Protein AF-A0A7C8IY70-F1 (afdb_monomer)

Mean predicted aligned error: 21.5 Å

Secondary structure (DSSP, 8-state):
---------------PPP-S-SS-EEEE-PEETT--GGGGGS--SSB-TTSSS-TT--GGGSEEE-TT---TT-SSEE-EEEEEETT----SSSS---TTEEEEEEEBTT--BSSGGGSSEEEEEEEEEE-TTS---TTSEEEEEEEE-TTSS-EEEEEEEES-TTS--S-SSEEEEE--TTSSSPPEEEEEE--TTS-EEEEEEEETTTTEEEEEEEETTPPPEE-S--EE---TT-BEEEEEEEEEPBS-TT-HHHH-B--SS-EEEEEEEEEEEEEGGGS----S--S--SSTTB--------PPP--S----S-SSSSS----------PPPPPPP---------------------------------------------------------TTTHHHHHHHHHTT---TTS--HHHHHHHHHHHT--------------------------------------------------------------------------------------------------PPP------HHHHHHHHHHHHHHHHHHHHHTT------S----TT----EEE-SS--HHHHHHTT--SPPPPPS----GGGSHHHHHHHHHHHHHHHHHHHHHHHHHHHTTSSSBP-S-SSSHHHIIIIIHHHHHHHHHHHHHHHHHHHHHHHHHHHHHT-S-HHHHTTGGGSBSS-S-SSS----SSHHHHHHHHHHHHHTTHHHHHHTSEEEEEETTEEEEEE-HHHHHHHHHHHHHHHHHHHHHHHHHHH---SS-TT----SHHHHHHHHSS-SSGGGGTTGGG-SSHHHHHHHSTT--PEEEEEE-TTSSS---EEEEE---SHHHHHHHHHHHHHHHTTTTTSPPPPHHHHHT---HHHHHT-B--GGGSHHHHHHHHHHHHHHHHHHHHHHHSTTT-GGG-B--SS----BTTTB-HHHHHHHHHHHHHHHHHHHHHHHHHHHHHHHHHHHHHTSTT-EETTTTTT--GGGS-HHHHHHHHHHTT-HHHHHHHHHHHHTTHHHHHHHTSEEEEB-TTS--EEEE-HHHHHHHHHHHHHHHHHHHHTSTTGGGG-BSS--SBHHHHHHHH--HHHHT-GGG-GGG-SSHHHHHHHTTTTS-GGGSPEEEEE--SSTTS-SEEEETHHHHS-HHHHHHHHHHTTTSPPSSSPSS----TT--

pLDDT: mean 72.93, std 26.15, range [22.16, 98.5]

Sequence (1196 aa):
MAGYRSLVSFLAIPCALVASQQCDLQFDGRVPSSFSAATFNTNNGVFNPNNVFGKGLDLGSIVQLQESLSSLFDVDTIPVGVTISDDSIFAPSADNVQTGFRRAELLIASNDGTDASTTGVKTLHFSVMKDANRPLNLSHEYQLVFLESNDFSTNQFVLKTGTILGENTADPDTLQLFGNVNANPVQTLFSTPFTEDVFHNFAVTLDFDALATQVFYSQGTDALVAQTEALANDVSGQGQFHFGVLKKGLNGGDDIVKNGEQEDGIDEGIIFGGIFEEDSSGGCISLSNTSTNEPPFTASQTTIVYQPHPDTDFLEWQHLALAEQMNSIPYAPSPPEAPTFPSVASEDEIDGVERYGGYHPDYPEYAVSISTPRPLPSVHFNPVPFMMGGGMQTDSLVQRDFKDELTRAAGVVTPGVSDTPYIRYAIEALTRQQHDDDSGIPSRSNMPSRNDVRVLPRAQIIPQFNAEASQPPPSRQTPTVTDGGDESVLGGWRPAPGGWHVPFPIPVSPSVGRQTPIEEPQPEPQPEVQPARQPVRHPEQRRNDEIADQFYRIKTLVEQGIPAPAKNHSPPRTVDVWRAQPDSFPKHDLEAIGYKSPAPPPLTHKPWILQPLSLLLFTTLCILVITALIFSAVYSISRDGFTPYAGTIYGGQYFLFRVLPQLIGAVLLVYAQCVIAAVFRVFPLSAMASDDRRERRNAVFLPLYPKSFLWPQLFGPWQVWVPTLVVWLTNFTIPLLSSLYTVVLVDGVWRWATVQGVAWTLVAVYVALLLSTVVLFVYWRRRRTGMIETWDVRSIADLIFLLSPSNSLPQYRGLEAAATRGNMKKVLDGTAERLGYWTTPEVPENSVFWGIGVPTTKEDIELEKLDRKNWAAQRDSSRPVTLSDLEDQKQPWTVRSRYLPWCFRDSPIILFVVAEALLLIALIVVAFLPSTALRKGFLPLLSAAPLAGAFSPADFLYSFLPSLIGLALFLGFQSLELTLRILAPWGELAREEGSRAETSLLLDYAACLPWQSTFKAIKLKHWRVAFVTFLSPLFVLIPVLGGGLFLALTPPSGAVHIYPNVPIFALILALLILHLAAMASFIPYRKHFRLPHAVTCLAEIMSFCCNEQLRTDEAFDQGKISRRTELKRALDCTKDQHRQGRWTFGAGRNSEERLGIKRYSRFTVNPTKLRQYDKHVRGKPISGPLPNGSGPLFGH

Organism: NCBI:txid323545

InterPro domains:
  IPR021840 Protein of unknown function DUF3433 [PF11915] (956-1046)
  IPR041524 Glycoside hydrolase 131, catalytic N-terminal [PF18271] (25-283)

Radius of gyration: 46.36 Å; Cα contacts (8 Å, |Δi|>4): 1814; chains: 1; bounding box: 112×124×131 Å

Solvent-accessible surface area (backbone atoms only — not comparable to full-atom values): 70431 Å² total; per-residue (Å²): 131,89,90,86,79,91,91,88,85,86,82,86,73,79,82,78,79,88,70,71,69,85,48,59,67,69,46,66,52,55,42,52,69,84,66,52,44,75,47,38,59,35,91,63,76,34,43,48,41,85,60,58,35,19,73,87,63,53,51,24,79,37,41,43,80,34,83,92,50,62,30,55,55,33,65,80,27,31,20,38,30,30,40,35,35,78,68,13,32,32,48,95,42,98,91,45,58,31,64,5,33,34,26,27,40,47,34,48,49,80,59,79,27,80,47,72,83,54,47,52,28,28,30,42,31,36,21,43,27,70,31,90,92,14,67,72,70,42,84,30,29,34,42,40,40,34,35,36,22,52,81,74,80,44,37,34,26,36,32,30,34,21,33,44,87,96,55,88,59,90,60,32,66,27,41,36,33,30,33,20,63,83,42,86,76,58,46,74,73,49,73,47,73,60,60,75,97,38,33,42,37,40,35,42,34,40,28,44,78,78,30,25,37,27,42,26,39,31,51,45,79,52,57,46,40,76,77,47,67,77,39,85,28,62,47,78,58,36,24,38,58,41,42,37,44,38,37,46,31,45,92,20,73,98,46,40,51,53,52,11,48,73,80,88,83,50,63,28,34,42,30,39,19,32,32,32,28,29,50,20,69,82,76,43,78,71,44,58,63,62,71,54,72,57,58,50,44,33,63,46,28,62,74,73,74,80,69,73,83,76,72,96,72,82,95,70,88,91,83,84,87,90,83,83,81,81,88,86,86,89,82,88,82,84,82,83,91,78,87,88,76,85,92,77,84,92,80,83,90,78,98,72,93,81,88,77,90,86,85,87,83,85,87,82,89,86,81,88,87,91,83,90,81,85,89,85,84,82,92,82,87,82,82,87,87,90,82,86,81,87,83,81,85,88,89,90,61,86,88,51,55,72,59,53,51,55,56,58,59,71,69,70,77,72,91,90,70,81,67,67,67,59,56,51,53,54,51,58,68,74,64,67,81,86,79,90,88,88,88,80,89,82,91,81,90,90,87,83,89,83,90,89,82,91,90,86,91,90,84,90,90,88,84,90,86,87,88,88,91,87,85,88,90,86,86,88,88,82,90,82,88,88,87,83,86,89,80,91,88,88,87,90,86,87,88,87,86,90,86,91,89,87,83,88,81,92,85,90,88,89,90,83,89,86,89,86,87,85,91,90,88,89,84,89,86,85,93,85,82,87,78,82,85,71,83,84,72,51,72,67,58,51,52,50,52,51,51,50,51,48,52,53,50,53,49,52,35,56,78,67,69,54,83,77,89,85,74,84,91,60,75,65,72,82,60,77,58,32,42,75,48,72,64,68,72,56,70,68,58,36,54,73,56,63,40,88,65,83,77,76,70,47,31,56,38,63,61,66,64,70,28,71,71,42,47,49,54,51,44,52,54,40,49,53,52,41,51,51,42,51,47,44,42,53,44,21,67,76,63,71,19,73,52,72,58,84,56,51,79,83,43,73,65,38,46,58,49,26,33,48,5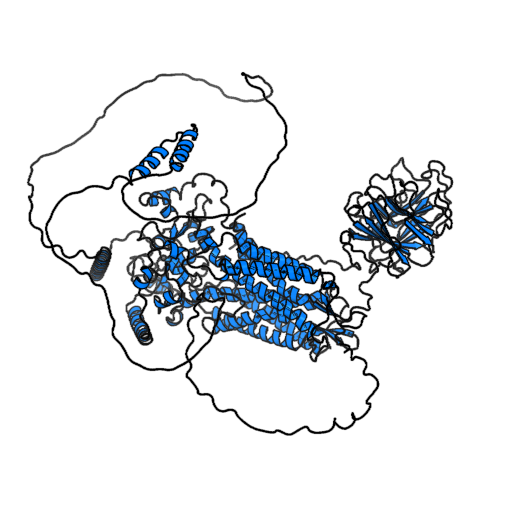2,12,53,55,39,49,55,51,41,55,50,46,51,52,38,50,47,48,45,26,51,44,45,34,42,23,25,14,31,39,90,48,60,76,55,6,38,50,20,44,68,37,54,40,52,75,82,42,67,81,54,71,82,70,53,85,57,66,73,47,24,51,38,44,45,41,50,41,57,45,63,55,44,34,22,44,29,14,33,27,45,42,68,44,80,46,98,89,40,49,18,32,31,38,11,38,72,45,34,54,50,50,40,52,54,47,49,51,42,40,52,32,49,50,45,40,49,63,53,54,71,76,53,51,26,42,24,41,62,90,44,85,81,55,24,58,49,50,51,46,42,27,48,20,58,32,73,50,44,78,79,36,70,64,49,50,59,38,75,44,69,68,59,46,49,62,64,53,61,80,44,46,47,34,30,40,36,34,37,43,86,90,46,102,62,50,59,75,45,69,32,39,28,56,62,52,45,74,66,53,46,52,53,45,52,54,50,51,50,60,54,47,75,74,43,83,88,59,85,81,71,49,71,70,79,55,64,74,63,91,46,67,72,62,40,50,58,59,27,60,61,69,75,69,33,74,65,53,43,51,49,49,44,51,52,49,50,52,51,52,50,50,49,50,48,45,44,65,37,90,92,56,25,40,90,76,33,45,75,60,97,44,63,40,43,66,39,92,56,51,43,26,58,27,47,36,48,50,4,25,50,44,4,44,52,22,42,52,51,32,35,52,48,47,33,53,48,48,49,49,36,61,36,46,35,54,26,34,18,46,39,93,80,29,26,39,36,72,69,12,38,61,40,34,48,68,68,44,58,65,60,59,29,14,61,54,20,55,77,66,48,32,48,54,57,18,54,42,34,53,46,53,69,57,36,57,49,37,16,29,39,28,7,43,22,44,45,62,27,14,48,74,87,57,58,48,26,35,36,60,34,62,71,47,47,53,53,45,51,53,51,50,54,52,47,52,53,48,51,50,63,63,62,67,76,52,76,42,51,34,25,32,43,72,75,50,23,52,50,49,49,45,25,36,54,52,39,66,75,48,36,69,32,80,49,39,40,66,73,80,38,92,46,71,70,43,41,42,49,51,45,28,67,82,47,59,86,57,36,41,56,36,26,25,51,46,67,48,98,49,95,87,38,67,55,24,50,44,60,32,59,72,80,77,42,58,77,90,49,34,73,56,45,66,53,47,45,68,74,39,72,55,84,72,83,74,80,88,77,86,62,42,96,62,53,133

Structure (mmCIF, N/CA/C/O backbone):
data_AF-A0A7C8IY70-F1
#
_entry.id   AF-A0A7C8IY70-F1
#
loop_
_atom_site.group_PDB
_atom_site.id
_atom_site.type_symbol
_atom_site.label_atom_id
_atom_site.label_alt_id
_atom_site.label_comp_id
_atom_site.label_asym_id
_atom_site.label_entity_id
_atom_site.label_seq_id
_atom_site.pdbx_PDB_ins_code
_atom_site.Cartn_x
_atom_site.Cartn_y
_atom_site.Cartn_z
_atom_site.occupancy
_atom_site.B_iso_or_equiv
_atom_site.auth_seq_id
_atom_site.auth_comp_id
_atom_site.auth_asym_id
_atom_site.auth_atom_id
_atom_site.pdbx_PDB_model_num
ATOM 1 N N . MET A 1 1 ? 24.765 20.092 -8.368 1.00 36.53 1 MET A N 1
ATOM 2 C CA . MET A 1 1 ? 24.370 20.611 -7.037 1.00 36.53 1 MET A CA 1
ATOM 3 C C . MET A 1 1 ? 23.206 21.577 -7.226 1.00 36.53 1 MET A C 1
ATOM 5 O O . MET A 1 1 ? 22.960 21.939 -8.370 1.00 36.53 1 MET A O 1
ATOM 9 N N . ALA A 1 2 ? 22.512 21.949 -6.141 1.00 25.58 2 ALA A N 1
ATOM 10 C CA . ALA A 1 2 ? 21.156 22.525 -6.136 1.00 25.58 2 ALA A CA 1
ATOM 11 C C . ALA A 1 2 ? 20.071 21.576 -6.706 1.00 25.58 2 ALA A C 1
ATOM 13 O O . ALA A 1 2 ? 20.363 20.717 -7.537 1.00 25.58 2 ALA A O 1
ATOM 14 N N . GLY A 1 3 ? 18.828 21.700 -6.217 1.00 27.45 3 GLY A N 1
ATOM 15 C CA . GLY A 1 3 ? 17.658 20.985 -6.758 1.00 27.45 3 GLY A CA 1
ATOM 16 C C . GLY A 1 3 ? 16.986 19.905 -5.891 1.00 27.45 3 GLY A C 1
ATOM 17 O O . GLY A 1 3 ? 16.032 19.307 -6.371 1.00 27.45 3 GLY A O 1
ATOM 18 N N . TYR A 1 4 ? 17.420 19.657 -4.646 1.00 28.62 4 TYR A N 1
ATOM 19 C CA . TYR A 1 4 ? 16.684 18.807 -3.686 1.00 28.62 4 TYR A CA 1
ATOM 20 C C . TYR A 1 4 ? 16.811 19.328 -2.243 1.00 28.62 4 TYR A C 1
ATOM 22 O O . TYR A 1 4 ? 17.833 19.126 -1.589 1.00 28.62 4 TYR A O 1
ATOM 30 N N . ARG A 1 5 ? 15.752 19.981 -1.750 1.00 32.47 5 ARG A N 1
ATOM 31 C CA . ARG A 1 5 ? 15.431 20.235 -0.332 1.00 32.47 5 ARG A CA 1
ATOM 32 C C . ARG A 1 5 ? 13.901 20.252 -0.183 1.00 32.47 5 ARG A C 1
ATOM 34 O O . ARG A 1 5 ? 13.212 20.443 -1.178 1.00 32.47 5 ARG A O 1
ATOM 41 N N . SER A 1 6 ? 13.420 20.065 1.048 1.00 32.19 6 SER A N 1
ATOM 42 C CA . SER A 1 6 ? 12.004 20.109 1.458 1.00 32.19 6 SER A CA 1
ATOM 43 C C . SER A 1 6 ? 11.087 19.050 0.829 1.00 32.19 6 SER A C 1
ATOM 45 O O . SER A 1 6 ? 10.458 19.281 -0.197 1.00 32.19 6 SER A O 1
ATOM 47 N N . LEU A 1 7 ? 10.966 17.900 1.506 1.00 28.58 7 LEU A N 1
ATOM 48 C CA . LEU A 1 7 ? 9.800 17.005 1.405 1.00 28.58 7 LEU A CA 1
ATOM 49 C C . LEU A 1 7 ? 9.695 16.089 2.650 1.00 28.58 7 LEU A C 1
ATOM 51 O O . LEU A 1 7 ? 9.659 14.868 2.548 1.00 28.58 7 LEU A O 1
ATOM 55 N N . VAL A 1 8 ? 9.711 16.698 3.845 1.00 29.58 8 VAL A N 1
ATOM 56 C CA . VAL A 1 8 ? 9.509 16.027 5.150 1.00 29.58 8 VAL A CA 1
ATOM 57 C C . VAL A 1 8 ? 8.617 16.909 6.038 1.00 29.58 8 VAL A C 1
ATOM 59 O O . VAL A 1 8 ? 9.064 17.496 7.018 1.00 29.58 8 VAL A O 1
ATOM 62 N N . SER A 1 9 ? 7.359 17.084 5.629 1.00 32.03 9 SER A N 1
ATOM 63 C CA . SER A 1 9 ? 6.301 17.784 6.381 1.00 32.03 9 SER A CA 1
ATOM 64 C C . SER A 1 9 ? 4.931 17.405 5.812 1.00 32.03 9 SER A C 1
ATOM 66 O O . SER A 1 9 ? 4.356 18.177 5.061 1.00 32.03 9 SER A O 1
ATOM 68 N N . PHE A 1 10 ? 4.446 16.197 6.113 1.00 26.92 10 PHE A N 1
ATOM 69 C CA . PHE A 1 10 ? 3.025 15.824 6.028 1.00 26.92 10 PHE A CA 1
ATOM 70 C C . PHE A 1 10 ? 2.809 14.544 6.841 1.00 26.92 10 PHE A C 1
ATOM 72 O O . PHE A 1 10 ? 2.939 13.433 6.335 1.00 26.92 10 PHE A O 1
ATOM 79 N N . LEU A 1 11 ? 2.546 14.722 8.135 1.00 28.03 11 LEU A N 1
ATOM 80 C CA . LEU A 1 11 ? 2.087 13.663 9.037 1.00 28.03 11 LEU A CA 1
ATOM 81 C C . LEU A 1 11 ? 1.211 14.277 10.144 1.00 28.03 11 LEU A C 1
ATOM 83 O O . LEU A 1 11 ? 1.375 14.012 11.329 1.00 28.03 11 LEU A O 1
ATOM 87 N N . ALA A 1 12 ? 0.301 15.159 9.723 1.00 25.59 12 ALA A N 1
ATOM 88 C CA . ALA A 1 12 ? -0.794 15.645 10.548 1.00 25.59 12 ALA A CA 1
ATOM 89 C C . ALA A 1 12 ? -1.958 14.658 10.400 1.00 25.59 12 ALA A C 1
ATOM 91 O O . ALA A 1 12 ? -2.742 14.749 9.458 1.00 25.59 12 ALA A O 1
ATOM 92 N N . ILE A 1 13 ? -2.016 13.679 11.300 1.00 28.88 13 ILE A N 1
ATOM 93 C CA . ILE A 1 13 ? -3.241 12.919 11.554 1.00 28.88 13 ILE A CA 1
ATOM 94 C C . ILE A 1 13 ? -4.006 13.746 12.595 1.00 28.88 13 ILE A C 1
ATOM 96 O O . ILE A 1 13 ? -3.430 14.005 13.655 1.00 28.88 13 ILE A O 1
ATOM 100 N N . PRO A 1 14 ? -5.239 14.210 12.326 1.00 31.86 14 PRO A N 1
ATOM 101 C CA . PRO A 1 14 ? -6.040 14.840 13.365 1.00 31.86 14 PRO A CA 1
ATOM 102 C C . PRO A 1 14 ? -6.354 13.796 14.440 1.00 31.86 14 PRO A C 1
ATOM 104 O O . PRO A 1 14 ? -6.768 12.680 14.123 1.00 31.86 14 PRO A O 1
ATOM 107 N N . CYS A 1 15 ? -6.162 14.146 15.712 1.00 26.12 15 CYS A N 1
ATOM 108 C CA . CYS A 1 15 ? -6.717 13.345 16.795 1.00 26.12 15 CYS A CA 1
ATOM 109 C C . CYS A 1 15 ? -8.241 13.450 16.717 1.00 26.12 15 CYS A C 1
ATOM 111 O O . CYS A 1 15 ? -8.793 14.505 17.019 1.00 26.12 15 CYS A O 1
ATOM 113 N N . ALA A 1 16 ? -8.911 12.363 16.337 1.00 29.31 16 ALA A N 1
ATOM 114 C CA . ALA A 1 16 ? -10.310 12.198 16.694 1.00 29.31 16 ALA A CA 1
ATOM 115 C C . ALA A 1 16 ? -10.383 12.131 18.226 1.00 29.31 16 ALA A C 1
ATOM 117 O O . ALA A 1 16 ? -9.718 11.293 18.843 1.00 29.31 16 ALA A O 1
ATOM 118 N N . LEU A 1 17 ? -11.134 13.050 18.830 1.00 31.38 17 LEU A N 1
ATOM 119 C CA . LEU A 1 17 ? -11.518 12.938 20.232 1.00 31.38 17 LEU A CA 1
ATOM 120 C C . LEU A 1 17 ? -12.452 11.732 20.378 1.00 31.38 17 LEU A C 1
ATOM 122 O O . LEU A 1 17 ? -13.241 11.437 19.482 1.00 31.38 17 LEU A O 1
ATOM 126 N N . VAL A 1 18 ? -12.334 11.021 21.496 1.00 30.48 18 VAL A N 1
ATOM 127 C CA . VAL A 1 18 ? -13.290 9.975 21.867 1.00 30.48 18 VAL A CA 1
ATOM 128 C C . VAL A 1 18 ? -14.406 10.656 22.649 1.00 30.48 18 VAL A C 1
ATOM 130 O O . VAL A 1 18 ? -14.113 11.368 23.604 1.00 30.48 18 VAL A O 1
ATOM 133 N N . ALA A 1 19 ? -15.654 10.425 22.255 1.00 31.89 19 ALA A N 1
ATOM 134 C CA . ALA A 1 19 ? -16.844 10.846 22.985 1.00 31.89 19 ALA A CA 1
ATOM 135 C C . ALA A 1 19 ? -17.746 9.628 23.228 1.00 31.89 19 ALA A C 1
ATOM 137 O O . ALA A 1 19 ? -17.712 8.665 22.456 1.00 31.89 19 ALA A O 1
ATOM 138 N N . SER A 1 20 ? -18.549 9.661 24.294 1.00 45.53 20 SER A N 1
ATOM 139 C CA . SER A 1 20 ? -19.554 8.626 24.554 1.00 45.53 20 SER A CA 1
ATOM 140 C C . SER A 1 20 ? -20.721 8.797 23.582 1.00 45.53 20 SER A C 1
ATOM 142 O O . SER A 1 20 ? -21.539 9.704 23.746 1.00 45.53 20 SER A O 1
ATOM 144 N N . GLN A 1 21 ? -20.730 7.979 22.527 1.00 49.41 21 GLN A N 1
ATOM 145 C CA . GLN A 1 21 ? -21.778 7.904 21.509 1.00 49.41 21 GLN A CA 1
ATOM 146 C C . GLN A 1 21 ? -21.618 6.627 20.665 1.00 49.41 21 GLN A C 1
ATOM 148 O O . GLN A 1 21 ? -20.485 6.201 20.430 1.00 49.41 21 GLN A O 1
ATOM 153 N N . GLN A 1 22 ? -22.715 6.021 20.186 1.00 59.81 22 GLN A N 1
ATOM 154 C CA . GLN A 1 22 ? -22.642 4.849 19.291 1.00 59.81 22 GLN A CA 1
ATOM 155 C C . GLN A 1 22 ? -22.828 5.195 17.803 1.00 59.81 22 GLN A C 1
ATOM 157 O O . GLN A 1 22 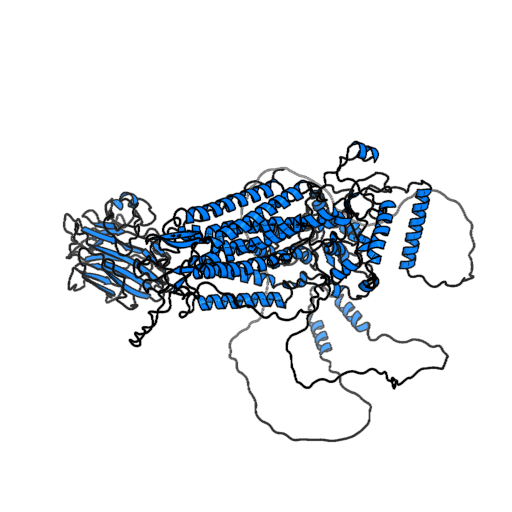? -22.321 4.465 16.944 1.00 59.81 22 GLN A O 1
ATOM 162 N N . CYS A 1 23 ? -23.540 6.278 17.494 1.00 78.94 23 CYS A N 1
ATOM 163 C CA . CYS A 1 23 ? -23.885 6.684 16.131 1.00 78.94 23 CYS A CA 1
ATOM 164 C C . CYS A 1 23 ? -23.159 7.972 15.725 1.00 78.94 23 CYS A C 1
ATOM 166 O O . CYS A 1 23 ? -22.772 8.771 16.584 1.00 78.94 23 CYS A O 1
ATOM 168 N N . ASP A 1 24 ? -22.974 8.162 14.415 1.00 86.56 24 ASP A N 1
ATOM 169 C CA . ASP A 1 24 ? -22.362 9.370 13.857 1.00 86.56 24 ASP A CA 1
ATOM 170 C C . ASP A 1 24 ? -23.217 10.604 14.198 1.00 86.56 24 ASP A C 1
ATOM 172 O O . ASP A 1 24 ? -24.445 10.568 14.098 1.00 86.56 24 ASP A O 1
ATOM 176 N N . LEU A 1 25 ? -22.567 11.689 14.629 1.00 90.25 25 LEU A N 1
ATOM 177 C CA . LEU A 1 25 ? -23.243 12.911 15.066 1.00 90.25 25 LEU A CA 1
ATOM 178 C C . LEU A 1 25 ? -23.450 13.895 13.915 1.00 90.25 25 LEU A C 1
ATOM 180 O O . LEU A 1 25 ? -22.522 14.207 13.167 1.00 90.25 25 LEU A O 1
ATOM 184 N N . GLN A 1 26 ? -24.664 14.430 13.846 1.00 93.44 26 GLN A N 1
ATOM 185 C CA . GLN A 1 26 ? -25.057 15.550 13.003 1.00 93.44 26 GLN A CA 1
ATOM 186 C C . GLN A 1 26 ? -24.717 16.892 13.678 1.00 93.44 26 GLN A C 1
ATOM 188 O O . GLN A 1 26 ? -24.207 17.798 13.017 1.00 93.44 26 GLN A O 1
ATOM 193 N N . PHE A 1 27 ? -24.900 16.989 14.999 1.00 94.38 27 PHE A N 1
ATOM 194 C CA . PHE A 1 27 ? -24.293 18.021 15.846 1.00 94.38 27 PHE A CA 1
ATOM 195 C C . PHE A 1 27 ? -24.079 17.514 17.282 1.00 94.38 27 PHE A C 1
ATOM 197 O O . PHE A 1 27 ? -24.700 16.540 17.704 1.00 94.38 27 PHE A O 1
ATOM 204 N N . ASP A 1 28 ? -23.216 18.191 18.046 1.00 93.88 28 ASP A N 1
ATOM 205 C CA . ASP A 1 28 ? -23.015 17.948 19.481 1.00 93.88 28 ASP A CA 1
ATOM 206 C C . ASP A 1 28 ? -23.209 19.266 20.244 1.00 93.88 28 ASP A C 1
ATOM 208 O O . ASP A 1 28 ? -22.487 20.236 20.011 1.00 93.88 28 ASP A O 1
ATOM 212 N N . GLY A 1 29 ? -24.224 19.313 21.107 1.00 93.62 29 GLY A N 1
ATOM 213 C CA . GLY A 1 29 ? -24.579 20.459 21.946 1.00 93.62 29 GLY A CA 1
ATOM 214 C C . GLY A 1 29 ? -24.123 20.310 23.402 1.00 93.62 29 GLY A C 1
ATOM 215 O O . GLY A 1 29 ? -24.410 21.179 24.226 1.00 93.62 29 GLY A O 1
ATOM 216 N N . ARG A 1 30 ? -23.440 19.214 23.760 1.00 94.38 30 ARG A N 1
ATOM 217 C CA . ARG A 1 30 ? -23.029 18.947 25.145 1.00 94.38 30 ARG A CA 1
ATOM 218 C C . ARG A 1 30 ? -21.914 19.901 25.567 1.00 94.38 30 ARG A C 1
ATOM 220 O O . ARG A 1 30 ? -20.884 20.012 24.903 1.00 94.38 30 ARG A O 1
ATOM 227 N N . VAL A 1 31 ? -22.102 20.584 26.696 1.00 93.50 31 VAL A N 1
ATOM 228 C CA . VAL A 1 31 ? -21.179 21.626 27.168 1.00 93.50 31 VAL A CA 1
ATOM 229 C C . VAL A 1 31 ? -19.913 20.988 27.756 1.00 93.50 31 VAL A C 1
ATOM 231 O O . VAL A 1 31 ? -20.008 20.252 28.739 1.00 93.50 31 VAL A O 1
ATOM 234 N N . PRO A 1 32 ? -18.708 21.259 27.218 1.00 91.06 32 PRO A N 1
ATOM 235 C CA . PRO A 1 32 ? -17.473 20.716 27.776 1.00 91.06 32 PRO A CA 1
ATOM 236 C C . PRO A 1 32 ? -17.223 21.200 29.208 1.00 91.06 32 PRO A C 1
ATOM 238 O O . PRO A 1 32 ? -17.382 22.383 29.504 1.00 91.06 32 PRO A O 1
ATOM 241 N N . SER A 1 33 ? -16.699 20.320 30.064 1.00 86.88 33 SER A N 1
ATOM 242 C CA . SER A 1 33 ? -16.299 20.621 31.454 1.00 86.88 33 SER A CA 1
ATOM 243 C C . SER A 1 33 ? -15.228 21.721 31.614 1.00 86.88 33 SER A C 1
ATOM 245 O O . SER A 1 33 ? -14.897 22.113 32.729 1.00 86.88 33 SER A O 1
ATOM 247 N N . SER A 1 34 ? -14.684 22.247 30.511 1.00 87.75 34 SER A N 1
ATOM 248 C CA . SER A 1 34 ? -13.760 23.387 30.473 1.00 87.75 34 SER A CA 1
ATOM 249 C C . SER A 1 34 ? -14.415 24.730 30.111 1.00 87.75 34 SER A C 1
ATOM 251 O O . SER A 1 34 ? -13.699 25.715 29.917 1.00 87.75 34 SER A O 1
ATOM 253 N N . PHE A 1 35 ? -15.736 24.779 29.910 1.00 90.69 35 PHE A N 1
ATOM 254 C CA . PHE A 1 35 ? -16.452 26.022 29.611 1.00 90.69 35 PHE A CA 1
ATOM 255 C C . PHE A 1 35 ? -16.621 26.891 30.865 1.00 90.69 35 PHE A C 1
ATOM 257 O O . PHE A 1 35 ? -16.470 26.452 31.999 1.00 90.69 35 PHE A O 1
ATOM 264 N N . SER A 1 36 ? -16.936 28.163 30.640 1.00 92.25 36 SER A N 1
ATOM 265 C CA . SER A 1 36 ? -17.314 29.129 31.670 1.00 92.25 36 SER A CA 1
ATOM 266 C C . SER A 1 36 ? -18.514 29.930 31.174 1.00 92.25 36 SER A C 1
ATOM 268 O O . SER A 1 36 ? -18.729 29.997 29.965 1.00 92.25 36 SER A O 1
ATOM 270 N N . ALA A 1 37 ? -19.250 30.603 32.059 1.00 90.88 37 ALA A N 1
ATOM 271 C CA . ALA A 1 37 ? -20.330 31.512 31.659 1.00 90.88 37 ALA A CA 1
ATOM 272 C C . ALA A 1 37 ? -19.884 32.501 30.555 1.00 90.88 37 ALA A C 1
ATOM 274 O O . ALA A 1 37 ? -20.519 32.606 29.510 1.00 90.88 37 ALA A O 1
ATOM 275 N N . ALA A 1 38 ? -18.709 33.123 30.711 1.00 91.69 38 ALA A N 1
ATOM 276 C CA . ALA A 1 38 ? -18.145 34.055 29.729 1.00 91.69 38 ALA A CA 1
ATOM 277 C C . ALA A 1 38 ? -17.809 33.423 28.359 1.00 91.69 38 ALA A C 1
ATOM 279 O O . ALA A 1 38 ? -17.684 34.143 27.370 1.00 91.69 38 ALA A O 1
ATOM 280 N N . THR A 1 39 ? -17.677 32.094 28.270 1.00 92.56 39 THR A N 1
ATOM 281 C CA . THR A 1 39 ? -17.468 31.379 26.999 1.00 92.56 39 THR A CA 1
ATOM 282 C C . THR A 1 39 ? -18.686 31.524 26.079 1.00 92.56 39 THR A C 1
ATOM 284 O O . THR A 1 39 ? -18.519 31.693 24.869 1.00 92.56 39 THR A O 1
ATOM 287 N N . PHE A 1 40 ? -19.897 31.547 26.647 1.00 93.12 40 PHE A N 1
ATOM 288 C CA . PHE A 1 40 ? -21.158 31.680 25.910 1.00 93.12 40 PHE A CA 1
ATOM 289 C C . PHE A 1 40 ? -21.356 33.073 25.289 1.00 93.12 40 PHE A C 1
ATOM 291 O O . PHE A 1 40 ? -22.107 33.196 24.331 1.00 93.12 40 PHE A O 1
ATOM 298 N N . ASN A 1 41 ? -20.635 34.106 25.743 1.00 93.50 41 ASN A N 1
ATOM 299 C CA . ASN A 1 41 ? -20.674 35.459 25.159 1.00 93.50 41 ASN A CA 1
ATOM 300 C C . ASN A 1 41 ? -19.870 35.562 23.843 1.00 93.50 41 ASN A C 1
ATOM 302 O O . ASN A 1 41 ? -19.720 36.641 23.271 1.00 93.50 41 ASN A O 1
ATOM 306 N N . THR A 1 42 ? -19.274 34.460 23.381 1.00 91.44 42 THR A N 1
ATOM 307 C CA . THR A 1 42 ? -18.379 34.416 22.217 1.00 91.44 42 THR A CA 1
ATOM 308 C C . THR A 1 42 ? -18.698 33.210 21.339 1.00 91.44 42 THR A C 1
ATOM 310 O O . THR A 1 42 ? -19.343 32.264 21.789 1.00 91.44 42 THR A O 1
ATOM 313 N N . ASN A 1 43 ? -18.251 33.221 20.077 1.00 90.12 43 ASN A N 1
ATOM 314 C CA . ASN A 1 43 ? -18.421 32.059 19.202 1.00 90.12 43 ASN A CA 1
ATOM 315 C C . ASN A 1 43 ? -17.562 30.891 19.716 1.00 90.12 43 ASN A C 1
ATOM 317 O O . ASN A 1 43 ? -16.348 30.856 19.519 1.00 90.12 43 ASN A O 1
ATOM 321 N N . ASN A 1 44 ? -18.233 29.965 20.393 1.00 88.62 44 ASN A N 1
ATOM 322 C CA . ASN A 1 44 ? -17.667 28.831 21.116 1.00 88.62 44 ASN A CA 1
ATOM 323 C C . ASN A 1 44 ? -17.782 27.502 20.340 1.00 88.62 44 ASN A C 1
ATOM 325 O O . ASN A 1 44 ? -17.231 26.496 20.778 1.00 88.62 44 ASN A O 1
ATOM 329 N N . GLY A 1 45 ? -18.471 27.498 19.192 1.00 89.19 45 GLY A N 1
ATOM 330 C CA . GLY A 1 45 ? -18.666 26.319 18.341 1.00 89.19 45 GLY A CA 1
ATOM 331 C C . GLY A 1 45 ? -19.759 25.338 18.785 1.00 89.19 45 GLY A C 1
ATOM 332 O O . GLY A 1 45 ? -20.036 24.416 18.026 1.00 89.19 45 GLY A O 1
ATOM 333 N N . VAL A 1 46 ? -20.389 25.539 19.949 1.00 92.44 46 VAL A N 1
ATOM 334 C CA . VAL A 1 46 ? -21.483 24.695 20.473 1.00 92.44 46 VAL A CA 1
ATOM 335 C C . VAL A 1 46 ? -22.823 25.430 20.359 1.00 92.44 46 VAL A C 1
ATOM 337 O O . VAL A 1 46 ? -23.736 24.948 19.693 1.00 92.44 46 VAL A O 1
ATOM 340 N N . PHE A 1 47 ? -22.913 26.646 20.910 1.00 94.69 47 PHE A N 1
ATOM 341 C CA . PHE A 1 47 ? -24.120 27.484 20.877 1.00 94.69 47 PHE A CA 1
ATOM 342 C C . PHE A 1 47 ? -23.868 28.884 20.297 1.00 94.69 47 PHE A C 1
ATOM 344 O O . PHE A 1 47 ? -22.800 29.473 20.490 1.00 94.69 47 PHE A O 1
ATOM 351 N N . ASN A 1 48 ? -24.859 29.427 19.585 1.00 91.81 48 ASN A N 1
ATOM 352 C CA . ASN A 1 48 ? -24.812 30.749 18.961 1.00 91.81 48 ASN A CA 1
ATOM 353 C C . ASN A 1 48 ? -24.928 31.867 20.023 1.00 91.81 48 ASN A C 1
ATOM 355 O O . ASN A 1 48 ? -25.960 31.962 20.683 1.00 91.81 48 ASN A O 1
ATOM 359 N N . PRO A 1 49 ? -23.927 32.756 20.171 1.00 91.25 49 PRO A N 1
ATOM 360 C CA . PRO A 1 49 ? -23.880 33.731 21.263 1.00 91.25 49 PRO A CA 1
ATOM 361 C C . PRO A 1 49 ? -24.777 34.968 21.066 1.00 91.25 49 PRO A C 1
ATOM 363 O O . PRO A 1 49 ? -24.730 35.867 21.898 1.00 91.25 49 PRO A O 1
ATOM 366 N N . ASN A 1 50 ? -25.528 35.082 19.959 1.00 83.56 50 ASN A N 1
ATOM 367 C CA . ASN A 1 50 ? -26.105 36.365 19.518 1.00 83.56 50 ASN A CA 1
ATOM 368 C C . ASN A 1 50 ? -27.639 36.492 19.593 1.00 83.56 50 ASN A C 1
ATOM 370 O O . ASN A 1 50 ? -28.136 37.594 19.376 1.00 83.56 50 ASN A O 1
ATOM 374 N N . ASN A 1 51 ? -28.396 35.408 19.807 1.00 77.25 51 ASN A N 1
ATOM 375 C CA . ASN A 1 51 ? -29.846 35.384 19.556 1.00 77.25 51 ASN A CA 1
ATOM 376 C C . ASN A 1 51 ? -30.664 34.688 20.659 1.00 77.25 51 ASN A C 1
ATOM 378 O O . ASN A 1 51 ? -30.178 33.790 21.332 1.00 77.25 51 ASN A O 1
ATOM 382 N N . VAL A 1 52 ? -31.945 35.074 20.733 1.00 80.31 52 VAL A N 1
ATOM 383 C CA . VAL A 1 52 ? -33.035 34.485 21.544 1.00 80.31 52 VAL A CA 1
ATOM 384 C C . VAL A 1 52 ? -32.863 34.554 23.070 1.00 80.31 52 VAL A C 1
ATOM 386 O O . VAL A 1 52 ? -33.158 33.622 23.815 1.00 80.31 52 VAL A O 1
ATOM 389 N N . PHE A 1 53 ? -32.456 35.728 23.549 1.00 87.69 53 PHE A N 1
ATOM 390 C CA . PHE A 1 53 ? 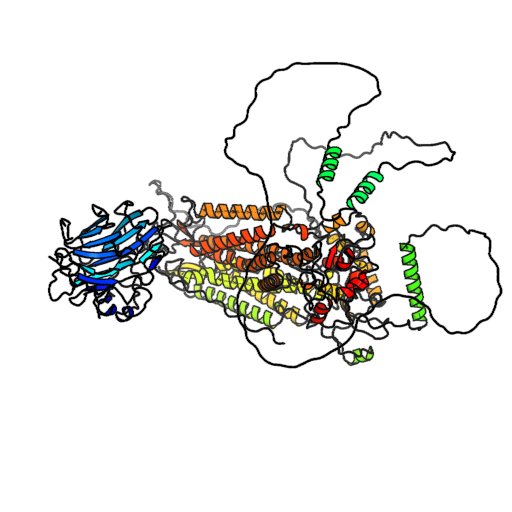-32.464 36.093 24.968 1.00 87.69 53 PHE A CA 1
ATOM 391 C C . PHE A 1 53 ? -32.821 37.575 25.174 1.00 87.69 53 PHE A C 1
ATOM 393 O O . PHE A 1 53 ? -33.075 38.310 24.213 1.00 87.69 53 PHE A O 1
ATOM 400 N N . GLY A 1 54 ? -32.883 38.010 26.437 1.00 86.62 54 GLY A N 1
ATOM 401 C CA . GLY A 1 54 ? -33.264 39.371 26.827 1.00 86.62 54 GLY A CA 1
ATOM 402 C C . GLY A 1 54 ? -32.426 40.468 26.164 1.00 86.62 54 GLY A C 1
ATOM 403 O O . GLY A 1 54 ? -31.199 40.381 26.079 1.00 86.62 54 GLY A O 1
ATOM 404 N N . LYS A 1 55 ? -33.089 41.524 25.684 1.00 84.12 55 LYS A N 1
ATOM 405 C CA . LYS A 1 55 ? -32.458 42.615 24.928 1.00 84.12 55 LYS A CA 1
ATOM 406 C C . LYS A 1 55 ? -31.426 43.386 25.766 1.00 84.12 55 LYS A C 1
ATOM 408 O O . LYS A 1 55 ? -31.779 44.298 26.508 1.00 84.12 55 LYS A O 1
ATOM 413 N N . GLY A 1 56 ? -30.144 43.104 25.538 1.00 82.69 56 GLY A N 1
ATOM 414 C CA . GLY A 1 56 ? -29.025 43.747 26.241 1.00 82.69 56 GLY A CA 1
ATOM 415 C C . GLY A 1 56 ? -28.446 42.920 27.391 1.00 82.69 56 GLY A C 1
ATOM 416 O O . GLY A 1 56 ? -27.545 43.405 28.071 1.00 82.69 56 GLY A O 1
ATOM 417 N N . LEU A 1 57 ? -28.928 41.689 27.580 1.00 89.62 57 LEU A N 1
ATOM 418 C CA . LEU A 1 57 ? -28.225 40.652 28.331 1.00 89.62 57 LEU A CA 1
ATOM 419 C C . LEU A 1 57 ? -27.122 40.025 27.462 1.00 89.62 57 LEU A C 1
ATOM 421 O O . LEU A 1 57 ? -27.154 40.129 26.236 1.00 89.62 57 LEU A O 1
ATOM 425 N N . ASP A 1 58 ? -26.183 39.331 28.102 1.00 90.75 58 ASP A N 1
ATOM 426 C CA . ASP A 1 58 ? -25.249 38.407 27.446 1.00 90.75 58 ASP A CA 1
ATOM 427 C C . ASP A 1 58 ? -25.717 36.959 27.666 1.00 90.75 58 ASP A C 1
ATOM 429 O O . ASP A 1 58 ? -26.186 36.641 28.762 1.00 90.75 58 ASP A O 1
ATOM 433 N N . LEU A 1 59 ? -25.500 36.041 26.716 1.00 91.12 59 LEU A N 1
ATOM 434 C CA . LEU A 1 59 ? -25.879 34.625 26.883 1.00 91.12 59 LEU A CA 1
ATOM 435 C C . LEU A 1 59 ? -25.267 33.981 28.147 1.00 91.12 59 LEU A C 1
ATOM 437 O O . LEU A 1 59 ? -25.924 33.204 28.828 1.00 91.12 59 LEU A O 1
ATOM 441 N N . GLY A 1 60 ? -24.046 34.356 28.536 1.00 91.06 60 GLY A N 1
ATOM 442 C CA . GLY A 1 60 ? -23.418 33.898 29.780 1.00 91.06 60 GLY A CA 1
ATOM 443 C C . GLY A 1 60 ? -24.041 34.437 31.073 1.00 91.06 60 GLY A C 1
ATOM 444 O O . GLY A 1 60 ? -23.743 33.910 32.138 1.00 91.06 60 GLY A O 1
ATOM 445 N N . SER A 1 61 ? -24.892 35.468 31.022 1.00 91.62 61 SER A N 1
ATOM 446 C CA . SER A 1 61 ? -25.606 35.981 32.209 1.00 91.62 61 SER A CA 1
ATOM 447 C C . SER A 1 61 ? -26.898 35.220 32.531 1.00 91.62 61 SER A C 1
ATOM 449 O O . SER A 1 61 ? -27.392 35.324 33.648 1.00 91.62 61 SER A O 1
ATOM 451 N N . ILE A 1 62 ? -27.398 34.414 31.588 1.00 91.75 62 ILE A N 1
ATOM 452 C CA . ILE A 1 62 ? -28.606 33.572 31.712 1.00 91.75 62 ILE A CA 1
ATOM 453 C C . ILE A 1 62 ? -28.286 32.064 31.720 1.00 91.75 62 ILE A C 1
ATOM 455 O O . ILE A 1 62 ? -29.182 31.229 31.600 1.00 91.75 62 ILE A O 1
ATOM 459 N N . VAL A 1 63 ? -26.999 31.716 31.827 1.00 93.88 63 VAL A N 1
ATOM 460 C CA . VAL A 1 63 ? -26.458 30.355 31.725 1.00 93.88 63 VAL A CA 1
ATOM 461 C C . VAL A 1 63 ? -25.701 29.993 33.003 1.00 93.88 63 VAL A C 1
ATOM 463 O O . VAL A 1 63 ? -24.806 30.720 33.433 1.00 93.88 63 VAL A O 1
ATOM 466 N N . GLN A 1 64 ? -26.032 28.846 33.600 1.00 93.50 64 GLN A N 1
ATOM 467 C CA . GLN A 1 64 ? -25.438 28.362 34.852 1.00 93.50 64 GLN A CA 1
ATOM 468 C C . GLN A 1 64 ? -24.878 26.949 34.671 1.00 93.50 64 GLN A C 1
ATOM 470 O O . GLN A 1 64 ? -25.598 26.030 34.294 1.00 93.50 64 GLN A O 1
ATOM 475 N N . LEU A 1 65 ? -23.582 26.762 34.922 1.00 91.94 65 LEU A N 1
ATOM 476 C CA . LEU A 1 65 ? -22.908 25.474 34.739 1.00 91.94 65 LEU A CA 1
ATOM 477 C C . LEU A 1 65 ? -23.110 24.575 35.961 1.00 91.94 65 LEU A C 1
ATOM 479 O O . LEU A 1 65 ? -22.790 24.967 37.082 1.00 91.94 65 LEU A O 1
ATOM 483 N N . GLN A 1 66 ? -23.627 23.367 35.742 1.00 91.62 66 GLN A N 1
ATOM 484 C CA . GLN A 1 66 ? -24.027 22.443 36.803 1.00 91.62 66 GLN A CA 1
ATOM 485 C C . GLN A 1 66 ? -22.964 21.355 37.014 1.00 91.62 66 GLN A C 1
ATOM 487 O O . GLN A 1 66 ? -23.213 20.174 36.792 1.00 91.62 66 GLN A O 1
ATOM 492 N N . GLU A 1 67 ? -21.762 21.753 37.449 1.00 84.88 67 GLU A N 1
ATOM 493 C CA . GLU A 1 67 ? -20.583 20.871 37.601 1.00 84.88 67 GLU A CA 1
ATOM 494 C C . GLU A 1 67 ? -20.807 19.636 38.503 1.00 84.88 67 GLU A C 1
ATOM 496 O O . GLU A 1 67 ? -20.060 18.663 38.420 1.00 84.88 67 GLU A O 1
ATOM 501 N N . SER A 1 68 ? -21.818 19.666 39.378 1.00 83.88 68 SER A N 1
ATOM 502 C CA . SER A 1 68 ? -22.185 18.566 40.281 1.00 83.88 68 SER A CA 1
ATOM 503 C C . SER A 1 68 ? -23.259 17.618 39.733 1.00 83.88 68 SER A C 1
ATOM 505 O O . SER A 1 68 ? -23.626 16.669 40.426 1.00 83.88 68 SER A O 1
ATOM 507 N N . LEU A 1 69 ? -23.794 17.880 38.538 1.00 89.56 69 LEU A N 1
ATOM 508 C CA . LEU A 1 69 ? -24.834 17.084 37.887 1.00 89.56 69 LEU A CA 1
ATOM 509 C C . LEU A 1 69 ? -24.297 16.408 36.617 1.00 89.56 69 LEU A C 1
ATOM 511 O O . LEU A 1 69 ? -23.293 16.816 36.042 1.00 89.56 69 LEU A O 1
ATOM 515 N N . SER A 1 70 ? -24.994 15.369 36.166 1.00 90.00 70 SER A N 1
ATOM 516 C CA . SER A 1 70 ? -24.754 14.670 34.900 1.00 90.00 70 SER A CA 1
ATOM 517 C C . SER A 1 70 ? -26.083 14.037 34.483 1.00 90.00 70 SER A C 1
ATOM 519 O O . SER A 1 70 ? -26.703 13.340 35.290 1.00 90.00 70 SER A O 1
ATOM 521 N N . SER A 1 71 ? -26.563 14.334 33.272 1.00 91.19 71 SER A N 1
ATOM 522 C CA . SER A 1 71 ? -27.675 13.584 32.676 1.00 91.19 71 SER A CA 1
ATOM 523 C C . SER A 1 71 ? -27.156 12.304 32.024 1.00 91.19 71 SER A C 1
ATOM 525 O O . SER A 1 71 ? -25.943 12.095 31.973 1.00 91.19 71 SER A O 1
ATOM 527 N N . LEU A 1 72 ? -28.049 11.458 31.494 1.00 89.00 72 LEU A N 1
ATOM 528 C CA . LEU A 1 72 ? -27.683 10.176 30.887 1.00 89.00 72 LEU A CA 1
ATOM 529 C C . LEU A 1 72 ? -26.423 10.289 30.010 1.00 89.00 72 LEU A C 1
ATOM 531 O O . LEU A 1 72 ? -25.425 9.642 30.307 1.00 89.00 72 LEU A O 1
ATOM 535 N N . PHE A 1 73 ? -26.415 11.151 28.992 1.00 90.12 73 PHE A N 1
ATOM 536 C CA . PHE A 1 73 ? -25.326 11.228 28.007 1.00 90.12 73 PHE A CA 1
ATOM 537 C C . PHE A 1 73 ? -24.191 12.224 28.319 1.00 90.12 73 PHE A C 1
ATOM 539 O O . PHE A 1 73 ? -23.352 12.467 27.442 1.00 90.12 73 PHE A O 1
ATOM 546 N N . ASP A 1 74 ? -24.124 12.779 29.535 1.00 87.19 74 ASP A N 1
ATOM 547 C CA . ASP A 1 74 ? -23.064 13.719 29.922 1.00 87.19 74 ASP A CA 1
ATOM 548 C C . ASP A 1 74 ? -21.809 12.997 30.432 1.00 87.19 74 ASP A C 1
ATOM 550 O O . ASP A 1 74 ? -21.672 12.694 31.619 1.00 87.19 74 ASP A O 1
ATOM 554 N N . VAL A 1 75 ? -20.883 12.720 29.508 1.00 77.94 75 VAL A N 1
ATOM 555 C CA . VAL A 1 75 ? -19.591 12.063 29.762 1.00 77.94 75 VAL A CA 1
ATOM 556 C C . VAL A 1 75 ? -18.465 13.022 29.385 1.00 77.94 75 VAL A C 1
ATOM 558 O O . VAL A 1 75 ? -18.353 13.414 28.227 1.00 77.94 75 VAL A O 1
ATOM 561 N N . ASP A 1 76 ? -17.657 13.419 30.374 1.00 78.75 76 ASP A N 1
ATOM 562 C CA . ASP A 1 76 ? -16.670 14.520 30.321 1.00 78.75 76 ASP A CA 1
ATOM 563 C C . ASP A 1 76 ? -17.261 15.920 29.988 1.00 78.75 76 ASP A C 1
ATOM 565 O O . ASP A 1 76 ? -16.541 16.928 29.954 1.00 78.75 76 ASP A O 1
ATOM 569 N N . THR A 1 77 ? -18.585 16.000 29.822 1.00 90.25 77 THR A N 1
ATOM 570 C CA . THR A 1 77 ? -19.408 17.208 29.654 1.00 90.25 77 THR A CA 1
ATOM 571 C C . THR A 1 77 ? -20.235 17.481 30.913 1.00 90.25 77 THR A C 1
ATOM 573 O O . THR A 1 77 ? -20.336 16.627 31.793 1.00 90.25 77 THR A O 1
ATOM 576 N N . ILE A 1 78 ? -20.799 18.685 31.024 1.00 93.06 78 ILE A N 1
ATOM 577 C CA . ILE A 1 78 ? -21.572 19.142 32.189 1.00 93.06 78 ILE A CA 1
ATOM 578 C C . ILE A 1 78 ? -22.949 19.681 31.765 1.00 93.06 78 ILE A C 1
ATOM 580 O O . ILE A 1 78 ? -23.036 20.350 30.733 1.00 93.06 78 ILE A O 1
ATOM 584 N N . PRO A 1 79 ? -24.024 19.447 32.544 1.00 95.56 79 PRO A N 1
ATOM 585 C CA . PRO A 1 79 ? -25.321 20.066 32.297 1.00 95.56 79 PRO A CA 1
ATOM 586 C C . PRO A 1 79 ? -25.290 21.591 32.473 1.00 95.56 79 PRO A C 1
ATOM 588 O O . PRO A 1 79 ? -24.441 22.158 33.170 1.00 95.56 79 PRO A O 1
ATOM 591 N N . VAL A 1 80 ? -26.263 22.258 31.859 1.00 95.56 80 VAL A N 1
ATOM 592 C CA . VAL A 1 80 ? -26.389 23.712 31.800 1.00 95.56 80 VAL A CA 1
ATOM 593 C C . VAL A 1 80 ? -27.805 24.157 32.174 1.00 95.56 80 VAL A C 1
ATOM 595 O O . VAL A 1 80 ? -28.789 23.784 31.542 1.00 95.56 80 VAL A O 1
ATOM 598 N N . GLY A 1 81 ? -27.917 24.958 33.230 1.00 96.06 81 GLY A N 1
ATOM 599 C CA . GLY A 1 81 ? -29.134 25.683 33.582 1.00 96.06 81 GLY A CA 1
ATOM 600 C C . GLY A 1 81 ? -29.331 26.885 32.666 1.00 96.06 81 GLY A C 1
ATOM 601 O O . GLY A 1 81 ? -28.400 27.670 32.490 1.00 96.06 81 GLY A O 1
ATOM 602 N N . VAL A 1 82 ? -30.536 27.038 32.121 1.00 96.69 82 VAL A N 1
ATOM 603 C CA . VAL A 1 82 ? -30.976 28.230 31.386 1.00 96.69 82 VAL A CA 1
ATOM 604 C C . VAL A 1 82 ? -32.037 28.935 32.226 1.00 96.69 82 VAL A C 1
ATOM 606 O O . VAL A 1 82 ? -33.017 28.308 32.632 1.00 96.69 82 VAL A O 1
ATOM 609 N N . THR A 1 83 ? -31.824 30.220 32.513 1.00 96.25 83 THR A N 1
ATOM 610 C CA . THR A 1 83 ? -32.647 30.997 33.455 1.00 96.25 83 THR A CA 1
ATOM 611 C C . THR A 1 83 ? -33.299 32.208 32.799 1.00 96.25 83 THR A C 1
ATOM 613 O O . THR A 1 83 ? -32.641 32.931 32.049 1.00 96.25 83 THR A O 1
ATOM 616 N N . ILE A 1 84 ? -34.561 32.471 33.139 1.00 96.50 84 ILE A N 1
ATOM 617 C CA . ILE A 1 84 ? -35.296 33.685 32.770 1.00 96.50 84 ILE A CA 1
ATOM 618 C C . ILE A 1 84 ? -35.540 34.579 33.990 1.00 96.50 84 ILE A C 1
ATOM 620 O O . ILE A 1 84 ? -35.721 34.102 35.109 1.00 96.50 84 ILE A O 1
ATOM 624 N N . SER A 1 85 ? -35.587 35.884 33.739 1.00 95.00 85 SER A N 1
ATOM 625 C CA . SER A 1 85 ? -35.938 36.929 34.700 1.00 95.00 85 SER A CA 1
ATOM 626 C C . SER A 1 85 ? -36.777 38.024 34.037 1.00 95.00 85 SER A C 1
ATOM 628 O O . SER A 1 85 ? -37.071 37.948 32.841 1.00 95.00 85 SER A O 1
ATOM 630 N N . ASP A 1 86 ? -37.138 39.072 34.781 1.00 94.00 86 ASP A N 1
ATOM 631 C CA . ASP A 1 86 ? -37.871 40.239 34.263 1.00 94.00 86 ASP A CA 1
ATOM 632 C C . ASP A 1 86 ? -37.217 40.865 33.010 1.00 94.00 86 ASP A C 1
ATOM 634 O O . ASP A 1 86 ? -37.924 41.311 32.103 1.00 94.00 86 ASP A O 1
ATOM 638 N N . ASP A 1 87 ? -35.881 40.828 32.915 1.00 92.81 87 ASP A N 1
ATOM 639 C CA . ASP A 1 87 ? -35.096 41.354 31.787 1.00 92.81 87 ASP A CA 1
ATOM 640 C C . ASP A 1 87 ? -35.096 40.439 30.542 1.00 92.81 87 ASP A C 1
ATOM 642 O O . ASP A 1 87 ? -34.629 40.841 29.471 1.00 92.81 87 ASP A O 1
ATOM 646 N N . SER A 1 88 ? -35.621 39.208 30.624 1.00 94.75 88 SER A N 1
ATOM 647 C CA . SER A 1 88 ? -35.626 38.213 29.531 1.00 94.75 88 SER A CA 1
ATOM 648 C C . SER A 1 88 ? -36.652 38.502 28.419 1.00 94.75 88 SER A C 1
ATOM 650 O O . SER A 1 88 ? -37.321 37.603 27.908 1.00 94.75 88 SER A O 1
ATOM 652 N N . ILE A 1 89 ? -36.789 39.768 28.023 1.00 93.44 89 ILE A N 1
ATOM 653 C CA . ILE A 1 89 ? -37.678 40.228 26.951 1.00 93.44 89 ILE A CA 1
ATOM 654 C C . ILE A 1 89 ? -36.915 40.214 25.620 1.00 93.44 89 ILE A C 1
ATOM 656 O O . ILE A 1 89 ? -36.037 41.049 25.375 1.00 93.44 89 ILE A O 1
ATOM 660 N N . PHE A 1 90 ? -37.259 39.271 24.741 1.00 90.88 90 PHE A N 1
ATOM 661 C CA . PHE A 1 90 ? -36.652 39.158 23.414 1.00 90.88 90 PHE A CA 1
ATOM 662 C C . PHE A 1 90 ? -37.182 40.234 22.452 1.00 90.88 90 PHE A C 1
ATOM 664 O O . PHE A 1 90 ? -38.369 40.573 22.442 1.00 90.88 90 PHE A O 1
ATOM 671 N N . ALA A 1 91 ? -36.288 40.774 21.624 1.00 90.06 91 ALA A N 1
ATOM 672 C CA . ALA A 1 91 ? -36.579 41.842 20.671 1.00 90.06 91 ALA A CA 1
ATOM 673 C C . ALA A 1 91 ? -35.886 41.577 19.319 1.00 90.06 91 ALA A C 1
ATOM 675 O O . ALA A 1 91 ? -34.848 42.186 19.043 1.00 90.06 91 ALA A O 1
ATOM 676 N N . PRO A 1 92 ? -36.423 40.671 18.474 1.00 83.00 92 PRO A N 1
ATOM 677 C CA . PRO A 1 92 ? -35.832 40.326 17.175 1.00 83.00 92 PRO A CA 1
ATOM 678 C C . PRO A 1 92 ? -35.737 41.510 16.197 1.00 83.00 92 PRO A C 1
ATOM 680 O O . PRO A 1 92 ? -34.976 41.453 15.233 1.00 83.00 92 PRO A O 1
ATOM 683 N N . SER A 1 93 ? -36.471 42.603 16.428 1.00 85.50 93 SER A N 1
ATOM 684 C CA . SER A 1 93 ? -36.219 43.887 15.767 1.00 85.50 93 SER A CA 1
ATOM 685 C C . SER A 1 93 ? -36.551 45.064 16.692 1.00 85.50 93 SER A C 1
ATOM 687 O O . SER A 1 93 ? -37.068 44.885 17.794 1.00 85.50 93 SER A O 1
ATOM 689 N N . ALA A 1 94 ? -36.256 46.293 16.255 1.00 84.19 94 ALA A N 1
ATOM 690 C CA . ALA A 1 94 ? -36.612 47.496 17.011 1.00 84.19 94 ALA A CA 1
ATOM 691 C C . ALA A 1 94 ? -38.135 47.664 17.188 1.00 84.19 94 ALA A C 1
ATOM 693 O O . ALA A 1 94 ? -38.569 48.160 18.227 1.00 84.19 94 ALA A O 1
ATOM 694 N N . ASP A 1 95 ? -38.916 47.213 16.202 1.00 86.00 95 ASP A N 1
ATOM 695 C CA . ASP A 1 95 ? -40.377 47.349 16.139 1.00 86.00 95 ASP A CA 1
ATOM 696 C C . ASP A 1 95 ? -41.125 46.068 16.572 1.00 86.00 95 ASP A C 1
ATOM 698 O O . ASP A 1 95 ? -42.351 46.065 16.677 1.00 86.00 95 ASP A O 1
ATOM 702 N N . ASN A 1 96 ? -40.399 44.974 16.836 1.00 86.12 96 ASN A N 1
ATOM 703 C CA . ASN A 1 96 ? -40.939 43.704 17.320 1.00 86.12 96 ASN A CA 1
ATOM 704 C C . ASN A 1 96 ? -40.274 43.324 18.652 1.00 86.12 96 ASN A C 1
ATOM 706 O O . ASN A 1 96 ? -39.209 42.708 18.674 1.00 86.12 96 ASN A O 1
ATOM 710 N N . VAL A 1 97 ? -40.913 43.713 19.758 1.00 91.12 97 VAL A N 1
ATOM 711 C CA . VAL A 1 97 ? -40.502 43.408 21.137 1.00 91.12 97 VAL A CA 1
ATOM 712 C C . VAL A 1 97 ? -41.566 42.511 21.772 1.00 91.12 97 VAL A C 1
ATOM 714 O O . VAL A 1 97 ? -42.744 42.865 21.772 1.00 91.12 97 VAL A O 1
ATOM 717 N N . GLN A 1 98 ? -41.163 41.356 22.303 1.00 91.56 98 GLN A N 1
ATOM 718 C CA . GLN A 1 98 ? -42.065 40.312 22.808 1.00 91.56 98 GLN A CA 1
ATOM 719 C C . GLN A 1 98 ? -42.352 40.499 24.309 1.00 91.56 98 GLN A C 1
ATOM 721 O O . GLN A 1 98 ? -41.985 39.667 25.134 1.00 91.56 98 GLN A O 1
ATOM 726 N N . THR A 1 99 ? -42.966 41.629 24.682 1.00 91.75 99 THR A N 1
ATOM 727 C CA . THR A 1 99 ? -43.174 42.040 26.089 1.00 91.75 99 THR A CA 1
ATOM 728 C C . THR A 1 99 ? -44.028 41.083 26.922 1.00 91.75 99 THR A C 1
ATOM 730 O O . THR A 1 99 ? -43.858 41.035 28.142 1.00 91.75 99 THR A O 1
ATOM 733 N N . GLY A 1 100 ? -44.917 40.318 26.282 1.00 91.44 100 GLY A N 1
ATOM 734 C CA . GLY A 1 100 ? -45.784 39.340 26.938 1.00 91.44 100 GLY A CA 1
ATOM 735 C C . GLY A 1 100 ? -45.107 38.001 27.238 1.00 91.44 100 GLY A C 1
ATOM 736 O O . GLY A 1 100 ? -45.672 37.176 27.954 1.00 91.44 100 GLY A O 1
ATOM 737 N N . PHE A 1 101 ? -43.899 37.772 26.717 1.00 94.75 101 PHE A N 1
ATOM 738 C CA . PHE A 1 101 ? -43.102 36.573 26.974 1.00 94.75 101 PHE A CA 1
ATOM 739 C C . PHE A 1 101 ? -41.912 36.883 27.892 1.00 94.75 101 PHE A C 1
ATOM 741 O O . PHE A 1 101 ? -41.445 38.023 27.988 1.00 94.75 101 PHE A O 1
ATOM 748 N N . ARG A 1 102 ? -41.380 35.841 28.531 1.00 95.00 102 ARG A N 1
ATOM 749 C CA . ARG A 1 102 ? -39.991 35.800 29.009 1.00 95.00 102 ARG A CA 1
ATOM 750 C C . ARG A 1 102 ? -39.309 34.639 28.312 1.00 95.00 102 ARG A C 1
ATOM 752 O O . ARG A 1 102 ? -39.844 33.531 28.348 1.00 95.00 102 ARG A O 1
ATOM 759 N N . ARG A 1 103 ? -38.190 34.890 27.628 1.00 93.81 103 ARG A N 1
ATOM 760 C CA . ARG A 1 103 ? -37.482 33.835 26.901 1.00 93.81 103 ARG A CA 1
ATOM 761 C C . ARG A 1 103 ? -35.963 33.949 26.905 1.00 93.81 103 ARG A C 1
ATOM 763 O O . ARG A 1 103 ? -35.403 35.034 26.736 1.00 93.81 103 ARG A O 1
ATOM 770 N N . ALA A 1 104 ? -35.338 32.795 27.095 1.00 95.69 104 ALA A N 1
ATOM 771 C CA . ALA A 1 104 ? -33.903 32.560 27.093 1.00 95.69 104 ALA A CA 1
ATOM 772 C C . ALA A 1 104 ? -33.667 31.170 26.490 1.00 95.69 104 ALA A C 1
ATOM 774 O O . ALA A 1 104 ? -34.098 30.171 27.066 1.00 95.69 104 ALA A O 1
ATOM 775 N N . GLU A 1 105 ? -33.044 31.104 25.314 1.00 95.31 105 GLU A N 1
ATOM 776 C CA . GLU A 1 105 ? -32.902 29.873 24.530 1.00 95.31 105 GLU A CA 1
ATOM 777 C C . GLU A 1 105 ? -31.493 29.731 23.939 1.00 95.31 105 GLU A C 1
ATOM 779 O O . GLU A 1 105 ? -30.879 30.686 23.467 1.00 95.31 105 GLU A O 1
ATOM 784 N N . LEU A 1 106 ? -30.995 28.498 23.953 1.00 95.44 106 LEU A N 1
ATOM 785 C CA . LEU A 1 106 ? -29.765 28.058 23.318 1.00 95.44 106 LEU A CA 1
ATOM 786 C C . LEU A 1 106 ? -30.078 27.575 21.894 1.00 95.44 106 LEU A C 1
ATOM 788 O O . LEU A 1 106 ? -30.908 26.684 21.706 1.00 95.44 106 LEU A O 1
ATOM 792 N N . LEU A 1 107 ? -29.379 28.139 20.905 1.00 94.69 107 LEU A N 1
ATOM 793 C CA . LEU A 1 107 ? -29.407 27.706 19.502 1.00 94.69 107 LEU A CA 1
ATOM 794 C C . LEU A 1 107 ? -28.088 27.030 19.128 1.00 94.69 107 LEU A C 1
ATOM 796 O O . LEU A 1 107 ? -27.018 27.590 19.381 1.00 94.69 107 LEU A O 1
ATOM 800 N N . ILE A 1 108 ? -28.154 25.864 18.488 1.00 95.50 108 ILE A N 1
ATOM 801 C CA . ILE A 1 108 ? -26.980 25.087 18.063 1.00 95.50 108 ILE A CA 1
ATOM 802 C C . ILE A 1 108 ? -26.156 25.869 17.029 1.00 95.50 108 ILE A C 1
ATOM 804 O O . ILE A 1 108 ? -26.668 26.313 16.005 1.00 95.50 108 ILE A O 1
ATOM 808 N N . ALA A 1 109 ? -24.853 26.034 17.276 1.00 92.88 109 ALA A N 1
ATOM 809 C CA . ALA A 1 109 ? -23.987 26.914 16.482 1.00 92.88 109 ALA A CA 1
ATOM 810 C C . ALA A 1 109 ? -23.765 26.457 15.026 1.00 92.88 109 ALA A C 1
ATOM 812 O O . ALA A 1 109 ? -23.363 27.269 14.192 1.00 92.88 109 ALA A O 1
ATOM 813 N N . SER A 1 110 ? -23.994 25.176 14.727 1.00 92.75 110 SER A N 1
ATOM 814 C CA . SER A 1 110 ? -23.879 24.590 13.385 1.00 92.75 110 SER A CA 1
ATOM 815 C C . SER A 1 110 ? -25.198 24.517 12.612 1.00 92.75 110 SER A C 1
ATOM 817 O O . SER A 1 110 ? -25.163 24.133 11.446 1.00 92.75 110 SER A O 1
ATOM 819 N N . ASN A 1 111 ? -26.334 24.847 13.237 1.00 94.06 111 ASN A N 1
ATOM 820 C CA . ASN A 1 111 ? -27.661 24.704 12.642 1.00 94.06 111 ASN A CA 1
ATOM 821 C C . ASN A 1 111 ? -28.163 26.054 12.099 1.00 94.06 111 ASN A C 1
ATOM 823 O O . ASN A 1 111 ? -28.440 26.982 12.862 1.00 94.06 111 ASN A O 1
ATOM 827 N N . ASP A 1 112 ? -28.243 26.179 10.771 1.00 89.50 112 ASP A N 1
ATOM 828 C CA . ASP A 1 112 ? -28.501 27.454 10.078 1.00 89.50 112 ASP A CA 1
ATOM 829 C C . ASP A 1 112 ? -29.947 27.646 9.597 1.00 89.50 112 ASP A C 1
ATOM 831 O O . ASP A 1 112 ? -30.282 28.716 9.089 1.00 89.50 112 ASP A O 1
ATOM 835 N N . GLY A 1 113 ? -30.802 26.639 9.797 1.00 88.81 113 GLY A N 1
ATOM 836 C CA . GLY A 1 113 ? -32.184 26.612 9.312 1.00 88.81 113 GLY A CA 1
ATOM 837 C C . GLY A 1 113 ? -32.383 25.804 8.026 1.00 88.81 113 GLY A C 1
ATOM 838 O O . GLY A 1 113 ? -33.513 25.448 7.701 1.00 88.81 113 GLY A O 1
ATOM 839 N N . THR A 1 114 ? -31.304 25.481 7.308 1.00 91.38 114 THR A N 1
ATOM 840 C CA . THR A 1 114 ? -31.320 24.770 6.012 1.00 91.38 114 THR A CA 1
ATOM 841 C C . THR A 1 114 ? -30.252 23.678 5.885 1.00 91.38 114 THR A C 1
ATOM 843 O O . THR A 1 114 ? -30.062 23.094 4.815 1.00 91.38 114 THR A O 1
ATOM 846 N N . ASP A 1 115 ? -29.520 23.412 6.965 1.00 92.81 115 ASP A N 1
ATOM 847 C CA . ASP A 1 115 ? -28.445 22.433 7.007 1.00 92.81 115 ASP A CA 1
ATOM 848 C C . ASP A 1 115 ? -28.957 20.986 7.162 1.00 92.81 115 ASP A C 1
ATOM 850 O O . ASP A 1 115 ? -30.147 20.708 7.332 1.00 92.81 115 ASP A O 1
ATOM 854 N N . ALA A 1 116 ? -28.021 20.036 7.112 1.00 93.81 116 ALA A N 1
ATOM 855 C CA . ALA A 1 116 ? -28.326 18.610 7.085 1.00 93.81 116 ALA A CA 1
ATOM 856 C C . ALA A 1 116 ? -29.045 18.074 8.342 1.00 93.81 116 ALA A C 1
ATOM 858 O O . ALA A 1 116 ? -29.602 16.980 8.255 1.00 93.81 116 ALA A O 1
ATOM 859 N N . SER A 1 117 ? -29.083 18.815 9.459 1.00 94.75 117 SER A N 1
ATOM 860 C CA . SER A 1 117 ? -29.880 18.475 10.655 1.00 94.75 117 SER A CA 1
ATOM 861 C C . SER A 1 117 ? -31.385 18.382 10.404 1.00 94.75 117 SER A C 1
ATOM 863 O O . SER A 1 117 ? -32.089 17.695 11.132 1.00 94.75 117 SER A O 1
ATOM 865 N N . THR A 1 118 ? -31.888 18.972 9.317 1.00 94.56 118 THR A N 1
ATOM 866 C CA . THR A 1 118 ? -33.318 18.912 8.972 1.00 94.56 118 THR A CA 1
ATOM 867 C C . THR A 1 118 ? -33.608 18.115 7.694 1.00 94.56 118 THR A C 1
ATOM 869 O O . THR A 1 118 ? -34.475 18.464 6.893 1.00 94.56 118 THR A O 1
ATOM 872 N N . THR A 1 119 ? -32.847 17.032 7.473 1.00 94.19 119 THR A N 1
ATOM 873 C CA . THR A 1 119 ? -32.949 16.177 6.273 1.00 94.19 119 THR A CA 1
ATOM 874 C C . THR A 1 119 ? -32.738 14.688 6.579 1.00 94.19 119 THR A C 1
ATOM 876 O O . THR A 1 119 ? -31.963 14.339 7.469 1.00 94.19 119 THR A O 1
ATOM 879 N N . GLY A 1 120 ? -33.369 13.795 5.805 1.00 94.75 120 GLY A N 1
ATOM 880 C CA . GLY A 1 120 ? -33.239 12.342 5.971 1.00 94.75 120 GLY A CA 1
ATOM 881 C C . GLY A 1 120 ? -33.913 11.831 7.247 1.00 94.75 120 GLY A C 1
ATOM 882 O O . GLY A 1 120 ? -35.042 12.205 7.544 1.00 94.75 120 GLY A O 1
ATOM 883 N N . VAL A 1 121 ? -33.214 11.000 8.027 1.00 96.00 121 VAL A N 1
ATOM 884 C CA . VAL A 1 121 ? -33.677 10.559 9.355 1.00 96.00 121 VAL A CA 1
ATOM 885 C C . VAL A 1 121 ? -32.631 10.929 10.397 1.00 96.00 121 VAL A C 1
ATOM 887 O O . VAL A 1 121 ? -31.477 10.507 10.288 1.00 96.00 121 VAL A O 1
ATOM 890 N N . LYS A 1 122 ? -33.028 11.687 11.417 1.00 96.56 122 LYS A N 1
ATOM 891 C CA . LYS A 1 122 ? -32.174 12.098 12.541 1.00 96.56 122 LYS A CA 1
ATOM 892 C C . LYS A 1 122 ? -32.777 11.651 13.860 1.00 96.56 122 LYS A C 1
ATOM 894 O O . LYS A 1 122 ? -33.978 11.408 13.927 1.00 96.56 122 LYS A O 1
ATOM 899 N N . THR A 1 123 ? -31.971 11.566 14.913 1.00 97.44 123 THR A N 1
ATOM 900 C CA . THR A 1 123 ? -32.497 11.439 16.279 1.00 97.44 123 THR A CA 1
ATOM 901 C C . THR A 1 123 ? -31.885 12.492 17.179 1.00 97.44 123 THR A C 1
ATOM 903 O O . THR A 1 123 ? -30.685 12.463 17.449 1.00 97.44 123 THR A O 1
ATOM 906 N N . LEU A 1 124 ? -32.729 13.406 17.650 1.00 97.94 124 LEU A N 1
ATOM 907 C CA . LEU A 1 124 ? -32.355 14.435 18.605 1.00 97.94 124 LEU A CA 1
ATOM 908 C C . LEU A 1 124 ? -32.403 13.870 20.026 1.00 97.94 124 LEU A C 1
ATOM 910 O O . LEU A 1 124 ? -33.451 13.400 20.465 1.00 97.94 124 LEU A O 1
ATOM 914 N N . HIS A 1 125 ? -31.303 13.993 20.760 1.00 97.62 125 HIS A N 1
ATOM 915 C CA . HIS A 1 125 ? -31.184 13.660 22.177 1.00 97.62 125 HIS A CA 1
ATOM 916 C C . HIS A 1 125 ? -31.128 14.925 23.019 1.00 97.62 125 HIS A C 1
ATOM 918 O O . HIS A 1 125 ? -30.465 15.897 22.652 1.00 97.62 125 HIS A O 1
ATOM 924 N N . PHE A 1 126 ? -31.807 14.903 24.162 1.00 97.94 126 PHE A N 1
ATOM 925 C CA . PHE A 1 126 ? -31.691 15.922 25.202 1.00 97.94 126 PHE A CA 1
ATOM 926 C C . PHE A 1 126 ? -32.224 15.385 26.534 1.00 97.94 126 PHE A C 1
ATOM 928 O O . PHE A 1 126 ? -33.064 14.486 26.575 1.00 97.94 126 PHE A O 1
ATOM 935 N N . SER A 1 127 ? -31.781 15.982 27.635 1.00 97.88 127 SER A N 1
ATOM 936 C CA . SER A 1 127 ? -32.258 15.671 28.983 1.00 97.88 127 SER A CA 1
ATOM 937 C C . SER A 1 127 ? -32.682 16.951 29.693 1.00 97.88 127 SER A C 1
ATOM 939 O O . SER A 1 127 ? -31.959 17.943 29.612 1.00 97.88 127 SER A O 1
ATOM 941 N N . VAL A 1 128 ? -33.816 16.942 30.401 1.00 97.94 128 VAL A N 1
ATOM 942 C CA . VAL A 1 128 ? -34.334 18.108 31.148 1.00 97.94 128 VAL A CA 1
ATOM 943 C C . VAL A 1 128 ? -34.573 17.797 32.624 1.00 97.94 128 VAL A C 1
ATOM 945 O O . VAL A 1 128 ? -35.005 16.701 32.971 1.00 97.94 128 VAL A O 1
ATOM 948 N N . MET A 1 129 ? -34.313 18.765 33.499 1.00 97.31 129 MET A N 1
ATOM 949 C CA . MET A 1 129 ? -34.499 18.675 34.950 1.00 97.31 129 MET A CA 1
ATOM 950 C C . MET A 1 129 ? -34.936 20.039 35.512 1.00 97.31 129 MET A C 1
ATOM 952 O O . MET A 1 129 ? -34.492 21.082 35.030 1.00 97.31 129 MET A O 1
ATOM 956 N N . LYS A 1 130 ? -35.805 20.050 36.530 1.00 96.38 130 LYS A N 1
ATOM 957 C CA . LYS A 1 130 ? -36.203 21.273 37.256 1.00 96.38 130 LYS A CA 1
ATOM 958 C C . LYS A 1 130 ? -34.996 21.881 37.995 1.00 96.38 130 LYS A C 1
ATOM 960 O O . LYS A 1 130 ? -34.279 21.148 38.672 1.00 96.38 130 LYS A O 1
ATOM 965 N N . ASP A 1 131 ? -34.790 23.203 37.934 1.00 95.19 131 ASP A N 1
ATOM 966 C CA . ASP A 1 131 ? -33.885 23.880 38.881 1.00 95.19 131 ASP A CA 1
ATOM 967 C C . ASP A 1 131 ? -34.624 24.084 40.213 1.00 95.19 131 ASP A C 1
ATOM 969 O O . ASP A 1 131 ? -35.506 24.934 40.327 1.00 95.19 131 ASP A O 1
ATOM 973 N N . ALA A 1 132 ? -34.257 23.313 41.240 1.00 91.12 132 ALA A N 1
ATOM 974 C CA . ALA A 1 132 ? -34.851 23.406 42.577 1.00 91.12 132 ALA A CA 1
ATOM 975 C C . ALA A 1 132 ? -34.641 24.778 43.257 1.00 91.12 132 ALA A C 1
ATOM 977 O O . ALA A 1 132 ? -35.329 25.098 44.226 1.00 91.12 132 ALA A O 1
ATOM 978 N N . ASN A 1 133 ? -33.716 25.605 42.756 1.00 92.75 133 ASN A N 1
ATOM 979 C CA . ASN A 1 133 ? -33.508 26.978 43.222 1.00 92.75 133 ASN A CA 1
ATOM 980 C C . ASN A 1 133 ? -34.420 27.990 42.501 1.00 92.75 133 ASN A C 1
ATOM 982 O O . ASN A 1 133 ? -34.517 29.128 42.955 1.00 92.75 133 ASN A O 1
ATOM 986 N N . ARG A 1 134 ? -35.052 27.592 41.385 1.00 95.31 134 ARG A N 1
ATOM 987 C CA . ARG A 1 134 ? -35.802 28.447 40.445 1.00 95.31 134 ARG A CA 1
ATOM 988 C C . ARG A 1 134 ? -37.058 27.756 39.889 1.00 95.31 134 ARG A C 1
ATOM 990 O O . ARG A 1 134 ? -37.166 27.539 38.676 1.00 95.31 134 ARG A O 1
ATOM 997 N N . PRO A 1 135 ? -38.001 27.364 40.763 1.00 95.44 135 PRO A N 1
ATOM 998 C CA . PRO A 1 135 ? -39.183 26.605 40.369 1.00 95.44 135 PRO A CA 1
ATOM 999 C C . PRO A 1 135 ? -40.084 27.397 39.412 1.00 95.44 135 PRO A C 1
ATOM 1001 O O . PRO A 1 135 ? -40.385 28.563 39.655 1.00 95.44 135 PRO A O 1
ATOM 1004 N N . LEU A 1 136 ? -40.562 26.739 38.352 1.00 95.81 136 LEU A N 1
ATOM 1005 C CA . LEU A 1 136 ? -41.470 27.343 37.371 1.00 95.81 136 LEU A CA 1
ATOM 1006 C C . LEU A 1 136 ? -42.858 27.636 37.969 1.00 95.81 136 LEU A C 1
ATOM 1008 O O . LEU A 1 136 ? -43.433 26.807 38.680 1.00 95.81 136 LEU A O 1
ATOM 1012 N N . ASN A 1 137 ? -43.460 28.765 37.593 1.00 95.12 137 ASN A N 1
ATOM 1013 C CA . ASN A 1 137 ? -44.860 29.066 37.895 1.00 95.12 137 ASN A CA 1
ATOM 1014 C C . ASN A 1 137 ? -45.812 28.340 36.920 1.00 95.12 137 ASN A C 1
ATOM 1016 O O . ASN A 1 137 ? -46.274 28.903 35.926 1.00 95.12 137 ASN A O 1
ATOM 1020 N N . LEU A 1 138 ? -46.175 27.095 37.250 1.00 93.81 138 LEU A N 1
ATOM 1021 C CA . LEU A 1 138 ? -47.016 26.196 36.435 1.00 93.81 138 LEU A CA 1
ATOM 1022 C C . LEU A 1 138 ? -48.421 26.725 36.049 1.00 93.81 138 LEU A C 1
ATOM 1024 O O . LEU A 1 138 ? -49.135 26.061 35.294 1.00 93.81 138 LEU A O 1
ATOM 1028 N N . SER A 1 139 ? -48.841 27.907 36.517 1.00 92.56 139 SER A N 1
ATOM 1029 C CA . SER A 1 139 ? -50.033 28.592 35.986 1.00 92.56 139 SER A CA 1
ATOM 1030 C C . SER A 1 139 ? -49.841 29.160 34.567 1.00 92.56 139 SER A C 1
ATOM 1032 O O . SER A 1 139 ? -50.828 29.455 33.896 1.00 92.56 139 SER A O 1
ATOM 1034 N N . HIS A 1 140 ? -48.596 29.259 34.088 1.00 94.81 140 HIS A N 1
ATOM 1035 C CA . HIS A 1 140 ? -48.231 29.672 32.729 1.00 94.81 140 HIS A CA 1
ATOM 1036 C C . HIS A 1 140 ? -47.958 28.464 31.811 1.00 94.81 140 HIS A C 1
ATOM 1038 O O . HIS A 1 140 ? -47.670 27.367 32.289 1.00 94.81 140 HIS A O 1
ATOM 1044 N N . GLU A 1 141 ? -47.996 28.666 30.487 1.00 95.19 141 GLU A N 1
ATOM 1045 C CA . GLU A 1 141 ? -47.468 27.699 29.507 1.00 95.19 141 GLU A CA 1
ATOM 1046 C C . GLU A 1 141 ? -45.973 27.953 29.280 1.00 95.19 141 GLU A C 1
ATOM 1048 O O . GLU A 1 141 ? -45.576 29.067 28.919 1.00 95.19 141 GLU A O 1
ATOM 1053 N N . TYR A 1 142 ? -45.172 26.895 29.398 1.00 97.50 142 TYR A N 1
ATOM 1054 C CA . TYR A 1 142 ? -43.751 26.890 29.060 1.00 97.50 142 TYR A CA 1
ATOM 1055 C C . TYR A 1 142 ? -43.497 26.056 27.810 1.00 97.50 142 TYR A C 1
ATOM 1057 O O . TYR A 1 142 ? -44.109 25.003 27.626 1.00 97.50 142 TYR A O 1
ATOM 1065 N N . GLN A 1 143 ? -42.555 26.496 26.980 1.00 97.19 143 GLN A N 1
ATOM 1066 C CA . GLN A 1 143 ? -42.008 25.724 25.864 1.00 97.19 143 GLN A CA 1
ATOM 1067 C C . GLN A 1 143 ? -40.498 25.578 26.082 1.00 97.19 143 GLN A C 1
ATOM 1069 O O . GLN A 1 143 ? -39.821 26.574 26.344 1.00 97.19 143 GLN A O 1
ATOM 1074 N N . LEU A 1 144 ? -40.003 24.334 26.063 1.00 97.75 144 LEU A N 1
ATOM 1075 C CA . LEU A 1 144 ? -38.670 23.980 26.576 1.00 97.75 144 LEU A CA 1
ATOM 1076 C C . LEU A 1 144 ? -37.695 23.494 25.497 1.00 97.75 144 LEU A C 1
ATOM 1078 O O . LEU A 1 144 ? -36.523 23.864 25.507 1.00 97.75 144 LEU A O 1
ATOM 1082 N N . VAL A 1 145 ? -38.178 22.658 24.574 1.00 98.31 145 VAL A N 1
ATOM 1083 C CA . VAL A 1 145 ? -37.410 22.166 23.420 1.00 98.31 145 VAL A CA 1
ATOM 1084 C C . VAL A 1 145 ? -38.327 22.128 22.207 1.00 98.31 145 VAL A C 1
ATOM 1086 O O . VAL A 1 145 ? -39.413 21.552 22.295 1.00 98.31 145 VAL A O 1
ATOM 1089 N N . PHE A 1 146 ? -37.928 22.736 21.092 1.00 97.44 146 PHE A N 1
ATOM 1090 C CA . PHE A 1 146 ? -38.729 22.753 19.863 1.00 97.44 146 PHE A CA 1
ATOM 1091 C C . PHE A 1 146 ? -37.885 22.914 18.596 1.00 97.44 146 PHE A C 1
ATOM 1093 O O . PHE A 1 146 ? -36.768 23.431 18.638 1.00 97.44 146 PHE A O 1
ATOM 1100 N N . LEU A 1 147 ? -38.455 22.471 17.472 1.00 97.56 147 LEU A N 1
ATOM 1101 C CA . LEU A 1 147 ? -37.947 22.713 16.121 1.00 97.56 147 LEU A CA 1
ATOM 1102 C C . LEU A 1 147 ? -38.841 23.752 15.431 1.00 97.56 147 LEU A C 1
ATOM 1104 O O . LEU A 1 147 ? -39.920 23.424 14.927 1.00 97.56 147 LEU A O 1
ATOM 1108 N N . GLU A 1 148 ? -38.387 25.001 15.445 1.00 95.00 148 GLU A N 1
ATOM 1109 C CA . GLU A 1 148 ? -39.002 26.140 14.757 1.00 95.00 148 GLU A CA 1
ATOM 1110 C C . GLU A 1 148 ? -38.731 26.014 13.252 1.00 95.00 148 GLU A C 1
ATOM 1112 O O . GLU A 1 148 ? -37.594 25.801 12.837 1.00 95.00 148 GLU A O 1
ATOM 1117 N N . SER A 1 149 ? -39.772 26.126 12.430 1.00 94.69 149 SER A N 1
ATOM 1118 C CA . SER A 1 149 ? -39.701 26.118 10.958 1.00 94.69 149 SER A CA 1
ATOM 1119 C C . SER A 1 149 ? -38.753 27.178 10.374 1.00 94.69 149 SER A C 1
ATOM 1121 O O . SER A 1 149 ? -38.609 28.266 10.926 1.00 94.69 149 SER A O 1
ATOM 1123 N N . ASN A 1 150 ? -38.159 26.918 9.203 1.00 92.88 150 ASN A N 1
ATOM 1124 C CA . ASN A 1 150 ? -37.223 27.853 8.555 1.00 92.88 150 ASN A CA 1
ATOM 1125 C C . ASN A 1 150 ? -37.871 29.173 8.070 1.00 92.88 150 ASN A C 1
ATOM 1127 O O . ASN A 1 150 ? -37.169 30.134 7.758 1.00 92.88 150 ASN A O 1
ATOM 1131 N N . ASP A 1 151 ? -39.204 29.244 7.989 1.00 88.62 151 ASP A N 1
ATOM 1132 C CA . ASP A 1 151 ? -39.943 30.488 7.736 1.00 88.62 151 ASP A CA 1
ATOM 1133 C C . ASP A 1 151 ? -40.496 31.149 9.016 1.00 88.62 151 ASP A C 1
ATOM 1135 O O . ASP A 1 151 ? -41.167 32.180 8.928 1.00 88.62 151 ASP A O 1
ATOM 1139 N N . PHE A 1 152 ? -40.155 30.605 10.193 1.00 85.31 152 PHE A N 1
ATOM 1140 C CA . PHE A 1 152 ? -40.560 31.068 11.527 1.00 85.31 152 PHE A CA 1
ATOM 1141 C C . PHE A 1 152 ? -42.089 31.160 11.696 1.00 85.31 152 PHE A C 1
ATOM 1143 O O . PHE A 1 152 ? -42.615 32.109 12.287 1.00 85.31 152 PHE A O 1
ATOM 1150 N N . SER A 1 153 ? -42.813 30.199 11.108 1.00 84.00 153 SER A N 1
ATOM 1151 C CA . SER A 1 153 ? -44.276 30.124 11.116 1.00 84.00 153 SER A CA 1
ATOM 1152 C C . SER A 1 153 ? -44.858 29.088 12.085 1.00 84.00 153 SER A C 1
ATOM 1154 O O . SER A 1 153 ? -46.031 29.211 12.449 1.00 84.00 153 SER A O 1
ATOM 1156 N N . THR A 1 154 ? -44.098 28.060 12.483 1.00 89.00 154 THR A N 1
ATOM 1157 C CA . THR A 1 154 ? -44.597 26.955 13.315 1.00 89.00 154 THR A CA 1
ATOM 1158 C C . THR A 1 154 ? -43.514 26.110 13.995 1.00 89.00 154 THR A C 1
ATOM 1160 O O . THR A 1 154 ? -42.426 25.895 13.460 1.00 89.00 154 THR A O 1
ATOM 1163 N N . ASN A 1 155 ? -43.877 25.513 15.134 1.00 92.69 155 ASN A N 1
ATOM 1164 C CA . ASN A 1 155 ? -43.093 24.479 15.809 1.00 92.69 155 ASN A CA 1
ATOM 1165 C C . ASN A 1 155 ? -43.510 23.088 15.312 1.00 92.69 155 ASN A C 1
ATOM 1167 O O . ASN A 1 155 ? -44.652 22.672 15.506 1.00 92.69 155 ASN A O 1
ATOM 1171 N N . GLN A 1 156 ? -42.577 22.357 14.703 1.00 95.88 156 GLN A N 1
ATOM 1172 C CA . GLN A 1 156 ? -42.802 21.039 14.081 1.00 95.88 156 GLN A CA 1
ATOM 1173 C C . GLN A 1 156 ? -42.773 19.880 15.092 1.00 95.88 156 GLN A C 1
ATOM 1175 O O . GLN A 1 156 ? -43.354 18.817 14.871 1.00 95.88 156 GLN A O 1
ATOM 1180 N N . PHE A 1 157 ? -42.146 20.122 16.240 1.00 97.44 157 PHE A N 1
ATOM 1181 C CA . PHE A 1 157 ? -42.480 19.501 17.516 1.00 97.44 157 PHE A CA 1
ATOM 1182 C C . PHE A 1 157 ? -42.234 20.531 18.627 1.00 97.44 157 PHE A C 1
ATOM 1184 O O . PHE A 1 157 ? -41.454 21.469 18.439 1.00 97.44 157 PHE A O 1
ATOM 1191 N N . VAL A 1 158 ? -42.868 20.363 19.789 1.00 97.44 158 VAL A N 1
ATOM 1192 C CA . VAL A 1 158 ? -42.599 21.186 20.980 1.00 97.44 158 VAL A CA 1
ATOM 1193 C C . VAL A 1 158 ? -42.837 20.417 22.279 1.00 97.44 158 VAL A C 1
ATOM 1195 O O . VAL A 1 158 ? -43.912 19.865 22.504 1.00 97.44 158 VAL A O 1
ATOM 1198 N N . LEU A 1 159 ? -41.838 20.420 23.161 1.00 98.19 159 LEU A N 1
ATOM 1199 C CA . LEU A 1 159 ? -41.951 19.981 24.548 1.00 98.19 159 LEU A CA 1
ATOM 1200 C C . LEU A 1 159 ? -42.455 21.135 25.421 1.00 98.19 159 LEU A C 1
ATOM 1202 O O . LEU A 1 159 ? -41.846 22.209 25.449 1.00 98.19 159 LEU A O 1
ATOM 1206 N N . LYS A 1 160 ? -43.547 20.899 26.150 1.00 96.88 160 LYS A N 1
ATOM 1207 C CA . LYS A 1 160 ? -44.213 21.867 27.027 1.00 96.88 160 LYS A CA 1
ATOM 1208 C C . LYS A 1 160 ? -44.314 21.383 28.471 1.00 96.88 160 LYS A C 1
ATOM 1210 O O . LYS A 1 160 ? -44.225 20.185 28.731 1.00 96.88 160 LYS A O 1
ATOM 1215 N N . THR A 1 161 ? -44.561 22.322 29.382 1.00 96.69 161 THR A N 1
ATOM 1216 C CA . THR A 1 161 ? -45.039 22.074 30.754 1.00 96.69 161 THR A CA 1
ATOM 1217 C C . THR A 1 161 ? -45.873 23.265 31.251 1.00 96.69 161 THR A C 1
ATOM 1219 O O . THR A 1 161 ? -45.916 24.311 30.591 1.00 96.69 161 THR A O 1
ATOM 1222 N N . GLY A 1 162 ? -46.546 23.118 32.393 1.00 94.62 162 GLY A N 1
ATOM 1223 C CA . GLY A 1 162 ? -47.463 24.108 32.949 1.00 94.62 162 GLY A CA 1
ATOM 1224 C C . GLY A 1 162 ? -48.844 24.095 32.288 1.00 94.62 162 GLY A C 1
ATOM 1225 O O . GLY A 1 162 ? -49.249 23.129 31.641 1.00 94.62 162 GLY A O 1
ATOM 1226 N N . THR A 1 163 ? -49.604 25.172 32.469 1.00 92.38 163 THR A N 1
ATOM 1227 C CA . THR A 1 163 ? -50.999 25.272 32.014 1.00 92.38 163 THR A CA 1
ATOM 1228 C C . THR A 1 163 ? -51.054 25.693 30.542 1.00 92.38 163 THR A C 1
ATOM 1230 O O . THR A 1 163 ? -50.925 26.871 30.215 1.00 92.38 163 THR A O 1
ATOM 1233 N N . ILE A 1 164 ? -51.242 24.728 29.635 1.00 90.44 164 ILE A N 1
ATOM 1234 C CA . ILE A 1 164 ? -51.171 24.950 28.180 1.00 90.44 164 ILE A CA 1
ATOM 1235 C C . ILE A 1 164 ? -52.375 25.765 27.684 1.00 90.44 164 ILE A C 1
ATOM 1237 O O . ILE A 1 164 ? -53.530 25.392 27.899 1.00 90.44 164 ILE A O 1
ATOM 1241 N N . LEU A 1 165 ? -52.120 26.870 26.974 1.00 82.81 165 LEU A N 1
ATOM 1242 C CA . LEU A 1 165 ? -53.180 27.761 26.503 1.00 82.81 165 LEU A CA 1
ATOM 1243 C C . LEU A 1 165 ? -53.970 27.125 25.349 1.00 82.81 165 LEU A C 1
ATOM 1245 O O . LEU A 1 165 ? -53.415 26.810 24.299 1.00 82.81 165 LEU A O 1
ATOM 1249 N N . GLY A 1 166 ? -55.286 26.995 25.539 1.00 76.19 166 GLY A N 1
ATOM 1250 C CA . GLY A 1 166 ? -56.216 26.414 24.562 1.00 76.19 166 GLY A CA 1
ATOM 1251 C C . GLY A 1 166 ? -56.533 24.930 24.779 1.00 76.19 166 GLY A C 1
ATOM 1252 O O . GLY A 1 166 ? -57.466 24.424 24.159 1.00 76.19 166 GLY A O 1
ATOM 1253 N N . GLU A 1 167 ? -55.832 24.252 25.692 1.00 76.00 167 GLU A N 1
ATOM 1254 C CA . GLU A 1 167 ? -56.022 22.829 25.990 1.00 76.00 167 GLU A CA 1
ATOM 1255 C C . GLU A 1 167 ? -56.389 22.592 27.463 1.00 76.00 167 GLU A C 1
ATOM 1257 O O . GLU A 1 167 ? -56.006 23.342 28.359 1.00 76.00 167 GLU A O 1
ATOM 1262 N N . ASN A 1 168 ? -57.144 21.525 27.738 1.00 71.94 168 ASN A N 1
ATOM 1263 C CA . ASN A 1 168 ? -57.553 21.180 29.100 1.00 71.94 168 ASN A CA 1
ATOM 1264 C C . ASN A 1 168 ? -56.467 20.346 29.799 1.00 71.94 168 ASN A C 1
ATOM 1266 O O . ASN A 1 168 ? -56.595 19.127 29.925 1.00 71.94 168 ASN A O 1
ATOM 1270 N N . THR A 1 169 ? -55.393 21.013 30.224 1.00 73.44 169 THR A N 1
ATOM 1271 C CA . THR A 1 169 ? -54.273 20.383 30.939 1.00 73.44 169 THR A CA 1
ATOM 1272 C C . THR A 1 169 ? -54.751 19.830 32.286 1.00 73.44 169 THR A C 1
ATOM 1274 O O . THR A 1 169 ? -55.039 20.589 33.207 1.00 73.44 169 THR A O 1
ATOM 1277 N N . ALA A 1 170 ? -54.865 18.502 32.397 1.00 73.31 170 ALA A N 1
ATOM 1278 C CA . ALA A 1 170 ? -55.426 17.842 33.581 1.00 73.31 170 ALA A CA 1
ATOM 1279 C C . ALA A 1 170 ? -54.509 17.902 34.819 1.00 73.31 170 ALA A C 1
ATOM 1281 O O . ALA A 1 170 ? -55.006 17.876 35.943 1.00 73.31 170 ALA A O 1
ATOM 1282 N N . ASP A 1 171 ? -53.196 17.989 34.600 1.00 88.75 171 ASP A N 1
ATOM 1283 C CA . ASP A 1 171 ? -52.172 18.216 35.620 1.00 88.75 171 ASP A CA 1
ATOM 1284 C C . ASP A 1 171 ? -51.065 19.106 35.016 1.00 88.75 171 ASP A C 1
ATOM 1286 O O . ASP A 1 171 ? -50.387 18.665 34.081 1.00 88.75 171 ASP A O 1
ATOM 1290 N N . PRO A 1 172 ? -50.903 20.365 35.471 1.00 91.12 172 PRO A N 1
ATOM 1291 C CA . PRO A 1 172 ? -49.868 21.267 34.968 1.00 91.12 172 PRO A CA 1
ATOM 1292 C C . PRO A 1 172 ? -48.426 20.806 35.215 1.00 91.12 172 PRO A C 1
ATOM 1294 O O . PRO A 1 172 ? -47.537 21.280 34.512 1.00 91.12 172 PRO A O 1
ATOM 1297 N N . ASP A 1 173 ? -48.160 19.894 36.159 1.00 94.69 173 ASP A N 1
ATOM 1298 C CA . ASP A 1 173 ? -46.796 19.413 36.437 1.00 94.69 173 ASP A CA 1
ATOM 1299 C C . ASP A 1 173 ? -46.401 18.229 35.534 1.00 94.69 173 ASP A C 1
ATOM 1301 O O . ASP A 1 173 ? -45.942 17.173 35.978 1.00 94.69 173 ASP A O 1
ATOM 1305 N N . THR A 1 174 ? -46.629 18.383 34.226 1.00 95.00 174 THR A N 1
ATOM 1306 C CA . THR A 1 174 ? -46.413 17.337 33.219 1.00 95.00 174 THR A CA 1
ATOM 1307 C C . THR A 1 174 ? -45.597 17.841 32.032 1.00 95.00 174 THR A C 1
ATOM 1309 O O . THR A 1 174 ? -45.923 18.843 31.399 1.00 95.00 174 THR A O 1
ATOM 1312 N N . LEU A 1 175 ? -44.554 17.089 31.681 1.00 97.19 175 LEU A N 1
ATOM 1313 C CA . LEU A 1 175 ? -43.853 17.225 30.410 1.00 97.19 175 LEU A CA 1
ATOM 1314 C C . LEU A 1 175 ? -44.721 16.624 29.300 1.00 97.19 175 LEU A C 1
ATOM 1316 O O . LEU A 1 175 ? -45.054 15.438 29.334 1.00 97.19 175 LEU A O 1
ATOM 1320 N N . GLN A 1 176 ? -45.077 17.436 28.310 1.00 95.38 176 GLN A N 1
ATOM 1321 C CA . GLN A 1 176 ? -45.944 17.053 27.195 1.00 95.38 176 GLN A CA 1
ATOM 1322 C C . GLN A 1 176 ? -45.271 17.408 25.868 1.00 95.38 176 GLN A C 1
ATOM 1324 O O . GLN A 1 176 ? -45.032 18.579 25.576 1.00 95.38 176 GLN A O 1
ATOM 1329 N N . LEU A 1 177 ? -44.939 16.394 25.071 1.00 97.19 177 LEU A N 1
ATOM 1330 C CA . LEU A 1 177 ? -44.319 16.536 23.758 1.00 97.19 177 LEU A CA 1
ATOM 1331 C C . LEU A 1 177 ? -45.402 16.497 22.679 1.00 97.19 177 LEU A C 1
ATOM 1333 O O . LEU A 1 177 ? -46.078 15.481 22.510 1.00 97.19 177 LEU A O 1
ATOM 1337 N N . PHE A 1 178 ? -45.547 17.590 21.940 1.00 95.75 178 PHE A N 1
ATOM 1338 C CA . PHE A 1 178 ? -46.461 17.729 20.809 1.00 95.75 178 PHE A CA 1
ATOM 1339 C C . PHE A 1 178 ? -45.701 17.644 19.485 1.00 95.75 178 PHE A C 1
ATOM 1341 O O . PHE A 1 178 ? -44.525 18.003 19.423 1.00 95.75 178 PHE A O 1
ATOM 1348 N N . GLY A 1 179 ? -46.384 17.191 18.436 1.00 94.88 179 GLY A N 1
ATOM 1349 C CA . GLY A 1 179 ? -45.936 17.311 17.050 1.00 94.88 179 GLY A CA 1
ATOM 1350 C C . GLY A 1 179 ? -46.184 18.714 16.493 1.00 94.88 179 GLY A C 1
ATOM 1351 O O . GLY A 1 179 ? -46.227 19.695 17.238 1.00 94.88 179 GLY A O 1
ATOM 1352 N N . ASN A 1 180 ? -46.367 18.804 15.178 1.00 95.31 180 ASN A N 1
ATOM 1353 C CA . ASN A 1 180 ? -46.492 20.066 14.465 1.00 95.31 180 ASN A CA 1
ATOM 1354 C C . ASN A 1 180 ? -47.736 20.852 14.912 1.00 95.31 180 ASN A C 1
ATOM 1356 O O . ASN A 1 180 ? -48.867 20.375 14.789 1.00 95.31 180 ASN A O 1
ATOM 1360 N N . VAL A 1 181 ? -47.537 22.074 15.413 1.00 91.25 181 VAL A N 1
ATOM 1361 C CA . VAL A 1 181 ? -48.618 22.895 15.990 1.00 91.25 181 VAL A CA 1
ATOM 1362 C C . VAL A 1 181 ? -49.551 23.525 14.947 1.00 91.25 181 VAL A C 1
ATOM 1364 O O . VAL A 1 181 ? -50.592 24.059 15.324 1.00 91.25 181 VAL A O 1
ATOM 1367 N N . ASN A 1 182 ? -49.241 23.418 13.648 1.00 90.62 182 ASN A N 1
ATOM 1368 C CA . ASN A 1 182 ? -50.183 23.726 12.564 1.00 90.62 182 ASN A CA 1
ATOM 1369 C C . ASN A 1 182 ? -51.152 22.564 12.259 1.00 90.62 182 ASN A C 1
ATOM 1371 O O . ASN A 1 182 ? -52.101 22.753 11.491 1.00 90.62 182 ASN A O 1
ATOM 1375 N N . ALA A 1 183 ? -50.953 21.372 12.836 1.00 88.38 183 ALA A N 1
ATOM 1376 C CA . ALA A 1 183 ? -51.925 20.286 12.742 1.00 88.38 183 ALA A CA 1
ATOM 1377 C C . ALA A 1 183 ? -53.222 20.642 13.493 1.00 88.38 183 ALA A C 1
ATOM 1379 O O . ALA A 1 183 ? -53.203 21.306 14.529 1.00 88.38 183 ALA A O 1
ATOM 1380 N N . ASN A 1 184 ? -54.372 20.196 12.979 1.00 86.69 184 ASN A N 1
ATOM 1381 C CA . ASN A 1 184 ? -55.675 20.463 13.587 1.00 86.69 184 ASN A CA 1
ATOM 1382 C C . ASN A 1 184 ? -56.521 19.173 13.665 1.00 86.69 184 ASN A C 1
ATOM 1384 O O . ASN A 1 184 ? -57.014 18.720 12.627 1.00 86.69 184 ASN A O 1
ATOM 1388 N N . PRO A 1 185 ? -56.711 18.582 14.864 1.00 86.94 185 PRO A N 1
ATOM 1389 C CA . PRO A 1 185 ? -56.127 18.991 16.149 1.00 86.94 185 PRO A CA 1
ATOM 1390 C C . PRO A 1 185 ? -54.599 18.809 16.187 1.00 86.94 185 PRO A C 1
ATOM 1392 O O . PRO A 1 185 ? -54.051 18.008 15.430 1.00 86.94 185 PRO A O 1
ATOM 1395 N N . VAL A 1 186 ? -53.924 19.521 17.095 1.00 89.19 186 VAL A N 1
ATOM 1396 C CA . VAL A 1 186 ? -52.501 19.288 17.386 1.00 89.19 186 VAL A CA 1
ATOM 1397 C C . VAL A 1 186 ? -52.353 17.910 18.034 1.00 89.19 186 VAL A C 1
ATOM 1399 O O . VAL A 1 186 ? -53.163 17.519 18.876 1.00 89.19 186 VAL A O 1
ATOM 1402 N N . GLN A 1 187 ? -51.330 17.154 17.638 1.00 92.12 187 GLN A N 1
ATOM 1403 C CA . GLN A 1 187 ? -51.087 15.813 18.162 1.00 92.12 187 GLN A CA 1
ATOM 1404 C C . GLN A 1 187 ? -50.110 15.842 19.341 1.00 92.12 187 GLN A C 1
ATOM 1406 O O . GLN A 1 187 ? -48.946 16.200 19.176 1.00 92.12 187 GLN A O 1
ATOM 1411 N N . THR A 1 188 ? -50.542 15.373 20.512 1.00 93.50 188 THR A N 1
ATOM 1412 C CA . THR A 1 188 ? -49.622 14.953 21.579 1.00 93.50 188 THR A CA 1
ATOM 1413 C C . THR A 1 188 ? -48.930 13.654 21.151 1.00 93.50 188 THR A C 1
ATOM 1415 O O . THR A 1 188 ? -49.596 12.663 20.850 1.00 93.50 188 THR A O 1
ATOM 1418 N N . LEU A 1 189 ? -47.599 13.657 21.101 1.00 95.81 189 LEU A N 1
ATOM 1419 C CA . LEU A 1 189 ? -46.771 12.493 20.772 1.00 95.81 189 LEU A CA 1
ATOM 1420 C C . LEU A 1 189 ? -46.449 11.666 22.025 1.00 95.81 189 LEU A C 1
ATOM 1422 O O . LEU A 1 189 ? -46.477 10.440 21.974 1.00 95.81 189 LEU A O 1
ATOM 1426 N N . PHE A 1 190 ? -46.163 12.326 23.153 1.00 96.88 190 PHE A N 1
ATOM 1427 C CA . PHE A 1 190 ? -45.848 11.676 24.431 1.00 96.88 190 PHE A CA 1
ATOM 1428 C C . PHE A 1 190 ? -46.125 12.606 25.625 1.00 96.88 190 PHE A C 1
ATOM 1430 O O . PHE A 1 190 ? -46.062 13.827 25.486 1.00 96.88 190 PHE A O 1
ATOM 1437 N N . SER A 1 191 ? -46.409 12.049 26.806 1.00 95.06 191 SER A N 1
ATOM 1438 C CA . SER A 1 191 ? -46.595 12.818 28.044 1.00 95.06 191 SER A CA 1
ATOM 1439 C C . SER A 1 191 ? -46.171 12.044 29.297 1.00 95.06 191 SER A C 1
ATOM 1441 O O . SER A 1 191 ? -46.321 10.825 29.379 1.00 95.06 191 SER A O 1
ATOM 1443 N N . THR A 1 192 ? -45.627 12.753 30.290 1.00 95.44 192 THR A N 1
ATOM 1444 C CA . THR A 1 192 ? -45.122 12.174 31.547 1.00 95.44 192 THR A CA 1
ATOM 1445 C C . THR A 1 192 ? -45.126 13.221 32.679 1.00 95.44 192 THR A C 1
ATOM 1447 O O . THR A 1 192 ? -44.955 14.406 32.389 1.00 95.44 192 THR A O 1
ATOM 1450 N N . PRO A 1 193 ? -45.326 12.856 33.962 1.00 96.06 193 PRO A N 1
ATOM 1451 C CA . PRO A 1 193 ? -45.167 13.791 35.085 1.00 96.06 193 PRO A CA 1
ATOM 1452 C C . PRO A 1 193 ? -43.749 14.372 35.147 1.00 96.06 193 PRO A C 1
ATOM 1454 O O . PRO A 1 193 ? -42.790 13.644 34.898 1.00 96.06 193 PRO A O 1
ATOM 1457 N N . PHE A 1 194 ? -43.593 15.650 35.503 1.00 96.62 194 PHE A N 1
ATOM 1458 C CA . PHE A 1 194 ? -42.283 16.299 35.626 1.00 96.62 194 PHE A CA 1
ATOM 1459 C C . PHE A 1 194 ? -41.724 16.130 37.049 1.00 96.62 194 PHE A C 1
ATOM 1461 O O . PHE A 1 194 ? -41.766 17.034 37.882 1.00 96.62 194 PHE A O 1
ATOM 1468 N N . THR A 1 195 ? -41.225 14.936 37.352 1.00 94.56 195 THR A N 1
ATOM 1469 C CA . THR A 1 195 ? -40.659 14.602 38.667 1.00 94.56 195 THR A CA 1
ATOM 1470 C C . THR A 1 195 ? -39.461 15.482 39.047 1.00 94.56 195 THR A C 1
ATOM 1472 O O . THR A 1 195 ? -38.624 15.828 38.218 1.00 94.56 195 THR A O 1
ATOM 1475 N N . GLU A 1 196 ? -39.391 15.853 40.325 1.00 92.19 196 GLU A N 1
ATOM 1476 C CA . GLU A 1 196 ? -38.293 16.638 40.905 1.00 92.19 196 GLU A CA 1
ATOM 1477 C C . GLU A 1 196 ? -37.025 15.792 41.114 1.00 92.19 196 GLU A C 1
ATOM 1479 O O . GLU A 1 196 ? -37.077 14.562 41.112 1.00 92.19 196 GLU A O 1
ATOM 1484 N N . ASP A 1 197 ? -35.880 16.465 41.277 1.00 89.50 197 ASP A N 1
ATOM 1485 C CA . ASP A 1 197 ? -34.557 15.879 41.557 1.00 89.50 197 ASP A CA 1
ATOM 1486 C C . ASP A 1 197 ? -34.044 14.808 40.561 1.00 89.50 197 ASP A C 1
ATOM 1488 O O . ASP A 1 197 ? -33.097 14.076 40.861 1.00 89.50 197 ASP A O 1
ATOM 1492 N N . VAL A 1 198 ? -34.613 14.730 39.350 1.00 94.69 198 VAL A N 1
ATOM 1493 C CA . VAL A 1 198 ? -34.234 13.739 38.328 1.00 94.69 198 VAL A CA 1
ATOM 1494 C C . VAL A 1 198 ? -34.193 14.325 36.910 1.00 94.69 198 VAL A C 1
ATOM 1496 O O . VAL A 1 198 ? -35.003 15.174 36.540 1.00 94.69 198 VAL A O 1
ATOM 1499 N N . PHE A 1 199 ? -33.256 13.840 36.088 1.00 97.25 199 PHE A N 1
ATOM 1500 C CA . PHE A 1 199 ? -33.258 14.098 34.645 1.00 97.25 199 PHE A CA 1
ATOM 1501 C C . PHE A 1 199 ? -34.318 13.258 33.933 1.00 97.25 199 PHE A C 1
ATOM 1503 O O . PHE A 1 199 ? -34.392 12.045 34.112 1.00 97.25 199 PHE A O 1
ATOM 1510 N N . HIS A 1 200 ? -35.089 13.902 33.069 1.00 98.12 200 HIS A N 1
ATOM 1511 C CA . HIS A 1 200 ? -35.965 13.284 32.087 1.00 98.12 200 HIS A CA 1
ATOM 1512 C C . HIS A 1 200 ? -35.214 13.228 30.759 1.00 98.12 200 HIS A C 1
ATOM 1514 O O . HIS A 1 200 ? -35.005 14.267 30.131 1.00 98.12 200 HIS A O 1
ATOM 1520 N N . ASN A 1 201 ? -34.776 12.037 30.356 1.00 97.69 201 ASN A N 1
ATOM 1521 C CA . ASN A 1 201 ? -33.991 11.838 29.141 1.00 97.69 201 ASN A CA 1
ATOM 1522 C C . ASN A 1 201 ? -34.938 11.541 27.973 1.00 97.69 201 ASN A C 1
ATOM 1524 O O . ASN A 1 201 ? -35.815 10.683 28.093 1.00 97.69 201 ASN A O 1
ATOM 1528 N N . PHE A 1 202 ? -34.735 12.203 26.839 1.00 98.38 202 PHE A N 1
ATOM 1529 C CA . PHE A 1 202 ? -35.506 12.016 25.615 1.00 98.38 202 PHE A CA 1
ATOM 1530 C C . PHE A 1 202 ? -34.583 11.687 24.446 1.00 98.38 202 PHE A C 1
ATOM 1532 O O . PHE A 1 202 ? -33.499 12.257 24.320 1.00 98.38 202 PHE A O 1
ATOM 1539 N N . ALA A 1 203 ? -35.080 10.847 23.540 1.00 97.38 203 ALA A N 1
ATOM 1540 C CA . ALA A 1 203 ? -34.629 10.846 22.158 1.00 97.38 203 ALA A CA 1
ATOM 1541 C C . ALA A 1 203 ? -35.835 10.910 21.219 1.00 97.38 203 ALA A C 1
ATOM 1543 O O . ALA A 1 203 ? -36.801 10.157 21.374 1.00 97.38 203 ALA A O 1
ATOM 1544 N N . VAL A 1 204 ? -35.792 11.833 20.265 1.00 97.94 204 VAL A N 1
ATOM 1545 C CA . VAL A 1 204 ? -36.872 12.114 19.319 1.00 97.94 204 VAL A CA 1
ATOM 1546 C C . VAL A 1 204 ? -36.339 11.854 17.917 1.00 97.94 204 VAL A C 1
ATOM 1548 O O . VAL A 1 204 ? -35.555 12.640 17.386 1.00 97.94 204 VAL A O 1
ATOM 1551 N N . THR A 1 205 ? -36.728 10.724 17.327 1.00 97.62 205 THR A N 1
ATOM 1552 C CA . THR A 1 205 ? -36.367 10.387 15.946 1.00 97.62 205 THR A CA 1
ATOM 1553 C C . THR A 1 205 ? -37.289 11.139 15.002 1.00 97.62 205 THR A C 1
ATOM 1555 O O . THR A 1 205 ? -38.505 10.964 15.069 1.00 97.62 205 THR A O 1
ATOM 1558 N N . LEU A 1 206 ? -36.709 11.967 14.140 1.00 97.50 206 LEU A N 1
ATOM 1559 C CA . LEU A 1 206 ? -37.371 12.807 13.150 1.00 97.50 206 LEU A CA 1
ATOM 1560 C C . LEU A 1 206 ? -37.081 12.223 11.764 1.00 97.50 206 LEU A C 1
ATOM 1562 O O . LEU A 1 206 ? -35.927 12.173 11.335 1.00 97.50 206 LEU A O 1
ATOM 1566 N N . ASP A 1 207 ? -38.122 11.758 11.078 1.00 96.62 207 ASP A N 1
ATOM 1567 C CA . ASP A 1 207 ? -38.034 11.247 9.711 1.00 96.62 207 ASP A CA 1
ATOM 1568 C C . ASP A 1 207 ? -38.578 12.310 8.748 1.00 96.62 207 ASP A C 1
ATOM 1570 O O . ASP A 1 207 ? -39.791 12.473 8.585 1.00 96.62 207 ASP A O 1
ATOM 1574 N N . PHE A 1 208 ? -37.657 13.060 8.143 1.00 95.44 208 PHE A N 1
ATOM 1575 C CA . PHE A 1 208 ? -37.929 14.131 7.186 1.00 95.44 208 PHE A CA 1
ATOM 1576 C C . PHE A 1 208 ? -38.300 13.597 5.792 1.00 95.44 208 PHE A C 1
ATOM 1578 O O . PHE A 1 208 ? -38.900 14.329 5.006 1.00 95.44 208 PHE A O 1
ATOM 1585 N N . ASP A 1 209 ? -37.990 12.330 5.488 1.00 94.44 209 ASP A N 1
ATOM 1586 C CA . ASP A 1 209 ? -38.332 11.684 4.215 1.00 94.44 209 ASP A CA 1
ATOM 1587 C C . ASP A 1 209 ? -39.744 11.060 4.253 1.00 94.44 209 ASP A C 1
ATOM 1589 O O . ASP A 1 209 ? -40.471 11.097 3.256 1.00 94.44 209 ASP A O 1
ATOM 1593 N N . ALA A 1 210 ? -40.150 10.493 5.396 1.00 95.06 210 ALA A N 1
ATOM 1594 C CA . ALA A 1 210 ? -41.458 9.862 5.607 1.00 95.06 210 ALA A CA 1
ATOM 1595 C C . ALA A 1 210 ? -42.492 10.755 6.320 1.00 95.06 210 ALA A C 1
ATOM 1597 O O . ALA A 1 210 ? -43.669 10.388 6.362 1.00 95.06 210 ALA A O 1
ATOM 1598 N N . LEU A 1 211 ? -42.071 11.905 6.861 1.00 96.81 211 LEU A N 1
ATOM 1599 C CA . LEU A 1 211 ? -42.870 12.817 7.694 1.00 96.81 211 LEU A CA 1
ATOM 1600 C C . LEU A 1 211 ? -43.451 12.106 8.923 1.00 96.81 211 LEU A C 1
ATOM 1602 O O . LEU A 1 211 ? -44.668 11.971 9.103 1.00 96.81 211 LEU A O 1
ATOM 1606 N N . ALA A 1 212 ? -42.542 11.614 9.766 1.00 96.56 212 ALA A N 1
ATOM 1607 C CA . ALA A 1 212 ? -42.869 10.898 10.990 1.00 96.56 212 ALA A CA 1
ATOM 1608 C C . ALA A 1 212 ? -41.978 11.301 12.176 1.00 96.56 212 ALA A C 1
ATOM 1610 O O . ALA A 1 212 ? -40.892 11.864 12.029 1.00 96.56 212 ALA A O 1
ATOM 1611 N N . THR A 1 213 ? -42.444 10.998 13.386 1.00 97.75 213 THR A N 1
ATOM 1612 C CA . THR A 1 213 ? -41.705 11.198 14.633 1.00 97.75 213 THR A CA 1
ATOM 1613 C C . THR A 1 213 ? -41.905 10.013 15.579 1.00 97.75 213 THR A C 1
ATOM 1615 O O . THR A 1 213 ? -43.032 9.562 15.786 1.00 97.75 213 THR A O 1
ATOM 1618 N N . GLN A 1 214 ? -40.820 9.507 16.170 1.00 97.69 214 GLN A N 1
ATOM 1619 C CA . GLN A 1 214 ? -40.844 8.458 17.197 1.00 97.69 214 GLN A CA 1
ATOM 1620 C C . GLN A 1 214 ? -40.204 8.966 18.494 1.00 97.69 214 GLN A C 1
ATOM 1622 O O . GLN A 1 214 ? -39.176 9.638 18.454 1.00 97.69 214 GLN A O 1
ATOM 1627 N N . VAL A 1 215 ? -40.798 8.629 19.644 1.00 97.75 215 VAL A N 1
ATOM 1628 C CA . VAL A 1 215 ? -40.336 9.087 20.963 1.00 97.75 215 VAL A CA 1
ATOM 1629 C C . VAL A 1 215 ? -39.766 7.930 21.781 1.00 97.75 215 VAL A C 1
ATOM 1631 O O . VAL A 1 215 ? -40.428 6.911 22.005 1.00 97.75 215 VAL A O 1
ATOM 1634 N N . PHE A 1 216 ? -38.554 8.128 22.291 1.00 97.69 216 PHE A N 1
ATOM 1635 C CA . PHE A 1 216 ? -37.894 7.301 23.295 1.00 97.69 216 PHE A CA 1
ATOM 1636 C C . PHE A 1 216 ? -37.682 8.132 24.566 1.00 97.69 216 PHE A C 1
ATOM 1638 O O . PHE A 1 216 ? -37.442 9.338 24.493 1.00 97.69 216 PHE A O 1
ATOM 1645 N N . TYR A 1 217 ? -37.767 7.495 25.733 1.00 97.94 217 TYR A N 1
ATOM 1646 C CA . TYR A 1 217 ? -37.744 8.186 27.026 1.00 97.94 217 TYR A CA 1
ATOM 1647 C C . TYR A 1 217 ? -37.188 7.305 28.151 1.00 97.94 217 TYR A C 1
ATOM 1649 O O . TYR A 1 217 ? -37.359 6.081 28.122 1.00 97.94 217 TYR A O 1
ATOM 1657 N N . SER A 1 218 ? -36.554 7.931 29.146 1.00 96.25 218 SER A N 1
ATOM 1658 C CA . SER A 1 218 ? -36.191 7.340 30.443 1.00 96.25 218 SER A CA 1
ATOM 1659 C C . SER A 1 218 ? -36.027 8.416 31.528 1.00 96.25 218 SER A C 1
ATOM 1661 O O . SER A 1 218 ? -36.138 9.613 31.257 1.00 96.25 218 SER A O 1
ATOM 1663 N N . GLN A 1 219 ? -35.744 7.997 32.766 1.00 95.19 219 GLN A N 1
ATOM 1664 C CA . GLN A 1 219 ? -35.399 8.896 33.871 1.00 95.19 219 GLN A CA 1
ATOM 1665 C C . GLN A 1 219 ? -34.017 8.582 34.455 1.00 95.19 219 GLN A C 1
ATOM 1667 O O . GLN A 1 219 ? -33.559 7.439 34.439 1.00 95.19 219 GLN A O 1
ATOM 1672 N N . GLY A 1 220 ? -33.352 9.603 34.994 1.00 91.25 220 GLY A N 1
ATOM 1673 C CA . GLY A 1 220 ? -32.064 9.492 35.671 1.00 91.25 220 GLY A CA 1
ATOM 1674 C C . GLY A 1 220 ? -30.998 8.884 34.763 1.00 91.25 220 GLY A C 1
ATOM 1675 O O . GLY A 1 220 ? -30.671 9.442 33.719 1.00 91.25 220 GLY A O 1
ATOM 1676 N N . THR A 1 221 ? -30.465 7.730 35.160 1.00 85.62 221 THR A N 1
ATOM 1677 C CA . THR A 1 221 ? -29.447 6.980 34.405 1.00 85.62 221 THR A CA 1
ATOM 1678 C C . THR A 1 221 ? -30.001 5.757 33.664 1.00 85.62 221 THR A C 1
ATOM 1680 O O . THR A 1 221 ? -29.214 4.962 33.152 1.00 85.62 221 THR A O 1
ATOM 1683 N N . ASP A 1 222 ? -31.323 5.561 33.624 1.00 87.25 222 ASP A N 1
ATOM 1684 C CA . ASP A 1 222 ? -31.921 4.416 32.932 1.00 87.25 222 ASP A CA 1
ATOM 1685 C C . ASP A 1 222 ? -31.806 4.557 31.408 1.00 87.25 222 ASP A C 1
ATOM 1687 O O . ASP A 1 222 ? -31.815 5.658 30.851 1.00 87.25 222 ASP A O 1
ATOM 1691 N N . ALA A 1 223 ? -31.729 3.424 30.709 1.00 87.94 223 ALA A N 1
ATOM 1692 C CA . ALA A 1 223 ? -31.716 3.400 29.251 1.00 87.94 223 ALA A CA 1
ATOM 1693 C C . ALA A 1 223 ? -33.053 3.887 28.665 1.00 87.94 223 ALA A C 1
ATOM 1695 O O . ALA A 1 223 ? -34.124 3.512 29.142 1.00 87.94 223 ALA A O 1
ATOM 1696 N N . LEU A 1 224 ? -32.976 4.684 27.600 1.00 91.12 224 LEU A N 1
ATOM 1697 C CA . LEU A 1 224 ? -34.102 5.117 26.782 1.00 91.12 224 LEU A CA 1
ATOM 1698 C C . LEU A 1 224 ? -34.872 3.910 26.234 1.00 91.12 224 LEU A C 1
ATOM 1700 O O . LEU A 1 224 ? -34.304 3.023 25.591 1.00 91.12 224 LEU A O 1
ATOM 1704 N N . VAL A 1 225 ? -36.189 3.915 26.427 1.00 91.31 225 VAL A N 1
ATOM 1705 C CA . VAL A 1 225 ? -37.109 2.920 25.865 1.00 91.31 225 VAL A CA 1
ATOM 1706 C C . VAL A 1 225 ? -38.075 3.616 24.912 1.00 91.31 225 VAL A C 1
ATOM 1708 O O . VAL A 1 225 ? -38.586 4.691 25.233 1.00 91.31 225 VAL A O 1
ATOM 1711 N N . ALA A 1 226 ? -38.337 3.004 23.754 1.00 93.69 226 ALA A N 1
ATOM 1712 C CA . ALA A 1 226 ? -39.342 3.473 22.802 1.00 93.69 226 ALA A CA 1
ATOM 1713 C C . ALA A 1 226 ? -40.729 3.502 23.464 1.00 93.69 226 ALA A C 1
ATOM 1715 O O . ALA A 1 226 ? -41.227 2.467 23.908 1.00 93.69 226 ALA A O 1
ATOM 1716 N N . GLN A 1 227 ? -41.341 4.683 23.527 1.00 96.62 227 GLN A N 1
ATOM 1717 C CA . GLN A 1 227 ? -42.684 4.888 24.081 1.00 96.62 227 GLN A CA 1
ATOM 1718 C C . GLN A 1 227 ? -43.758 4.849 22.990 1.00 96.62 227 GLN A C 1
ATOM 1720 O O . GLN A 1 227 ? -44.913 4.527 23.263 1.00 96.62 227 GLN A O 1
ATOM 1725 N N . THR A 1 228 ? -43.374 5.162 21.750 1.00 92.56 228 THR A N 1
ATOM 1726 C CA . THR A 1 228 ? -44.253 5.161 20.578 1.00 92.56 228 THR A CA 1
ATOM 1727 C C . THR A 1 228 ? -43.674 4.286 19.465 1.00 92.56 228 THR A C 1
ATOM 1729 O O . THR A 1 228 ? -42.474 4.006 19.424 1.00 92.56 228 THR A O 1
ATOM 1732 N N . GLU A 1 229 ? -44.520 3.899 18.511 1.00 92.12 229 GLU A N 1
ATOM 1733 C CA . GLU A 1 229 ? -44.069 3.608 17.143 1.00 92.12 229 GLU A CA 1
ATOM 1734 C C . GLU A 1 229 ? -43.766 4.936 16.410 1.00 92.12 229 GLU A C 1
ATOM 1736 O O . GLU A 1 229 ? -43.892 6.016 16.995 1.00 92.12 229 GLU A O 1
ATOM 1741 N N . ALA A 1 230 ? -43.362 4.892 15.139 1.00 93.25 230 ALA A N 1
ATOM 1742 C CA . ALA A 1 230 ? -43.256 6.104 14.326 1.00 93.25 230 ALA A CA 1
ATOM 1743 C C . ALA A 1 230 ? -44.662 6.658 14.022 1.00 93.25 230 ALA A C 1
ATOM 1745 O O . ALA A 1 230 ? -45.449 6.035 13.308 1.00 93.25 230 ALA A O 1
ATOM 1746 N N . LEU A 1 231 ? -44.986 7.819 14.590 1.00 95.44 231 LEU A N 1
ATOM 1747 C CA . LEU A 1 231 ? -46.257 8.518 14.407 1.00 95.44 231 LEU A CA 1
ATOM 1748 C C . LEU A 1 231 ? -46.123 9.518 13.254 1.00 95.44 231 LEU A C 1
ATOM 1750 O O . LEU A 1 231 ? -45.107 10.198 13.160 1.00 95.44 231 LEU A O 1
ATOM 1754 N N . ALA A 1 232 ? -47.132 9.637 12.388 1.00 96.06 232 ALA A N 1
ATOM 1755 C CA . ALA A 1 232 ? -47.108 10.626 11.307 1.00 96.06 232 ALA A CA 1
ATOM 1756 C C . ALA A 1 232 ? -47.080 12.054 11.885 1.00 96.06 232 ALA A C 1
ATOM 1758 O O . ALA A 1 232 ? -47.946 12.408 12.682 1.00 96.06 232 ALA A O 1
ATOM 1759 N N . ASN A 1 233 ? -46.093 12.858 11.488 1.00 96.69 233 ASN A N 1
ATOM 1760 C CA . ASN A 1 233 ? -45.888 14.223 11.966 1.00 96.69 233 ASN A CA 1
ATOM 1761 C C . ASN A 1 233 ? -45.156 15.038 10.889 1.00 96.69 233 ASN A C 1
ATOM 1763 O O . ASN A 1 233 ? -44.081 14.641 10.443 1.00 96.69 233 ASN A O 1
ATOM 1767 N N . ASP A 1 234 ? -45.721 16.169 10.466 1.00 95.50 234 ASP A N 1
ATOM 1768 C CA . ASP A 1 234 ? -45.117 16.980 9.404 1.00 95.50 234 ASP A CA 1
ATOM 1769 C C . ASP A 1 234 ? -43.916 17.775 9.934 1.00 95.50 234 ASP A C 1
ATOM 1771 O O . ASP A 1 234 ? -44.069 18.746 10.676 1.00 95.50 234 ASP A O 1
ATOM 1775 N N . VAL A 1 235 ? -42.719 17.349 9.536 1.00 95.06 235 VAL A N 1
ATOM 1776 C CA . VAL A 1 235 ? -41.433 17.984 9.863 1.00 95.06 235 VAL A CA 1
ATOM 1777 C C . VAL A 1 235 ? -40.744 18.561 8.613 1.00 95.06 235 VAL A C 1
ATOM 1779 O O . VAL A 1 235 ? -39.536 18.773 8.600 1.00 95.06 235 VAL A O 1
ATOM 1782 N N . SER A 1 236 ? -41.492 18.802 7.528 1.00 93.75 236 SER A N 1
ATOM 1783 C CA . SER A 1 236 ? -40.940 19.184 6.214 1.00 93.75 236 SER A CA 1
ATOM 1784 C C . SER A 1 236 ? -40.412 20.626 6.094 1.00 93.75 236 SER A C 1
ATOM 1786 O O . SER A 1 236 ? -39.791 20.972 5.086 1.00 93.75 236 SER A O 1
ATOM 1788 N N . GLY A 1 237 ? -40.647 21.479 7.094 1.00 92.31 237 GLY A N 1
ATOM 1789 C CA . GLY A 1 237 ? -40.376 22.921 7.076 1.00 92.31 237 GLY A CA 1
ATOM 1790 C C . GLY A 1 237 ? -38.926 23.337 7.344 1.00 92.31 237 GLY A C 1
ATOM 1791 O O . GLY A 1 237 ? -38.649 24.539 7.369 1.00 92.31 237 GLY A O 1
ATOM 1792 N N . GLN A 1 238 ? -38.011 22.380 7.541 1.00 94.25 238 GLN A N 1
ATOM 1793 C CA . GLN A 1 238 ? -36.614 22.613 7.951 1.00 94.25 238 GLN A CA 1
ATOM 1794 C C . GLN A 1 238 ? -36.536 23.479 9.227 1.00 94.25 238 GLN A C 1
ATOM 1796 O O . GLN A 1 238 ? -37.475 23.462 10.020 1.00 94.25 238 GLN A O 1
ATOM 1801 N N . GLY A 1 239 ? -35.458 24.231 9.451 1.00 94.44 239 GLY A N 1
ATOM 1802 C CA . GLY A 1 239 ? -35.397 25.246 10.506 1.00 94.44 239 GLY A CA 1
ATOM 1803 C C . GLY A 1 239 ? -34.457 24.926 11.668 1.00 94.44 239 GLY A C 1
ATOM 1804 O O . GLY A 1 239 ? -33.427 24.271 11.486 1.00 94.44 239 GLY A O 1
ATOM 1805 N N . GLN A 1 240 ? -34.747 25.496 12.840 1.00 95.50 240 GLN A N 1
ATOM 1806 C CA . GLN A 1 240 ? -33.790 25.601 13.943 1.00 95.50 240 GLN A CA 1
ATOM 1807 C C . GLN A 1 240 ? -34.243 24.910 15.232 1.00 95.50 240 GLN A C 1
ATOM 1809 O O . GLN A 1 240 ? -35.417 24.945 15.598 1.00 95.50 240 GLN A O 1
ATOM 1814 N N . PHE A 1 241 ? -33.286 24.309 15.943 1.00 97.12 241 PHE A N 1
ATOM 1815 C CA . PHE A 1 241 ? -33.507 23.663 17.238 1.00 97.12 241 PHE A CA 1
ATOM 1816 C C . PHE A 1 241 ? -33.253 24.629 18.401 1.00 97.12 241 PHE A C 1
ATOM 1818 O O . PHE A 1 241 ? -32.145 25.146 18.566 1.00 97.12 241 PHE A O 1
ATOM 1825 N N . HIS A 1 242 ? -34.277 24.823 19.232 1.00 97.06 242 HIS A N 1
ATOM 1826 C CA . HIS A 1 242 ? -34.269 25.693 20.406 1.00 97.06 242 HIS A CA 1
ATOM 1827 C C . HIS A 1 242 ? -34.288 24.859 21.695 1.00 97.06 242 HIS A C 1
ATOM 1829 O O . HIS A 1 242 ? -35.133 23.974 21.835 1.00 97.06 242 HIS A O 1
ATOM 1835 N N . PHE A 1 243 ? -33.406 25.172 22.654 1.00 97.75 243 PHE A N 1
ATOM 1836 C CA . PHE A 1 243 ? -33.356 24.544 23.986 1.00 97.75 243 PHE A CA 1
ATOM 1837 C C . PHE A 1 243 ? -33.311 25.628 25.068 1.00 97.75 243 PHE A C 1
ATOM 1839 O O . PHE A 1 243 ? -32.349 26.390 25.132 1.00 97.75 243 PHE A O 1
ATOM 1846 N N . GLY A 1 244 ? -34.323 25.740 25.924 1.00 95.62 244 GLY A N 1
ATOM 1847 C CA . GLY A 1 244 ? -34.341 26.791 26.942 1.00 95.62 244 GLY A CA 1
ATOM 1848 C C . GLY A 1 244 ? -35.682 26.951 27.636 1.00 95.62 244 GLY A C 1
ATOM 1849 O O . GLY A 1 244 ? -36.374 25.977 27.905 1.00 95.62 244 GLY A O 1
ATOM 1850 N N . VAL A 1 245 ? -36.053 28.187 27.954 1.00 96.94 245 VAL A N 1
ATOM 1851 C CA . VAL A 1 245 ? -37.323 28.484 28.623 1.00 96.94 245 VAL A CA 1
ATOM 1852 C C . VAL A 1 245 ? -38.012 29.631 27.897 1.00 96.94 245 VAL A C 1
ATOM 1854 O O . VAL A 1 245 ? -37.531 30.759 27.948 1.00 96.94 245 VAL A O 1
ATOM 1857 N N . LEU A 1 246 ? -39.152 29.352 27.258 1.00 95.94 246 LEU A N 1
ATOM 1858 C CA . LEU A 1 246 ? -40.097 30.352 26.752 1.00 95.94 246 LEU A CA 1
ATOM 1859 C C . LEU A 1 246 ? -41.372 30.284 27.602 1.00 95.94 246 LEU A C 1
ATOM 1861 O O . LEU A 1 246 ? -42.180 29.369 27.442 1.00 95.94 246 LEU A O 1
ATOM 1865 N N . LYS A 1 247 ? -41.556 31.260 28.498 1.00 96.50 247 LYS A N 1
ATOM 1866 C CA . LYS A 1 247 ? -42.746 31.432 29.346 1.00 96.50 247 LYS A CA 1
ATOM 1867 C C . LYS A 1 247 ? -43.745 32.372 28.669 1.00 96.50 247 LYS A C 1
ATOM 1869 O O . LYS A 1 247 ? -43.438 33.549 28.448 1.00 96.50 247 LYS A O 1
ATOM 1874 N N . LYS A 1 248 ? -44.955 31.888 28.372 1.00 94.56 248 LYS A N 1
ATOM 1875 C CA . LYS A 1 248 ? -46.066 32.738 27.904 1.00 94.56 248 LYS A CA 1
ATOM 1876 C C . LYS A 1 248 ? -46.700 33.495 29.071 1.00 94.56 248 LYS A C 1
ATOM 1878 O O . LYS A 1 248 ? -46.846 32.934 30.151 1.00 94.56 248 LYS A O 1
ATOM 1883 N N . GLY A 1 249 ? -47.113 34.741 28.858 1.00 91.94 249 GLY A N 1
ATOM 1884 C CA . GLY A 1 249 ? -47.917 35.482 29.835 1.00 91.94 249 GLY A CA 1
ATOM 1885 C C . GLY A 1 249 ? -49.370 34.999 29.898 1.00 91.94 249 GLY A C 1
ATOM 1886 O O . GLY A 1 249 ? -49.820 34.228 29.048 1.00 91.94 249 GLY A O 1
ATOM 1887 N N . LEU A 1 250 ? -50.114 35.477 30.892 1.00 91.38 250 LEU A N 1
ATOM 1888 C CA . LEU A 1 250 ? -51.550 35.230 31.061 1.00 91.38 250 LEU A CA 1
ATOM 1889 C C . LEU A 1 250 ? -52.385 36.296 30.328 1.00 91.38 250 LEU A C 1
ATOM 1891 O O . LEU A 1 250 ? -51.865 37.327 29.916 1.00 91.38 250 LEU A O 1
ATOM 1895 N N . ASN A 1 251 ? -53.692 36.066 30.167 1.00 87.38 251 ASN A N 1
ATOM 1896 C CA . ASN A 1 251 ? -54.720 37.069 29.813 1.00 87.38 251 ASN A CA 1
ATOM 1897 C C . ASN A 1 251 ? -54.560 37.914 28.518 1.00 87.38 251 ASN A C 1
ATOM 1899 O O . ASN A 1 251 ? -55.468 38.678 28.197 1.00 87.38 251 ASN A O 1
ATOM 1903 N N . GLY A 1 252 ? -53.491 37.764 27.727 1.00 80.88 252 GLY A N 1
ATOM 1904 C CA . GLY A 1 252 ? -53.110 38.683 26.633 1.00 80.88 252 GLY A CA 1
ATOM 1905 C C . GLY A 1 252 ? -54.000 38.749 25.376 1.00 80.88 252 GLY A C 1
ATOM 1906 O O . GLY A 1 252 ? -53.604 39.362 24.382 1.00 80.88 252 GLY A O 1
ATOM 1907 N N . GLY A 1 253 ? -55.193 38.147 25.394 1.00 84.50 253 GLY A N 1
ATOM 1908 C CA . GLY A 1 253 ? -56.172 38.224 24.303 1.00 84.50 253 GLY A CA 1
ATOM 1909 C C . GLY A 1 253 ? -55.615 37.778 22.945 1.00 84.50 253 GLY A C 1
ATOM 1910 O O . GLY A 1 253 ? -54.981 36.730 22.844 1.00 84.50 253 GLY A O 1
ATOM 1911 N N . ASP A 1 254 ? -55.848 38.590 21.910 1.00 82.19 254 ASP A N 1
ATOM 1912 C CA . ASP A 1 254 ? -55.484 38.279 20.518 1.00 82.19 254 ASP A CA 1
ATOM 1913 C C . ASP A 1 254 ? -53.971 38.416 20.204 1.00 82.19 254 ASP A C 1
ATOM 1915 O O . ASP A 1 254 ? -53.522 37.941 19.163 1.00 82.19 254 ASP A O 1
ATOM 1919 N N . ASP A 1 255 ? -53.168 39.052 21.072 1.00 85.94 255 ASP A N 1
ATOM 1920 C CA . ASP A 1 255 ? -51.700 39.174 20.927 1.00 85.94 255 ASP A CA 1
ATOM 1921 C C . ASP A 1 255 ? -51.011 38.879 22.272 1.00 85.94 255 ASP A C 1
ATOM 1923 O O . ASP A 1 255 ? -50.533 39.765 22.988 1.00 85.94 255 ASP A O 1
ATOM 1927 N N . ILE A 1 256 ? -50.962 37.587 22.607 1.00 89.19 256 ILE A N 1
ATOM 1928 C CA . ILE A 1 256 ? -50.292 37.046 23.801 1.00 89.19 256 ILE A CA 1
ATOM 1929 C C . ILE A 1 256 ? -48.779 37.340 23.830 1.00 89.19 256 ILE A C 1
ATOM 1931 O O . ILE A 1 256 ? -48.174 37.364 24.900 1.00 89.19 256 ILE A O 1
ATOM 1935 N N . VAL A 1 257 ? -48.169 37.609 22.667 1.00 88.69 257 VAL A N 1
ATOM 1936 C CA . VAL A 1 257 ? -46.732 37.894 22.509 1.00 88.69 257 VAL A CA 1
ATOM 1937 C C . VAL A 1 257 ? -46.372 39.264 23.093 1.00 88.69 257 VAL A C 1
ATOM 1939 O O . VAL A 1 257 ? -45.243 39.470 23.542 1.00 88.69 257 VAL A O 1
ATOM 1942 N N . LYS A 1 258 ? -47.324 40.206 23.118 1.00 90.00 258 LYS A N 1
ATOM 1943 C CA . LYS A 1 258 ? -47.114 41.575 23.625 1.00 90.00 258 LYS A CA 1
ATOM 1944 C C . LYS A 1 258 ? -47.935 41.914 24.860 1.00 90.00 258 LYS A C 1
ATOM 1946 O O . LYS A 1 258 ? -47.416 42.594 25.743 1.00 90.00 258 LYS A O 1
ATOM 1951 N N . ASN A 1 259 ? -49.177 41.440 24.925 1.00 91.69 259 ASN A N 1
ATOM 1952 C CA . ASN A 1 259 ? -50.132 41.783 25.983 1.00 91.69 259 ASN A CA 1
ATOM 1953 C C . ASN A 1 259 ? -50.191 40.742 27.113 1.00 91.69 259 ASN A C 1
ATOM 1955 O O . ASN A 1 259 ? -51.008 40.888 28.016 1.00 91.69 259 ASN A O 1
ATOM 1959 N N . GLY A 1 260 ? -49.387 39.674 27.046 1.00 90.81 260 GLY A N 1
ATOM 1960 C CA . GLY A 1 260 ? -49.328 38.654 28.091 1.00 90.81 260 GLY A CA 1
ATOM 1961 C C . GLY A 1 260 ? -48.905 39.238 29.442 1.00 90.81 260 GLY A C 1
ATOM 1962 O O . GLY A 1 260 ? -47.822 39.806 29.567 1.00 90.81 260 GLY A O 1
ATOM 1963 N N . GLU A 1 261 ? -49.748 39.081 30.456 1.00 91.88 261 GLU A N 1
ATOM 1964 C CA . GLU A 1 261 ? -49.459 39.483 31.831 1.00 91.88 261 GLU A CA 1
ATOM 1965 C C . GLU A 1 261 ? -48.420 38.536 32.451 1.00 91.88 261 GLU A C 1
ATOM 1967 O O . GLU A 1 261 ? -48.469 37.319 32.261 1.00 91.88 261 GLU A O 1
ATOM 1972 N N . GLN A 1 262 ? -47.468 39.103 33.183 1.00 92.69 262 GLN A N 1
ATOM 1973 C CA . GLN A 1 262 ? -46.395 38.407 33.896 1.00 92.69 262 GLN A CA 1
ATOM 1974 C C . GLN A 1 262 ? -46.330 39.001 35.310 1.00 92.69 262 GLN A C 1
ATOM 1976 O O . GLN A 1 262 ? -46.728 40.150 35.518 1.00 92.69 262 GLN A O 1
ATOM 1981 N N . GLU A 1 263 ? -45.851 38.227 36.273 1.00 92.19 263 GLU A N 1
ATOM 1982 C CA . GLU A 1 263 ? -45.533 38.693 37.619 1.00 92.19 263 GLU A CA 1
ATOM 1983 C C . GLU A 1 263 ? -44.219 39.500 37.656 1.00 92.19 263 GLU A C 1
ATOM 1985 O O . GLU A 1 263 ? -43.395 39.411 36.746 1.00 92.19 263 GLU A O 1
ATOM 1990 N N . ASP A 1 264 ? -44.038 40.298 38.712 1.00 90.50 264 ASP A N 1
ATOM 1991 C CA . ASP A 1 264 ? -42.789 41.021 38.985 1.00 90.50 264 ASP A CA 1
ATOM 1992 C C . ASP A 1 264 ? -41.805 40.122 39.761 1.00 90.50 264 ASP A C 1
ATOM 1994 O O . ASP A 1 264 ? -42.205 39.450 40.717 1.00 90.50 264 ASP A O 1
ATOM 1998 N N . GLY A 1 265 ? -40.508 40.191 39.446 1.00 91.75 265 GLY A N 1
ATOM 1999 C CA . GLY A 1 265 ? -39.444 39.541 40.217 1.00 91.75 265 GLY A CA 1
ATOM 2000 C C . GLY A 1 265 ? -39.175 38.082 39.843 1.00 91.75 265 GLY A C 1
ATOM 2001 O O . GLY A 1 265 ? -38.893 37.273 40.728 1.00 91.75 265 GLY A O 1
ATOM 2002 N N . ILE A 1 266 ? -39.266 37.742 38.556 1.00 93.94 266 ILE A N 1
ATOM 2003 C CA . ILE A 1 266 ? -39.038 36.386 38.035 1.00 93.94 266 ILE A CA 1
ATOM 2004 C C . ILE A 1 266 ? -37.559 35.968 38.211 1.00 93.94 266 ILE A C 1
ATOM 2006 O O . ILE A 1 266 ? -36.650 36.707 37.830 1.00 93.94 266 ILE A O 1
ATOM 2010 N N . ASP A 1 267 ? -37.329 34.759 38.738 1.00 95.31 267 ASP A N 1
ATOM 2011 C CA . ASP A 1 267 ? -36.055 34.012 38.701 1.00 95.31 267 ASP A CA 1
ATOM 2012 C C . ASP A 1 267 ? -36.389 32.516 38.531 1.00 95.31 267 ASP A C 1
ATOM 2014 O O . ASP A 1 267 ? -36.572 31.778 39.498 1.00 95.31 267 ASP A O 1
ATOM 2018 N N . GLU A 1 268 ? -36.568 32.088 37.280 1.00 97.62 268 GLU A N 1
ATOM 2019 C CA . GLU A 1 268 ? -37.070 30.757 36.898 1.00 97.62 268 GLU A CA 1
ATOM 2020 C C . GLU A 1 268 ? -36.074 30.043 35.972 1.00 97.62 268 GLU A C 1
ATOM 2022 O O . GLU A 1 268 ? -35.396 30.698 35.178 1.00 97.62 268 GLU A O 1
ATOM 2027 N N . GLY A 1 269 ? -35.972 28.708 36.021 1.00 96.38 269 GLY A N 1
ATOM 2028 C CA . GLY A 1 269 ? -35.005 27.999 35.177 1.00 96.38 269 GLY A CA 1
ATOM 2029 C C . GLY A 1 269 ? -35.203 26.492 35.025 1.00 96.38 269 GLY A C 1
ATOM 2030 O O . GLY A 1 269 ? -35.831 25.827 35.847 1.00 96.38 269 GLY A O 1
ATOM 2031 N N . ILE A 1 270 ? -34.618 25.952 33.952 1.00 97.81 270 ILE A N 1
ATOM 2032 C CA . ILE A 1 270 ? -34.551 24.515 33.648 1.00 97.81 270 ILE A CA 1
ATOM 2033 C C . ILE A 1 270 ? -33.102 24.126 33.353 1.00 97.81 270 ILE A C 1
ATOM 2035 O O . ILE A 1 270 ? -32.357 24.874 32.718 1.00 97.81 270 ILE A O 1
ATOM 2039 N N . ILE A 1 271 ? -32.707 22.945 33.823 1.00 97.88 271 ILE A N 1
ATOM 2040 C CA . ILE A 1 271 ? -31.387 22.355 33.614 1.00 97.88 271 ILE A CA 1
ATOM 2041 C C . ILE A 1 271 ? -31.454 21.390 32.432 1.00 97.88 271 ILE A C 1
ATOM 2043 O O . ILE A 1 271 ? -32.239 20.442 32.437 1.00 97.88 271 ILE A O 1
ATOM 2047 N N . PHE A 1 272 ? -30.597 21.622 31.443 1.00 97.81 272 PHE A N 1
ATOM 2048 C CA . PHE A 1 272 ? -30.443 20.807 30.245 1.00 97.81 272 PHE A CA 1
ATOM 2049 C C . PHE A 1 272 ? -29.140 20.007 30.296 1.00 97.81 272 PHE A C 1
ATOM 2051 O O . PHE A 1 272 ? -28.104 20.532 30.693 1.00 97.81 272 PHE A O 1
ATOM 2058 N N . GLY A 1 273 ? -29.164 18.756 29.851 1.00 95.19 273 GLY A N 1
ATOM 2059 C CA . GLY A 1 273 ? -27.976 17.911 29.698 1.00 95.19 273 GLY A CA 1
ATOM 2060 C C . GLY A 1 273 ? -28.060 17.052 28.439 1.00 95.19 273 GLY A C 1
ATOM 2061 O O . GLY A 1 273 ? -29.135 16.921 27.852 1.00 95.19 273 GLY A O 1
ATOM 2062 N N . GLY A 1 274 ? -26.940 16.474 27.998 1.00 93.75 274 GLY A N 1
ATOM 2063 C CA . GLY A 1 274 ? -26.951 15.460 26.938 1.00 93.75 274 GLY A CA 1
ATOM 2064 C C . GLY A 1 274 ? -27.519 15.908 25.580 1.00 93.75 274 GLY A C 1
ATOM 2065 O O . GLY A 1 274 ? -28.048 15.063 24.868 1.00 93.75 274 GLY A O 1
ATOM 2066 N N . ILE A 1 275 ? -27.450 17.200 25.225 1.00 96.50 275 ILE A N 1
ATOM 2067 C CA . ILE A 1 275 ? -27.975 17.723 23.947 1.00 96.50 275 ILE A CA 1
ATOM 2068 C C . ILE A 1 275 ? -27.069 17.300 22.781 1.00 96.50 275 ILE A C 1
ATOM 2070 O O . ILE A 1 275 ? -25.933 17.759 22.705 1.00 96.50 275 ILE A O 1
ATOM 2074 N N . PHE A 1 276 ? -27.555 16.495 21.838 1.00 95.75 276 PHE A N 1
ATOM 2075 C CA . PHE A 1 276 ? -26.871 16.195 20.565 1.00 95.75 276 PHE A CA 1
ATOM 2076 C C . PHE A 1 276 ? -27.853 15.624 19.535 1.00 95.75 276 PHE A C 1
ATOM 2078 O O . PHE A 1 276 ? -28.972 15.260 19.882 1.00 95.75 276 PHE A O 1
ATOM 2085 N N . GLU A 1 277 ? -27.439 15.499 18.275 1.00 96.19 277 GLU A N 1
ATOM 2086 C CA . GLU A 1 277 ? -28.245 14.851 17.234 1.00 96.19 277 GLU A CA 1
ATOM 2087 C C . GLU A 1 277 ? -27.445 13.784 16.481 1.00 96.19 277 GLU A C 1
ATOM 2089 O O . GLU A 1 277 ? -26.309 14.013 16.065 1.00 96.19 277 GLU A O 1
ATOM 2094 N N . GLU A 1 278 ? -28.052 12.613 16.290 1.00 94.06 278 GLU A N 1
ATOM 2095 C CA . GLU A 1 278 ? -27.503 11.480 15.540 1.00 94.06 278 GLU A CA 1
ATOM 2096 C C . GLU A 1 278 ? -27.978 11.475 14.082 1.00 94.06 278 GLU A C 1
ATOM 2098 O O . GLU A 1 278 ? -29.143 11.758 13.795 1.00 94.06 278 GLU A O 1
ATOM 2103 N N . ASP A 1 279 ? -27.115 11.036 13.160 1.00 92.38 279 ASP A N 1
ATOM 2104 C CA . ASP A 1 279 ? -27.560 10.596 11.838 1.00 92.38 279 ASP A CA 1
ATOM 2105 C C . ASP A 1 279 ? -28.147 9.176 11.917 1.00 92.38 279 ASP A C 1
ATOM 2107 O O . ASP A 1 279 ? -27.445 8.158 11.892 1.00 92.38 279 ASP A O 1
ATOM 2111 N N . SER A 1 280 ? -29.472 9.117 12.031 1.00 90.25 280 SER A N 1
ATOM 2112 C CA . SER A 1 280 ? -30.235 7.876 12.153 1.00 90.25 280 SER A CA 1
ATOM 2113 C C . SER A 1 280 ? -30.665 7.282 10.808 1.00 90.25 280 SER A C 1
ATOM 2115 O O . SER A 1 280 ? -31.345 6.256 10.804 1.00 90.25 280 SER A O 1
ATOM 2117 N N . SER A 1 281 ? -30.221 7.825 9.665 1.00 83.94 281 SER A N 1
ATOM 2118 C CA . SER A 1 281 ? -30.537 7.290 8.324 1.00 83.94 281 SER A CA 1
ATOM 2119 C C . SER A 1 281 ? -30.077 5.838 8.122 1.00 83.94 281 SER A C 1
ATOM 2121 O O . SER A 1 281 ? -30.663 5.085 7.345 1.00 83.94 281 SER A O 1
ATOM 2123 N N . GLY A 1 282 ? -29.058 5.404 8.874 1.00 77.06 282 GLY A N 1
ATOM 2124 C CA . GLY A 1 282 ? -28.604 4.013 8.945 1.00 77.06 282 GLY A CA 1
ATOM 2125 C C . GLY A 1 282 ? -29.382 3.110 9.917 1.00 77.06 282 GLY A C 1
ATOM 2126 O O . GLY A 1 282 ? -28.949 1.981 10.150 1.00 77.06 282 GLY A O 1
ATOM 2127 N N . GLY A 1 283 ? -30.471 3.590 10.529 1.00 77.25 283 GLY A N 1
ATOM 2128 C CA . GLY A 1 283 ? -31.193 2.900 11.606 1.00 77.25 283 GLY A CA 1
ATOM 2129 C C . GLY A 1 283 ? -30.414 2.842 12.926 1.00 77.25 283 GLY A C 1
ATOM 2130 O O . GLY A 1 283 ? -30.565 1.890 13.691 1.00 77.25 283 GLY A O 1
ATOM 2131 N N . CYS A 1 284 ? -29.529 3.815 13.165 1.00 80.06 284 CYS A N 1
ATOM 2132 C CA . CYS A 1 284 ? -28.704 3.901 14.368 1.00 80.06 284 CYS A CA 1
ATOM 2133 C C . CYS A 1 284 ? -29.326 4.886 15.366 1.00 80.06 284 CYS A C 1
ATOM 2135 O O . CYS A 1 284 ? -29.582 6.034 15.004 1.00 80.06 284 CYS A O 1
ATOM 2137 N N . ILE A 1 285 ? -29.562 4.424 16.599 1.00 85.75 285 ILE A N 1
ATOM 2138 C CA . ILE A 1 285 ? -30.008 5.241 17.735 1.00 85.75 285 ILE A CA 1
ATOM 2139 C C . ILE A 1 285 ? -29.250 4.783 18.988 1.00 85.75 285 ILE A C 1
ATOM 2141 O O . ILE A 1 285 ? -29.208 3.580 19.271 1.00 85.75 285 ILE A O 1
ATOM 2145 N N . SER A 1 286 ? -28.671 5.707 19.755 1.00 88.75 286 SER A N 1
ATOM 2146 C CA . SER A 1 286 ? -28.081 5.399 21.066 1.00 88.75 286 SER A CA 1
ATOM 2147 C C . SER A 1 286 ? -29.153 5.365 22.153 1.00 88.75 286 SER A C 1
ATOM 2149 O O . SER A 1 286 ? -29.870 6.333 22.356 1.00 88.75 286 SER A O 1
ATOM 2151 N N . LEU A 1 287 ? -29.266 4.259 22.893 1.00 87.69 287 LEU A N 1
ATOM 2152 C CA . LEU A 1 287 ? -30.298 4.113 23.934 1.00 87.69 287 LEU A CA 1
ATOM 2153 C C . LEU A 1 287 ? -29.782 4.326 25.363 1.00 87.69 287 LEU A C 1
ATOM 2155 O O . LEU A 1 287 ? -30.569 4.413 26.295 1.00 87.69 287 LEU A O 1
ATOM 2159 N N . SER A 1 288 ? -28.470 4.397 25.577 1.00 81.25 288 SER A N 1
ATOM 2160 C CA . SER A 1 288 ? -27.895 4.727 26.886 1.00 81.25 288 SER A CA 1
ATOM 2161 C C . SER A 1 288 ? -26.441 5.153 26.744 1.00 81.25 288 SER A C 1
ATOM 2163 O O . SER A 1 288 ? -25.818 4.934 25.703 1.00 81.25 288 SER A O 1
ATOM 2165 N N . ASN A 1 289 ? -25.874 5.697 27.815 1.00 63.75 289 ASN A N 1
ATOM 2166 C CA . ASN A 1 289 ? -24.492 6.166 27.888 1.00 63.75 289 ASN A CA 1
ATOM 2167 C C . ASN A 1 289 ? -23.427 5.057 27.922 1.00 63.75 289 ASN A C 1
ATOM 2169 O O . ASN A 1 289 ? -22.322 5.267 28.426 1.00 63.75 289 ASN A O 1
ATOM 2173 N N . THR A 1 290 ? -23.732 3.881 27.367 1.00 46.25 290 THR A N 1
ATOM 2174 C CA . THR A 1 290 ? -22.825 2.740 27.277 1.00 46.25 290 THR A CA 1
ATOM 2175 C C . THR A 1 290 ? -21.682 2.972 26.285 1.00 46.25 290 THR A C 1
ATOM 2177 O O . THR A 1 290 ? -21.524 2.256 25.297 1.00 46.25 290 THR A O 1
ATOM 2180 N N . SER A 1 291 ? -20.732 3.807 26.704 1.00 42.50 291 SER A N 1
ATOM 2181 C CA . SER A 1 291 ? -19.375 3.308 26.932 1.00 42.50 291 SER A CA 1
ATOM 2182 C C . SER A 1 291 ? -19.455 2.031 27.790 1.00 42.50 291 SER A C 1
ATOM 2184 O O . SER A 1 291 ? -19.338 2.094 29.009 1.00 42.50 291 SER A O 1
ATOM 2186 N N . THR A 1 292 ? -19.765 0.905 27.134 1.00 29.22 292 THR A N 1
ATOM 2187 C CA . THR A 1 292 ? -19.986 -0.458 27.662 1.00 29.22 292 THR A CA 1
ATOM 2188 C C . THR A 1 292 ? -19.941 -0.588 29.190 1.00 29.22 292 THR A C 1
ATOM 2190 O O . THR A 1 292 ? -18.890 -0.886 29.756 1.00 29.22 292 THR A O 1
ATOM 2193 N N . ASN A 1 293 ? -21.109 -0.399 29.816 1.00 27.62 293 ASN A N 1
ATOM 2194 C CA . ASN A 1 293 ? -21.419 -0.839 31.183 1.00 27.62 293 ASN A CA 1
ATOM 2195 C C . ASN A 1 293 ? -22.298 -2.110 31.203 1.00 27.62 293 ASN A C 1
ATOM 2197 O O . ASN A 1 293 ? -22.818 -2.513 32.239 1.00 27.62 293 ASN A O 1
ATOM 2201 N N . GLU A 1 294 ? -22.309 -2.854 30.089 1.00 27.59 294 GLU A N 1
ATOM 2202 C CA . GLU A 1 294 ? -21.844 -4.239 30.213 1.00 27.59 294 GLU A CA 1
ATOM 2203 C C . GLU A 1 294 ? -20.522 -4.203 31.015 1.00 27.59 294 GLU A C 1
ATOM 2205 O O . GLU A 1 294 ? -19.578 -3.619 30.482 1.00 27.59 294 GLU A O 1
ATOM 2210 N N . PRO A 1 295 ? -20.423 -4.719 32.265 1.00 26.56 295 PRO A N 1
ATOM 2211 C CA . PRO A 1 295 ? -19.223 -4.578 33.095 1.00 26.56 295 PRO A CA 1
ATOM 2212 C C . PRO A 1 295 ? -17.946 -4.847 32.291 1.00 26.56 295 PRO A C 1
ATOM 2214 O O . PRO A 1 295 ? -17.840 -5.887 31.631 1.00 26.56 295 PRO A O 1
ATOM 2217 N N . PRO A 1 296 ? -17.016 -3.876 32.291 1.00 30.97 296 PRO A N 1
ATOM 2218 C CA . PRO A 1 296 ? -16.286 -3.460 31.100 1.00 30.97 296 PRO A CA 1
ATOM 2219 C C . PRO A 1 296 ? -15.522 -4.624 30.504 1.00 30.97 296 PRO A C 1
ATOM 2221 O O . PRO A 1 296 ? -14.651 -5.154 31.198 1.00 30.97 296 PRO A O 1
ATOM 2224 N N . PHE A 1 297 ? -15.858 -4.975 29.249 1.00 36.47 297 PHE A N 1
ATOM 2225 C CA . PHE A 1 297 ? -15.328 -6.091 28.449 1.00 36.47 297 PHE A CA 1
ATOM 2226 C C . PHE A 1 297 ? -14.002 -6.604 28.996 1.00 36.47 297 PHE A C 1
ATOM 2228 O O . PHE A 1 297 ? -12.915 -6.140 28.623 1.00 36.47 297 PHE A O 1
ATOM 2235 N N . THR A 1 298 ? -14.091 -7.523 29.957 1.00 38.59 298 THR A N 1
ATOM 2236 C CA . THR A 1 298 ? -12.895 -7.858 30.718 1.00 38.59 298 THR A CA 1
ATOM 2237 C C . THR A 1 298 ? -11.980 -8.602 29.774 1.00 38.59 298 THR A C 1
ATOM 2239 O O . THR A 1 298 ? -12.427 -9.462 29.013 1.00 38.59 298 THR A O 1
ATOM 2242 N N . ALA A 1 299 ? -10.676 -8.360 29.861 1.00 37.12 299 ALA A N 1
ATOM 2243 C CA . ALA A 1 299 ? -9.703 -9.193 29.163 1.00 37.12 299 ALA A CA 1
ATOM 2244 C C . ALA A 1 299 ? -9.606 -10.605 29.787 1.00 37.12 299 ALA A C 1
ATOM 2246 O O . ALA A 1 299 ? -8.573 -11.259 29.681 1.00 37.12 299 ALA A O 1
ATOM 2247 N N . SER A 1 300 ? -10.691 -11.075 30.428 1.00 40.75 300 SER A N 1
ATOM 2248 C CA . SER A 1 300 ? -10.907 -12.441 30.874 1.00 40.75 300 SER A CA 1
ATOM 2249 C C . SER A 1 300 ? -10.702 -13.369 29.690 1.00 40.75 300 SER A C 1
ATOM 2251 O O . SER A 1 300 ? -11.550 -13.620 28.841 1.00 40.75 300 SER A O 1
ATOM 2253 N N . GLN A 1 301 ? -9.489 -13.877 29.687 1.00 42.34 301 GLN A N 1
ATOM 2254 C CA . GLN A 1 301 ? -9.027 -15.037 28.970 1.00 42.34 301 GLN A CA 1
ATOM 2255 C C . GLN A 1 301 ? -9.422 -16.331 29.726 1.00 42.34 301 GLN A C 1
ATOM 2257 O O . GLN A 1 301 ? -9.132 -17.444 29.284 1.00 42.34 301 GLN A O 1
ATOM 2262 N N . THR A 1 302 ? -10.111 -16.190 30.866 1.00 32.12 302 THR A N 1
ATOM 2263 C CA . THR A 1 302 ? -10.681 -17.258 31.690 1.00 32.12 302 THR A CA 1
ATOM 2264 C C . THR A 1 302 ? -11.746 -18.017 30.908 1.00 32.12 302 THR A C 1
ATOM 2266 O O . THR A 1 302 ? -12.910 -17.634 30.837 1.00 32.12 302 THR A O 1
ATOM 2269 N N . THR A 1 303 ? -11.341 -19.141 30.324 1.00 31.52 303 THR A N 1
ATOM 2270 C CA . THR A 1 303 ? -12.286 -20.126 29.803 1.00 31.52 303 THR A CA 1
ATOM 2271 C C . THR A 1 303 ? -12.996 -20.768 30.996 1.00 31.52 303 THR A C 1
ATOM 2273 O O . THR A 1 303 ? -12.446 -21.685 31.607 1.00 31.52 303 THR A O 1
ATOM 2276 N N . ILE A 1 304 ? -14.209 -20.315 31.332 1.00 27.44 304 ILE A N 1
ATOM 2277 C CA . ILE A 1 304 ? -15.126 -21.153 32.113 1.00 27.44 304 ILE A CA 1
ATOM 2278 C C . ILE A 1 304 ? -15.450 -22.345 31.218 1.00 27.44 304 ILE A C 1
ATOM 2280 O O . ILE A 1 304 ? -16.258 -22.257 30.294 1.00 27.44 304 ILE A O 1
ATOM 2284 N N . VAL A 1 305 ? -14.758 -23.459 31.461 1.00 25.17 305 VAL A N 1
ATOM 2285 C CA . VAL A 1 305 ? -15.115 -24.741 30.866 1.00 25.17 305 VAL A CA 1
ATOM 2286 C C . VAL A 1 305 ? -16.489 -25.083 31.414 1.00 25.17 305 VAL A C 1
ATOM 2288 O O . VAL A 1 305 ? -16.624 -25.440 32.583 1.00 25.17 305 VAL A O 1
ATOM 2291 N N . TYR A 1 306 ? -17.506 -24.951 30.566 1.00 23.81 306 TYR A N 1
ATOM 2292 C CA . TYR A 1 306 ? -18.852 -25.411 30.864 1.00 23.81 306 TYR A CA 1
ATOM 2293 C C . TYR A 1 306 ? -18.822 -26.944 30.876 1.00 23.81 306 TYR A C 1
ATOM 2295 O O . TYR A 1 306 ? -19.147 -27.605 29.890 1.00 23.81 306 TYR A O 1
ATOM 2303 N N . GLN A 1 307 ? -18.367 -27.524 31.991 1.00 22.88 307 GLN A N 1
ATOM 2304 C CA . GLN A 1 307 ? -18.690 -28.908 32.294 1.00 22.88 307 GLN A CA 1
ATOM 2305 C C . GLN A 1 307 ? -20.223 -28.976 32.327 1.00 22.88 307 GLN A C 1
ATOM 2307 O O . GLN A 1 307 ? -20.826 -28.240 33.116 1.00 22.88 307 GLN A O 1
ATOM 2312 N N . PRO A 1 308 ? -20.878 -29.806 31.493 1.00 26.02 308 PRO A N 1
ATOM 2313 C CA . PRO A 1 308 ? -22.269 -30.134 31.757 1.00 26.02 308 PRO A CA 1
ATOM 2314 C C . PRO A 1 308 ? -22.338 -30.706 33.176 1.00 26.02 308 PRO A C 1
ATOM 2316 O O . PRO A 1 308 ? -21.400 -31.387 33.603 1.00 26.02 308 PRO A O 1
ATOM 2319 N N . HIS A 1 309 ? -23.409 -30.398 33.911 1.00 23.98 309 HIS A N 1
ATOM 2320 C CA . HIS A 1 309 ? -23.621 -30.961 35.243 1.00 23.98 309 HIS A CA 1
ATOM 2321 C C . HIS A 1 309 ? -23.417 -32.484 35.181 1.00 23.98 309 HIS A C 1
ATOM 2323 O O . HIS A 1 309 ? -24.115 -33.139 34.404 1.00 23.98 309 HIS A O 1
ATOM 2329 N N . PRO A 1 310 ? -22.477 -33.061 35.952 1.00 29.72 310 PRO A N 1
ATOM 2330 C CA . PRO A 1 310 ? -22.513 -34.487 36.192 1.00 29.72 310 PRO A CA 1
ATOM 2331 C C . PRO A 1 310 ? -23.751 -34.748 37.050 1.00 29.72 310 PRO A C 1
ATOM 2333 O O . PRO A 1 310 ? -23.833 -34.265 38.182 1.00 29.72 310 PRO A O 1
ATOM 2336 N N . ASP A 1 311 ? -24.722 -35.476 36.499 1.00 27.98 311 ASP A N 1
ATOM 2337 C CA . ASP A 1 311 ? -25.823 -36.017 37.292 1.00 27.98 311 ASP A CA 1
ATOM 2338 C C . ASP A 1 311 ? -25.249 -36.796 38.485 1.00 27.98 311 ASP A C 1
ATOM 2340 O O . ASP A 1 311 ? -24.218 -37.466 38.379 1.00 27.98 311 ASP A O 1
ATOM 2344 N N . THR A 1 312 ? -25.887 -36.662 39.646 1.00 32.16 312 THR A N 1
ATOM 2345 C CA . THR A 1 312 ? -25.350 -37.161 40.915 1.00 32.16 312 THR A CA 1
ATOM 2346 C C . THR A 1 312 ? -25.443 -38.681 41.023 1.00 32.16 312 THR A C 1
ATOM 2348 O O . THR A 1 312 ? -26.384 -39.195 41.621 1.00 32.16 312 THR A O 1
ATOM 2351 N N . ASP A 1 313 ? -24.437 -39.382 40.505 1.00 34.62 313 ASP A N 1
ATOM 2352 C CA . ASP A 1 313 ? -24.150 -40.786 40.805 1.00 34.62 313 ASP A CA 1
ATOM 2353 C C . ASP A 1 313 ? -22.642 -41.097 40.657 1.00 34.62 313 ASP A C 1
ATOM 2355 O O . ASP A 1 313 ? -21.891 -40.347 40.037 1.00 34.62 313 ASP A O 1
ATOM 2359 N N . PHE A 1 314 ? -22.196 -42.216 41.244 1.00 27.05 314 PHE A N 1
ATOM 2360 C CA . PHE A 1 314 ? -20.800 -42.710 41.254 1.00 27.05 314 PHE A CA 1
ATOM 2361 C C . PHE A 1 314 ? -19.756 -41.866 42.014 1.00 27.05 314 PHE A C 1
ATOM 2363 O O . PHE A 1 314 ? -18.676 -41.549 41.514 1.00 27.05 314 PHE A O 1
ATOM 2370 N N . LEU A 1 315 ? -20.023 -41.622 43.300 1.00 29.86 315 LEU A N 1
ATOM 2371 C CA . LEU A 1 315 ? -19.014 -41.187 44.274 1.00 29.86 315 LEU A CA 1
ATOM 2372 C C . LEU A 1 315 ? -18.244 -42.400 44.843 1.00 29.86 315 LEU A C 1
ATOM 2374 O O . LEU A 1 315 ? -18.460 -42.799 45.984 1.00 29.86 315 LEU A O 1
ATOM 2378 N N . GLU A 1 316 ? -17.339 -42.997 44.060 1.00 32.22 316 GLU A N 1
ATOM 2379 C CA . GLU A 1 316 ? -16.352 -43.964 44.575 1.00 32.22 316 GLU A CA 1
ATOM 2380 C C . GLU A 1 316 ? -15.088 -44.052 43.680 1.00 32.22 316 GLU A C 1
ATOM 2382 O O . GLU A 1 316 ? -15.122 -43.716 42.500 1.00 32.22 316 GLU A O 1
ATOM 2387 N N . TRP A 1 317 ? -13.959 -44.504 44.246 1.00 30.25 317 TRP A N 1
ATOM 2388 C CA . TRP A 1 317 ? -12.679 -44.811 43.562 1.00 30.25 317 TRP A CA 1
ATOM 2389 C C . TRP A 1 317 ? -11.742 -43.685 43.063 1.00 30.25 317 TRP A C 1
ATOM 2391 O O . TRP A 1 317 ? -10.772 -43.992 42.370 1.00 30.25 317 TRP A O 1
ATOM 2401 N N . GLN A 1 318 ? -11.868 -42.425 43.512 1.00 27.73 318 GLN A N 1
ATOM 2402 C CA . GLN A 1 318 ? -10.843 -41.380 43.248 1.00 27.73 318 GLN A CA 1
ATOM 2403 C C . GLN A 1 318 ? -9.868 -41.079 44.415 1.00 27.73 318 GLN A C 1
ATOM 2405 O O . GLN A 1 318 ? -9.372 -39.965 44.557 1.00 27.73 318 GLN A O 1
ATOM 2410 N N . HIS A 1 319 ? -9.518 -42.086 45.225 1.00 29.19 319 HIS A N 1
ATOM 2411 C CA . HIS A 1 319 ? -8.483 -41.975 46.271 1.00 29.19 319 HIS A CA 1
ATOM 2412 C C . HIS A 1 319 ? -7.546 -43.200 46.317 1.00 29.19 319 HIS A C 1
ATOM 2414 O O . HIS A 1 319 ? -7.562 -43.939 47.295 1.00 29.19 319 HIS A O 1
ATOM 2420 N N . LEU A 1 320 ? -6.716 -43.425 45.280 1.00 28.67 320 LEU A N 1
ATOM 2421 C CA . LEU A 1 320 ? -5.564 -44.360 45.375 1.00 28.67 320 LEU A CA 1
ATOM 2422 C C . LEU A 1 320 ? -4.469 -44.259 44.278 1.00 28.67 320 LEU A C 1
ATOM 2424 O O . LEU A 1 320 ? -3.536 -45.053 44.299 1.00 28.67 320 LEU A O 1
ATOM 2428 N N . ALA A 1 321 ? -4.534 -43.312 43.328 1.00 29.25 321 ALA A N 1
ATOM 2429 C CA . ALA A 1 321 ? -3.710 -43.350 42.101 1.00 29.25 321 ALA A CA 1
ATOM 2430 C C . ALA A 1 321 ? -2.866 -42.084 41.811 1.00 29.25 321 ALA A C 1
ATOM 2432 O O . ALA A 1 321 ? -2.597 -41.773 40.654 1.00 29.25 321 ALA A O 1
ATOM 2433 N N . LEU A 1 322 ? -2.442 -41.340 42.841 1.00 29.61 322 LEU A N 1
ATOM 2434 C CA . LEU A 1 322 ? -1.613 -40.126 42.690 1.00 29.61 322 LEU A CA 1
ATOM 2435 C C . LEU A 1 322 ? -0.305 -40.181 43.507 1.00 29.61 322 LEU A C 1
ATOM 2437 O O . LEU A 1 322 ? 0.146 -39.176 44.052 1.00 29.61 322 LEU A O 1
ATOM 2441 N N . ALA A 1 323 ? 0.289 -41.376 43.626 1.00 31.19 323 ALA A N 1
ATOM 2442 C CA . ALA A 1 323 ? 1.475 -41.599 44.457 1.00 31.19 323 ALA A CA 1
ATOM 2443 C C . ALA A 1 323 ? 2.382 -42.775 44.020 1.00 31.19 323 ALA A C 1
ATOM 2445 O O . ALA A 1 323 ? 2.932 -43.448 44.887 1.00 31.19 323 ALA A O 1
ATOM 2446 N N . GLU A 1 324 ? 2.593 -43.035 42.719 1.00 27.53 324 GLU A N 1
ATOM 2447 C CA . GLU A 1 324 ? 3.682 -43.948 42.317 1.00 27.53 324 GLU A CA 1
ATOM 2448 C C . GLU A 1 324 ? 4.287 -43.694 40.918 1.00 27.53 324 GLU A C 1
ATOM 2450 O O . GLU A 1 324 ? 3.640 -43.165 40.020 1.00 27.53 324 GLU A O 1
ATOM 2455 N N . GLN A 1 325 ? 5.553 -44.107 40.776 1.00 27.14 325 GLN A N 1
ATOM 2456 C CA . GLN A 1 325 ? 6.344 -44.291 39.544 1.00 27.14 325 GLN A CA 1
ATOM 2457 C C . GLN A 1 325 ? 6.639 -43.073 38.640 1.00 27.14 325 GLN A C 1
ATOM 2459 O O . GLN A 1 325 ? 6.145 -42.936 37.523 1.00 27.14 325 GLN A O 1
ATOM 2464 N N . MET A 1 326 ? 7.675 -42.320 39.030 1.00 27.05 326 MET A N 1
ATOM 2465 C CA . MET A 1 326 ? 8.762 -42.049 38.073 1.00 27.05 326 MET A CA 1
ATOM 2466 C C . MET A 1 326 ? 9.629 -43.317 37.899 1.00 27.05 326 MET A C 1
ATOM 2468 O O . MET A 1 326 ? 9.668 -44.161 38.790 1.00 27.05 326 MET A O 1
ATOM 2472 N N . ASN A 1 327 ? 10.398 -43.384 36.804 1.00 29.88 327 ASN A N 1
ATOM 2473 C CA . ASN A 1 327 ? 11.418 -44.400 36.471 1.00 29.88 327 ASN A CA 1
ATOM 2474 C C . ASN A 1 327 ? 10.932 -45.808 36.055 1.00 29.88 327 ASN A C 1
ATOM 2476 O O . ASN A 1 327 ? 10.907 -46.732 36.861 1.00 29.88 327 ASN A O 1
ATOM 2480 N N . SER A 1 328 ? 10.791 -46.036 34.744 1.00 25.23 328 SER A N 1
ATOM 2481 C CA . SER A 1 328 ? 11.527 -47.116 34.049 1.00 25.23 328 SER A CA 1
ATOM 2482 C C . SER A 1 328 ? 11.463 -46.961 32.519 1.00 25.23 328 SER A C 1
ATOM 2484 O O . SER A 1 328 ? 10.574 -46.299 31.989 1.00 25.23 328 SER A O 1
ATOM 2486 N N . ILE A 1 329 ? 12.440 -47.537 31.807 1.00 37.75 329 ILE A N 1
ATOM 2487 C CA . ILE A 1 329 ? 12.525 -47.557 30.335 1.00 37.75 329 ILE A CA 1
ATOM 2488 C C . ILE A 1 329 ? 12.366 -49.008 29.852 1.00 37.75 329 ILE A C 1
ATOM 2490 O O . ILE A 1 329 ? 13.175 -49.849 30.249 1.00 37.75 329 ILE A O 1
ATOM 2494 N N . PRO A 1 330 ? 11.417 -49.305 28.948 1.00 31.77 330 PRO A N 1
ATOM 2495 C CA . PRO A 1 330 ? 11.445 -50.489 28.090 1.00 31.77 330 PRO A CA 1
ATOM 2496 C C . PRO A 1 330 ? 12.087 -50.177 26.723 1.00 31.77 330 PRO A C 1
ATOM 2498 O O . PRO A 1 330 ? 12.039 -49.045 26.243 1.00 31.77 330 PRO A O 1
ATOM 2501 N N . TYR A 1 331 ? 12.677 -51.185 26.078 1.00 31.38 331 TYR A N 1
ATOM 2502 C CA . TYR A 1 331 ? 13.418 -51.070 24.810 1.00 31.38 331 TYR A CA 1
ATOM 2503 C C . TYR A 1 331 ? 12.889 -52.062 23.753 1.00 31.38 331 TYR A C 1
ATOM 2505 O O . TYR A 1 331 ? 12.274 -53.064 24.114 1.00 31.38 331 TYR A O 1
ATOM 2513 N N . ALA A 1 332 ? 13.251 -51.815 22.483 1.00 27.23 332 ALA A N 1
ATOM 2514 C CA . ALA A 1 332 ? 13.065 -52.637 21.270 1.00 27.23 332 ALA A CA 1
ATOM 2515 C C . ALA A 1 332 ? 11.729 -52.492 20.496 1.00 27.23 332 ALA A C 1
ATOM 2517 O O . ALA A 1 332 ? 10.716 -52.126 21.091 1.00 27.23 332 ALA A O 1
ATOM 2518 N N . PRO A 1 333 ? 11.694 -52.840 19.184 1.00 33.62 333 PRO A N 1
ATOM 2519 C CA . PRO A 1 333 ? 12.807 -53.188 18.281 1.00 33.62 333 PRO A CA 1
ATOM 2520 C C . PRO A 1 333 ? 12.990 -52.212 17.092 1.00 33.62 333 PRO A C 1
ATOM 2522 O O . PRO A 1 333 ? 12.088 -51.463 16.724 1.00 33.62 333 PRO A O 1
ATOM 2525 N N . SER A 1 334 ? 14.160 -52.256 16.447 1.00 34.41 334 SER A N 1
ATOM 2526 C CA . SER A 1 334 ? 14.487 -51.436 15.266 1.00 34.41 334 SER A CA 1
ATOM 2527 C C . SER A 1 334 ? 13.897 -51.994 13.955 1.00 34.41 334 SER A C 1
ATOM 2529 O O . SER A 1 334 ? 13.996 -53.202 13.726 1.00 34.41 334 SER A O 1
ATOM 2531 N N . PRO A 1 335 ? 13.383 -51.147 13.040 1.00 35.16 335 PRO A N 1
ATOM 2532 C CA . PRO A 1 335 ? 13.171 -51.505 11.632 1.00 35.16 335 PRO A CA 1
ATOM 2533 C C . PRO A 1 335 ? 14.505 -51.697 10.870 1.00 35.16 335 PRO A C 1
ATOM 2535 O O . PRO A 1 335 ? 15.535 -51.192 11.324 1.00 35.16 335 PRO A O 1
ATOM 2538 N N . PRO A 1 336 ? 14.514 -52.400 9.719 1.00 31.95 336 PRO A N 1
ATOM 2539 C CA . PRO A 1 336 ? 15.730 -52.675 8.943 1.00 31.95 336 PRO A CA 1
ATOM 2540 C C . PRO A 1 336 ? 16.243 -51.468 8.132 1.00 31.95 336 PRO A C 1
ATOM 2542 O O . PRO A 1 336 ? 15.490 -50.547 7.815 1.00 31.95 336 PRO A O 1
ATOM 2545 N N . GLU A 1 337 ? 17.526 -51.504 7.753 1.00 34.19 337 GLU A N 1
ATOM 2546 C CA . GLU A 1 337 ? 18.168 -50.484 6.909 1.00 34.19 337 GLU A CA 1
ATOM 2547 C C . GLU A 1 337 ? 17.568 -50.406 5.494 1.00 34.19 337 GLU A C 1
ATOM 2549 O O . GLU A 1 337 ? 17.337 -51.420 4.832 1.00 34.19 337 GLU A O 1
ATOM 2554 N N . ALA A 1 338 ? 17.383 -49.177 5.003 1.00 32.25 338 ALA A N 1
ATOM 2555 C CA . ALA A 1 338 ? 17.026 -48.891 3.615 1.00 32.25 338 ALA A CA 1
ATOM 2556 C C . ALA A 1 338 ? 18.295 -48.621 2.773 1.00 32.25 338 ALA A C 1
ATOM 2558 O O . ALA A 1 338 ? 19.219 -47.971 3.265 1.00 32.25 338 ALA A O 1
ATOM 2559 N N . PRO A 1 339 ? 18.365 -49.084 1.509 1.00 32.44 339 PRO A N 1
ATOM 2560 C CA . PRO A 1 339 ? 19.593 -49.041 0.718 1.00 32.44 339 PRO A CA 1
ATOM 2561 C C . PRO A 1 339 ? 19.978 -47.625 0.267 1.00 32.44 339 PRO A C 1
ATOM 2563 O O . PRO A 1 339 ? 19.185 -46.895 -0.330 1.00 32.44 339 PRO A O 1
ATOM 2566 N N . THR A 1 340 ? 21.242 -47.266 0.492 1.00 34.22 340 THR A N 1
ATOM 2567 C CA . THR A 1 340 ? 21.828 -45.981 0.098 1.00 34.22 340 THR A CA 1
ATOM 2568 C C . THR A 1 340 ? 22.036 -45.893 -1.416 1.00 34.22 340 THR A C 1
ATOM 2570 O O . THR A 1 340 ? 22.761 -46.703 -1.993 1.00 34.22 340 THR A O 1
ATOM 2573 N N . PHE A 1 341 ? 21.491 -44.854 -2.053 1.00 28.38 341 PHE A N 1
ATOM 2574 C CA . PHE A 1 341 ? 21.818 -44.471 -3.433 1.00 28.38 341 PHE A CA 1
ATOM 2575 C C . PHE A 1 341 ? 22.499 -43.089 -3.466 1.00 28.38 341 PHE A C 1
ATOM 2577 O O . PHE A 1 341 ? 22.238 -42.260 -2.590 1.00 28.38 341 PHE A O 1
ATOM 2584 N N . PRO A 1 342 ? 23.416 -42.835 -4.423 1.00 28.91 342 PRO A N 1
ATOM 2585 C CA . PRO A 1 342 ? 24.259 -41.642 -4.419 1.00 28.91 342 PRO A CA 1
ATOM 2586 C C . PRO A 1 342 ? 23.488 -40.362 -4.764 1.00 28.91 342 PRO A C 1
ATOM 2588 O O . PRO A 1 342 ? 22.504 -40.377 -5.502 1.00 28.91 342 PRO A O 1
ATOM 2591 N N . SER A 1 343 ? 23.978 -39.231 -4.255 1.00 29.50 343 SER A N 1
ATOM 2592 C CA . SER A 1 343 ? 23.397 -37.910 -4.489 1.00 29.50 343 SER A CA 1
ATOM 2593 C C . SER A 1 343 ? 23.559 -37.444 -5.941 1.00 29.50 343 SER A C 1
ATOM 2595 O O . SER A 1 343 ? 24.647 -37.477 -6.514 1.00 29.50 343 SER A O 1
ATOM 2597 N N . VAL A 1 344 ? 22.464 -36.944 -6.519 1.00 26.19 344 VAL A N 1
ATOM 2598 C CA . VAL A 1 344 ? 22.423 -36.301 -7.841 1.00 26.19 344 VAL A CA 1
ATOM 2599 C C . VAL A 1 344 ? 22.173 -34.801 -7.653 1.00 26.19 344 VAL A C 1
ATOM 2601 O O . VAL A 1 344 ? 21.400 -34.400 -6.784 1.00 26.19 344 VAL A O 1
ATOM 2604 N N . ALA A 1 345 ? 22.854 -33.964 -8.438 1.00 26.39 345 ALA A N 1
ATOM 2605 C CA . ALA A 1 345 ? 22.740 -32.508 -8.355 1.00 26.39 345 ALA A CA 1
ATOM 2606 C C . ALA A 1 345 ? 21.458 -31.977 -9.025 1.00 26.39 345 ALA A C 1
ATOM 2608 O O . ALA A 1 345 ? 20.979 -32.538 -10.008 1.00 26.39 345 ALA A O 1
ATOM 2609 N N . SER A 1 346 ? 20.930 -30.863 -8.516 1.00 28.17 346 SER A N 1
ATOM 2610 C CA . SER A 1 346 ? 19.711 -30.215 -9.013 1.00 28.17 346 SER A CA 1
ATOM 2611 C C . SER A 1 346 ? 19.981 -29.209 -10.146 1.00 28.17 346 SER A C 1
ATOM 2613 O O . SER A 1 346 ? 20.642 -28.197 -9.906 1.00 28.17 346 SER A O 1
ATOM 2615 N N . GLU A 1 347 ? 19.384 -29.408 -11.324 1.00 26.03 347 GLU A N 1
ATOM 2616 C CA . GLU A 1 347 ? 19.141 -28.357 -12.333 1.00 26.03 347 GLU A CA 1
ATOM 2617 C C . GLU A 1 347 ? 17.741 -28.513 -12.979 1.00 26.03 347 GLU A C 1
ATOM 2619 O O . GLU A 1 347 ? 17.132 -29.577 -12.910 1.00 26.03 347 GLU A O 1
ATOM 2624 N N . ASP A 1 348 ? 17.279 -27.421 -13.604 1.00 29.06 348 ASP A N 1
ATOM 2625 C CA . ASP A 1 348 ? 16.136 -27.256 -14.525 1.00 29.06 348 ASP A CA 1
ATOM 2626 C C . ASP A 1 348 ? 14.688 -27.560 -14.043 1.00 29.06 348 ASP A C 1
ATOM 2628 O O . ASP A 1 348 ? 14.149 -28.653 -14.203 1.00 29.06 348 ASP A O 1
ATOM 2632 N N . GLU A 1 349 ? 13.981 -26.499 -13.615 1.00 28.33 349 GLU A N 1
ATOM 2633 C CA . GLU A 1 349 ? 12.508 -26.414 -13.692 1.00 28.33 349 GLU A CA 1
ATOM 2634 C C . GLU A 1 349 ? 12.051 -26.263 -15.160 1.00 28.33 349 GLU A C 1
ATOM 2636 O O . GLU A 1 349 ? 12.536 -25.382 -15.880 1.00 28.33 349 GLU A O 1
ATOM 2641 N N . ILE A 1 350 ? 11.060 -27.054 -15.592 1.00 27.78 350 ILE A N 1
ATOM 2642 C CA . ILE A 1 350 ? 10.423 -26.944 -16.916 1.00 27.78 350 ILE A CA 1
ATOM 2643 C C . ILE A 1 350 ? 8.906 -26.764 -16.751 1.00 27.78 350 ILE A C 1
ATOM 2645 O O . ILE A 1 350 ? 8.183 -27.717 -16.471 1.00 27.78 350 ILE A O 1
ATOM 2649 N N . ASP A 1 351 ? 8.419 -25.542 -16.990 1.00 28.50 351 ASP A N 1
ATOM 2650 C CA . ASP A 1 351 ? 6.986 -25.204 -17.057 1.00 28.50 351 ASP A CA 1
ATOM 2651 C C . ASP A 1 351 ? 6.343 -25.787 -18.338 1.00 28.50 351 ASP A C 1
ATOM 2653 O O . ASP A 1 351 ? 6.244 -25.121 -19.374 1.00 28.50 351 ASP A O 1
ATOM 2657 N N . GLY A 1 352 ? 5.915 -27.051 -18.279 1.00 26.77 352 GLY A N 1
ATOM 2658 C CA . GLY A 1 352 ? 5.123 -27.718 -19.319 1.00 26.77 352 GLY A CA 1
ATOM 2659 C C . GLY A 1 352 ? 3.637 -27.777 -18.953 1.00 26.77 352 GLY A C 1
ATOM 2660 O O . GLY A 1 352 ? 3.275 -28.352 -17.932 1.00 26.77 352 GLY A O 1
ATOM 2661 N N . VAL A 1 353 ? 2.760 -27.205 -19.785 1.00 28.72 353 VAL A N 1
ATOM 2662 C CA . VAL A 1 353 ? 1.305 -27.211 -19.545 1.00 28.72 353 VAL A CA 1
ATOM 2663 C C . VAL A 1 353 ? 0.644 -28.395 -20.249 1.00 28.72 353 VAL A C 1
ATOM 2665 O O . VAL A 1 353 ? 0.281 -28.261 -21.409 1.00 28.72 353 VAL A O 1
ATOM 2668 N N . GLU A 1 354 ? 0.417 -29.496 -19.525 1.00 29.05 354 GLU A N 1
ATOM 2669 C CA . GLU A 1 354 ? -0.723 -30.410 -19.731 1.00 29.05 354 GLU A CA 1
ATOM 2670 C C . GLU A 1 354 ? -1.054 -31.181 -18.439 1.00 29.05 354 GLU A C 1
ATOM 2672 O O . GLU A 1 354 ? -0.209 -31.924 -17.940 1.00 29.05 354 GLU A O 1
ATOM 2677 N N . ARG A 1 355 ? -2.291 -31.023 -17.931 1.00 28.59 355 ARG A N 1
ATOM 2678 C CA . ARG A 1 355 ? -3.150 -32.046 -17.277 1.00 28.59 355 ARG A CA 1
ATOM 2679 C C . ARG A 1 355 ? -4.340 -31.394 -16.564 1.00 28.59 355 ARG A C 1
ATOM 2681 O O . ARG A 1 355 ? -4.156 -30.577 -15.668 1.00 28.59 355 ARG A O 1
ATOM 2688 N N . TYR A 1 356 ? -5.552 -31.813 -16.923 1.00 27.95 356 TYR A N 1
ATOM 2689 C CA . TYR A 1 356 ? -6.779 -31.626 -16.141 1.00 27.95 356 TYR A CA 1
ATOM 2690 C C . TYR A 1 356 ? -7.812 -32.663 -16.600 1.00 27.95 356 TYR A C 1
ATOM 2692 O O . TYR A 1 356 ? -7.960 -32.855 -17.802 1.00 27.95 356 TYR A O 1
ATOM 2700 N N . GLY A 1 357 ? -8.533 -33.289 -15.662 1.00 26.66 357 GLY A N 1
ATOM 2701 C CA . GLY A 1 357 ? -9.583 -34.277 -15.955 1.00 26.66 357 GLY A CA 1
ATOM 2702 C C . GLY A 1 357 ? -9.048 -35.640 -16.420 1.00 26.66 357 GLY A C 1
ATOM 2703 O O . GLY A 1 357 ? -8.347 -35.740 -17.420 1.00 26.66 357 GLY A O 1
ATOM 2704 N N . GLY A 1 358 ? -9.383 -36.704 -15.691 1.00 23.27 358 GLY A N 1
ATOM 2705 C CA . GLY A 1 358 ? -9.026 -38.079 -16.052 1.00 23.27 358 GLY A CA 1
ATOM 2706 C C . GLY A 1 358 ? -10.253 -38.956 -16.291 1.00 23.27 358 GLY A C 1
ATOM 2707 O O . GLY A 1 358 ? -11.366 -38.586 -15.927 1.00 23.27 358 GLY A O 1
ATOM 2708 N N . TYR A 1 359 ? -10.017 -40.140 -16.849 1.00 24.02 359 TYR A N 1
ATOM 2709 C CA . TYR A 1 359 ? -10.921 -41.290 -16.800 1.00 24.02 359 TYR A CA 1
ATOM 2710 C C . TYR A 1 359 ? -10.072 -42.561 -16.664 1.00 24.02 359 TYR A C 1
ATOM 2712 O O . TYR A 1 359 ? -9.028 -42.674 -17.304 1.00 24.02 359 TYR A O 1
ATOM 2720 N N . HIS A 1 360 ? -10.520 -43.499 -15.830 1.00 25.67 360 HIS A N 1
ATOM 2721 C CA . HIS A 1 360 ? -9.990 -44.864 -15.720 1.00 25.67 360 HIS A CA 1
ATOM 2722 C C . HIS A 1 360 ? -11.054 -45.813 -16.295 1.00 25.67 360 HIS A C 1
ATOM 2724 O O . HIS A 1 360 ? -12.246 -45.519 -16.145 1.00 25.67 360 HIS A O 1
ATOM 2730 N N . PRO A 1 361 ? -10.663 -46.889 -17.000 1.00 30.30 361 PRO A N 1
ATOM 2731 C CA . PRO A 1 361 ? -10.870 -48.210 -16.397 1.00 30.30 361 PRO A CA 1
ATOM 2732 C C . PRO A 1 361 ? -9.804 -49.273 -16.759 1.00 30.30 361 PRO A C 1
ATOM 2734 O O . PRO A 1 361 ? -9.582 -49.578 -17.924 1.00 30.30 361 PRO A O 1
ATOM 2737 N N . ASP A 1 362 ? -9.224 -49.844 -15.703 1.00 25.36 362 ASP A N 1
ATOM 2738 C CA . ASP A 1 362 ? -9.077 -51.268 -15.348 1.00 25.36 362 ASP A CA 1
ATOM 2739 C C . ASP A 1 362 ? -8.453 -52.328 -16.293 1.00 25.36 362 ASP A C 1
ATOM 2741 O O . ASP A 1 362 ? -8.512 -52.275 -17.516 1.00 25.36 362 ASP A O 1
ATOM 2745 N N . TYR A 1 363 ? -7.958 -53.388 -15.629 1.00 24.62 363 TYR A N 1
ATOM 2746 C CA . TYR A 1 363 ? -7.323 -54.628 -16.123 1.00 24.62 363 TYR A CA 1
ATOM 2747 C C . TYR A 1 363 ? -5.830 -54.536 -16.547 1.00 24.62 363 TYR A C 1
ATOM 2749 O O . TYR A 1 363 ? -5.354 -53.462 -16.911 1.00 24.62 363 TYR A O 1
ATOM 2757 N N . PRO A 1 364 ? -5.029 -55.615 -16.339 1.00 29.98 364 PRO A N 1
ATOM 2758 C CA . PRO A 1 364 ? -3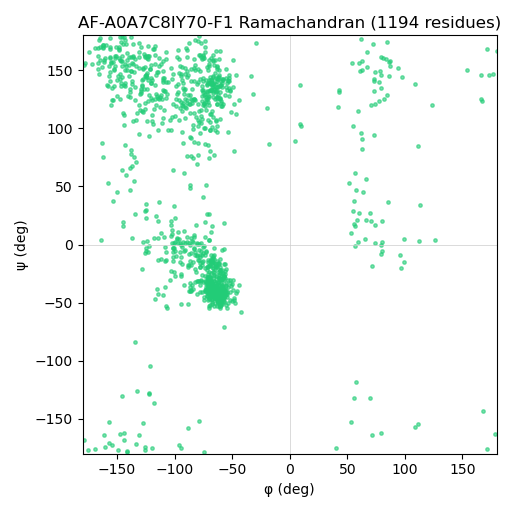.711 -55.456 -15.715 1.00 29.98 364 PRO A CA 1
ATOM 2759 C C . PRO A 1 364 ? -2.541 -56.152 -16.456 1.00 29.98 364 PRO A C 1
ATOM 2761 O O . PRO A 1 364 ? -2.629 -56.513 -17.626 1.00 29.98 364 PRO A O 1
ATOM 2764 N N . GLU A 1 365 ? -1.428 -56.293 -15.732 1.00 25.00 365 GLU A N 1
ATOM 2765 C CA . GLU A 1 365 ? -0.147 -56.936 -16.064 1.00 25.00 365 GLU A CA 1
ATOM 2766 C C . GLU A 1 365 ? -0.199 -58.177 -16.985 1.00 25.00 365 GLU A C 1
ATOM 2768 O O . GLU A 1 365 ? -1.032 -59.061 -16.808 1.00 25.00 365 GLU A O 1
ATOM 2773 N N . TYR A 1 366 ? 0.815 -58.337 -17.852 1.00 25.89 366 TYR A N 1
ATOM 2774 C CA . TYR A 1 366 ? 1.916 -59.276 -17.556 1.00 25.89 366 TYR A CA 1
ATOM 2775 C C . TYR A 1 366 ? 3.182 -59.040 -18.409 1.00 25.89 366 TYR A C 1
ATOM 2777 O O . TYR A 1 366 ? 3.237 -58.176 -19.282 1.00 25.89 366 TYR A O 1
ATOM 2785 N N . ALA A 1 367 ? 4.245 -59.760 -18.051 1.00 25.33 367 ALA A N 1
ATOM 2786 C CA . ALA A 1 367 ? 5.647 -59.422 -18.270 1.00 25.33 367 ALA A CA 1
ATOM 2787 C C . ALA A 1 367 ? 6.250 -59.756 -19.656 1.00 25.33 367 ALA A C 1
ATOM 2789 O O . ALA A 1 367 ? 5.909 -60.750 -20.285 1.00 25.33 367 ALA A O 1
ATOM 2790 N N . VAL A 1 368 ? 7.265 -58.958 -20.026 1.00 25.30 368 VAL A N 1
ATOM 2791 C CA . VAL A 1 368 ? 8.580 -59.356 -20.589 1.00 25.30 368 VAL A CA 1
ATOM 2792 C C . VAL A 1 368 ? 8.633 -60.474 -21.649 1.00 25.30 368 VAL A C 1
ATOM 2794 O O . VAL A 1 368 ? 8.505 -61.653 -21.337 1.00 25.30 368 VAL A O 1
ATOM 2797 N N . SER A 1 369 ? 9.112 -60.138 -22.856 1.00 22.44 369 SER A N 1
ATOM 2798 C CA . SER A 1 369 ? 10.325 -60.765 -23.439 1.00 22.44 369 SER A CA 1
ATOM 2799 C C . SER A 1 369 ? 10.767 -60.124 -24.768 1.00 22.44 369 SER A C 1
ATOM 2801 O O . SER A 1 369 ? 10.061 -59.316 -25.366 1.00 22.44 369 SER A O 1
ATOM 2803 N N . ILE A 1 370 ? 11.996 -60.441 -25.191 1.00 26.72 370 ILE A N 1
ATOM 2804 C CA . ILE A 1 370 ? 12.689 -59.872 -26.357 1.00 26.72 370 ILE A CA 1
ATOM 2805 C C . ILE A 1 370 ? 12.434 -60.722 -27.609 1.00 26.72 370 ILE A C 1
ATOM 2807 O O . ILE A 1 370 ? 12.739 -61.912 -27.600 1.00 26.72 370 ILE A O 1
ATOM 2811 N N . SER A 1 371 ? 12.012 -60.112 -28.722 1.00 22.44 371 SER A N 1
ATOM 2812 C CA . SER A 1 371 ? 12.463 -60.486 -30.082 1.00 22.44 371 SER A CA 1
ATOM 2813 C C . SER A 1 371 ? 11.972 -59.499 -31.152 1.00 22.44 371 SER A C 1
ATOM 2815 O O . SER A 1 371 ? 10.983 -58.792 -30.972 1.00 22.44 371 SER A O 1
ATOM 2817 N N . THR A 1 372 ? 12.690 -59.429 -32.275 1.00 35.06 372 THR A N 1
ATOM 2818 C CA . THR A 1 372 ? 12.318 -58.645 -33.463 1.00 35.06 372 THR A CA 1
ATOM 2819 C C . THR A 1 372 ? 11.452 -59.457 -34.428 1.00 35.06 372 THR A C 1
ATOM 2821 O O . THR A 1 372 ? 11.717 -60.640 -34.650 1.00 35.06 372 THR A O 1
ATOM 2824 N N . PRO A 1 373 ? 10.480 -58.811 -35.100 1.00 27.30 373 PRO A N 1
ATOM 2825 C CA . PRO A 1 373 ? 10.143 -59.242 -36.457 1.00 27.30 373 PRO A CA 1
ATOM 2826 C C . PRO A 1 373 ? 9.914 -58.110 -37.484 1.00 27.30 373 PRO A C 1
ATOM 2828 O O . PRO A 1 373 ? 9.258 -57.108 -37.233 1.00 27.30 373 PRO A O 1
ATOM 2831 N N . ARG A 1 374 ? 10.470 -58.370 -38.674 1.00 22.34 374 ARG A N 1
ATOM 2832 C CA . ARG A 1 374 ? 10.131 -57.960 -40.059 1.00 22.34 374 ARG A CA 1
ATOM 2833 C C . ARG A 1 374 ? 9.041 -56.887 -40.336 1.00 22.34 374 ARG A C 1
ATOM 2835 O O . ARG A 1 374 ? 7.913 -57.039 -39.879 1.00 22.34 374 ARG A O 1
ATOM 2842 N N . PRO A 1 375 ? 9.296 -55.947 -41.276 1.00 28.27 375 PRO A N 1
ATOM 2843 C CA . PRO A 1 375 ? 8.266 -55.123 -41.919 1.00 28.27 375 PRO A CA 1
ATOM 2844 C C . PRO A 1 375 ? 7.623 -55.811 -43.144 1.00 28.27 375 PRO A C 1
ATOM 2846 O O . PRO A 1 375 ? 8.295 -56.561 -43.850 1.00 28.27 375 PRO A O 1
ATOM 2849 N N . LEU A 1 376 ? 6.356 -55.492 -43.436 1.00 22.62 376 LEU A N 1
ATOM 2850 C CA . LEU A 1 376 ? 5.615 -55.776 -44.684 1.00 22.62 376 LEU A CA 1
ATOM 2851 C C . LEU A 1 376 ? 4.309 -54.941 -44.698 1.00 22.62 376 LEU A C 1
ATOM 2853 O O . LEU A 1 376 ? 3.737 -54.763 -43.624 1.00 22.62 376 LEU A O 1
ATOM 2857 N N . PRO A 1 377 ? 3.745 -54.539 -45.857 1.00 27.39 377 PRO A N 1
ATOM 2858 C CA . PRO A 1 377 ? 4.358 -54.255 -47.156 1.00 27.39 377 PRO A CA 1
ATOM 2859 C C . PRO A 1 377 ? 4.248 -52.760 -47.538 1.00 27.39 377 PRO A C 1
ATOM 2861 O O . PRO A 1 377 ? 3.303 -52.070 -47.163 1.00 27.39 377 PRO A O 1
ATOM 2864 N N . SER A 1 378 ? 5.168 -52.262 -48.364 1.00 25.17 378 SER A N 1
ATOM 2865 C CA . SER A 1 378 ? 5.034 -50.959 -49.031 1.00 25.17 378 SER A CA 1
ATOM 2866 C C . SER A 1 378 ? 4.530 -51.132 -50.467 1.00 25.17 378 SER A C 1
ATOM 2868 O O . SER A 1 378 ? 5.024 -51.982 -51.206 1.00 25.17 378 SER A O 1
ATOM 2870 N N . VAL A 1 379 ? 3.574 -50.299 -50.892 1.00 24.09 379 VAL A N 1
ATOM 2871 C CA . VAL A 1 379 ? 3.227 -50.168 -52.316 1.00 24.09 379 VAL A CA 1
ATOM 2872 C C . VAL A 1 379 ? 4.158 -49.129 -52.933 1.00 24.09 379 VAL A C 1
ATOM 2874 O O . VAL A 1 379 ? 4.128 -47.952 -52.579 1.00 24.09 379 VAL A O 1
ATOM 2877 N N . HIS A 1 380 ? 5.019 -49.584 -53.835 1.00 23.98 380 HIS A N 1
ATOM 2878 C CA . HIS A 1 380 ? 5.892 -48.744 -54.647 1.00 23.98 380 HIS A CA 1
ATOM 2879 C C . HIS A 1 380 ? 5.197 -48.376 -55.960 1.00 23.98 380 HIS A C 1
ATOM 2881 O O . HIS A 1 380 ? 4.561 -49.230 -56.567 1.00 23.98 380 HIS A O 1
ATOM 2887 N N . PHE A 1 381 ? 5.467 -47.174 -56.469 1.00 22.16 381 PHE A N 1
ATOM 2888 C CA . PHE A 1 381 ? 5.728 -47.002 -57.898 1.00 22.16 381 PHE A CA 1
ATOM 2889 C C . PHE A 1 381 ? 6.954 -46.103 -58.089 1.00 22.16 381 PHE A C 1
ATOM 2891 O O . PHE A 1 381 ? 7.136 -45.111 -57.388 1.00 22.16 381 PHE A O 1
ATOM 2898 N N . ASN A 1 382 ? 7.826 -46.527 -58.999 1.00 24.45 382 ASN A N 1
ATOM 2899 C CA . ASN A 1 382 ? 9.118 -45.935 -59.354 1.00 24.45 382 ASN A CA 1
ATOM 2900 C C . ASN A 1 382 ? 9.336 -46.220 -60.873 1.00 24.45 382 ASN A C 1
ATOM 2902 O O . ASN A 1 382 ? 8.491 -46.901 -61.461 1.00 24.45 382 ASN A O 1
ATOM 2906 N N . PRO A 1 383 ? 10.330 -45.648 -61.580 1.00 40.91 383 PRO A N 1
ATOM 2907 C CA . PRO A 1 383 ? 9.975 -44.734 -62.669 1.00 40.91 383 PRO A CA 1
ATOM 2908 C C . PRO A 1 383 ? 10.597 -45.077 -64.041 1.00 40.91 383 PRO A C 1
ATOM 2910 O O . PRO A 1 383 ? 11.327 -46.055 -64.171 1.00 40.91 383 PRO A O 1
ATOM 2913 N N . VAL A 1 384 ? 10.370 -44.169 -65.010 1.00 25.70 384 VAL A N 1
ATOM 2914 C CA . VAL A 1 384 ? 10.988 -44.036 -66.358 1.00 25.70 384 VAL A CA 1
ATOM 2915 C C . VAL A 1 384 ? 10.762 -45.193 -67.362 1.00 25.70 384 VAL A C 1
ATOM 2917 O O . VAL A 1 384 ? 10.457 -46.307 -66.948 1.00 25.70 384 VAL A O 1
ATOM 2920 N N . PRO A 1 385 ? 10.887 -44.961 -68.696 1.00 38.69 385 PRO A N 1
ATOM 2921 C CA . PRO A 1 385 ? 11.330 -43.738 -69.390 1.00 38.69 385 PRO A CA 1
ATOM 2922 C C . PRO A 1 385 ? 10.346 -43.150 -70.426 1.00 38.69 385 PRO A C 1
ATOM 2924 O O . PRO A 1 385 ? 9.517 -43.861 -70.978 1.00 38.69 385 PRO A O 1
ATOM 2927 N N . PHE A 1 386 ? 10.545 -41.876 -70.789 1.00 22.27 386 PHE A N 1
ATOM 2928 C CA . PHE A 1 386 ? 10.833 -41.474 -72.180 1.00 22.27 386 PHE A CA 1
ATOM 2929 C C . PHE A 1 386 ? 11.470 -40.067 -72.227 1.00 22.27 386 PHE A C 1
ATOM 2931 O O . PHE A 1 386 ? 11.379 -39.306 -71.265 1.00 22.27 386 PHE A O 1
ATOM 2938 N N . MET A 1 387 ? 12.164 -39.745 -73.324 1.00 26.67 387 MET A N 1
ATOM 2939 C CA . MET A 1 387 ? 12.790 -38.439 -73.598 1.00 26.67 387 MET A CA 1
ATOM 2940 C C . MET A 1 387 ? 12.204 -37.790 -74.865 1.00 26.67 387 MET A C 1
ATOM 2942 O O . MET A 1 387 ? 11.569 -38.469 -75.666 1.00 26.67 387 MET A O 1
ATOM 2946 N N . MET A 1 388 ? 12.535 -36.504 -75.063 1.00 24.67 388 MET A N 1
ATOM 2947 C CA . MET A 1 388 ? 12.034 -35.566 -76.088 1.00 24.67 388 MET A CA 1
ATOM 2948 C C . MET A 1 388 ? 10.585 -35.074 -75.859 1.00 24.67 388 MET A C 1
ATOM 2950 O O . MET A 1 388 ? 9.729 -35.837 -75.436 1.00 24.67 388 MET A O 1
ATOM 2954 N N . GLY A 1 389 ? 10.254 -33.802 -76.119 1.00 24.67 389 GLY A N 1
ATOM 2955 C CA . GLY A 1 389 ? 11.158 -32.677 -76.407 1.00 24.67 389 GLY A CA 1
ATOM 2956 C C . GLY A 1 389 ? 10.470 -31.427 -76.978 1.00 24.67 389 GLY A C 1
ATOM 2957 O O . GLY A 1 389 ? 9.865 -31.498 -78.040 1.00 24.67 389 GLY A O 1
ATOM 2958 N N . GLY A 1 390 ? 10.672 -30.271 -76.330 1.00 24.95 390 GLY A N 1
ATOM 2959 C CA . GLY A 1 390 ? 10.319 -28.934 -76.845 1.00 24.95 390 GLY A CA 1
ATOM 2960 C C . GLY A 1 390 ? 8.860 -28.486 -76.645 1.00 24.95 390 GLY A C 1
ATOM 2961 O O . GLY A 1 390 ? 7.972 -29.309 -76.470 1.00 24.95 390 GLY A O 1
ATOM 2962 N N . GLY A 1 391 ? 8.622 -27.165 -76.708 1.00 25.55 391 GLY A N 1
ATOM 2963 C CA . GLY A 1 391 ? 7.281 -26.596 -76.949 1.00 25.55 391 GLY A CA 1
ATOM 2964 C C . GLY A 1 391 ? 6.588 -25.829 -75.806 1.00 25.55 391 GLY A C 1
ATOM 2965 O O . GLY A 1 391 ? 5.724 -26.364 -75.134 1.00 25.55 391 GLY A O 1
ATOM 2966 N N . MET A 1 392 ? 6.909 -24.535 -75.681 1.00 25.94 392 MET A N 1
ATOM 2967 C CA . MET A 1 392 ? 5.935 -23.420 -75.683 1.00 25.94 392 MET A CA 1
ATOM 2968 C C . MET A 1 392 ? 4.729 -23.391 -74.694 1.00 25.94 392 MET A C 1
ATOM 2970 O O . MET A 1 392 ? 3.679 -23.940 -74.979 1.00 25.94 392 MET A O 1
ATOM 2974 N N . GLN A 1 393 ? 4.875 -22.577 -73.632 1.00 35.69 393 GLN A N 1
ATOM 2975 C CA . GLN A 1 393 ? 4.076 -21.357 -73.323 1.00 35.69 393 GLN A CA 1
ATOM 2976 C C . GLN A 1 393 ? 2.531 -21.415 -73.105 1.00 35.69 393 GLN A C 1
ATOM 2978 O O . GLN A 1 393 ? 1.825 -22.233 -73.672 1.00 35.69 393 GLN A O 1
ATOM 2983 N N . THR A 1 394 ? 2.011 -20.412 -72.369 1.00 29.09 394 THR A N 1
ATOM 2984 C CA . THR A 1 394 ? 0.584 -20.098 -72.049 1.00 29.09 394 THR A CA 1
ATOM 2985 C C . THR A 1 394 ? -0.081 -20.960 -70.944 1.00 29.09 394 THR A C 1
ATOM 2987 O O . THR A 1 394 ? 0.175 -22.153 -70.853 1.00 29.09 394 THR A O 1
ATOM 2990 N N . ASP A 1 395 ? -0.903 -20.419 -70.026 1.00 33.06 395 ASP A N 1
ATOM 2991 C CA . ASP A 1 395 ? -1.072 -18.995 -69.667 1.00 33.06 395 ASP A CA 1
ATOM 2992 C C . ASP A 1 395 ? -1.436 -18.735 -68.187 1.00 33.06 395 ASP A C 1
ATOM 2994 O O . ASP A 1 395 ? -1.789 -19.644 -67.439 1.00 33.06 395 ASP A O 1
ATOM 2998 N N . SER A 1 396 ? -1.340 -17.467 -67.760 1.00 40.22 396 SER A N 1
ATOM 2999 C CA . SER A 1 396 ? -1.509 -17.019 -66.366 1.00 40.22 396 SER A CA 1
ATOM 3000 C C . SER A 1 396 ? -2.167 -15.629 -66.247 1.00 40.22 396 SER A C 1
ATOM 3002 O O . SER A 1 396 ? -1.551 -14.675 -65.770 1.00 40.22 396 SER A O 1
ATOM 3004 N N . LEU A 1 397 ? -3.428 -15.506 -66.685 1.00 34.47 397 LEU A N 1
ATOM 3005 C CA . LEU A 1 397 ? -4.109 -14.202 -66.828 1.00 34.47 397 LEU A CA 1
ATOM 3006 C C . LEU A 1 397 ? -5.243 -13.927 -65.818 1.00 34.47 397 LEU A C 1
ATOM 3008 O O . LEU A 1 397 ? -5.284 -12.850 -65.231 1.00 34.47 397 LEU A O 1
ATOM 3012 N N . VAL A 1 398 ? -6.122 -14.895 -65.528 1.00 39.53 398 VAL A N 1
ATOM 3013 C CA . VAL A 1 398 ? -7.413 -14.636 -64.837 1.00 39.53 398 VAL A CA 1
ATOM 3014 C C . VAL A 1 398 ? -7.286 -14.039 -63.420 1.00 39.53 398 VAL A C 1
ATOM 3016 O O . VAL A 1 398 ? -8.176 -13.323 -62.971 1.00 39.53 398 VAL A O 1
ATOM 3019 N N . GLN A 1 399 ? -6.193 -14.302 -62.693 1.00 38.81 399 GLN A N 1
ATOM 3020 C CA . GLN A 1 399 ? -6.071 -13.937 -61.269 1.00 38.81 399 GLN A CA 1
ATOM 3021 C C . GLN A 1 399 ? -5.297 -12.630 -60.990 1.00 38.81 399 GLN A C 1
ATOM 3023 O O . GLN A 1 399 ? -5.074 -12.295 -59.825 1.00 38.81 399 GLN A O 1
ATOM 3028 N N . ARG A 1 400 ? -4.880 -11.882 -62.024 1.00 39.25 400 ARG A N 1
ATOM 3029 C CA . ARG A 1 400 ? -4.252 -10.552 -61.863 1.00 39.25 400 ARG A CA 1
ATOM 3030 C C . ARG A 1 400 ? -5.261 -9.410 -61.981 1.00 39.25 400 ARG A C 1
ATOM 3032 O O . ARG A 1 400 ? -5.339 -8.581 -61.074 1.00 39.25 400 ARG A O 1
ATOM 3039 N N . ASP A 1 401 ? -6.061 -9.410 -63.042 1.00 45.78 401 ASP A N 1
ATOM 3040 C CA . ASP A 1 401 ? -6.836 -8.238 -63.471 1.00 45.78 401 ASP A CA 1
ATOM 3041 C C . ASP A 1 401 ? -7.817 -7.719 -62.406 1.00 45.78 401 ASP A C 1
ATOM 3043 O O . ASP A 1 401 ? -7.892 -6.514 -62.174 1.00 45.78 401 ASP A O 1
ATOM 3047 N N . PHE A 1 402 ? -8.482 -8.612 -61.660 1.00 38.19 402 PHE A N 1
ATOM 3048 C CA . PHE A 1 402 ? -9.423 -8.233 -60.592 1.00 38.19 402 PHE A CA 1
ATOM 3049 C C . PHE A 1 402 ? -8.794 -7.343 -59.502 1.00 38.19 402 PHE A C 1
ATOM 3051 O O . PHE A 1 402 ? -9.474 -6.515 -58.895 1.00 38.19 402 PHE A O 1
ATOM 3058 N N . LYS A 1 403 ? -7.489 -7.494 -59.240 1.00 43.09 403 LYS A N 1
ATOM 3059 C CA . LYS A 1 403 ? -6.787 -6.717 -58.211 1.00 43.09 403 LYS A CA 1
ATOM 3060 C C . LYS A 1 403 ? -6.308 -5.362 -58.732 1.00 43.09 403 LYS A C 1
ATOM 3062 O O . LYS A 1 403 ? -6.349 -4.376 -57.990 1.00 43.09 403 LYS A O 1
ATOM 3067 N N . ASP A 1 404 ? -5.901 -5.302 -59.994 1.00 47.78 404 ASP A N 1
ATOM 3068 C CA . ASP A 1 404 ? -5.426 -4.066 -60.615 1.00 47.78 404 ASP A CA 1
ATOM 3069 C C . ASP A 1 404 ? -6.596 -3.160 -61.040 1.00 47.78 404 ASP A C 1
ATOM 3071 O O . ASP A 1 404 ? -6.490 -1.944 -60.898 1.00 47.78 404 ASP A O 1
ATOM 3075 N N . GLU A 1 405 ? -7.758 -3.707 -61.422 1.00 46.84 405 GLU A N 1
ATOM 3076 C CA . GLU A 1 405 ? -8.987 -2.923 -61.646 1.00 46.84 405 GLU A CA 1
ATOM 3077 C C . GLU A 1 405 ? -9.473 -2.216 -60.372 1.00 46.84 405 GLU A C 1
ATOM 3079 O O . GLU A 1 405 ? -9.705 -1.007 -60.394 1.00 46.84 405 GLU A O 1
ATOM 3084 N N . LEU A 1 406 ? -9.554 -2.930 -59.242 1.00 44.84 406 LEU A N 1
ATOM 3085 C CA . LEU A 1 406 ? -9.911 -2.347 -57.940 1.00 44.84 406 LEU A CA 1
ATOM 3086 C C . LEU A 1 406 ? -8.926 -1.247 -57.513 1.00 44.84 406 LEU A C 1
ATOM 3088 O O . LEU A 1 406 ? -9.333 -0.195 -57.018 1.00 44.84 406 LEU A O 1
ATOM 3092 N N . THR A 1 407 ? -7.631 -1.461 -57.760 1.00 48.38 407 THR A N 1
ATOM 3093 C CA . THR A 1 407 ? -6.576 -0.481 -57.459 1.00 48.38 407 THR A CA 1
ATOM 3094 C C . THR A 1 407 ? -6.645 0.736 -58.397 1.00 48.38 407 THR A C 1
ATOM 3096 O O . THR A 1 407 ? -6.399 1.861 -57.964 1.00 48.38 407 THR A O 1
ATOM 3099 N N . ARG A 1 408 ? -7.037 0.544 -59.665 1.00 46.00 408 ARG A N 1
ATOM 3100 C CA . ARG A 1 408 ? -7.230 1.615 -60.656 1.00 46.00 408 ARG A CA 1
ATOM 3101 C C . ARG A 1 408 ? -8.485 2.447 -60.377 1.00 46.00 408 ARG A C 1
ATOM 3103 O O . ARG A 1 408 ? -8.438 3.664 -60.530 1.00 46.00 408 ARG A O 1
ATOM 3110 N N . ALA A 1 409 ? -9.573 1.819 -59.928 1.00 42.59 409 ALA A N 1
ATOM 3111 C CA . ALA A 1 409 ? -10.817 2.499 -59.561 1.00 42.59 409 ALA A CA 1
ATOM 3112 C C . ALA A 1 409 ? -10.660 3.365 -58.296 1.00 42.59 409 ALA A C 1
ATOM 3114 O O . ALA A 1 409 ? -11.074 4.522 -58.283 1.00 42.59 409 ALA A O 1
ATOM 3115 N N . ALA A 1 410 ? -9.982 2.852 -57.263 1.00 43.88 410 ALA A N 1
ATOM 3116 C CA . ALA A 1 410 ? -9.721 3.594 -56.024 1.00 43.88 410 ALA A CA 1
ATOM 3117 C C . ALA A 1 410 ? -8.790 4.818 -56.202 1.00 43.88 410 ALA A C 1
ATOM 3119 O O . ALA A 1 410 ? -8.672 5.640 -55.295 1.00 43.88 410 ALA A O 1
ATOM 3120 N N . GLY A 1 411 ? -8.123 4.953 -57.355 1.00 42.25 411 GLY A N 1
ATOM 3121 C CA . GLY A 1 411 ? -7.173 6.032 -57.636 1.00 42.25 411 GLY A CA 1
ATOM 3122 C C . GLY A 1 411 ? -7.785 7.376 -58.054 1.00 42.25 411 GLY A C 1
ATOM 3123 O O . GLY A 1 411 ? -7.042 8.351 -58.153 1.00 42.25 411 GLY A O 1
ATOM 3124 N N . VAL A 1 412 ? -9.099 7.455 -58.317 1.00 50.78 412 VAL A N 1
ATOM 3125 C CA . VAL A 1 412 ? -9.754 8.672 -58.846 1.00 50.78 412 VAL A CA 1
ATOM 3126 C C . VAL A 1 412 ? -11.048 8.995 -58.088 1.00 50.78 412 VAL A C 1
ATOM 3128 O O . VAL A 1 412 ? -12.150 8.891 -58.620 1.00 50.78 412 VAL A O 1
ATOM 3131 N N . VAL A 1 413 ? -10.908 9.438 -56.834 1.00 39.78 413 VAL A N 1
ATOM 3132 C CA . VAL A 1 413 ? -12.005 10.042 -56.058 1.00 39.78 413 VAL A CA 1
ATOM 3133 C C . VAL A 1 413 ? -11.678 11.509 -55.782 1.00 39.78 413 VAL A C 1
ATOM 3135 O O . VAL A 1 413 ? -10.920 11.844 -54.871 1.00 39.78 413 VAL A O 1
ATOM 3138 N N . THR A 1 414 ? -12.242 12.402 -56.593 1.00 42.97 414 THR A N 1
ATOM 3139 C CA . THR A 1 414 ? -12.177 13.852 -56.366 1.00 42.97 414 THR A CA 1
ATOM 3140 C C . THR A 1 414 ? -13.133 14.222 -55.221 1.00 42.97 414 THR A C 1
ATOM 3142 O O . THR A 1 414 ? -14.302 13.837 -55.291 1.00 42.97 414 THR A O 1
ATOM 3145 N N . PRO A 1 415 ? -12.710 14.966 -54.180 1.00 35.25 415 PRO A N 1
ATOM 3146 C CA . PRO A 1 415 ? -13.594 15.294 -53.060 1.00 35.25 415 PRO A CA 1
ATOM 3147 C C . PRO A 1 415 ? -14.834 16.086 -53.507 1.00 35.25 415 PRO A C 1
ATOM 3149 O O . PRO A 1 415 ? -14.694 17.160 -54.091 1.00 35.25 415 PRO A O 1
ATOM 3152 N N . GLY A 1 416 ? -16.036 15.576 -53.206 1.00 45.56 416 GLY A N 1
ATOM 3153 C CA . GLY A 1 416 ? -17.308 16.281 -53.441 1.00 45.56 416 GLY A CA 1
ATOM 3154 C C . GLY A 1 416 ? -18.382 15.542 -54.254 1.00 45.56 416 GLY A C 1
ATOM 3155 O O . GLY A 1 416 ? -19.426 16.133 -54.518 1.00 45.56 416 GLY A O 1
ATOM 3156 N N . VAL A 1 417 ? -18.172 14.279 -54.644 1.00 47.47 417 VAL A N 1
ATOM 3157 C CA . VAL A 1 417 ? -19.179 13.439 -55.333 1.00 47.47 417 VAL A CA 1
ATOM 3158 C C . VAL A 1 417 ? -19.584 12.261 -54.433 1.00 47.47 417 VAL A C 1
ATOM 3160 O O . VAL A 1 417 ? -18.788 11.816 -53.616 1.00 47.47 417 VAL A O 1
ATOM 3163 N N . SER A 1 418 ? -20.832 11.788 -54.533 1.00 45.09 418 SER A N 1
ATOM 3164 C CA . SER A 1 418 ? -21.397 10.767 -53.633 1.00 45.09 418 SER A CA 1
ATOM 3165 C C . SER A 1 418 ? -21.071 9.327 -54.056 1.00 45.09 418 SER A C 1
ATOM 3167 O O . SER A 1 418 ? -21.303 8.946 -55.203 1.00 45.09 418 SER A O 1
ATOM 3169 N N . ASP A 1 419 ? -20.644 8.498 -53.098 1.00 48.03 419 ASP A N 1
ATOM 3170 C CA . ASP A 1 419 ? -20.176 7.115 -53.312 1.00 48.03 419 ASP A CA 1
ATOM 3171 C C . ASP A 1 419 ? -21.277 6.075 -53.613 1.00 48.03 419 ASP A C 1
ATOM 3173 O O . ASP A 1 419 ? -20.990 4.899 -53.855 1.00 48.03 419 ASP A O 1
ATOM 3177 N N . THR A 1 420 ? -22.546 6.496 -53.629 1.00 54.47 420 THR A N 1
ATOM 3178 C CA . THR A 1 420 ? -23.728 5.635 -53.842 1.00 54.47 420 THR A CA 1
ATOM 3179 C C . THR A 1 420 ? -23.609 4.634 -55.015 1.00 54.47 420 THR A C 1
ATOM 3181 O O . THR A 1 420 ? -24.032 3.486 -54.840 1.00 54.47 420 THR A O 1
ATOM 3184 N N . PRO A 1 421 ? -23.030 4.976 -56.191 1.00 48.31 421 PRO A N 1
ATOM 3185 C CA . PRO A 1 421 ? -22.886 4.026 -57.301 1.00 48.31 421 PRO A CA 1
ATOM 3186 C C . PRO A 1 421 ? -21.977 2.831 -56.977 1.00 48.31 421 PRO A C 1
ATOM 3188 O O . PRO A 1 421 ? -22.300 1.697 -57.329 1.00 48.31 421 PRO A O 1
ATOM 3191 N N . TYR A 1 422 ? -20.863 3.066 -56.275 1.00 51.59 422 TYR A N 1
ATOM 3192 C CA . TYR A 1 422 ? -19.859 2.038 -55.983 1.00 51.59 422 TYR A CA 1
ATOM 3193 C C . TYR A 1 422 ? -20.366 1.020 -54.959 1.00 51.59 422 TYR A C 1
ATOM 3195 O O . TYR A 1 422 ? -20.140 -0.180 -55.110 1.00 51.59 422 TYR A O 1
ATOM 3203 N N . ILE A 1 423 ? -21.125 1.488 -53.964 1.00 59.44 423 ILE A N 1
ATOM 3204 C CA . ILE A 1 423 ? -21.793 0.630 -52.976 1.00 59.44 423 ILE A CA 1
ATOM 3205 C C . ILE A 1 423 ? -22.787 -0.310 -53.676 1.00 59.44 423 ILE A C 1
ATOM 3207 O O . ILE A 1 423 ? -22.838 -1.500 -53.366 1.00 59.44 423 ILE A O 1
ATOM 3211 N N . ARG A 1 424 ? -23.534 0.192 -54.670 1.00 44.88 424 ARG A N 1
ATOM 3212 C CA . ARG A 1 424 ? -24.497 -0.614 -55.435 1.00 44.88 424 ARG A CA 1
ATOM 3213 C C . ARG A 1 424 ? -23.809 -1.705 -56.262 1.00 44.88 424 ARG A C 1
ATOM 3215 O O . ARG A 1 424 ? -24.235 -2.854 -56.197 1.00 44.88 424 ARG A O 1
ATOM 3222 N N . TYR A 1 425 ? -22.716 -1.368 -56.951 1.00 58.12 425 TYR A N 1
ATOM 3223 C CA . TYR A 1 425 ? -21.903 -2.325 -57.713 1.00 58.12 425 TYR A CA 1
ATOM 3224 C C . TYR A 1 425 ? -21.287 -3.418 -56.820 1.00 58.12 425 TYR A C 1
ATOM 3226 O O . TYR A 1 425 ? -21.306 -4.596 -57.173 1.00 58.12 425 TYR A O 1
ATOM 3234 N N . ALA A 1 426 ? -20.795 -3.055 -55.630 1.00 54.62 426 ALA A N 1
ATOM 3235 C CA . ALA A 1 426 ? -20.239 -4.013 -54.674 1.00 54.62 426 ALA A CA 1
ATOM 3236 C C . ALA A 1 426 ? -21.293 -5.001 -54.136 1.00 54.62 426 ALA A C 1
ATOM 3238 O O . ALA A 1 426 ? -21.006 -6.190 -54.004 1.00 54.62 426 ALA A O 1
ATOM 3239 N N . ILE A 1 427 ? -22.516 -4.532 -53.864 1.00 52.25 427 ILE A N 1
ATOM 3240 C CA . ILE A 1 427 ? -23.634 -5.392 -53.443 1.00 52.25 427 ILE A CA 1
ATOM 3241 C C . ILE A 1 427 ? -24.032 -6.347 -54.578 1.00 52.25 427 ILE A C 1
ATOM 3243 O O . ILE A 1 427 ? -24.169 -7.542 -54.342 1.00 52.25 427 ILE A O 1
ATOM 3247 N N . GLU A 1 428 ? -24.141 -5.848 -55.811 1.00 50.06 428 GLU A N 1
ATOM 3248 C CA . GLU A 1 428 ? -24.507 -6.647 -56.988 1.00 50.06 428 GLU A CA 1
ATOM 3249 C C . GLU A 1 428 ? -23.467 -7.743 -57.302 1.00 50.06 428 GLU A C 1
ATOM 3251 O O . GLU A 1 428 ? -23.834 -8.880 -57.614 1.00 50.06 428 GLU A O 1
ATOM 3256 N N . ALA A 1 429 ? -22.175 -7.446 -57.114 1.00 54.75 429 ALA A N 1
ATOM 3257 C CA . ALA A 1 429 ? -21.087 -8.420 -57.219 1.00 54.75 429 ALA A CA 1
ATOM 3258 C C . ALA A 1 429 ? -21.128 -9.506 -56.123 1.00 54.75 429 ALA A C 1
ATOM 3260 O O . ALA A 1 429 ? -20.807 -10.661 -56.400 1.00 54.75 429 ALA A O 1
ATOM 3261 N N . LEU A 1 430 ? -21.546 -9.163 -54.898 1.00 40.19 430 LEU A N 1
ATOM 3262 C CA . LEU A 1 430 ? -21.655 -10.099 -53.768 1.00 40.19 430 LEU A CA 1
ATOM 3263 C C . LEU A 1 430 ? -22.899 -11.005 -53.822 1.00 40.19 430 LEU A C 1
ATOM 3265 O O . LEU A 1 430 ? -22.948 -12.003 -53.107 1.00 40.19 430 LEU A O 1
ATOM 3269 N N . THR A 1 431 ? -23.899 -10.681 -54.649 1.00 44.34 431 THR A N 1
ATOM 3270 C CA . THR A 1 431 ? -25.184 -11.409 -54.706 1.00 44.34 431 THR A CA 1
ATOM 3271 C C . THR A 1 431 ? -25.331 -12.410 -55.858 1.00 44.34 431 THR A C 1
ATOM 3273 O O . THR A 1 431 ? -26.375 -13.051 -55.975 1.00 44.34 431 THR A O 1
ATOM 3276 N N . ARG A 1 432 ? -24.314 -12.594 -56.712 1.00 43.00 432 ARG A N 1
ATOM 3277 C CA . ARG A 1 432 ? -24.361 -13.606 -57.784 1.00 43.00 432 ARG A CA 1
ATOM 3278 C C . ARG A 1 432 ? -24.174 -15.025 -57.236 1.00 43.00 432 ARG A C 1
ATOM 3280 O O . ARG A 1 432 ? -23.051 -15.469 -57.019 1.00 43.00 432 ARG A O 1
ATOM 3287 N N . GLN A 1 433 ? -25.281 -15.753 -57.071 1.00 32.09 433 GLN A N 1
ATOM 3288 C CA . GLN A 1 433 ? -25.255 -17.214 -56.946 1.00 32.09 433 GLN A CA 1
ATOM 3289 C C . GLN A 1 433 ? -24.720 -17.867 -58.231 1.00 32.09 433 GLN A C 1
ATOM 3291 O O . GLN A 1 433 ? -24.873 -17.327 -59.328 1.00 32.09 433 GLN A O 1
ATOM 3296 N N . GLN A 1 434 ? -24.123 -19.049 -58.083 1.00 32.75 434 GLN A N 1
ATOM 3297 C CA . GLN A 1 434 ? -23.566 -19.859 -59.165 1.00 32.75 434 GLN A CA 1
ATOM 3298 C C . GLN A 1 434 ? -24.353 -21.176 -59.264 1.00 32.75 434 GLN A C 1
ATOM 3300 O O . GLN A 1 434 ? -24.518 -21.857 -58.254 1.00 32.75 434 GLN A O 1
ATOM 3305 N N . HIS A 1 435 ? -24.836 -21.511 -60.462 1.00 27.25 435 HIS A N 1
ATOM 3306 C CA . HIS A 1 435 ? -25.625 -22.711 -60.773 1.00 27.25 435 HIS A CA 1
ATOM 3307 C C . HIS A 1 435 ? -25.220 -23.239 -62.165 1.00 27.25 435 HIS A C 1
ATOM 3309 O O . HIS A 1 435 ? -25.107 -22.421 -63.076 1.00 27.25 435 HIS A O 1
ATOM 3315 N N . ASP A 1 436 ? -25.061 -24.567 -62.271 1.00 32.16 436 ASP A N 1
ATOM 3316 C CA . ASP A 1 436 ? -25.312 -25.462 -63.429 1.00 32.16 436 ASP A CA 1
ATOM 3317 C C . ASP A 1 436 ? -24.533 -25.249 -64.757 1.00 32.16 436 ASP A C 1
ATOM 3319 O O . ASP A 1 436 ? -24.225 -24.124 -65.140 1.00 32.16 436 ASP A O 1
ATOM 3323 N N . ASP A 1 437 ? -24.220 -26.257 -65.591 1.00 29.22 437 ASP A N 1
ATOM 3324 C CA . ASP A 1 437 ? -23.924 -27.715 -65.442 1.00 29.22 437 ASP A CA 1
ATOM 3325 C C . ASP A 1 437 ? -23.080 -28.101 -66.711 1.00 29.22 437 ASP A C 1
ATOM 3327 O O . ASP A 1 437 ? -22.426 -27.200 -67.241 1.00 29.22 437 ASP A O 1
ATOM 3331 N N . ASP A 1 438 ? -22.945 -29.272 -67.360 1.00 30.12 438 ASP A N 1
ATOM 3332 C CA . ASP A 1 438 ? -23.349 -30.702 -67.301 1.00 30.12 438 ASP A CA 1
ATOM 3333 C C . ASP A 1 438 ? -22.200 -31.452 -68.041 1.00 30.12 438 ASP A C 1
ATOM 3335 O O . ASP A 1 438 ? -21.666 -30.943 -69.032 1.00 30.12 438 ASP A O 1
ATOM 3339 N N . SER A 1 439 ? -21.652 -32.591 -67.596 1.00 30.89 439 SER A N 1
ATOM 3340 C CA . SER A 1 439 ? -22.073 -33.931 -68.063 1.00 30.89 439 SER A CA 1
ATOM 3341 C C . SER A 1 439 ? -21.057 -35.018 -67.648 1.00 30.89 439 SER A C 1
ATOM 3343 O O . SER A 1 439 ? -19.854 -34.764 -67.631 1.00 30.89 439 SER A O 1
ATOM 3345 N N . GLY A 1 440 ? -21.437 -36.267 -67.332 1.00 25.95 440 GLY A N 1
ATOM 3346 C CA . GLY A 1 440 ? -22.782 -36.800 -67.058 1.00 25.95 440 GLY A CA 1
ATOM 3347 C C . GLY A 1 440 ? -22.829 -38.344 -66.927 1.00 25.95 440 GLY A C 1
ATOM 3348 O O . GLY A 1 440 ? -21.898 -39.022 -67.350 1.00 25.95 440 GLY A O 1
ATOM 3349 N N . ILE A 1 441 ? -23.969 -38.877 -66.434 1.00 29.41 441 ILE A N 1
ATOM 3350 C CA . ILE A 1 441 ? -24.551 -40.224 -66.735 1.00 29.41 441 ILE A CA 1
ATOM 3351 C C . ILE A 1 441 ? -23.858 -41.493 -66.120 1.00 29.41 441 ILE A C 1
ATOM 3353 O O . ILE A 1 441 ? -22.676 -41.708 -66.369 1.00 29.41 441 ILE A O 1
ATOM 3357 N N . PRO A 1 442 ? -24.576 -42.476 -65.489 1.00 38.59 442 PRO A N 1
ATOM 3358 C CA . PRO A 1 442 ? -25.871 -42.429 -64.763 1.00 38.59 442 PRO A CA 1
ATOM 3359 C C . PRO A 1 442 ? -26.043 -43.423 -63.549 1.00 38.59 442 PRO A C 1
ATOM 3361 O O . PRO A 1 442 ? -25.271 -44.358 -63.371 1.00 38.59 442 PRO A O 1
ATOM 3364 N N . SER A 1 443 ? -27.208 -43.365 -62.864 1.00 26.69 443 SER A N 1
ATOM 3365 C CA . SER A 1 443 ? -27.872 -44.469 -62.091 1.00 26.69 443 SER A CA 1
ATOM 3366 C C . SER A 1 443 ? -27.284 -44.914 -60.718 1.00 26.69 443 SER A C 1
ATOM 3368 O O . SER A 1 443 ? -26.080 -44.902 -60.524 1.00 26.69 443 SER A O 1
ATOM 3370 N N . ARG A 1 444 ? -28.068 -45.377 -59.714 1.00 25.38 444 ARG A N 1
ATOM 3371 C CA . ARG A 1 444 ? -29.535 -45.622 -59.615 1.00 25.38 444 ARG A CA 1
ATOM 3372 C C . ARG A 1 444 ? -30.069 -45.597 -58.154 1.00 25.38 444 ARG A C 1
ATOM 3374 O O . ARG A 1 444 ? -29.454 -46.217 -57.301 1.00 25.38 444 ARG A O 1
ATOM 3381 N N . SER A 1 445 ? -31.264 -45.010 -57.941 1.00 27.67 445 SER A N 1
ATOM 3382 C CA . SER A 1 445 ? -32.362 -45.391 -56.990 1.00 27.67 445 SER A CA 1
ATOM 3383 C C . SER A 1 445 ? -32.043 -45.821 -55.530 1.00 27.67 445 SER A C 1
ATOM 3385 O O . SER A 1 445 ? -31.328 -46.791 -55.323 1.00 27.67 445 SER A O 1
ATOM 3387 N N . ASN A 1 446 ? -32.693 -45.289 -54.478 1.00 26.72 446 ASN A N 1
ATOM 3388 C CA . ASN A 1 446 ? -34.162 -45.298 -54.278 1.00 26.72 446 ASN A CA 1
ATOM 3389 C C . ASN A 1 446 ? -34.698 -44.261 -53.243 1.00 26.72 446 ASN A C 1
ATOM 3391 O O . ASN A 1 446 ? -33.935 -43.630 -52.520 1.00 26.72 446 ASN A O 1
ATOM 3395 N N . MET A 1 447 ? -36.031 -44.130 -53.161 1.00 24.62 447 MET A N 1
ATOM 3396 C CA . MET A 1 447 ? -36.846 -43.207 -52.326 1.00 24.62 447 MET A CA 1
ATOM 3397 C C . MET A 1 447 ? -38.068 -43.978 -51.726 1.00 24.62 447 MET A C 1
ATOM 3399 O O . MET A 1 447 ? -38.296 -45.100 -52.183 1.00 24.62 447 MET A O 1
ATOM 3403 N N . PRO A 1 448 ? -38.977 -43.405 -50.889 1.00 51.81 448 PRO A N 1
ATOM 3404 C CA . PRO A 1 448 ? -38.816 -42.443 -49.770 1.00 51.81 448 PRO A CA 1
ATOM 3405 C C . PRO A 1 448 ? -39.792 -42.668 -48.558 1.00 51.81 448 PRO A C 1
ATOM 3407 O O . PRO A 1 448 ? -40.607 -43.585 -48.564 1.00 51.81 448 PRO A O 1
ATOM 3410 N N . SER A 1 449 ? -39.855 -41.680 -47.636 1.00 29.89 449 SER A N 1
ATOM 3411 C CA . SER A 1 449 ? -41.024 -41.336 -46.768 1.00 29.89 449 SER A CA 1
ATOM 3412 C C . SER A 1 449 ? -41.236 -42.190 -45.482 1.00 29.89 449 SER A C 1
ATOM 3414 O O . SER A 1 449 ? -40.678 -43.274 -45.380 1.00 29.89 449 SER A O 1
ATOM 3416 N N . ARG A 1 450 ? -41.984 -41.762 -44.436 1.00 25.78 450 ARG A N 1
ATOM 3417 C CA . ARG A 1 450 ? -42.958 -40.644 -44.320 1.00 25.78 450 ARG A CA 1
ATOM 3418 C C . ARG A 1 450 ? -43.209 -40.127 -42.873 1.00 25.78 450 ARG A C 1
ATOM 3420 O O . ARG A 1 450 ? -43.490 -40.949 -42.015 1.00 25.78 450 ARG A O 1
ATOM 3427 N N . ASN A 1 451 ? -43.248 -38.789 -42.710 1.00 28.67 451 ASN A N 1
ATOM 3428 C CA . ASN A 1 451 ? -43.924 -37.904 -41.712 1.00 28.67 451 ASN A CA 1
ATOM 3429 C C . ASN A 1 451 ? -44.001 -38.274 -40.190 1.00 28.67 451 ASN A C 1
ATOM 3431 O O . ASN A 1 451 ? -43.381 -39.241 -39.777 1.00 28.67 451 ASN A O 1
ATOM 3435 N N . ASP A 1 452 ? -44.675 -37.561 -39.249 1.00 27.33 452 ASP A N 1
ATOM 3436 C CA . ASP A 1 452 ? -45.563 -36.347 -39.126 1.00 27.33 452 ASP A CA 1
ATOM 3437 C C . ASP A 1 452 ? -45.430 -35.822 -37.644 1.00 27.33 452 ASP A C 1
ATOM 3439 O O . ASP A 1 452 ? -45.085 -36.635 -36.793 1.00 27.33 452 ASP A O 1
ATOM 3443 N N . VAL A 1 453 ? -45.752 -34.600 -37.147 1.00 28.97 453 VAL A N 1
ATOM 3444 C CA . VAL A 1 453 ? -45.879 -33.182 -37.620 1.00 28.97 453 VAL A CA 1
ATOM 3445 C C . VAL A 1 453 ? -46.289 -32.278 -36.394 1.00 28.97 453 VAL A C 1
ATOM 3447 O O . VAL A 1 453 ? -46.289 -32.809 -35.289 1.00 28.97 453 VAL A O 1
ATOM 3450 N N . ARG A 1 454 ? -46.701 -30.987 -36.555 1.00 26.66 454 ARG A N 1
ATOM 3451 C CA . ARG A 1 454 ? -47.397 -30.062 -35.568 1.00 26.66 454 ARG A CA 1
ATOM 3452 C C . ARG A 1 454 ? -46.518 -29.358 -34.479 1.00 26.66 454 ARG A C 1
ATOM 3454 O O . ARG A 1 454 ? -45.715 -30.034 -33.861 1.00 26.66 454 ARG A O 1
ATOM 3461 N N . VAL A 1 455 ? -46.611 -28.042 -34.138 1.00 26.36 455 VAL A N 1
ATOM 3462 C CA . VAL A 1 455 ? -47.402 -26.835 -34.584 1.00 26.36 455 VAL A CA 1
ATOM 3463 C C . VAL A 1 455 ? -46.583 -25.507 -34.440 1.00 26.36 455 VAL A C 1
ATOM 3465 O O . VAL A 1 455 ? -45.661 -25.452 -33.635 1.00 26.36 455 VAL A O 1
ATOM 3468 N N . LEU A 1 456 ? -46.959 -24.434 -35.175 1.00 30.11 456 LEU A N 1
ATOM 3469 C CA . LEU A 1 456 ? -46.505 -23.006 -35.141 1.00 30.11 456 LEU A CA 1
ATOM 3470 C C . LEU A 1 456 ? -47.718 -22.060 -35.450 1.00 30.11 456 LEU A C 1
ATOM 3472 O O . LEU A 1 456 ? -48.731 -22.627 -35.874 1.00 30.11 456 LEU A O 1
ATOM 3476 N N . PRO A 1 457 ? -47.704 -20.690 -35.363 1.00 42.09 457 PRO A N 1
ATOM 3477 C CA . PRO A 1 457 ? -46.634 -19.688 -35.128 1.00 42.09 457 PRO A CA 1
ATOM 3478 C C . PRO A 1 457 ? -46.923 -18.791 -33.865 1.00 42.09 457 PRO A C 1
ATOM 3480 O O . PRO A 1 457 ? -47.137 -19.409 -32.833 1.00 42.09 457 PRO A O 1
ATOM 3483 N N . ARG A 1 458 ? -46.941 -17.432 -33.728 1.00 26.36 458 ARG A N 1
ATOM 3484 C CA . ARG A 1 458 ? -46.942 -16.189 -34.575 1.00 26.36 458 ARG A CA 1
ATOM 3485 C C . ARG A 1 458 ? -46.339 -14.956 -33.806 1.00 26.36 458 ARG A C 1
ATOM 3487 O O . ARG A 1 458 ? -45.766 -15.128 -32.741 1.00 26.36 458 ARG A O 1
ATOM 3494 N N . ALA A 1 459 ? -46.422 -13.741 -34.379 1.00 27.95 459 ALA A N 1
ATOM 3495 C CA . ALA A 1 459 ? -45.783 -12.451 -34.032 1.00 27.95 459 ALA A CA 1
ATOM 3496 C C . ALA A 1 459 ? -46.744 -11.208 -34.033 1.00 27.95 459 ALA A C 1
ATOM 3498 O O . ALA A 1 459 ? -47.931 -11.376 -34.311 1.00 27.95 459 ALA A O 1
ATOM 3499 N N . GLN A 1 460 ? -46.176 -9.980 -33.901 1.00 27.45 460 GLN A N 1
ATOM 3500 C CA . GLN A 1 460 ? -46.759 -8.597 -34.025 1.00 27.45 460 GLN A CA 1
ATOM 3501 C C . GLN A 1 460 ? -47.392 -8.029 -32.712 1.00 27.45 460 GLN A C 1
ATOM 3503 O O . GLN A 1 460 ? -47.643 -8.821 -31.813 1.00 27.45 460 GLN A O 1
ATOM 3508 N N . ILE A 1 461 ? -47.588 -6.713 -32.436 1.00 27.38 461 ILE A N 1
ATOM 3509 C CA . ILE A 1 461 ? -47.974 -5.493 -33.220 1.00 27.38 461 ILE A CA 1
ATOM 3510 C C . ILE A 1 461 ? -47.328 -4.177 -32.648 1.00 27.38 461 ILE A C 1
ATOM 3512 O O . ILE A 1 461 ? -46.802 -4.196 -31.540 1.00 27.38 461 ILE A O 1
ATOM 3516 N N . ILE A 1 462 ? -47.389 -3.038 -33.378 1.00 32.84 462 ILE A N 1
ATOM 3517 C CA . ILE A 1 462 ? -46.992 -1.651 -32.980 1.00 32.84 462 ILE A CA 1
ATOM 3518 C C . ILE A 1 462 ? -48.167 -0.642 -33.165 1.00 32.84 462 ILE A C 1
ATOM 3520 O O . ILE A 1 462 ? -48.856 -0.746 -34.182 1.00 32.84 462 ILE A O 1
ATOM 3524 N N . PRO A 1 463 ? -48.338 0.380 -32.291 1.00 34.16 463 PRO A N 1
ATOM 3525 C CA . PRO A 1 463 ? -48.958 1.699 -32.589 1.00 34.16 463 PRO A CA 1
ATOM 3526 C C . PRO A 1 463 ? -47.903 2.853 -32.571 1.00 34.16 463 PRO A C 1
ATOM 3528 O O . PRO A 1 463 ? -46.995 2.802 -31.750 1.00 34.16 463 PRO A O 1
ATOM 3531 N N . GLN A 1 464 ? -47.809 3.801 -33.531 1.00 27.30 464 GLN A N 1
ATOM 3532 C CA . GLN A 1 464 ? -48.687 4.967 -33.865 1.00 27.30 464 GLN A CA 1
ATOM 3533 C C . GLN A 1 464 ? -48.594 6.132 -32.847 1.00 27.30 464 GLN A C 1
ATOM 3535 O O . GLN A 1 464 ? -48.516 5.849 -31.660 1.00 27.30 464 GLN A O 1
ATOM 3540 N N . PHE A 1 465 ? -48.625 7.444 -33.162 1.00 28.52 465 PHE A N 1
ATOM 3541 C CA . PHE A 1 465 ? -48.699 8.326 -34.373 1.00 28.52 465 PHE A CA 1
ATOM 3542 C C . PHE A 1 465 ? -48.286 9.773 -33.900 1.00 28.52 465 PHE A C 1
ATOM 3544 O O . PHE A 1 465 ? -48.091 9.923 -32.698 1.00 28.52 465 PHE A O 1
ATOM 3551 N N . ASN A 1 466 ? -48.149 10.915 -34.614 1.00 27.61 466 ASN A N 1
ATOM 3552 C CA . ASN A 1 466 ? -48.157 11.457 -36.008 1.00 27.61 466 ASN A CA 1
ATOM 3553 C C . ASN A 1 466 ? -47.539 12.903 -35.934 1.00 27.61 466 ASN A C 1
ATOM 3555 O O . ASN A 1 466 ? -47.303 13.361 -34.820 1.00 27.61 466 ASN A O 1
ATOM 3559 N N . ALA A 1 467 ? -47.285 13.740 -36.959 1.00 27.30 467 ALA A N 1
ATOM 3560 C CA . ALA A 1 467 ? -47.267 13.674 -38.439 1.00 27.30 467 ALA A CA 1
ATOM 3561 C C . ALA A 1 467 ? -45.936 14.349 -38.937 1.00 27.30 467 ALA A C 1
ATOM 3563 O O . ALA A 1 467 ? -44.901 13.912 -38.447 1.00 27.30 467 ALA A O 1
ATOM 3564 N N . GLU A 1 468 ? -45.750 15.346 -39.832 1.00 24.47 468 GLU A N 1
ATOM 3565 C CA . GLU A 1 468 ? -46.540 16.124 -40.828 1.00 24.47 468 GLU A CA 1
ATOM 3566 C C . GLU A 1 468 ? -45.579 16.726 -41.912 1.00 24.47 468 GLU A C 1
ATOM 3568 O O . GLU A 1 468 ? -44.413 16.328 -41.944 1.00 24.47 468 GLU A O 1
ATOM 3573 N N . ALA A 1 469 ? -46.001 17.626 -42.833 1.00 30.56 469 ALA A N 1
ATOM 3574 C CA . ALA A 1 469 ? -45.166 18.040 -43.991 1.00 30.56 469 ALA A CA 1
ATOM 3575 C C . ALA A 1 469 ? -45.446 19.430 -44.635 1.00 30.56 469 ALA A C 1
ATOM 3577 O O . ALA A 1 469 ? -46.568 19.929 -44.600 1.00 30.56 469 ALA A O 1
ATOM 3578 N N . SER A 1 470 ? -44.437 20.019 -45.314 1.00 28.30 470 SER A N 1
ATOM 3579 C CA . SER A 1 470 ? -44.547 21.151 -46.278 1.00 28.30 470 SER A CA 1
ATOM 3580 C C . SER A 1 470 ? -43.276 21.341 -47.149 1.00 28.30 470 SER A C 1
ATOM 3582 O O . SER A 1 470 ? -42.263 20.685 -46.910 1.00 28.30 470 SER A O 1
ATOM 3584 N N . GLN A 1 471 ? -43.330 22.198 -48.187 1.00 29.97 471 GLN A N 1
ATOM 3585 C CA . GLN A 1 471 ? -42.305 22.381 -49.249 1.00 29.97 471 GLN A CA 1
ATOM 3586 C C . GLN A 1 471 ? -41.772 23.853 -49.380 1.00 29.97 471 GLN A C 1
ATOM 3588 O O . GLN A 1 471 ? -42.290 24.725 -48.686 1.00 29.97 471 GLN A O 1
ATOM 3593 N N . PRO A 1 472 ? -40.708 24.144 -50.181 1.00 42.25 472 PRO A N 1
ATOM 3594 C CA . PRO A 1 472 ? -39.895 25.397 -50.141 1.00 42.25 472 PRO A CA 1
ATOM 3595 C C . PRO A 1 472 ? -40.331 26.470 -51.187 1.00 42.25 472 PRO A C 1
ATOM 3597 O O . PRO A 1 472 ? -41.304 26.187 -51.888 1.00 42.25 472 PRO A O 1
ATOM 3600 N N . PRO A 1 473 ? -39.642 27.634 -51.432 1.00 51.41 473 PRO A N 1
ATOM 3601 C CA . PRO A 1 473 ? -38.404 28.263 -50.882 1.00 51.41 473 PRO A CA 1
ATOM 3602 C C . PRO A 1 473 ? -38.730 29.699 -50.304 1.00 51.41 473 PRO A C 1
ATOM 3604 O O . PRO A 1 473 ? -39.710 29.721 -49.564 1.00 51.41 473 PRO A O 1
ATOM 3607 N N . PRO A 1 474 ? -38.108 30.900 -50.572 1.00 41.62 474 PRO A N 1
ATOM 3608 C CA . PRO A 1 474 ? -36.794 31.333 -51.130 1.00 41.62 474 PRO A CA 1
ATOM 3609 C C . PRO A 1 474 ? -36.076 32.588 -50.492 1.00 41.62 474 PRO A C 1
ATOM 3611 O O . PRO A 1 474 ? -36.589 33.272 -49.619 1.00 41.62 474 PRO A O 1
ATOM 3614 N N . SER A 1 475 ? -34.908 32.947 -51.072 1.00 27.34 475 SER A N 1
ATOM 3615 C CA . SER A 1 475 ? -34.327 34.311 -51.307 1.00 27.34 475 SER A CA 1
ATOM 3616 C C . SER A 1 475 ? -33.765 35.259 -50.202 1.00 27.34 475 SER A C 1
ATOM 3618 O O . SER A 1 475 ? -34.496 35.817 -49.402 1.00 27.34 475 SER A O 1
ATOM 3620 N N . ARG A 1 476 ? -32.458 35.580 -50.363 1.00 30.34 476 ARG A N 1
ATOM 3621 C CA . ARG A 1 476 ? -31.710 36.881 -50.281 1.00 30.34 476 ARG A CA 1
ATOM 3622 C C . ARG A 1 476 ? -31.938 37.971 -49.183 1.00 30.34 476 ARG A C 1
ATOM 3624 O O . ARG A 1 476 ? -32.977 38.608 -49.135 1.00 30.34 476 ARG A O 1
ATOM 3631 N N . GLN A 1 477 ? -30.776 38.415 -48.658 1.00 25.97 477 GLN A N 1
ATOM 3632 C CA . GLN A 1 477 ? -30.313 39.805 -48.363 1.00 25.97 477 GLN A CA 1
ATOM 3633 C C . GLN A 1 477 ? -30.495 40.463 -46.965 1.00 25.97 477 GLN A C 1
ATOM 3635 O O . GLN A 1 477 ? -31.362 40.119 -46.177 1.00 25.97 477 GLN A O 1
ATOM 3640 N N . THR A 1 478 ? -29.558 41.388 -46.688 1.00 31.03 478 THR A N 1
ATOM 3641 C CA . THR A 1 478 ? -29.225 42.145 -45.449 1.00 31.03 478 THR A CA 1
ATOM 3642 C C . THR A 1 478 ? -29.875 43.544 -45.393 1.00 31.03 478 THR A C 1
ATOM 3644 O O . THR A 1 478 ? -30.168 44.086 -46.461 1.00 31.03 478 THR A O 1
ATOM 3647 N N . PRO A 1 479 ? -30.029 44.186 -44.210 1.00 40.75 479 PRO A N 1
ATOM 3648 C CA . PRO A 1 479 ? -28.996 45.094 -43.634 1.00 40.75 479 PRO A CA 1
ATOM 3649 C C . PRO A 1 479 ? -28.644 44.683 -42.171 1.00 40.75 479 PRO A C 1
ATOM 3651 O O . PRO A 1 479 ? -28.739 43.486 -41.919 1.00 40.75 479 PRO A O 1
ATOM 3654 N N . THR A 1 480 ? -28.171 45.451 -41.164 1.00 26.42 480 THR A N 1
ATOM 3655 C CA . THR A 1 480 ? -27.778 46.868 -40.824 1.00 26.42 480 THR A CA 1
ATOM 3656 C C . THR A 1 480 ? -26.683 46.751 -39.700 1.00 26.42 480 THR A C 1
ATOM 3658 O O . THR A 1 480 ? -26.561 45.659 -39.153 1.00 26.42 480 THR A O 1
ATOM 3661 N N . VAL A 1 481 ? -25.764 47.661 -39.303 1.00 29.55 481 VAL A N 1
ATOM 3662 C CA . VAL A 1 481 ? -25.612 49.146 -39.201 1.00 29.55 481 VAL A CA 1
ATOM 3663 C C . VAL A 1 481 ? -26.351 49.772 -37.992 1.00 29.55 481 VAL A C 1
ATOM 3665 O O . VAL A 1 481 ? -27.557 49.591 -37.898 1.00 29.55 481 VAL A O 1
ATOM 3668 N N . THR A 1 482 ? -25.745 50.517 -37.050 1.00 29.08 482 THR A N 1
ATOM 3669 C CA . THR A 1 482 ? -24.334 50.967 -36.830 1.00 29.08 482 THR A CA 1
ATOM 3670 C C . THR A 1 482 ? -23.790 50.381 -35.488 1.00 29.08 482 THR A C 1
ATOM 3672 O O . THR A 1 482 ? -24.044 49.195 -35.303 1.00 29.08 482 THR A O 1
ATOM 3675 N N . ASP A 1 483 ? -23.069 50.965 -34.498 1.00 28.14 483 ASP A N 1
ATOM 3676 C CA . ASP A 1 483 ? -22.289 52.210 -34.174 1.00 28.14 483 ASP A CA 1
ATOM 3677 C C . ASP A 1 483 ? -21.332 51.862 -32.980 1.00 28.14 483 ASP A C 1
ATOM 3679 O O . ASP A 1 483 ? -21.479 50.779 -32.413 1.00 28.14 483 ASP A O 1
ATOM 3683 N N . GLY A 1 484 ? -20.359 52.659 -32.495 1.00 27.92 484 GLY A N 1
ATOM 3684 C CA . GLY A 1 484 ? -19.804 53.952 -32.937 1.00 27.92 484 GLY A CA 1
ATOM 3685 C C . GLY A 1 484 ? -18.635 54.445 -32.037 1.00 27.92 484 GLY A C 1
ATOM 3686 O O . GLY A 1 484 ? -18.569 54.067 -30.869 1.00 27.92 484 GLY A O 1
ATOM 3687 N N . GLY A 1 485 ? -17.749 55.303 -32.576 1.00 27.31 485 GLY A N 1
ATOM 3688 C CA . GLY A 1 485 ? -16.676 56.075 -31.890 1.00 27.31 485 GLY A CA 1
ATOM 3689 C C . GLY A 1 485 ? -15.324 55.348 -31.661 1.00 27.31 485 GLY A C 1
ATOM 3690 O O . GLY A 1 485 ? -15.326 54.202 -31.225 1.00 27.31 485 GLY A O 1
ATOM 3691 N N . ASP A 1 486 ? -14.121 55.841 -32.013 1.00 30.06 486 ASP A N 1
ATOM 3692 C CA . ASP A 1 486 ? -13.455 57.179 -31.978 1.00 30.06 486 ASP A CA 1
ATOM 3693 C C . ASP A 1 486 ? -12.763 57.512 -30.631 1.00 30.06 486 ASP A C 1
ATOM 3695 O O . ASP A 1 486 ? -13.236 57.085 -29.583 1.00 30.06 486 ASP A O 1
ATOM 3699 N N . GLU A 1 487 ? -11.616 58.214 -30.548 1.00 30.89 487 GLU A N 1
ATOM 3700 C CA . GLU A 1 487 ? -10.783 58.965 -31.530 1.00 30.89 487 GLU A CA 1
ATOM 3701 C C . GLU A 1 487 ? -9.268 58.860 -31.111 1.00 30.89 487 GLU A C 1
ATOM 3703 O O . GLU A 1 487 ? -8.994 58.605 -29.940 1.00 30.89 487 GLU A O 1
ATOM 3708 N N . SER A 1 488 ? -8.259 58.746 -32.005 1.00 32.62 488 SER A N 1
ATOM 3709 C CA . SER A 1 488 ? -7.360 59.801 -32.588 1.00 32.62 488 SER A CA 1
ATOM 3710 C C . SER A 1 488 ? -6.370 60.500 -31.604 1.00 32.62 488 SER A C 1
ATOM 3712 O O . SER A 1 488 ? -6.463 60.310 -30.400 1.00 32.62 488 SER A O 1
ATOM 3714 N N . VAL A 1 489 ? -5.313 61.254 -31.980 1.00 33.03 489 VAL A N 1
ATOM 3715 C CA . VAL A 1 489 ? -4.658 61.650 -33.263 1.00 33.03 489 VAL A CA 1
ATOM 3716 C C . VAL A 1 489 ? -3.113 61.669 -33.028 1.00 33.03 489 VAL A C 1
ATOM 3718 O O . VAL A 1 489 ? -2.697 61.800 -31.881 1.00 33.03 489 VAL A O 1
ATOM 3721 N N . LEU A 1 490 ? -2.177 61.476 -33.981 1.00 30.45 490 LEU A N 1
ATOM 3722 C CA . LEU A 1 490 ? -1.475 62.449 -34.880 1.00 30.45 490 LEU A CA 1
ATOM 3723 C C . LEU A 1 490 ? -0.109 61.794 -35.259 1.00 30.45 490 LEU A C 1
ATOM 3725 O O . LEU A 1 490 ? 0.443 61.075 -34.434 1.00 30.45 490 LEU A O 1
ATOM 3729 N N . GLY A 1 491 ? 0.560 61.989 -36.407 1.00 28.80 491 GLY A N 1
ATOM 3730 C CA . GLY A 1 491 ? 0.242 62.664 -37.675 1.00 28.80 491 GLY A CA 1
ATOM 3731 C C . GLY A 1 491 ? 1.486 62.731 -38.603 1.00 28.80 491 GLY A C 1
ATOM 3732 O O . GLY A 1 491 ? 2.603 62.863 -38.112 1.00 28.80 491 GLY A O 1
ATOM 3733 N N . GLY A 1 492 ? 1.329 62.641 -39.935 1.00 24.31 492 GLY A N 1
ATOM 3734 C CA . GLY A 1 492 ? 2.441 62.717 -40.914 1.00 24.31 492 GLY A CA 1
ATOM 3735 C C . GLY A 1 492 ? 1.992 62.502 -42.375 1.00 24.31 492 GLY A C 1
ATOM 3736 O O . GLY A 1 492 ? 1.028 61.777 -42.606 1.00 24.31 492 GLY A O 1
ATOM 3737 N N . TRP A 1 493 ? 2.630 63.158 -43.360 1.00 26.34 493 TRP A N 1
ATOM 3738 C CA . TRP A 1 493 ? 2.069 63.367 -44.720 1.00 26.34 493 TRP A CA 1
ATOM 3739 C C . TRP A 1 493 ? 2.836 62.716 -45.908 1.00 26.34 493 TRP A C 1
ATOM 3741 O O . TRP A 1 493 ? 3.918 62.158 -45.760 1.00 26.34 493 TRP A O 1
ATOM 3751 N N . ARG A 1 494 ? 2.187 62.760 -47.087 1.00 34.12 494 ARG A N 1
ATOM 3752 C CA . ARG A 1 494 ? 2.479 62.155 -48.425 1.00 34.12 494 ARG A CA 1
ATOM 3753 C C . ARG A 1 494 ? 3.263 63.145 -49.362 1.00 34.12 494 ARG A C 1
ATOM 3755 O O . ARG A 1 494 ? 3.542 64.223 -48.841 1.00 34.12 494 ARG A O 1
ATOM 3762 N N . PRO A 1 495 ? 3.592 62.915 -50.682 1.00 48.97 495 PRO A N 1
ATOM 3763 C CA . PRO A 1 495 ? 2.974 62.013 -51.691 1.00 48.97 495 PRO A CA 1
ATOM 3764 C C . PRO A 1 495 ? 3.873 61.351 -52.798 1.00 48.97 495 PRO A C 1
ATOM 3766 O O . PRO A 1 495 ? 5.079 61.213 -52.645 1.00 48.97 495 PRO A O 1
ATOM 3769 N N . ALA A 1 496 ? 3.208 60.858 -53.866 1.00 34.28 496 ALA A N 1
ATOM 3770 C CA . ALA A 1 496 ? 3.615 59.925 -54.953 1.00 34.28 496 ALA A CA 1
ATOM 3771 C C . ALA A 1 496 ? 4.267 60.630 -56.204 1.00 34.28 496 ALA A C 1
ATOM 3773 O O . ALA A 1 496 ? 4.715 61.753 -55.973 1.00 34.28 496 ALA A O 1
ATOM 3774 N N . PRO A 1 497 ? 4.347 60.117 -57.486 1.00 46.47 497 PRO A N 1
ATOM 3775 C CA . PRO A 1 497 ? 3.544 59.070 -58.192 1.00 46.47 497 PRO A CA 1
ATOM 3776 C C . PRO A 1 497 ? 4.233 58.128 -59.247 1.00 46.47 497 PRO A C 1
ATOM 3778 O O . PRO A 1 497 ? 5.383 58.313 -59.628 1.00 46.47 497 PRO A O 1
ATOM 3781 N N . GLY A 1 498 ? 3.445 57.187 -59.816 1.00 28.50 498 GLY A N 1
ATOM 3782 C CA . GLY A 1 498 ? 3.692 56.466 -61.097 1.00 28.50 498 GLY A CA 1
ATOM 3783 C C . GLY A 1 498 ? 4.339 55.066 -60.986 1.00 28.50 498 GLY A C 1
ATOM 3784 O O . GLY A 1 498 ? 5.174 54.858 -60.118 1.00 28.50 498 GLY A O 1
ATOM 3785 N N . GLY A 1 499 ? 4.015 54.047 -61.803 1.00 26.47 499 GLY A N 1
ATOM 3786 C CA . GLY A 1 499 ? 3.012 53.891 -62.879 1.00 26.47 499 GLY A CA 1
ATOM 3787 C C . GLY A 1 499 ? 2.883 52.409 -63.332 1.00 26.47 499 GLY A C 1
ATOM 3788 O O . GLY A 1 499 ? 3.692 51.578 -62.929 1.00 26.47 499 GLY A O 1
ATOM 3789 N N . TRP A 1 500 ? 1.868 52.052 -64.135 1.00 31.62 500 TRP A N 1
ATOM 3790 C CA . TRP A 1 500 ? 1.610 50.670 -64.617 1.00 31.62 500 TRP A CA 1
ATOM 3791 C C . TRP A 1 500 ? 2.338 50.352 -65.941 1.00 31.62 500 TRP A C 1
ATOM 3793 O O . TRP A 1 500 ? 2.435 51.260 -66.756 1.00 31.62 500 TRP A O 1
ATOM 3803 N N . HIS A 1 501 ? 2.744 49.090 -66.199 1.00 27.23 501 HIS A N 1
ATOM 3804 C CA . HIS A 1 501 ? 2.739 48.402 -67.523 1.00 27.23 501 HIS A CA 1
ATOM 3805 C C . HIS A 1 501 ? 3.281 46.943 -67.459 1.00 27.23 501 HIS A C 1
ATOM 3807 O O . HIS A 1 501 ? 3.833 46.524 -66.446 1.00 27.23 501 HIS A O 1
ATOM 3813 N N . VAL A 1 502 ? 3.065 46.159 -68.533 1.00 34.09 502 VAL A N 1
ATOM 3814 C CA . VAL A 1 502 ? 3.299 44.696 -68.717 1.00 34.09 502 VAL A CA 1
ATOM 3815 C C . VAL A 1 502 ? 3.502 44.470 -70.242 1.00 34.09 502 VAL A C 1
ATOM 3817 O O . VAL A 1 502 ? 2.711 45.087 -70.964 1.00 34.09 502 VAL A O 1
ATOM 3820 N N . PRO A 1 503 ? 4.496 43.701 -70.790 1.00 42.62 503 PRO A N 1
ATOM 3821 C CA . PRO A 1 503 ? 4.418 42.220 -70.873 1.00 42.62 503 PRO A CA 1
ATOM 3822 C C . PRO A 1 503 ? 5.749 41.416 -71.094 1.00 42.62 503 PRO A C 1
ATOM 3824 O O . PRO A 1 503 ? 6.854 41.909 -70.898 1.00 42.62 503 PRO A O 1
ATOM 3827 N N . PHE A 1 504 ? 5.581 40.141 -71.490 1.00 26.08 504 PHE A N 1
ATOM 3828 C CA . PHE A 1 504 ? 6.431 39.222 -72.298 1.00 26.08 504 PHE A CA 1
ATOM 3829 C C . PHE A 1 504 ? 7.369 39.851 -73.379 1.00 26.08 504 PHE A C 1
ATOM 3831 O O . PHE A 1 504 ? 7.086 40.976 -73.789 1.00 26.08 504 PHE A O 1
ATOM 3838 N N . PRO A 1 505 ? 8.281 39.091 -74.066 1.00 50.59 505 PRO A N 1
ATOM 3839 C CA . PRO A 1 505 ? 9.082 37.880 -73.703 1.00 50.59 505 PRO A CA 1
ATOM 3840 C C . PRO A 1 505 ? 10.546 37.817 -74.295 1.00 50.59 505 PRO A C 1
ATOM 3842 O O . PRO A 1 505 ? 10.843 38.573 -75.207 1.00 50.59 505 PRO A O 1
ATOM 3845 N N . ILE A 1 506 ? 11.369 36.786 -73.942 1.00 27.09 506 ILE A N 1
ATOM 3846 C CA . ILE A 1 506 ? 12.424 36.113 -74.806 1.00 27.09 506 ILE A CA 1
ATOM 3847 C C . ILE A 1 506 ? 13.700 36.958 -75.218 1.00 27.09 506 ILE A C 1
ATOM 3849 O O . ILE A 1 506 ? 13.567 38.163 -75.380 1.00 27.09 506 ILE A O 1
ATOM 3853 N N . PRO A 1 507 ? 14.939 36.431 -75.497 1.00 49.84 507 PRO A N 1
ATOM 3854 C CA . PRO A 1 507 ? 15.736 35.278 -74.988 1.00 49.84 507 PRO A CA 1
ATOM 3855 C C . PRO A 1 507 ? 17.307 35.522 -74.889 1.00 49.84 507 PRO A C 1
ATOM 3857 O O . PRO A 1 507 ? 17.777 36.643 -75.030 1.00 49.84 507 PRO A O 1
ATOM 3860 N N . VAL A 1 508 ? 18.118 34.438 -74.794 1.00 28.41 508 VAL A N 1
ATOM 3861 C CA . VAL A 1 508 ? 19.534 34.254 -75.289 1.00 28.41 508 VAL A CA 1
ATOM 3862 C C . VAL A 1 508 ? 20.764 34.844 -74.526 1.00 28.41 508 VAL A C 1
ATOM 3864 O O . VAL A 1 508 ? 20.699 35.854 -73.837 1.00 28.41 508 VAL A O 1
ATOM 3867 N N . SER A 1 509 ? 21.901 34.125 -74.650 1.00 33.88 509 SER A N 1
ATOM 3868 C CA . SER A 1 509 ? 23.251 34.310 -74.048 1.00 33.88 509 SER A CA 1
ATOM 3869 C C . SER A 1 509 ? 24.204 35.238 -74.848 1.00 33.88 509 SER A C 1
ATOM 3871 O O . SER A 1 509 ? 23.863 35.621 -75.966 1.00 33.88 509 SER A O 1
ATOM 3873 N N . PRO A 1 510 ? 25.411 35.590 -74.331 1.00 42.47 510 PRO A N 1
ATOM 3874 C CA . PRO A 1 510 ? 26.673 34.833 -74.588 1.00 42.47 510 PRO A CA 1
ATOM 3875 C C . PRO A 1 510 ? 27.613 34.746 -73.345 1.00 42.47 510 PRO A C 1
ATOM 3877 O O . PRO A 1 510 ? 27.337 35.396 -72.345 1.00 42.47 510 PRO A O 1
ATOM 3880 N N . SER A 1 511 ? 28.742 34.016 -73.226 1.00 33.62 511 SER A N 1
ATOM 3881 C CA . SER A 1 511 ? 29.513 32.986 -73.978 1.00 33.62 511 SER A CA 1
ATOM 3882 C C . SER A 1 511 ? 30.988 33.341 -74.283 1.00 33.62 511 SER A C 1
ATOM 3884 O O . SER A 1 511 ? 31.256 34.263 -75.048 1.00 33.62 511 SER A O 1
ATOM 3886 N N . VAL A 1 512 ? 31.911 32.509 -73.773 1.00 29.98 512 VAL A N 1
ATOM 3887 C CA . VAL A 1 512 ? 33.356 32.318 -74.096 1.00 29.98 512 VAL A CA 1
ATOM 3888 C C . VAL A 1 512 ? 33.650 30.832 -73.716 1.00 29.98 512 VAL A C 1
ATOM 3890 O O . VAL A 1 512 ? 32.926 30.314 -72.869 1.00 29.98 512 VAL A O 1
ATOM 3893 N N . GLY A 1 513 ? 34.557 30.003 -74.262 1.00 30.83 513 GLY A N 1
ATOM 3894 C CA . GLY A 1 513 ? 35.782 30.150 -75.076 1.00 30.83 513 GLY A CA 1
ATOM 3895 C C . GLY A 1 513 ? 37.018 29.799 -74.212 1.00 30.83 513 GLY A C 1
ATOM 3896 O O . GLY A 1 513 ? 37.047 30.190 -73.053 1.00 30.83 513 GLY A O 1
ATOM 3897 N N . ARG A 1 514 ? 38.070 29.074 -74.627 1.00 28.84 514 ARG A N 1
ATOM 3898 C CA . ARG A 1 514 ? 38.492 28.346 -75.858 1.00 28.84 514 ARG A CA 1
ATOM 3899 C C . ARG A 1 514 ? 39.525 27.266 -75.381 1.00 28.84 514 ARG A C 1
ATOM 3901 O O . ARG A 1 514 ? 39.940 27.344 -74.232 1.00 28.84 514 ARG A O 1
ATOM 3908 N N . GLN A 1 515 ? 40.026 26.257 -76.109 1.00 28.66 515 GLN A N 1
ATOM 3909 C CA . GLN A 1 515 ? 39.989 25.886 -77.535 1.00 28.66 515 GLN A CA 1
ATOM 3910 C C . GLN A 1 515 ? 39.962 24.331 -77.697 1.00 28.66 515 GLN A C 1
ATOM 3912 O O . GLN A 1 515 ? 39.109 23.694 -77.090 1.00 28.66 515 GLN A O 1
ATOM 3917 N N . THR A 1 516 ? 40.828 23.733 -78.532 1.00 29.12 516 THR A N 1
ATOM 3918 C CA . THR A 1 516 ? 40.823 22.342 -79.074 1.00 29.12 516 THR A CA 1
ATOM 3919 C C . THR A 1 516 ? 42.276 21.939 -79.483 1.00 29.12 516 THR A C 1
ATOM 3921 O O . THR A 1 516 ? 43.095 22.871 -79.478 1.00 29.12 516 THR A O 1
ATOM 3924 N N . PRO A 1 517 ? 42.672 20.658 -79.792 1.00 39.84 517 PRO A N 1
ATOM 3925 C CA . PRO A 1 517 ? 42.265 19.914 -81.028 1.00 39.84 517 PRO A CA 1
ATOM 3926 C C . PRO A 1 517 ? 42.281 18.333 -81.058 1.00 39.84 517 PRO A C 1
ATOM 3928 O O . PRO A 1 517 ? 43.011 17.714 -80.298 1.00 39.84 517 PRO A O 1
ATOM 3931 N N . ILE A 1 518 ? 41.532 17.736 -82.022 1.00 29.98 518 ILE A N 1
ATOM 3932 C CA . ILE A 1 518 ? 41.837 16.576 -82.946 1.00 29.98 518 ILE A CA 1
ATOM 3933 C C . ILE A 1 518 ? 42.202 15.170 -82.341 1.00 29.98 518 ILE A C 1
ATOM 3935 O O . ILE A 1 518 ? 43.134 15.082 -81.555 1.00 29.98 518 ILE A O 1
ATOM 3939 N N . GLU A 1 519 ? 41.412 14.076 -82.510 1.00 27.00 519 GLU A N 1
ATOM 3940 C CA . GLU A 1 519 ? 41.279 13.071 -83.640 1.00 27.00 519 GLU A CA 1
ATOM 3941 C C . GLU A 1 519 ? 42.379 11.957 -83.588 1.00 27.00 519 GLU A C 1
ATOM 3943 O O . GLU A 1 519 ? 43.535 12.304 -83.387 1.00 27.00 519 GLU A O 1
ATOM 3948 N N . GLU A 1 520 ? 42.158 10.620 -83.561 1.00 28.58 520 GLU A N 1
ATOM 3949 C CA . GLU A 1 520 ? 41.522 9.647 -84.509 1.00 28.58 520 GLU A CA 1
ATOM 3950 C C . GLU A 1 520 ? 41.083 8.283 -83.810 1.00 28.58 520 GLU A C 1
ATOM 3952 O O . GLU A 1 520 ? 41.137 8.230 -82.578 1.00 28.58 520 GLU A O 1
ATOM 3957 N N . PRO A 1 521 ? 40.594 7.198 -84.497 1.00 36.59 521 PRO A N 1
ATOM 3958 C CA . PRO A 1 521 ? 39.731 6.138 -83.888 1.00 36.59 521 PRO A CA 1
ATOM 3959 C C . PRO A 1 521 ? 40.209 4.639 -83.859 1.00 36.59 521 PRO A C 1
ATOM 3961 O O . PRO A 1 521 ? 41.272 4.294 -84.362 1.00 36.59 521 PRO A O 1
ATOM 3964 N N . GLN A 1 522 ? 39.303 3.748 -83.377 1.00 24.88 522 GLN A N 1
ATOM 3965 C CA . GLN A 1 522 ? 39.222 2.253 -83.492 1.00 24.88 522 GLN A CA 1
ATOM 3966 C C . GLN A 1 522 ? 40.111 1.354 -82.581 1.00 24.88 522 GLN A C 1
ATOM 3968 O O . GLN A 1 522 ? 41.095 1.852 -82.037 1.00 24.88 522 GLN A O 1
ATOM 3973 N N . PRO A 1 523 ? 39.800 0.033 -82.384 1.00 34.97 523 PRO A N 1
ATOM 3974 C CA . PRO A 1 523 ? 38.684 -0.798 -82.905 1.00 34.97 523 PRO A CA 1
ATOM 3975 C C . PRO A 1 523 ? 37.821 -1.541 -81.834 1.00 34.97 523 PRO A C 1
ATOM 3977 O O . PRO A 1 523 ? 38.037 -1.421 -80.630 1.00 34.97 523 PRO A O 1
ATOM 3980 N N . GLU A 1 524 ? 36.847 -2.345 -82.290 1.00 36.91 524 GLU A N 1
ATOM 3981 C CA . GLU A 1 524 ? 36.060 -3.315 -81.492 1.00 36.91 524 GLU A CA 1
ATOM 3982 C C . GLU A 1 524 ? 36.821 -4.632 -81.192 1.00 36.91 524 GLU A C 1
ATOM 3984 O O . GLU A 1 524 ? 37.738 -4.991 -81.934 1.00 36.91 524 GLU A O 1
ATOM 3989 N N . PRO A 1 525 ? 36.361 -5.434 -80.207 1.00 31.30 525 PRO A N 1
ATOM 3990 C CA . PRO A 1 525 ? 36.610 -6.877 -80.150 1.00 31.30 525 PRO A CA 1
ATOM 3991 C C . PRO A 1 525 ? 35.321 -7.729 -80.253 1.00 31.30 525 PRO A C 1
ATOM 3993 O O . PRO A 1 525 ? 34.371 -7.545 -79.490 1.00 31.30 525 PRO A O 1
ATOM 3996 N N . GLN A 1 526 ? 35.320 -8.722 -81.151 1.00 26.92 526 GLN A N 1
ATOM 3997 C CA . GLN A 1 526 ? 34.313 -9.800 -81.224 1.00 26.92 526 GLN A CA 1
ATOM 3998 C C . GLN A 1 526 ? 34.709 -11.034 -80.360 1.00 26.92 526 GLN A C 1
ATOM 4000 O O . GLN A 1 526 ? 35.810 -11.044 -79.804 1.00 26.92 526 GLN A O 1
ATOM 4005 N N . PRO A 1 527 ? 33.812 -12.024 -80.129 1.00 45.88 527 PRO A N 1
ATOM 4006 C CA . PRO A 1 527 ? 33.825 -12.812 -78.888 1.00 45.88 527 PRO A CA 1
ATOM 4007 C C . PRO A 1 527 ? 34.428 -14.226 -78.974 1.00 45.88 527 PRO A C 1
ATOM 4009 O O . PRO A 1 527 ? 34.135 -14.960 -79.908 1.00 45.88 527 PRO A O 1
ATOM 4012 N N . GLU A 1 528 ? 35.143 -14.637 -77.916 1.00 26.89 528 GLU A N 1
ATOM 4013 C CA . GLU A 1 528 ? 35.441 -16.021 -77.464 1.00 26.89 528 GLU A CA 1
ATOM 4014 C C . GLU A 1 528 ? 36.291 -15.925 -76.160 1.00 26.89 528 GLU A C 1
ATOM 4016 O O . GLU A 1 528 ? 36.906 -14.886 -75.933 1.00 26.89 528 GLU A O 1
ATOM 4021 N N . VAL A 1 529 ? 36.376 -16.849 -75.185 1.00 28.89 529 VAL A N 1
ATOM 4022 C CA . VAL A 1 529 ? 35.801 -18.190 -74.909 1.00 28.89 529 VAL A CA 1
ATOM 4023 C C . VAL A 1 529 ? 35.358 -18.231 -73.421 1.00 28.89 529 VAL A C 1
ATOM 4025 O O . VAL A 1 529 ? 35.937 -17.530 -72.592 1.00 28.89 529 VAL A O 1
ATOM 4028 N N . GLN A 1 530 ? 34.395 -19.079 -73.025 1.00 34.31 530 GLN A N 1
ATOM 4029 C CA . GLN A 1 530 ? 34.104 -19.345 -71.598 1.00 34.31 530 GLN A CA 1
ATOM 4030 C C . GLN A 1 530 ? 35.015 -20.440 -70.993 1.00 34.31 530 GLN A C 1
ATOM 4032 O O . GLN A 1 530 ? 34.921 -21.591 -71.423 1.00 34.31 530 GLN A O 1
ATOM 4037 N N . PRO A 1 531 ? 35.794 -20.168 -69.927 1.00 30.42 531 PRO A N 1
ATOM 4038 C CA . PRO A 1 531 ? 36.254 -21.204 -69.005 1.00 30.42 531 PRO A CA 1
ATOM 4039 C C . PRO A 1 531 ? 35.148 -21.573 -67.994 1.00 30.42 531 PRO A C 1
ATOM 4041 O O . PRO A 1 531 ? 34.289 -20.760 -67.653 1.00 30.42 531 PRO A O 1
ATOM 4044 N N . ALA A 1 532 ? 35.162 -22.823 -67.522 1.00 29.62 532 ALA A N 1
ATOM 4045 C CA . ALA A 1 532 ? 34.057 -23.458 -66.798 1.00 29.62 532 ALA A CA 1
ATOM 4046 C C . ALA A 1 532 ? 33.516 -22.690 -65.570 1.00 29.62 532 ALA A C 1
ATOM 4048 O O . ALA A 1 532 ? 34.270 -22.202 -64.725 1.00 29.62 532 ALA A O 1
ATOM 4049 N N . ARG A 1 533 ? 32.183 -22.709 -65.399 1.00 30.28 533 ARG A N 1
ATOM 4050 C CA . ARG A 1 533 ? 31.518 -22.309 -64.148 1.00 30.28 533 ARG A CA 1
ATOM 4051 C C . ARG A 1 533 ? 31.970 -23.211 -62.994 1.00 30.28 533 ARG A C 1
ATOM 4053 O O . ARG A 1 533 ? 31.518 -24.349 -62.885 1.00 30.28 533 ARG A O 1
ATOM 4060 N N . GLN A 1 534 ? 32.777 -22.674 -62.083 1.00 36.97 534 GLN A N 1
ATOM 4061 C CA . GLN A 1 534 ? 32.857 -23.212 -60.723 1.00 36.97 534 GLN A CA 1
ATOM 4062 C C . GLN A 1 534 ? 31.486 -23.069 -60.025 1.00 36.97 534 GLN A C 1
ATOM 4064 O O . GLN A 1 534 ? 30.732 -22.144 -60.352 1.00 36.97 534 GLN A O 1
ATOM 4069 N N . PRO A 1 535 ? 31.130 -23.959 -59.077 1.00 37.16 535 PRO A N 1
ATOM 4070 C CA . PRO A 1 535 ? 29.863 -23.864 -58.358 1.00 37.16 535 PRO A CA 1
ATOM 4071 C C . PRO A 1 535 ? 29.766 -22.537 -57.597 1.00 37.16 535 PRO A C 1
ATOM 4073 O O . PRO A 1 535 ? 30.725 -22.081 -56.971 1.00 37.16 535 PRO A O 1
ATOM 4076 N N . VAL A 1 536 ? 28.590 -21.908 -57.647 1.00 40.53 536 VAL A N 1
ATOM 4077 C CA . VAL A 1 536 ? 28.355 -20.600 -57.025 1.00 40.53 536 VAL A CA 1
ATOM 4078 C C . VAL A 1 536 ? 28.385 -20.746 -55.500 1.00 40.53 536 VAL A C 1
ATOM 4080 O O . VAL A 1 536 ? 27.386 -21.124 -54.893 1.00 40.53 536 VAL A O 1
ATOM 4083 N N . ARG A 1 537 ? 29.523 -20.414 -54.870 1.00 37.28 537 ARG A N 1
ATOM 4084 C CA . ARG A 1 537 ? 29.594 -20.226 -53.410 1.00 37.28 537 ARG A CA 1
ATOM 4085 C C . ARG A 1 537 ? 28.542 -19.208 -52.968 1.00 37.28 537 ARG A C 1
ATOM 4087 O O . ARG A 1 537 ? 28.372 -18.173 -53.627 1.00 37.28 537 ARG A O 1
ATOM 4094 N N . HIS A 1 538 ? 27.886 -19.501 -51.844 1.00 43.09 538 HIS A N 1
ATOM 4095 C CA . HIS A 1 538 ? 26.842 -18.659 -51.259 1.00 43.09 538 HIS A CA 1
ATOM 4096 C C . HIS A 1 538 ? 27.321 -17.205 -51.069 1.00 43.09 538 HIS A C 1
ATOM 4098 O O . HIS A 1 538 ? 28.490 -16.996 -50.731 1.00 43.09 538 HIS A O 1
ATOM 4104 N N . PRO A 1 539 ? 26.440 -16.194 -51.219 1.00 39.62 539 PRO A N 1
ATOM 4105 C CA . PRO A 1 539 ? 26.806 -14.789 -51.020 1.00 39.62 539 PRO A CA 1
ATOM 4106 C C . PRO A 1 539 ? 27.412 -14.508 -49.641 1.00 39.62 539 PRO A C 1
ATOM 4108 O O . PRO A 1 539 ? 28.339 -13.716 -49.533 1.00 39.62 539 PRO A O 1
ATOM 4111 N N . GLU A 1 540 ? 26.937 -15.192 -48.599 1.00 37.03 540 GLU A N 1
ATOM 4112 C CA . GLU A 1 540 ? 27.466 -15.084 -47.233 1.00 37.03 540 GLU A CA 1
ATOM 4113 C C . GLU A 1 540 ? 28.874 -15.667 -47.112 1.00 37.03 540 GLU A C 1
ATOM 4115 O O . GLU A 1 540 ? 29.734 -15.079 -46.468 1.00 37.03 540 GLU A O 1
ATOM 4120 N N . GLN A 1 541 ? 29.139 -16.790 -47.784 1.00 38.94 541 GLN A N 1
ATOM 4121 C CA . GLN A 1 541 ? 30.464 -17.400 -47.806 1.00 38.94 541 GLN A CA 1
ATOM 4122 C C . GLN A 1 541 ? 31.456 -16.503 -48.554 1.00 38.94 541 GLN A C 1
ATOM 4124 O O . GLN A 1 541 ? 32.571 -16.323 -48.088 1.00 38.94 541 GLN A O 1
ATOM 4129 N N . ARG A 1 542 ? 31.018 -15.844 -49.636 1.00 34.81 542 ARG A N 1
ATOM 4130 C CA . ARG A 1 542 ? 31.819 -14.837 -50.348 1.00 34.81 542 ARG A CA 1
ATOM 4131 C C . ARG A 1 542 ? 32.051 -13.571 -49.516 1.00 34.81 542 ARG A C 1
ATOM 4133 O O . ARG A 1 542 ? 33.168 -13.080 -49.495 1.00 34.81 542 ARG A O 1
ATOM 4140 N N . ARG A 1 543 ? 31.040 -13.091 -48.778 1.00 36.62 543 ARG A N 1
ATOM 4141 C CA . ARG A 1 543 ? 31.159 -11.960 -47.835 1.00 36.62 543 ARG A CA 1
ATOM 4142 C C . ARG A 1 543 ? 32.128 -12.292 -46.688 1.00 36.62 543 ARG A C 1
ATOM 4144 O O . ARG A 1 543 ? 32.898 -11.436 -46.274 1.00 36.62 543 ARG A O 1
ATOM 4151 N N . ASN A 1 544 ? 32.127 -13.534 -46.202 1.00 38.62 544 ASN A N 1
ATOM 4152 C CA . ASN A 1 544 ? 33.061 -14.006 -45.176 1.00 38.62 544 ASN A CA 1
ATOM 4153 C C . ASN A 1 544 ? 34.481 -14.209 -45.731 1.00 38.62 544 ASN A C 1
ATOM 4155 O O . ASN A 1 544 ? 35.436 -13.830 -45.058 1.00 38.62 544 ASN A O 1
ATOM 4159 N N . ASP A 1 545 ? 34.622 -14.738 -46.952 1.00 39.72 545 ASP A N 1
ATOM 4160 C CA . ASP A 1 545 ? 35.899 -14.806 -47.676 1.00 39.72 545 ASP A CA 1
ATOM 4161 C C . ASP A 1 545 ? 36.465 -13.375 -47.879 1.00 39.72 545 ASP A C 1
ATOM 4163 O O . ASP A 1 545 ? 37.635 -13.137 -47.600 1.00 39.72 545 ASP A O 1
ATOM 4167 N N . GLU A 1 546 ? 35.638 -12.390 -48.259 1.00 39.69 546 GLU A N 1
ATOM 4168 C CA . GLU A 1 546 ? 36.015 -10.967 -48.397 1.00 39.69 546 GLU A CA 1
ATOM 4169 C C . GLU A 1 546 ? 36.406 -10.303 -47.063 1.00 39.69 546 GLU A C 1
ATOM 4171 O O . GLU A 1 546 ? 37.363 -9.528 -47.022 1.00 39.69 546 GLU A O 1
ATOM 4176 N N . ILE A 1 547 ? 35.707 -10.605 -45.961 1.00 41.62 547 ILE A N 1
ATOM 4177 C CA . ILE A 1 547 ? 36.065 -10.123 -44.614 1.00 41.62 547 ILE A CA 1
ATOM 4178 C C . ILE A 1 547 ? 37.388 -10.749 -44.153 1.00 41.62 547 ILE A C 1
ATOM 4180 O O . ILE A 1 547 ? 38.226 -10.051 -43.584 1.00 41.62 547 ILE A O 1
ATOM 4184 N N . ALA A 1 548 ? 37.618 -12.034 -44.437 1.00 40.44 548 ALA A N 1
ATOM 4185 C CA . ALA A 1 548 ? 38.893 -12.688 -44.166 1.00 40.44 548 ALA A CA 1
ATOM 4186 C C . ALA A 1 548 ? 40.029 -12.084 -45.011 1.00 40.44 548 ALA A C 1
ATOM 4188 O O . ALA A 1 548 ? 41.105 -11.820 -44.480 1.00 40.44 548 ALA A O 1
ATOM 4189 N N . ASP A 1 549 ? 39.799 -11.794 -46.293 1.00 37.81 549 ASP A N 1
ATOM 4190 C CA . ASP A 1 549 ? 40.803 -11.180 -47.171 1.00 37.81 549 ASP A CA 1
ATOM 4191 C C . ASP A 1 549 ? 41.105 -9.721 -46.767 1.00 37.81 549 ASP A C 1
ATOM 4193 O O . ASP A 1 549 ? 42.260 -9.289 -46.791 1.00 37.81 549 ASP A O 1
ATOM 4197 N N . GLN A 1 550 ? 40.105 -8.973 -46.275 1.00 40.00 550 GLN A N 1
ATOM 4198 C CA . GLN A 1 550 ? 40.326 -7.684 -45.606 1.00 40.00 550 GLN A CA 1
ATOM 4199 C C . GLN A 1 550 ? 41.126 -7.832 -44.308 1.00 40.00 550 GLN A C 1
ATOM 4201 O O . GLN A 1 550 ? 42.065 -7.067 -44.100 1.00 40.00 550 GLN A O 1
ATOM 4206 N N . PHE A 1 551 ? 40.812 -8.816 -43.462 1.00 41.28 551 PHE A N 1
ATOM 4207 C CA . PHE A 1 551 ? 41.558 -9.100 -42.232 1.00 41.28 551 PHE A CA 1
ATOM 4208 C C . PHE A 1 551 ? 43.028 -9.429 -42.535 1.00 41.28 551 PHE A C 1
ATOM 4210 O O . PHE A 1 551 ? 43.924 -8.845 -41.927 1.00 41.28 551 PHE A O 1
ATOM 4217 N N . TYR A 1 552 ? 43.301 -10.277 -43.533 1.00 45.31 552 TYR A N 1
ATOM 4218 C CA . TYR A 1 552 ? 44.666 -10.570 -43.974 1.00 45.31 552 TYR A CA 1
ATOM 4219 C C . TYR A 1 552 ? 45.361 -9.353 -44.605 1.00 45.31 552 TYR A C 1
ATOM 4221 O O . TYR A 1 552 ? 46.525 -9.122 -44.287 1.00 45.31 552 TYR A O 1
ATOM 4229 N N . ARG A 1 553 ? 44.683 -8.529 -45.421 1.00 39.62 553 ARG A N 1
ATOM 4230 C CA . ARG A 1 553 ? 45.256 -7.273 -45.955 1.00 39.62 553 ARG A CA 1
ATOM 4231 C C . ARG A 1 553 ? 45.583 -6.250 -44.872 1.00 39.62 553 ARG A C 1
ATOM 4233 O O . ARG A 1 553 ? 46.651 -5.653 -44.900 1.00 39.62 553 ARG A O 1
ATOM 4240 N N . ILE A 1 554 ? 44.671 -6.009 -43.934 1.00 45.31 554 ILE A N 1
ATOM 4241 C CA . ILE A 1 554 ? 44.884 -5.044 -42.847 1.00 45.31 554 ILE A CA 1
ATOM 4242 C C . ILE A 1 554 ? 46.018 -5.542 -41.952 1.00 45.31 554 ILE A C 1
ATOM 4244 O O . ILE A 1 554 ? 46.927 -4.777 -41.636 1.00 45.31 554 ILE A O 1
ATOM 4248 N N . LYS A 1 555 ? 46.039 -6.844 -41.643 1.00 42.12 555 LYS A N 1
ATOM 4249 C CA . LYS A 1 555 ? 47.147 -7.478 -40.934 1.00 42.12 555 LYS A CA 1
ATOM 4250 C C . LYS A 1 555 ? 48.483 -7.291 -41.665 1.00 42.12 555 LYS A C 1
ATOM 4252 O O . LYS A 1 555 ? 49.432 -6.859 -41.021 1.00 42.12 555 LYS A O 1
ATOM 4257 N N . THR A 1 556 ? 48.576 -7.538 -42.977 1.00 41.16 556 THR A N 1
ATOM 4258 C CA . THR A 1 556 ? 49.842 -7.343 -43.711 1.00 41.16 556 THR A CA 1
ATOM 4259 C C . THR A 1 556 ? 50.257 -5.876 -43.813 1.00 41.16 556 THR A C 1
ATOM 4261 O O . THR A 1 556 ? 51.449 -5.598 -43.744 1.00 41.16 556 THR A O 1
ATOM 4264 N N . LEU A 1 557 ? 49.320 -4.927 -43.897 1.00 42.06 557 LEU A N 1
ATOM 4265 C CA . LEU A 1 557 ? 49.624 -3.488 -43.866 1.00 42.06 557 LEU A CA 1
ATOM 4266 C C . LEU A 1 557 ? 50.145 -3.028 -42.492 1.00 42.06 557 LEU A C 1
ATOM 4268 O O . LEU A 1 557 ? 51.072 -2.220 -42.429 1.00 42.06 557 LEU A O 1
ATOM 4272 N N . VAL A 1 558 ? 49.604 -3.581 -41.401 1.00 45.50 558 VAL A N 1
ATOM 4273 C CA . VAL A 1 558 ? 50.088 -3.349 -40.028 1.00 45.50 558 VAL A CA 1
ATOM 4274 C C . VAL A 1 558 ? 51.445 -4.024 -39.795 1.00 45.50 558 VAL A C 1
ATOM 4276 O O . VAL A 1 558 ? 52.343 -3.399 -39.237 1.00 45.50 558 VAL A O 1
ATOM 4279 N N . GLU A 1 559 ? 51.646 -5.252 -40.282 1.00 42.59 559 GLU A N 1
ATOM 4280 C CA . GLU A 1 559 ? 52.941 -5.956 -40.253 1.00 42.59 559 GLU A CA 1
ATOM 4281 C C . GLU A 1 559 ? 54.004 -5.279 -41.149 1.00 42.59 559 GLU A C 1
ATOM 4283 O O . GLU A 1 559 ? 55.198 -5.445 -40.911 1.00 42.59 559 GLU A O 1
ATOM 4288 N N . GLN A 1 560 ? 53.590 -4.458 -42.124 1.00 45.31 560 GLN A N 1
ATOM 4289 C CA . GLN A 1 560 ? 54.451 -3.582 -42.938 1.00 45.31 560 GLN A CA 1
ATOM 4290 C C . GLN A 1 560 ? 54.573 -2.143 -42.393 1.00 45.31 560 GLN A C 1
ATOM 4292 O O . GLN A 1 560 ? 55.288 -1.330 -42.977 1.00 45.31 560 GLN A O 1
ATOM 4297 N N . GLY A 1 561 ? 53.908 -1.810 -41.281 1.00 33.56 561 GLY A N 1
ATOM 4298 C CA . GLY A 1 561 ? 54.020 -0.507 -40.616 1.00 33.56 561 GLY A CA 1
ATOM 4299 C C . GLY A 1 561 ? 53.380 0.678 -41.355 1.00 33.56 561 GLY A C 1
ATOM 4300 O O . GLY A 1 561 ? 53.740 1.820 -41.073 1.00 33.56 561 GLY A O 1
ATOM 4301 N N . ILE A 1 562 ? 52.452 0.442 -42.289 1.00 38.72 562 ILE A N 1
ATOM 4302 C CA . ILE A 1 562 ? 51.817 1.492 -43.105 1.00 38.72 562 ILE A CA 1
ATOM 4303 C C . ILE A 1 562 ? 50.504 1.956 -42.438 1.00 38.72 562 ILE A C 1
ATOM 4305 O O . ILE A 1 562 ? 49.558 1.168 -42.365 1.00 38.72 562 ILE A O 1
ATOM 4309 N N . PRO A 1 563 ? 50.380 3.220 -41.976 1.00 35.44 563 PRO A N 1
ATOM 4310 C CA . PRO A 1 563 ? 49.159 3.692 -41.323 1.00 35.44 563 PRO A CA 1
ATOM 4311 C C . PRO A 1 563 ? 47.979 3.822 -42.296 1.00 35.44 563 PRO A C 1
ATOM 4313 O O . PRO A 1 563 ? 48.092 4.445 -43.353 1.00 35.44 563 PRO A O 1
ATOM 4316 N N . ALA A 1 564 ? 46.813 3.302 -41.908 1.00 33.72 564 ALA A N 1
ATOM 4317 C CA . ALA A 1 564 ? 45.570 3.523 -42.644 1.00 33.72 564 ALA A CA 1
ATOM 4318 C C . ALA A 1 564 ? 45.100 4.996 -42.525 1.00 33.72 564 ALA A C 1
ATOM 4320 O O . ALA A 1 564 ? 45.256 5.608 -41.464 1.00 33.72 564 ALA A O 1
ATOM 4321 N N . PRO A 1 565 ? 44.501 5.589 -43.578 1.00 33.31 565 PRO A N 1
ATOM 4322 C CA . PRO A 1 565 ? 44.117 7.000 -43.579 1.00 33.31 565 PRO A CA 1
ATOM 4323 C C . PRO A 1 565 ? 42.961 7.281 -42.606 1.00 33.31 565 PRO A C 1
ATOM 4325 O O . PRO A 1 565 ? 41.819 6.869 -42.826 1.00 33.31 565 PRO A O 1
ATOM 4328 N N . ALA A 1 566 ? 43.261 8.022 -41.539 1.00 33.38 566 ALA A N 1
ATOM 4329 C CA . ALA A 1 566 ? 42.312 8.340 -40.478 1.00 33.38 566 ALA A CA 1
ATOM 4330 C C . ALA A 1 566 ? 41.121 9.191 -40.964 1.00 33.38 566 ALA A C 1
ATOM 4332 O O . ALA A 1 566 ? 41.268 10.121 -41.759 1.00 33.38 566 ALA A O 1
ATOM 4333 N N . LYS A 1 567 ? 39.933 8.915 -40.410 1.00 28.75 567 LYS A N 1
ATOM 4334 C CA . LYS A 1 567 ? 38.752 9.786 -40.490 1.00 28.75 567 LYS A CA 1
ATOM 4335 C C . LYS A 1 567 ? 38.214 10.059 -39.085 1.00 28.75 567 LYS A C 1
ATOM 4337 O O . LYS A 1 567 ? 38.089 9.146 -38.280 1.00 28.75 567 LYS A O 1
ATOM 4342 N N . ASN A 1 568 ? 37.919 11.334 -38.847 1.00 34.25 568 ASN A N 1
ATOM 4343 C CA . ASN A 1 568 ? 37.553 12.010 -37.599 1.00 34.25 568 ASN A CA 1
ATOM 4344 C C . ASN A 1 568 ? 37.026 11.138 -36.438 1.00 34.25 568 ASN A C 1
ATOM 4346 O O . ASN A 1 568 ? 35.925 10.596 -36.511 1.00 34.25 568 ASN A O 1
ATOM 4350 N N . HIS A 1 569 ? 37.791 11.159 -35.341 1.00 43.25 569 HIS A N 1
ATOM 4351 C CA . HIS A 1 569 ? 37.462 10.848 -33.941 1.00 43.25 569 HIS A CA 1
ATOM 4352 C C . HIS A 1 569 ? 36.083 10.205 -33.671 1.00 43.25 569 HIS A C 1
ATOM 4354 O O . HIS A 1 569 ? 35.046 10.870 -33.595 1.00 43.25 569 HIS A O 1
ATOM 4360 N N . SER A 1 570 ? 36.087 8.894 -33.444 1.00 42.75 570 SER A N 1
ATOM 4361 C CA . SER A 1 570 ? 35.034 8.119 -32.771 1.00 42.75 570 SER A CA 1
ATOM 4362 C C . SER A 1 570 ? 35.683 6.838 -32.226 1.00 42.75 570 SER A C 1
ATOM 4364 O O . SER A 1 570 ? 36.582 6.319 -32.892 1.00 42.75 570 SER A O 1
ATOM 4366 N N . PRO A 1 571 ? 35.270 6.295 -31.064 1.00 48.03 571 PRO A N 1
ATOM 4367 C CA . PRO A 1 571 ? 35.751 4.987 -30.620 1.00 48.03 571 PRO A CA 1
ATOM 4368 C C . PRO A 1 571 ? 35.360 3.921 -31.663 1.00 48.03 571 PRO A C 1
ATOM 4370 O O . PRO A 1 571 ? 34.248 3.973 -32.204 1.00 48.03 571 PRO A O 1
ATOM 4373 N N . PRO A 1 572 ? 36.254 2.981 -32.009 1.00 48.88 572 PRO A N 1
ATOM 4374 C CA . PRO A 1 572 ? 36.136 2.245 -33.259 1.00 48.88 572 PRO A CA 1
ATOM 4375 C C . PRO A 1 572 ? 35.137 1.091 -33.136 1.00 48.88 572 PRO A C 1
ATOM 4377 O O . PRO A 1 572 ? 35.379 0.071 -32.496 1.00 48.88 572 PRO A O 1
ATOM 4380 N N . ARG A 1 573 ? 33.992 1.243 -33.803 1.00 52.06 573 ARG A N 1
ATOM 4381 C CA . ARG A 1 573 ? 32.825 0.344 -33.714 1.00 52.06 573 ARG A CA 1
ATOM 4382 C C . ARG A 1 573 ? 33.015 -1.044 -34.353 1.00 52.06 573 ARG A C 1
ATOM 4384 O O . ARG A 1 573 ? 32.056 -1.815 -34.395 1.00 52.06 573 ARG A O 1
ATOM 4391 N N . THR A 1 574 ? 34.210 -1.348 -34.854 1.00 49.84 574 THR A N 1
ATOM 4392 C CA . THR A 1 574 ? 34.534 -2.534 -35.670 1.00 49.84 574 THR A CA 1
ATOM 4393 C C . THR A 1 574 ? 35.939 -3.092 -35.403 1.00 49.84 574 THR A C 1
ATOM 4395 O O . THR A 1 574 ? 36.462 -3.806 -36.248 1.00 49.84 574 THR A O 1
ATOM 4398 N N . VAL A 1 575 ? 36.589 -2.719 -34.295 1.00 54.12 575 VAL A N 1
ATOM 4399 C CA . VAL A 1 575 ? 37.955 -3.176 -33.989 1.00 54.12 575 VAL A CA 1
ATOM 4400 C C . VAL A 1 575 ? 37.937 -4.353 -33.022 1.00 54.12 575 VAL A C 1
ATOM 4402 O O . VAL A 1 575 ? 37.322 -4.274 -31.956 1.00 54.12 575 VAL A O 1
ATOM 4405 N N . ASP A 1 576 ? 38.657 -5.412 -33.391 1.00 60.25 576 ASP A N 1
ATOM 4406 C CA . ASP A 1 576 ? 38.720 -6.670 -32.649 1.00 60.25 576 ASP A CA 1
ATOM 4407 C C . ASP A 1 576 ? 39.681 -6.611 -31.452 1.00 60.25 576 ASP A C 1
ATOM 4409 O O . ASP A 1 576 ? 39.431 -7.266 -30.436 1.00 60.25 576 ASP A O 1
ATOM 4413 N N . VAL A 1 577 ? 40.769 -5.827 -31.524 1.00 72.81 577 VAL A N 1
ATOM 4414 C CA . VAL A 1 577 ? 41.809 -5.789 -30.479 1.00 72.81 577 VAL A CA 1
ATOM 4415 C C . VAL A 1 577 ? 41.428 -4.846 -29.334 1.00 72.81 577 VAL A C 1
ATOM 4417 O O . VAL A 1 577 ? 41.563 -3.624 -29.426 1.00 72.81 577 VAL A O 1
ATOM 4420 N N . TRP A 1 578 ? 40.982 -5.437 -28.225 1.00 82.25 578 TRP A N 1
ATOM 4421 C CA . TRP A 1 578 ? 40.524 -4.780 -27.003 1.00 82.25 578 TRP A CA 1
ATOM 4422 C C . TRP A 1 578 ? 41.429 -5.154 -25.831 1.00 82.25 578 TRP A C 1
ATOM 4424 O O . TRP A 1 578 ? 41.601 -6.332 -25.508 1.00 82.25 578 TRP A O 1
ATOM 4434 N N . ARG A 1 579 ? 41.979 -4.139 -25.159 1.00 82.00 579 ARG A N 1
ATOM 4435 C CA . ARG A 1 579 ? 42.800 -4.289 -23.952 1.00 82.00 579 ARG A CA 1
ATOM 4436 C C . ARG A 1 579 ? 42.054 -3.694 -22.766 1.00 82.00 579 ARG A C 1
ATOM 4438 O O . ARG A 1 579 ? 41.759 -2.498 -22.757 1.00 82.00 579 ARG A O 1
ATOM 4445 N N . ALA A 1 580 ? 41.749 -4.521 -21.769 1.00 84.25 580 ALA A N 1
ATOM 4446 C CA . ALA A 1 580 ? 41.182 -4.043 -20.512 1.00 84.25 580 ALA A CA 1
ATOM 4447 C C . ALA A 1 580 ? 42.170 -3.092 -19.815 1.00 84.25 580 ALA A C 1
ATOM 4449 O O . ALA A 1 580 ? 43.383 -3.283 -19.902 1.00 84.25 580 ALA A O 1
ATOM 4450 N N . GLN A 1 581 ? 41.655 -2.065 -19.146 1.00 83.50 581 GLN A N 1
ATOM 4451 C CA . GLN A 1 581 ? 42.440 -1.097 -18.380 1.00 83.50 581 GLN A CA 1
ATOM 4452 C C . GLN A 1 581 ? 42.088 -1.154 -16.885 1.00 83.50 581 GLN A C 1
ATOM 4454 O O . GLN A 1 581 ? 40.978 -1.574 -16.540 1.00 83.50 581 GLN A O 1
ATOM 4459 N N . PRO A 1 582 ? 43.000 -0.732 -15.988 1.00 75.06 582 PRO A N 1
ATOM 4460 C CA . PRO A 1 582 ? 42.680 -0.564 -14.574 1.00 75.06 582 PRO A CA 1
ATOM 4461 C C . PRO A 1 582 ? 41.633 0.542 -14.368 1.00 75.06 582 PRO A C 1
ATOM 4463 O O . PRO A 1 582 ? 41.625 1.550 -15.069 1.00 75.06 582 PRO A O 1
ATOM 4466 N N . ASP A 1 583 ? 40.777 0.394 -13.353 1.00 68.00 583 ASP A N 1
ATOM 4467 C CA . ASP A 1 583 ? 39.703 1.365 -13.055 1.00 68.00 583 ASP A CA 1
ATOM 4468 C C . ASP A 1 583 ? 40.206 2.665 -12.391 1.00 68.00 583 ASP A C 1
ATOM 4470 O O . ASP A 1 583 ? 39.421 3.563 -12.079 1.00 68.00 583 ASP A O 1
ATOM 4474 N N . SER A 1 584 ? 41.512 2.748 -12.134 1.00 66.12 584 SER A N 1
ATOM 4475 C CA . SER A 1 584 ? 42.216 3.899 -11.576 1.00 66.12 584 SER A CA 1
ATOM 4476 C C . SER A 1 584 ? 43.481 4.141 -12.388 1.00 66.12 584 SER A C 1
ATOM 4478 O O . SER A 1 584 ? 44.313 3.240 -12.494 1.00 66.12 584 SER A O 1
ATOM 4480 N N . PHE A 1 585 ? 43.640 5.354 -12.909 1.00 69.06 585 PHE A N 1
ATOM 4481 C CA . PHE A 1 585 ? 44.742 5.713 -13.794 1.00 69.06 585 PHE A CA 1
ATOM 4482 C C . PHE A 1 585 ? 45.731 6.666 -13.102 1.00 69.06 585 PHE A C 1
ATOM 4484 O O . PHE A 1 585 ? 45.403 7.841 -12.903 1.00 69.06 585 PHE A O 1
ATOM 4491 N N . PRO A 1 586 ? 46.946 6.212 -12.747 1.00 66.19 586 PRO A N 1
ATOM 4492 C CA . PRO A 1 586 ? 48.044 7.107 -12.406 1.00 66.19 586 PRO A CA 1
ATOM 4493 C C . PRO A 1 586 ? 48.351 8.050 -13.577 1.00 66.19 586 PRO A C 1
ATOM 4495 O O . PRO A 1 586 ? 48.335 7.643 -14.738 1.00 66.19 586 PRO A O 1
ATOM 4498 N N . LYS A 1 587 ? 48.664 9.318 -13.282 1.00 63.62 587 LYS A N 1
ATOM 4499 C CA . LYS A 1 587 ? 48.944 10.339 -14.311 1.00 63.62 587 LYS A CA 1
ATOM 4500 C C . LYS A 1 587 ? 50.091 9.928 -15.246 1.00 63.62 587 LYS A C 1
ATOM 4502 O O . LYS A 1 587 ? 49.981 10.107 -16.452 1.00 63.62 587 LYS A O 1
ATOM 4507 N N . HIS A 1 588 ? 51.125 9.309 -14.679 1.00 64.94 588 HIS A N 1
ATOM 4508 C CA . HIS A 1 588 ? 52.254 8.722 -15.401 1.00 64.94 588 HIS A CA 1
ATOM 4509 C C . HIS A 1 588 ? 51.817 7.684 -16.448 1.00 64.94 588 HIS A C 1
ATOM 4511 O O . HIS A 1 588 ? 52.324 7.683 -17.564 1.00 64.94 588 HIS A O 1
ATOM 4517 N N . ASP A 1 589 ? 50.843 6.834 -16.123 1.00 67.38 589 ASP A N 1
ATOM 4518 C CA . ASP A 1 589 ? 50.442 5.731 -17.000 1.00 67.38 589 ASP A CA 1
ATOM 4519 C C . ASP A 1 589 ? 49.548 6.231 -18.144 1.00 67.38 589 ASP A C 1
ATOM 4521 O O . ASP A 1 589 ? 49.646 5.736 -19.264 1.00 67.38 589 ASP A O 1
ATOM 4525 N N . LEU A 1 590 ? 48.750 7.282 -17.897 1.00 66.75 590 LEU A N 1
ATOM 4526 C CA . LEU A 1 590 ? 48.054 8.036 -18.950 1.00 66.75 590 LEU A CA 1
ATOM 4527 C C . LEU A 1 590 ? 49.040 8.709 -19.910 1.00 66.75 590 LEU A C 1
ATOM 4529 O O . LEU A 1 590 ? 48.848 8.662 -21.124 1.00 66.75 590 LEU A O 1
ATOM 4533 N N . GLU A 1 591 ? 50.104 9.307 -19.375 1.00 66.38 591 GLU A N 1
ATOM 4534 C CA . GLU A 1 591 ? 51.168 9.933 -20.164 1.00 66.38 591 GLU A CA 1
ATOM 4535 C C . GLU A 1 591 ? 51.956 8.888 -20.971 1.00 66.38 591 GLU A C 1
ATOM 4537 O O . GLU A 1 591 ? 52.221 9.113 -22.152 1.00 66.38 591 GLU A O 1
ATOM 4542 N N . ALA A 1 592 ? 52.218 7.708 -20.400 1.00 64.69 592 ALA A N 1
ATOM 4543 C CA . ALA A 1 592 ? 52.863 6.583 -21.079 1.00 64.69 592 ALA A CA 1
ATOM 4544 C C . ALA A 1 592 ? 52.018 5.996 -22.227 1.00 64.69 592 ALA A C 1
ATOM 4546 O O . ALA A 1 592 ? 52.576 5.612 -23.255 1.00 64.69 592 ALA A O 1
ATOM 4547 N N . ILE A 1 593 ? 50.682 5.976 -22.109 1.00 63.44 593 ILE A N 1
ATOM 4548 C CA . ILE A 1 593 ? 49.783 5.649 -23.235 1.00 63.44 593 ILE A CA 1
ATOM 4549 C C . ILE A 1 593 ? 49.445 6.870 -24.112 1.00 63.44 593 ILE A C 1
ATOM 4551 O O . ILE A 1 593 ? 48.633 6.755 -25.027 1.00 63.44 593 ILE A O 1
ATOM 4555 N N . GLY A 1 594 ? 50.044 8.043 -23.882 1.00 59.88 594 GLY A N 1
ATOM 4556 C CA . GLY A 1 594 ? 49.823 9.248 -24.692 1.00 59.88 594 GLY A CA 1
ATOM 4557 C C . GLY A 1 594 ? 48.404 9.833 -24.615 1.00 59.88 594 GLY A C 1
ATOM 4558 O O . GLY A 1 594 ? 47.994 10.562 -25.521 1.00 59.88 594 GLY A O 1
ATOM 4559 N N . TYR A 1 595 ? 47.642 9.522 -23.564 1.00 65.25 595 TYR A N 1
ATOM 4560 C CA . TYR A 1 595 ? 46.276 10.000 -23.350 1.00 65.25 595 TYR A CA 1
ATOM 4561 C C . TYR A 1 595 ? 46.284 11.459 -22.863 1.00 65.25 595 TYR A C 1
ATOM 4563 O O . TYR A 1 595 ? 46.688 11.762 -21.744 1.00 65.25 595 TYR A O 1
ATOM 4571 N N . LYS A 1 596 ? 45.827 12.380 -23.721 1.00 61.00 596 LYS A N 1
ATOM 4572 C CA . LYS A 1 596 ? 45.910 13.844 -23.511 1.00 61.00 596 LYS A CA 1
ATOM 4573 C C . LYS A 1 596 ? 44.696 14.459 -22.796 1.00 61.00 596 LYS A C 1
ATOM 4575 O O . LYS A 1 596 ? 44.626 15.677 -22.649 1.00 61.00 596 LYS A O 1
ATOM 4580 N N . SER A 1 597 ? 43.711 13.651 -22.412 1.00 66.62 597 SER A N 1
ATOM 4581 C CA . SER A 1 597 ? 42.459 14.108 -21.793 1.00 66.62 597 SER A CA 1
ATOM 4582 C C . SER A 1 597 ? 42.509 14.008 -20.256 1.00 66.62 597 SER A C 1
ATOM 4584 O O . SER A 1 597 ? 43.416 13.378 -19.712 1.00 66.62 597 SER A O 1
ATOM 4586 N N . PRO A 1 598 ? 41.560 14.622 -19.519 1.00 68.38 598 PRO A N 1
ATOM 4587 C CA . PRO A 1 598 ? 41.468 14.452 -18.068 1.00 68.38 598 PRO A CA 1
ATOM 4588 C C . PRO A 1 598 ? 41.300 12.980 -17.676 1.00 68.38 598 PRO A C 1
ATOM 4590 O O . PRO A 1 598 ? 40.582 12.247 -18.353 1.00 68.38 598 PRO A O 1
ATOM 4593 N N . ALA A 1 599 ? 41.932 12.566 -16.575 1.00 73.19 599 ALA A N 1
ATOM 4594 C CA . ALA A 1 599 ? 41.913 11.181 -16.108 1.00 73.19 599 ALA A CA 1
ATOM 4595 C C . ALA A 1 599 ? 40.475 10.620 -15.982 1.00 73.19 599 ALA A C 1
ATOM 4597 O O . ALA A 1 599 ? 39.610 11.311 -15.429 1.00 73.19 599 ALA A O 1
ATOM 4598 N N . PRO A 1 600 ? 40.203 9.387 -16.457 1.00 79.56 600 PRO A N 1
ATOM 4599 C CA . PRO A 1 600 ? 38.872 8.794 -16.369 1.00 79.56 600 PRO A CA 1
ATOM 4600 C C . PRO A 1 600 ? 38.361 8.675 -14.916 1.00 79.56 600 PRO A C 1
ATOM 4602 O O . PRO A 1 600 ? 39.137 8.327 -14.022 1.00 79.56 600 PRO A O 1
ATOM 4605 N N . PRO A 1 601 ? 37.070 8.962 -14.652 1.00 84.06 601 PRO A N 1
ATOM 4606 C CA . PRO A 1 601 ? 36.492 8.913 -13.307 1.00 84.06 601 PRO A CA 1
ATOM 4607 C C . PRO A 1 601 ? 36.365 7.476 -12.758 1.00 84.06 601 PRO A C 1
ATOM 4609 O O . PRO A 1 601 ? 36.187 6.533 -13.525 1.00 84.06 601 PRO A O 1
ATOM 4612 N N . PRO A 1 602 ? 36.380 7.278 -11.427 1.00 87.06 602 PRO A N 1
ATOM 4613 C CA . PRO A 1 602 ? 36.364 5.942 -10.834 1.00 87.06 602 PRO A CA 1
ATOM 4614 C C . PRO A 1 602 ? 35.039 5.189 -11.064 1.00 87.06 602 PRO A C 1
ATOM 4616 O O . PRO A 1 602 ? 33.943 5.750 -10.959 1.00 87.06 602 PRO A O 1
ATOM 4619 N N . LEU A 1 603 ? 35.144 3.877 -11.313 1.00 90.56 603 LEU A N 1
ATOM 4620 C CA . LEU A 1 603 ? 34.015 2.965 -11.571 1.00 90.56 603 LEU A CA 1
ATOM 4621 C C . LEU A 1 603 ? 33.401 2.377 -10.281 1.00 90.56 603 LEU A C 1
ATOM 4623 O O . LEU A 1 603 ? 33.264 1.159 -10.103 1.00 90.56 603 LEU A O 1
ATOM 4627 N N . THR A 1 604 ? 33.078 3.265 -9.340 1.00 90.50 604 THR A N 1
ATOM 4628 C CA . THR A 1 604 ? 32.722 2.941 -7.948 1.00 90.50 604 THR A CA 1
ATOM 4629 C C . THR A 1 604 ? 31.303 3.349 -7.537 1.00 90.50 604 THR A C 1
ATOM 4631 O O . THR A 1 604 ? 30.958 3.185 -6.361 1.00 90.50 604 THR A O 1
ATOM 4634 N N . HIS A 1 605 ? 30.465 3.848 -8.459 1.00 91.94 605 HIS A N 1
ATOM 4635 C CA . HIS A 1 605 ? 29.124 4.353 -8.140 1.00 91.94 605 HIS A CA 1
ATOM 4636 C C . HIS A 1 605 ? 28.266 3.324 -7.398 1.00 91.94 605 HIS A C 1
ATOM 4638 O O . HIS A 1 605 ? 28.136 2.176 -7.829 1.00 91.94 605 HIS A O 1
ATOM 4644 N N . LYS A 1 606 ? 27.616 3.764 -6.318 1.00 93.00 606 LYS A N 1
ATOM 4645 C CA . LYS A 1 606 ? 26.649 2.982 -5.538 1.00 93.00 606 LYS A CA 1
ATOM 4646 C C . LYS A 1 606 ? 25.370 3.808 -5.373 1.00 93.00 606 LYS A C 1
ATOM 4648 O O . LYS A 1 606 ? 25.476 4.980 -4.992 1.00 93.00 606 LYS A O 1
ATOM 4653 N N . PRO A 1 607 ? 24.176 3.237 -5.626 1.00 93.19 607 PRO A N 1
ATOM 4654 C CA . PRO A 1 607 ? 22.920 3.935 -5.377 1.00 93.19 607 PRO A CA 1
ATOM 4655 C C . PRO A 1 607 ? 22.797 4.260 -3.888 1.00 93.19 607 PRO A C 1
ATOM 4657 O O . PRO A 1 607 ? 23.299 3.508 -3.057 1.00 93.19 607 PRO A O 1
ATOM 4660 N N . TRP A 1 608 ? 22.103 5.350 -3.551 1.00 91.69 608 TRP A N 1
ATOM 4661 C CA . TRP A 1 608 ? 22.007 5.878 -2.180 1.00 91.69 608 TRP A CA 1
ATOM 4662 C C . TRP A 1 608 ? 21.705 4.816 -1.106 1.00 91.69 608 TRP A C 1
ATOM 4664 O O . TRP A 1 608 ? 22.368 4.799 -0.076 1.00 91.69 608 TRP A O 1
ATOM 4674 N N . ILE A 1 609 ? 20.798 3.876 -1.391 1.00 94.00 609 ILE A N 1
ATOM 4675 C CA . ILE A 1 609 ? 20.387 2.789 -0.482 1.00 94.00 609 ILE A CA 1
ATOM 4676 C C . ILE A 1 609 ? 21.506 1.762 -0.161 1.00 94.00 609 ILE A C 1
ATOM 4678 O O . ILE A 1 609 ? 21.400 0.998 0.790 1.00 94.00 609 ILE A O 1
ATOM 4682 N N . LEU A 1 610 ? 22.597 1.745 -0.940 1.00 93.50 610 LEU A N 1
ATOM 4683 C CA . LEU A 1 610 ? 23.815 0.949 -0.702 1.00 93.50 610 LEU A CA 1
ATOM 4684 C C . LEU A 1 610 ? 25.018 1.816 -0.280 1.00 93.50 610 LEU A C 1
ATOM 4686 O O . LEU A 1 610 ? 26.145 1.323 -0.202 1.00 93.50 610 LEU A O 1
ATOM 4690 N N . GLN A 1 611 ? 24.822 3.117 -0.044 1.00 92.81 611 GLN A N 1
ATOM 4691 C CA . GLN A 1 611 ? 25.886 3.997 0.441 1.00 92.81 611 GLN A CA 1
ATOM 4692 C C . GLN A 1 611 ? 26.042 3.870 1.967 1.00 92.81 611 GLN A C 1
ATOM 4694 O O . GLN A 1 611 ? 25.049 3.645 2.664 1.00 92.81 611 GLN A O 1
ATOM 4699 N N . PRO A 1 612 ? 27.257 4.084 2.515 1.00 92.38 612 PRO A N 1
ATOM 4700 C CA . PRO A 1 612 ? 27.529 3.954 3.948 1.00 92.38 612 PRO A CA 1
ATOM 4701 C C . PRO A 1 612 ? 26.537 4.683 4.860 1.00 92.38 612 PRO A C 1
ATOM 4703 O O . PRO A 1 612 ? 26.156 4.127 5.879 1.00 92.38 612 PRO A O 1
ATOM 4706 N N . LEU A 1 613 ? 26.077 5.885 4.491 1.00 93.75 613 LEU A N 1
ATOM 4707 C CA . LEU A 1 613 ? 25.137 6.671 5.303 1.00 93.75 613 LEU A CA 1
ATOM 4708 C C . LEU A 1 613 ? 23.735 6.044 5.393 1.00 93.75 613 LEU A C 1
ATOM 4710 O O . LEU A 1 613 ? 23.120 6.096 6.454 1.00 93.75 613 LEU A O 1
ATOM 4714 N N . SER A 1 614 ? 23.238 5.434 4.312 1.00 95.31 614 SER A N 1
ATOM 4715 C CA . SER A 1 614 ? 21.944 4.737 4.318 1.00 95.31 614 SER A CA 1
ATOM 4716 C C . SER A 1 614 ? 22.032 3.434 5.107 1.00 95.31 614 SER A C 1
ATOM 4718 O O . SER A 1 614 ? 21.184 3.181 5.958 1.00 95.31 614 SER A O 1
ATOM 4720 N N . LEU A 1 615 ? 23.096 2.651 4.904 1.00 95.06 615 LEU A N 1
ATOM 4721 C CA . LEU A 1 615 ? 23.307 1.420 5.665 1.00 95.06 615 LEU A CA 1
ATOM 4722 C C . LEU A 1 615 ? 23.517 1.709 7.162 1.00 95.06 615 LEU A C 1
ATOM 4724 O O . LEU A 1 615 ? 22.956 1.000 7.988 1.00 95.06 615 LEU A O 1
ATOM 4728 N N . LEU A 1 616 ? 24.233 2.783 7.522 1.00 95.25 616 LEU A N 1
ATOM 4729 C CA . LEU A 1 616 ? 24.366 3.229 8.915 1.00 95.25 616 LEU A CA 1
ATOM 4730 C C . LEU A 1 616 ? 23.009 3.616 9.520 1.00 95.25 616 LEU A C 1
ATOM 4732 O O . LEU A 1 616 ? 22.677 3.117 10.593 1.00 95.25 616 LEU A O 1
ATOM 4736 N N . LEU A 1 617 ? 22.201 4.422 8.821 1.00 96.25 617 LEU A N 1
ATOM 4737 C CA . LEU A 1 617 ? 20.838 4.762 9.250 1.00 96.25 617 LEU A CA 1
ATOM 4738 C C . LEU A 1 617 ? 19.964 3.510 9.435 1.00 96.25 617 LEU A C 1
ATOM 4740 O O . LEU A 1 617 ? 19.216 3.415 10.403 1.00 96.25 617 LEU A O 1
ATOM 4744 N N . PHE A 1 618 ? 20.073 2.523 8.544 1.00 96.94 618 PHE A N 1
ATOM 4745 C CA . PHE A 1 618 ? 19.341 1.270 8.697 1.00 96.94 618 PHE A CA 1
ATOM 4746 C C . PHE A 1 618 ? 19.834 0.460 9.909 1.00 96.94 618 PHE A C 1
ATOM 4748 O O . PHE A 1 618 ? 19.012 -0.038 10.677 1.00 96.94 618 PHE A O 1
ATOM 4755 N N . THR A 1 619 ? 21.151 0.398 10.162 1.00 96.12 619 THR A N 1
ATOM 4756 C CA . THR A 1 619 ? 21.677 -0.253 11.376 1.00 96.12 619 THR A CA 1
ATOM 4757 C C . THR A 1 619 ? 21.249 0.447 12.665 1.00 96.12 619 THR A C 1
ATOM 4759 O O . THR A 1 619 ? 20.923 -0.249 13.622 1.00 96.12 619 THR A O 1
ATOM 4762 N N . THR A 1 620 ? 21.185 1.785 12.719 1.00 96.94 620 THR A N 1
ATOM 4763 C CA . THR A 1 620 ? 20.733 2.483 13.936 1.00 96.94 620 THR A CA 1
ATOM 4764 C C . THR A 1 620 ? 19.246 2.263 14.195 1.00 96.94 620 THR A C 1
ATOM 4766 O O . THR A 1 620 ? 18.875 2.017 15.339 1.00 96.94 620 THR A O 1
ATOM 4769 N N . LEU A 1 621 ? 18.402 2.249 13.156 1.00 97.25 621 LEU A N 1
ATOM 4770 C CA . LEU A 1 621 ? 16.985 1.891 13.291 1.00 97.25 621 LEU A CA 1
ATOM 4771 C C . LEU A 1 621 ? 16.800 0.434 13.757 1.00 97.25 621 LEU A C 1
ATOM 4773 O O . LEU A 1 621 ? 15.988 0.182 14.646 1.00 97.25 621 LEU A O 1
ATOM 4777 N N . CYS A 1 622 ? 17.593 -0.512 13.237 1.00 97.56 622 CYS A N 1
ATOM 4778 C CA . CYS A 1 622 ? 17.588 -1.897 13.721 1.00 97.56 622 CYS A CA 1
ATOM 4779 C C . CYS A 1 622 ? 17.999 -1.985 15.201 1.00 97.56 622 CYS A C 1
ATOM 4781 O O . CYS A 1 622 ? 17.327 -2.657 15.976 1.00 97.56 622 CYS A O 1
ATOM 4783 N N . ILE A 1 623 ? 19.062 -1.282 15.614 1.00 98.25 623 ILE A N 1
ATOM 4784 C CA . ILE A 1 623 ? 19.515 -1.243 17.015 1.00 98.25 623 ILE A CA 1
ATOM 4785 C C . ILE A 1 623 ? 18.429 -0.662 17.929 1.00 98.25 623 ILE A C 1
ATOM 4787 O O . ILE A 1 623 ? 18.178 -1.223 18.991 1.00 98.25 623 ILE A O 1
ATOM 4791 N N . LEU A 1 624 ? 17.754 0.420 17.526 1.00 98.00 624 LEU A N 1
ATOM 4792 C CA . LEU A 1 624 ? 16.664 1.012 18.310 1.00 98.00 624 LEU A CA 1
ATOM 4793 C C . LEU A 1 624 ? 15.499 0.032 18.509 1.00 98.00 624 LEU A C 1
ATOM 4795 O O . LEU A 1 624 ? 15.012 -0.096 19.630 1.00 98.00 624 LEU A O 1
ATOM 4799 N N . VAL A 1 625 ? 15.095 -0.704 17.468 1.00 97.88 625 VAL A N 1
ATOM 4800 C CA . VAL A 1 625 ? 14.023 -1.712 17.576 1.00 97.88 625 VAL A CA 1
ATOM 4801 C C . VAL A 1 625 ? 14.455 -2.927 18.402 1.00 97.88 625 VAL A C 1
ATOM 4803 O O . VAL A 1 625 ? 13.679 -3.386 19.233 1.00 97.88 625 VAL A O 1
ATOM 4806 N N . ILE A 1 626 ? 15.695 -3.407 18.263 1.00 98.44 626 ILE A N 1
ATOM 4807 C CA . ILE A 1 626 ? 16.238 -4.483 19.115 1.00 98.44 626 ILE A CA 1
ATOM 4808 C C . ILE A 1 626 ? 16.242 -4.050 20.588 1.00 98.44 626 ILE A C 1
ATOM 4810 O O . ILE A 1 626 ? 15.764 -4.792 21.442 1.00 98.44 626 ILE A O 1
ATOM 4814 N N . THR A 1 627 ? 16.721 -2.840 20.892 1.00 98.19 627 THR A N 1
ATOM 4815 C CA . THR A 1 627 ? 16.723 -2.294 22.258 1.00 98.19 627 THR A CA 1
ATOM 4816 C C . THR A 1 627 ? 15.303 -2.135 22.802 1.00 98.19 627 THR A C 1
ATOM 4818 O O . THR A 1 627 ? 15.063 -2.498 23.949 1.00 98.19 627 THR A O 1
ATOM 4821 N N . ALA A 1 628 ? 14.350 -1.659 21.993 1.00 97.19 628 ALA A N 1
ATOM 4822 C CA . ALA A 1 628 ? 12.951 -1.528 22.398 1.00 9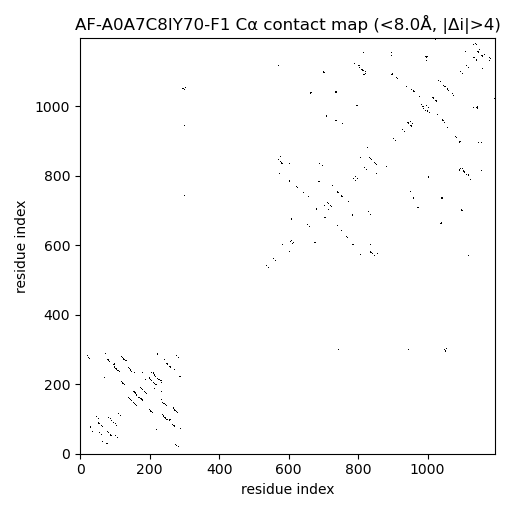7.19 628 ALA A CA 1
ATOM 4823 C C . ALA A 1 628 ? 12.290 -2.888 22.692 1.00 97.19 628 ALA A C 1
ATOM 4825 O O . ALA A 1 628 ? 11.582 -3.004 23.688 1.00 97.19 628 ALA A O 1
ATOM 4826 N N . LEU A 1 629 ? 12.560 -3.919 21.882 1.00 97.94 629 LEU A N 1
ATOM 4827 C CA . LEU A 1 629 ? 12.046 -5.281 22.084 1.00 97.94 629 LEU A CA 1
ATOM 4828 C C . LEU A 1 629 ? 12.665 -5.976 23.306 1.00 97.94 629 LEU A C 1
ATOM 4830 O O . LEU A 1 629 ? 11.960 -6.640 24.062 1.00 97.94 629 LEU A O 1
ATOM 4834 N N . ILE A 1 630 ? 13.975 -5.818 23.526 1.00 98.06 630 ILE A N 1
ATOM 4835 C CA . ILE A 1 630 ? 14.644 -6.344 24.727 1.00 98.06 630 ILE A CA 1
ATOM 4836 C C . ILE A 1 630 ? 14.119 -5.618 25.971 1.00 98.06 630 ILE A C 1
ATOM 4838 O O . ILE A 1 630 ? 13.810 -6.265 26.970 1.00 98.06 630 ILE A O 1
ATOM 4842 N N . PHE A 1 631 ? 13.960 -4.292 25.906 1.00 97.00 631 PHE A N 1
ATOM 4843 C CA . PHE A 1 631 ? 13.361 -3.511 26.985 1.00 97.00 631 PHE A CA 1
ATOM 4844 C C . PHE A 1 631 ? 11.927 -3.964 27.276 1.00 97.00 631 PHE A C 1
ATOM 4846 O O . PHE A 1 631 ? 11.615 -4.210 28.436 1.00 97.00 631 PHE A O 1
ATOM 4853 N N . SER A 1 632 ? 11.071 -4.139 26.262 1.00 95.69 632 SER A N 1
ATOM 4854 C CA . SER A 1 632 ? 9.685 -4.567 26.478 1.00 95.69 632 SER A CA 1
ATOM 4855 C C . SER A 1 632 ? 9.608 -5.978 27.075 1.00 95.69 632 SER A C 1
ATOM 4857 O O . SER A 1 632 ? 8.903 -6.187 28.060 1.00 95.69 632 SER A O 1
ATOM 4859 N N . ALA A 1 633 ? 10.401 -6.926 26.564 1.00 95.19 633 ALA A N 1
ATOM 4860 C CA . ALA A 1 633 ? 10.469 -8.284 27.100 1.00 95.19 633 ALA A CA 1
ATOM 4861 C C . ALA A 1 633 ? 10.906 -8.305 28.577 1.00 95.19 633 ALA A C 1
ATOM 4863 O O . ALA A 1 633 ? 10.209 -8.877 29.417 1.00 95.19 633 ALA A O 1
ATOM 4864 N N . VAL A 1 634 ? 12.021 -7.639 28.904 1.00 96.00 634 VAL A N 1
ATOM 4865 C CA . VAL A 1 634 ? 12.606 -7.631 30.256 1.00 96.00 634 VAL A CA 1
ATOM 4866 C C . VAL A 1 634 ? 11.765 -6.817 31.240 1.00 96.00 634 VAL A C 1
ATOM 4868 O O . VAL A 1 634 ? 11.556 -7.268 32.365 1.00 96.00 634 VAL A O 1
ATOM 4871 N N . TYR A 1 635 ? 11.245 -5.651 30.841 1.00 95.56 635 TYR A N 1
ATOM 4872 C CA . TYR A 1 635 ? 10.395 -4.818 31.699 1.00 95.56 635 TYR A CA 1
ATOM 4873 C C . TYR A 1 635 ? 9.099 -5.551 32.056 1.00 95.56 635 TYR A C 1
ATOM 4875 O O . TYR A 1 635 ? 8.747 -5.615 33.230 1.00 95.56 635 TYR A O 1
ATOM 4883 N N . SER A 1 636 ? 8.447 -6.177 31.068 1.00 93.94 636 SER A N 1
ATOM 4884 C CA . SER A 1 636 ? 7.200 -6.917 31.277 1.00 93.94 636 SER A CA 1
ATOM 4885 C C . SER A 1 636 ? 7.354 -8.137 32.191 1.00 93.94 636 SER A C 1
ATOM 4887 O O . SER A 1 636 ? 6.368 -8.508 32.818 1.00 93.94 636 SER A O 1
ATOM 4889 N N . ILE A 1 637 ? 8.541 -8.758 32.271 1.00 91.00 637 ILE A N 1
ATOM 4890 C CA . ILE A 1 637 ? 8.849 -9.795 33.277 1.00 91.00 637 ILE A CA 1
ATOM 4891 C C . ILE A 1 637 ? 9.152 -9.158 34.638 1.00 91.00 637 ILE A C 1
ATOM 4893 O O . ILE A 1 637 ? 8.748 -9.676 35.668 1.00 91.00 637 ILE A O 1
ATOM 4897 N N . SER A 1 638 ? 9.883 -8.043 34.660 1.00 91.44 638 SER A N 1
ATOM 4898 C CA . SER A 1 638 ? 10.408 -7.452 35.902 1.00 91.44 638 SER A CA 1
ATOM 4899 C C . SER A 1 638 ? 9.371 -6.676 36.723 1.00 91.44 638 SER A C 1
ATOM 4901 O O . SER A 1 638 ? 9.695 -6.232 37.825 1.00 91.44 638 SER A O 1
ATOM 4903 N N . ARG A 1 639 ? 8.184 -6.414 36.158 1.00 88.75 639 ARG A N 1
ATOM 4904 C CA . ARG A 1 639 ? 7.091 -5.625 36.762 1.00 88.75 639 ARG A CA 1
ATOM 4905 C C . ARG A 1 639 ? 5.691 -6.136 36.401 1.00 88.75 639 ARG A C 1
ATOM 4907 O O . ARG A 1 639 ? 4.729 -5.378 36.488 1.00 88.75 639 ARG A O 1
ATOM 4914 N N . ASP A 1 640 ? 5.600 -7.387 35.954 1.00 85.81 640 ASP A N 1
ATOM 4915 C CA . ASP A 1 640 ? 4.338 -8.072 35.655 1.00 85.81 640 ASP A CA 1
ATOM 4916 C C . ASP A 1 640 ? 3.406 -7.257 34.729 1.00 85.81 640 ASP A C 1
ATOM 4918 O O . ASP A 1 640 ? 2.236 -6.990 35.021 1.00 85.81 640 ASP A O 1
ATOM 4922 N N . GLY A 1 641 ? 3.973 -6.834 33.592 1.00 87.88 641 GLY A N 1
ATOM 4923 C CA . GLY A 1 641 ? 3.317 -6.037 32.551 1.00 87.88 641 GLY A CA 1
ATOM 4924 C C . GLY A 1 641 ? 3.789 -4.577 32.455 1.00 87.88 641 GLY A C 1
ATOM 4925 O O . GLY A 1 641 ? 4.910 -4.230 32.829 1.00 87.88 641 GLY A O 1
ATOM 4926 N N . PHE A 1 642 ? 2.926 -3.731 31.883 1.00 90.56 642 PHE A N 1
ATOM 4927 C CA . PHE A 1 642 ? 3.124 -2.290 31.687 1.00 90.56 642 PHE A CA 1
ATOM 4928 C C . PHE A 1 642 ? 2.015 -1.478 32.376 1.00 90.56 642 PHE A C 1
ATOM 4930 O O . PHE A 1 642 ? 2.022 -1.310 33.592 1.00 90.56 642 PHE A O 1
ATOM 4937 N N . THR A 1 643 ? 1.063 -0.949 31.603 1.00 91.69 643 THR A N 1
ATOM 4938 C CA . THR A 1 643 ? -0.080 -0.178 32.091 1.00 91.69 643 THR A CA 1
ATOM 4939 C C . THR A 1 643 ? -1.304 -1.078 32.268 1.00 91.69 643 THR A C 1
ATOM 4941 O O . THR A 1 643 ? -1.443 -2.066 31.534 1.00 91.69 643 THR A O 1
ATOM 4944 N N . PRO A 1 644 ? -2.240 -0.718 33.165 1.00 88.19 644 PRO A N 1
ATOM 4945 C CA . PRO A 1 644 ? -3.584 -1.280 33.153 1.00 88.19 644 PRO A CA 1
ATOM 4946 C C . PRO A 1 644 ? -4.236 -1.138 31.771 1.00 88.19 644 PRO A C 1
ATOM 4948 O O . PRO A 1 644 ? -4.032 -0.132 31.082 1.00 88.19 644 PRO A O 1
ATOM 4951 N N . TYR A 1 645 ? -5.006 -2.147 31.373 1.00 85.19 645 TYR A N 1
ATOM 4952 C CA . TYR A 1 645 ? -5.836 -2.132 30.173 1.00 85.19 645 TYR A CA 1
ATOM 4953 C C . TYR A 1 645 ? -7.048 -1.224 30.401 1.00 85.19 645 TYR A C 1
ATOM 4955 O O . TYR A 1 645 ? -7.803 -1.423 31.348 1.00 85.19 645 TYR A O 1
ATOM 4963 N N . ALA A 1 646 ? -7.246 -0.240 29.524 1.00 78.06 646 ALA A N 1
ATOM 4964 C CA . ALA A 1 646 ? -8.289 0.782 29.654 1.00 78.06 646 ALA A CA 1
ATOM 4965 C C . ALA A 1 646 ? -9.733 0.297 29.366 1.00 78.06 646 ALA A C 1
ATOM 4967 O O . ALA A 1 646 ? -10.585 1.109 29.025 1.00 78.06 646 ALA A O 1
ATOM 4968 N N . GLY A 1 647 ? -10.015 -1.010 29.411 1.00 75.19 647 GLY A N 1
ATOM 4969 C CA . GLY A 1 647 ? -11.342 -1.590 29.141 1.00 75.19 647 GLY A CA 1
ATOM 4970 C C . GLY A 1 647 ? -11.797 -1.569 27.671 1.00 75.19 647 GLY A C 1
ATOM 4971 O O . GLY A 1 647 ? -12.662 -2.352 27.296 1.00 75.19 647 GLY A O 1
ATOM 4972 N N . THR A 1 648 ? -11.195 -0.733 26.818 1.00 80.88 648 THR A N 1
ATOM 4973 C CA . THR A 1 648 ? -11.641 -0.484 25.437 1.00 80.88 648 THR A CA 1
ATOM 4974 C C . THR A 1 648 ? -10.608 -0.847 24.365 1.00 80.88 648 THR A C 1
ATOM 4976 O O . THR A 1 648 ? -9.414 -0.555 24.484 1.00 80.88 648 THR A O 1
ATOM 4979 N N . ILE A 1 649 ? -11.096 -1.403 23.249 1.00 83.69 649 ILE A N 1
ATOM 4980 C CA . ILE A 1 649 ? -10.321 -1.645 22.018 1.00 83.69 649 ILE A CA 1
ATOM 4981 C C . ILE A 1 649 ? -10.224 -0.414 21.102 1.00 83.69 649 ILE A C 1
ATOM 4983 O O . ILE A 1 649 ? -9.547 -0.474 20.077 1.00 83.69 649 ILE A O 1
ATOM 4987 N N . TYR A 1 650 ? -10.888 0.693 21.447 1.00 84.06 650 TYR A N 1
ATOM 4988 C CA . TYR A 1 650 ? -10.932 1.919 20.638 1.00 84.06 650 TYR A CA 1
ATOM 4989 C C . TYR A 1 650 ? -9.981 3.022 21.139 1.00 84.06 650 TYR A C 1
ATOM 4991 O O . TYR A 1 650 ? -9.693 3.967 20.410 1.00 84.06 650 TYR A O 1
ATOM 4999 N N . GLY A 1 651 ? -9.450 2.896 22.360 1.00 82.56 651 GLY A N 1
ATOM 5000 C CA . GLY A 1 651 ? -8.559 3.889 22.967 1.00 82.56 651 GLY A CA 1
ATOM 5001 C C . GLY A 1 651 ? -7.112 3.855 22.451 1.00 82.56 651 GLY A C 1
ATOM 5002 O O . GLY A 1 651 ? -6.621 2.844 21.946 1.00 82.56 651 GLY A O 1
ATOM 5003 N N . GLY A 1 652 ? -6.370 4.949 22.662 1.00 88.06 652 GLY A N 1
ATOM 5004 C CA . GLY A 1 652 ? -4.984 5.110 22.186 1.00 88.06 652 GLY A CA 1
ATOM 5005 C C . GLY A 1 652 ? -3.982 4.049 22.677 1.00 88.06 652 GLY A C 1
ATOM 5006 O O . GLY A 1 652 ? -3.005 3.768 21.980 1.00 88.06 652 GLY A O 1
ATOM 5007 N N . GLN A 1 653 ? -4.240 3.392 23.818 1.00 89.25 653 GLN A N 1
ATOM 5008 C CA . GLN A 1 653 ? -3.467 2.218 24.254 1.00 89.25 653 GLN A CA 1
ATOM 5009 C C . GLN A 1 653 ? -3.518 1.077 23.225 1.00 89.25 653 GLN A C 1
ATOM 5011 O O . GLN A 1 653 ? -2.500 0.438 22.961 1.00 89.25 653 GLN A O 1
ATOM 5016 N N . TYR A 1 654 ? -4.684 0.825 22.622 1.00 90.06 654 TYR A N 1
ATOM 5017 C CA . TYR A 1 654 ? -4.856 -0.250 21.649 1.00 90.06 654 TYR A CA 1
ATOM 5018 C C . TYR A 1 654 ? -4.015 0.016 20.395 1.00 90.06 654 TYR A C 1
ATOM 5020 O O . TYR A 1 654 ? -3.296 -0.868 19.933 1.00 90.06 654 TYR A O 1
ATOM 5028 N N . PHE A 1 655 ? -3.995 1.259 19.898 1.00 93.00 655 PHE A N 1
ATOM 5029 C CA . PHE A 1 655 ? -3.087 1.660 18.818 1.00 93.00 655 PHE A CA 1
ATOM 5030 C C . PHE A 1 655 ? -1.609 1.463 19.201 1.00 93.00 655 PHE A C 1
ATOM 5032 O O . PHE A 1 655 ? -0.846 0.881 18.424 1.00 93.00 655 PHE A O 1
ATOM 5039 N N . LEU A 1 656 ? -1.212 1.897 20.405 1.00 94.12 656 LEU A N 1
ATOM 5040 C CA . LEU A 1 656 ? 0.163 1.803 20.910 1.00 94.12 656 LEU A CA 1
ATOM 5041 C C . LEU A 1 656 ? 0.682 0.357 20.968 1.00 94.12 656 LEU A C 1
ATOM 5043 O O . LEU A 1 656 ? 1.813 0.108 20.554 1.00 94.12 656 LEU A O 1
ATOM 5047 N N . PHE A 1 657 ? -0.127 -0.587 21.457 1.00 93.88 657 PHE A N 1
ATOM 5048 C CA . PHE A 1 657 ? 0.293 -1.982 21.624 1.00 93.88 657 PHE A CA 1
ATOM 5049 C C . PHE A 1 657 ? -0.010 -2.872 20.407 1.00 93.88 657 PHE A C 1
ATOM 5051 O O . PHE A 1 657 ? 0.788 -3.755 20.101 1.00 93.88 657 PHE A O 1
ATOM 5058 N N . ARG A 1 658 ? -1.114 -2.657 19.678 1.00 92.81 658 ARG A N 1
ATOM 5059 C CA . ARG A 1 658 ? -1.564 -3.567 18.602 1.00 92.81 658 ARG A CA 1
ATOM 5060 C C . ARG A 1 658 ? -1.209 -3.089 17.191 1.00 92.81 658 ARG A C 1
ATOM 5062 O O . ARG A 1 658 ? -1.091 -3.924 16.298 1.00 92.81 658 ARG A O 1
ATOM 5069 N N . VAL A 1 659 ? -0.995 -1.787 16.961 1.00 95.06 659 VAL A N 1
ATOM 5070 C CA . VAL A 1 659 ? -0.789 -1.226 15.603 1.00 95.06 659 VAL A CA 1
ATOM 5071 C C . VAL A 1 659 ? 0.598 -0.600 15.415 1.00 95.06 659 VAL A C 1
ATOM 5073 O O . VAL A 1 659 ? 1.279 -0.897 14.430 1.00 95.06 659 VAL A O 1
ATOM 5076 N N . LEU A 1 660 ? 1.069 0.224 16.356 1.00 96.31 660 LEU A N 1
ATOM 5077 C CA . LEU A 1 660 ? 2.353 0.927 16.234 1.00 96.31 660 LEU A CA 1
ATOM 5078 C C . LEU A 1 660 ? 3.580 0.004 16.040 1.00 96.31 660 LEU A C 1
ATOM 5080 O O . LEU A 1 660 ? 4.415 0.332 15.190 1.00 96.31 660 LEU A O 1
ATOM 5084 N N . PRO A 1 661 ? 3.722 -1.150 16.730 1.00 96.94 661 PRO A N 1
ATOM 5085 C CA . PRO A 1 661 ? 4.878 -2.026 16.536 1.00 96.94 661 PRO A CA 1
ATOM 5086 C C . PRO A 1 661 ? 4.935 -2.566 15.103 1.00 96.94 661 PRO A C 1
ATOM 5088 O O . PRO A 1 661 ? 5.994 -2.572 14.476 1.00 96.94 661 PRO A O 1
ATOM 5091 N N . GLN A 1 662 ? 3.774 -2.940 14.555 1.00 97.19 662 GLN A N 1
ATOM 5092 C CA . GLN A 1 662 ? 3.628 -3.418 13.183 1.00 97.19 662 GLN A CA 1
ATOM 5093 C C . GLN A 1 662 ? 3.960 -2.329 12.149 1.00 97.19 662 GLN A C 1
ATOM 5095 O O . GLN A 1 662 ? 4.650 -2.621 11.173 1.00 97.19 662 GLN A O 1
ATOM 5100 N N . LEU A 1 663 ? 3.554 -1.070 12.375 1.00 97.81 663 LEU A N 1
ATOM 5101 C CA . LEU A 1 663 ? 3.930 0.069 11.520 1.00 97.81 663 LEU A CA 1
ATOM 5102 C C . LEU A 1 663 ? 5.455 0.271 11.459 1.00 97.81 663 LEU A C 1
ATOM 5104 O O . LEU A 1 663 ? 6.013 0.475 10.380 1.00 97.81 663 LEU A O 1
ATOM 5108 N N . ILE A 1 664 ? 6.146 0.167 12.599 1.00 97.50 664 ILE A N 1
ATOM 5109 C CA . ILE A 1 664 ? 7.614 0.263 12.662 1.00 97.50 664 ILE A CA 1
ATOM 5110 C C . ILE A 1 664 ? 8.264 -0.910 11.905 1.00 97.50 664 ILE A C 1
ATOM 5112 O O . ILE A 1 664 ? 9.193 -0.704 11.118 1.00 97.50 664 ILE A O 1
ATOM 5116 N N . GLY A 1 665 ? 7.735 -2.127 12.075 1.00 97.31 665 GLY A N 1
ATOM 5117 C CA . GLY A 1 665 ? 8.154 -3.310 11.318 1.00 97.31 665 GLY A CA 1
ATOM 5118 C C . GLY A 1 665 ? 7.973 -3.155 9.805 1.00 97.31 665 GLY A C 1
ATOM 5119 O O . GLY A 1 665 ? 8.883 -3.481 9.045 1.00 97.31 665 GLY A O 1
ATOM 5120 N N . ALA A 1 666 ? 6.851 -2.583 9.360 1.00 97.75 666 ALA A N 1
ATOM 5121 C CA . ALA A 1 666 ? 6.569 -2.316 7.951 1.00 97.75 666 ALA A CA 1
ATOM 5122 C C . ALA A 1 666 ? 7.573 -1.338 7.318 1.00 97.75 666 ALA A C 1
ATOM 5124 O O . ALA A 1 666 ? 8.071 -1.590 6.218 1.00 97.75 666 ALA A O 1
ATOM 5125 N N . VAL A 1 667 ? 7.936 -0.259 8.024 1.00 96.81 667 VAL A N 1
ATOM 5126 C CA . VAL A 1 667 ? 8.965 0.689 7.560 1.00 96.81 667 VAL A CA 1
ATOM 5127 C C . VAL A 1 667 ? 10.329 0.002 7.426 1.00 96.81 667 VAL A C 1
ATOM 5129 O O . VAL A 1 667 ? 11.007 0.188 6.411 1.00 96.81 667 VAL A O 1
ATOM 5132 N N . LEU A 1 668 ? 10.724 -0.828 8.400 1.00 97.06 668 LEU A N 1
ATOM 5133 C CA . LEU A 1 668 ? 11.972 -1.598 8.326 1.00 97.06 668 LEU A CA 1
ATOM 5134 C C . LEU A 1 668 ? 11.959 -2.632 7.191 1.00 97.06 668 LEU A C 1
ATOM 5136 O O . LEU A 1 668 ? 12.951 -2.735 6.467 1.00 97.06 668 LEU A O 1
ATOM 5140 N N . LEU A 1 669 ? 10.850 -3.350 6.989 1.00 97.19 669 LEU A N 1
ATOM 5141 C CA . LEU A 1 669 ? 10.708 -4.345 5.923 1.00 97.19 669 LEU A CA 1
ATOM 5142 C C . LEU A 1 669 ? 10.840 -3.704 4.536 1.00 97.19 669 LEU A C 1
ATOM 5144 O O . LEU A 1 669 ? 11.628 -4.172 3.715 1.00 97.19 669 LEU A O 1
ATOM 5148 N N . VAL A 1 670 ? 10.139 -2.595 4.278 1.00 96.25 670 VAL A N 1
ATOM 5149 C CA . VAL A 1 670 ? 10.221 -1.886 2.988 1.00 96.25 670 VAL A CA 1
ATOM 5150 C C . VAL A 1 670 ? 11.631 -1.327 2.748 1.00 96.25 670 VAL A C 1
ATOM 5152 O O . VAL A 1 670 ? 12.129 -1.383 1.620 1.00 96.25 670 VAL A O 1
ATOM 5155 N N . TYR A 1 671 ? 12.325 -0.854 3.790 1.00 97.19 671 TYR A N 1
ATOM 5156 C CA . TYR A 1 671 ? 13.732 -0.439 3.694 1.00 97.19 671 TYR A CA 1
ATOM 5157 C C . TYR A 1 671 ? 14.634 -1.631 3.324 1.00 97.19 671 TYR A C 1
ATOM 5159 O O . TYR A 1 671 ? 15.424 -1.538 2.381 1.00 97.19 671 TYR A O 1
ATOM 5167 N N . ALA A 1 672 ? 14.479 -2.770 4.005 1.00 97.06 672 ALA A N 1
ATOM 5168 C CA . ALA A 1 672 ? 15.241 -3.993 3.761 1.00 97.06 672 ALA A CA 1
ATOM 5169 C C . ALA A 1 672 ? 15.029 -4.539 2.335 1.00 97.06 672 ALA A C 1
ATOM 5171 O O . ALA A 1 672 ? 15.993 -4.843 1.626 1.00 97.06 672 ALA A O 1
ATOM 5172 N N . GLN A 1 673 ? 13.777 -4.580 1.871 1.00 96.19 673 GLN A N 1
ATOM 5173 C CA . GLN A 1 673 ? 13.421 -4.933 0.495 1.00 96.19 673 GLN A CA 1
ATOM 5174 C C . GLN A 1 673 ? 14.070 -3.975 -0.522 1.00 96.19 673 GLN A C 1
ATOM 5176 O O . GLN A 1 673 ? 14.601 -4.432 -1.536 1.00 96.19 673 GLN A O 1
ATOM 5181 N N . CYS A 1 674 ? 14.116 -2.664 -0.246 1.00 96.12 674 CYS A N 1
ATOM 5182 C CA . CYS A 1 674 ? 14.793 -1.683 -1.106 1.00 96.12 674 CYS A CA 1
ATOM 5183 C C . CYS A 1 674 ? 16.322 -1.871 -1.155 1.00 96.12 674 CYS A C 1
ATOM 5185 O O . CYS A 1 674 ? 16.918 -1.712 -2.224 1.00 96.12 674 CYS A O 1
ATOM 5187 N N . VAL A 1 675 ? 16.962 -2.234 -0.034 1.00 96.56 675 VAL A N 1
ATOM 5188 C CA . VAL A 1 675 ? 18.391 -2.601 0.006 1.00 96.56 675 VAL A CA 1
ATOM 5189 C C . VAL A 1 675 ? 18.638 -3.817 -0.890 1.00 96.56 675 VAL A C 1
ATOM 5191 O O . VAL A 1 675 ? 19.488 -3.761 -1.780 1.00 96.56 675 VAL A O 1
ATOM 5194 N N . ILE A 1 676 ? 17.860 -4.891 -0.726 1.00 95.94 676 ILE A N 1
ATOM 5195 C CA . ILE A 1 676 ? 18.021 -6.124 -1.509 1.00 95.94 676 ILE A CA 1
ATOM 5196 C C . ILE A 1 676 ? 17.717 -5.906 -2.996 1.00 95.94 676 ILE A C 1
ATOM 5198 O O . ILE A 1 676 ? 18.502 -6.342 -3.836 1.00 95.94 676 ILE A O 1
ATOM 5202 N N . ALA A 1 677 ? 16.667 -5.164 -3.357 1.00 95.44 677 ALA A N 1
ATOM 5203 C CA . ALA A 1 677 ? 16.380 -4.820 -4.753 1.00 95.44 677 ALA A CA 1
ATOM 5204 C C . ALA A 1 677 ? 17.544 -4.055 -5.423 1.00 95.44 677 ALA A C 1
ATOM 5206 O O . ALA A 1 677 ? 17.846 -4.272 -6.599 1.00 95.44 677 ALA A O 1
ATOM 5207 N N . ALA A 1 678 ? 18.259 -3.208 -4.674 1.00 95.81 678 ALA A N 1
ATOM 5208 C CA . ALA A 1 678 ? 19.477 -2.572 -5.166 1.00 95.81 678 ALA A CA 1
ATOM 5209 C C . ALA A 1 678 ? 20.668 -3.542 -5.267 1.00 95.81 678 ALA A C 1
ATOM 5211 O O . ALA A 1 678 ? 21.453 -3.410 -6.206 1.00 95.81 678 ALA A O 1
ATOM 5212 N N . VAL A 1 679 ? 20.792 -4.532 -4.372 1.00 96.19 679 VAL A N 1
ATOM 5213 C CA . VAL A 1 679 ? 21.784 -5.617 -4.505 1.00 96.19 679 VAL A CA 1
ATOM 5214 C C . VAL A 1 679 ? 21.533 -6.428 -5.780 1.00 96.19 679 VAL A C 1
ATOM 5216 O O . VAL A 1 679 ? 22.468 -6.590 -6.559 1.00 96.19 679 VAL A O 1
ATOM 5219 N N . PHE A 1 680 ? 20.291 -6.846 -6.060 1.00 95.94 680 PHE A N 1
ATOM 5220 C CA . PHE A 1 680 ? 19.916 -7.512 -7.321 1.00 95.94 680 PHE A CA 1
ATOM 5221 C C . PHE A 1 680 ? 20.311 -6.691 -8.558 1.00 95.94 680 PHE A C 1
ATOM 5223 O O . PHE A 1 680 ? 20.914 -7.224 -9.485 1.00 95.94 680 PHE A O 1
ATOM 5230 N N . ARG A 1 681 ? 20.057 -5.376 -8.561 1.00 94.94 681 ARG A N 1
ATOM 5231 C CA . ARG A 1 681 ? 20.410 -4.520 -9.706 1.00 94.94 681 ARG A CA 1
ATOM 5232 C C . ARG A 1 681 ? 21.921 -4.318 -9.883 1.00 94.94 681 ARG A C 1
ATOM 5234 O O . ARG A 1 681 ? 22.399 -4.233 -11.011 1.00 94.94 681 ARG A O 1
ATOM 5241 N N . VAL A 1 682 ? 22.669 -4.166 -8.788 1.00 95.69 682 VAL A N 1
ATOM 5242 C CA . VAL A 1 682 ? 24.083 -3.740 -8.823 1.00 95.69 682 VAL A CA 1
ATOM 5243 C C . VAL A 1 682 ? 25.056 -4.922 -8.815 1.00 95.69 682 VAL A C 1
ATOM 5245 O O . VAL A 1 682 ? 26.154 -4.799 -9.357 1.00 95.69 682 VAL A O 1
ATOM 5248 N N . PHE A 1 683 ? 24.684 -6.076 -8.252 1.00 95.81 683 PHE A N 1
ATOM 5249 C CA . PHE A 1 683 ? 25.574 -7.235 -8.173 1.00 95.81 683 PHE A CA 1
ATOM 5250 C C . PHE A 1 683 ? 26.005 -7.794 -9.544 1.00 95.81 683 PHE A C 1
ATOM 5252 O O . PHE A 1 683 ? 27.207 -7.998 -9.700 1.00 95.81 683 PHE A O 1
ATOM 5259 N N . PRO A 1 684 ? 25.138 -7.954 -10.568 1.00 95.44 684 PRO A N 1
ATOM 5260 C CA . PRO A 1 684 ? 25.567 -8.411 -11.895 1.00 95.44 684 PRO A CA 1
ATOM 5261 C C . PRO A 1 684 ? 26.631 -7.497 -12.525 1.00 95.44 684 PRO A C 1
ATOM 5263 O O . PRO A 1 684 ? 27.662 -7.970 -12.999 1.00 95.44 684 PRO A O 1
ATOM 5266 N N . LEU A 1 685 ? 26.435 -6.175 -12.437 1.00 95.69 685 LEU A N 1
ATOM 5267 C CA . LEU A 1 685 ? 27.393 -5.170 -12.918 1.00 95.69 685 LEU A CA 1
ATOM 5268 C C . LEU A 1 685 ? 28.710 -5.218 -12.119 1.00 95.69 685 LEU A C 1
ATOM 5270 O O . LEU A 1 685 ? 29.793 -5.150 -12.692 1.00 95.69 685 LEU A O 1
ATOM 5274 N N . SER A 1 686 ? 28.625 -5.406 -10.799 1.00 95.25 686 SER A N 1
ATOM 5275 C CA . SER A 1 686 ? 29.772 -5.561 -9.893 1.00 95.25 686 SER A CA 1
ATOM 5276 C C . SER A 1 686 ? 30.535 -6.882 -10.076 1.00 95.25 686 SER A C 1
ATOM 5278 O O . SER A 1 686 ? 31.732 -6.941 -9.795 1.00 95.25 686 SER A O 1
ATOM 5280 N N . ALA A 1 687 ? 29.872 -7.942 -10.536 1.00 94.56 687 ALA A N 1
ATOM 5281 C CA . ALA A 1 687 ? 30.498 -9.207 -10.904 1.00 94.56 687 ALA A CA 1
ATOM 5282 C C . ALA A 1 687 ? 31.245 -9.066 -12.240 1.00 94.56 687 ALA A C 1
ATOM 5284 O O . ALA A 1 687 ? 32.430 -9.376 -12.303 1.00 94.56 687 ALA A O 1
ATOM 5285 N N . MET A 1 688 ? 30.611 -8.473 -13.262 1.00 93.94 688 MET A N 1
ATOM 5286 C CA . MET A 1 688 ? 31.255 -8.127 -14.542 1.00 93.94 688 MET A CA 1
ATOM 5287 C C . MET A 1 688 ? 32.425 -7.139 -14.388 1.00 93.94 688 MET A C 1
ATOM 5289 O O . MET A 1 688 ? 33.364 -7.166 -15.179 1.00 93.94 688 MET A O 1
ATOM 5293 N N . ALA A 1 689 ? 32.395 -6.269 -13.378 1.00 93.62 689 ALA A N 1
ATOM 5294 C CA . ALA A 1 689 ? 33.479 -5.338 -13.056 1.00 93.62 689 ALA A CA 1
ATOM 5295 C C . ALA A 1 689 ? 34.594 -5.940 -12.177 1.00 93.62 689 ALA A C 1
ATOM 5297 O O . ALA A 1 689 ? 35.506 -5.222 -11.766 1.00 93.62 689 ALA A O 1
ATOM 5298 N N . SER A 1 690 ? 34.523 -7.232 -11.846 1.00 90.62 690 SER A N 1
ATOM 5299 C CA . SER A 1 690 ? 35.576 -7.905 -11.087 1.00 90.62 690 SER A CA 1
ATOM 5300 C C . SER A 1 690 ? 36.797 -8.186 -11.959 1.00 90.62 690 SER A C 1
ATOM 5302 O O . SER A 1 690 ? 36.671 -8.551 -13.131 1.00 90.62 690 SER A O 1
ATOM 5304 N N . ASP A 1 691 ? 37.992 -8.071 -11.378 1.00 84.69 691 ASP A N 1
ATOM 5305 C CA . ASP A 1 691 ? 39.232 -8.481 -12.040 1.00 84.69 691 ASP A CA 1
ATOM 5306 C C . ASP A 1 691 ? 39.329 -10.020 -12.160 1.00 84.69 691 ASP A C 1
ATOM 5308 O O . ASP A 1 691 ? 39.905 -10.517 -13.131 1.00 84.69 691 ASP A O 1
ATOM 5312 N N . ASP A 1 692 ? 38.670 -10.786 -11.278 1.00 85.69 692 ASP A N 1
ATOM 5313 C CA . ASP A 1 692 ? 38.609 -12.252 -11.365 1.00 85.69 692 ASP A CA 1
ATOM 5314 C C . ASP A 1 692 ? 37.667 -12.725 -12.490 1.00 85.69 692 ASP A C 1
ATOM 5316 O O . ASP A 1 692 ? 36.462 -12.454 -12.495 1.00 85.69 692 ASP A O 1
ATOM 5320 N N . ARG A 1 693 ? 38.212 -13.505 -13.435 1.00 82.94 693 ARG A N 1
ATOM 5321 C CA . ARG A 1 693 ? 37.452 -14.149 -14.520 1.00 82.94 693 ARG A CA 1
ATOM 5322 C C . ARG A 1 693 ? 36.371 -15.098 -13.983 1.00 82.94 693 ARG A C 1
ATOM 5324 O O . ARG A 1 693 ? 35.341 -15.246 -14.635 1.00 82.94 693 ARG A O 1
ATOM 5331 N N . ARG A 1 694 ? 36.566 -15.709 -12.808 1.00 83.62 694 ARG A N 1
ATOM 5332 C CA . ARG A 1 694 ? 35.606 -16.641 -12.189 1.00 83.62 694 ARG A CA 1
ATOM 5333 C C . ARG A 1 694 ? 34.358 -15.934 -11.665 1.00 83.62 694 ARG A C 1
ATOM 5335 O O . ARG A 1 694 ? 33.275 -16.488 -11.816 1.00 83.62 694 ARG A O 1
ATOM 5342 N N . GLU A 1 695 ? 34.486 -14.721 -11.117 1.00 87.44 695 GLU A N 1
ATOM 5343 C CA . GLU A 1 695 ? 33.326 -13.887 -10.757 1.00 87.44 695 GLU A CA 1
ATOM 5344 C C . GLU A 1 695 ? 32.617 -13.315 -11.998 1.00 87.44 695 GLU A C 1
ATOM 5346 O O . GLU A 1 695 ? 31.395 -13.184 -11.983 1.00 87.44 695 GLU A O 1
ATOM 5351 N N . ARG A 1 696 ? 33.350 -13.003 -13.080 1.00 89.31 696 ARG A N 1
ATOM 5352 C CA . ARG A 1 696 ? 32.748 -12.539 -14.348 1.00 89.31 696 ARG A CA 1
ATOM 5353 C C . ARG A 1 696 ? 32.005 -13.634 -15.118 1.00 89.31 696 ARG A C 1
ATOM 5355 O O . ARG A 1 696 ? 31.081 -13.324 -15.869 1.00 89.31 696 ARG A O 1
ATOM 5362 N N . ARG A 1 697 ? 32.418 -14.900 -14.993 1.00 85.81 697 ARG A N 1
ATOM 5363 C CA . ARG A 1 697 ? 31.880 -16.010 -15.793 1.00 85.81 697 ARG A CA 1
ATOM 5364 C C . ARG A 1 697 ? 30.377 -16.182 -15.572 1.00 85.81 697 ARG A C 1
ATOM 5366 O O . ARG A 1 697 ? 29.933 -16.372 -14.443 1.00 85.81 697 ARG A O 1
ATOM 5373 N N . ASN A 1 698 ? 29.606 -16.159 -16.657 1.00 85.38 698 ASN A N 1
ATOM 5374 C CA . ASN A 1 698 ? 28.141 -16.213 -16.654 1.00 85.38 698 ASN A CA 1
ATOM 5375 C C . ASN A 1 698 ? 27.471 -15.085 -15.819 1.00 85.38 698 ASN A C 1
ATOM 5377 O O . ASN A 1 698 ? 26.272 -15.160 -15.543 1.00 85.38 698 ASN A O 1
ATOM 5381 N N . ALA A 1 699 ? 28.188 -14.007 -15.457 1.00 92.31 699 ALA A N 1
ATOM 5382 C CA . ALA A 1 699 ? 27.644 -12.895 -14.664 1.00 92.31 699 ALA A CA 1
ATOM 5383 C C . ALA A 1 699 ? 26.482 -12.173 -15.371 1.00 92.31 699 ALA A C 1
ATOM 5385 O O . ALA A 1 699 ? 25.553 -11.691 -14.722 1.00 92.31 699 ALA A O 1
ATOM 5386 N N . VAL A 1 700 ? 26.479 -12.181 -16.707 1.00 93.00 700 VAL A N 1
ATOM 5387 C CA . VAL A 1 700 ? 25.378 -11.689 -17.549 1.00 93.00 700 VAL A CA 1
ATOM 5388 C C . VAL A 1 700 ? 24.048 -12.430 -17.322 1.00 93.00 700 VAL A C 1
ATOM 5390 O O . VAL A 1 700 ? 22.985 -11.869 -17.590 1.00 93.00 700 VAL A O 1
ATOM 5393 N N . PHE A 1 701 ? 24.072 -13.654 -16.779 1.00 93.75 701 PHE A N 1
ATOM 5394 C CA . PHE A 1 701 ? 22.881 -14.446 -16.441 1.00 93.75 701 PHE A CA 1
ATOM 5395 C C . PHE A 1 701 ? 22.383 -14.265 -15.000 1.00 93.75 701 PHE A C 1
ATOM 5397 O O . PHE A 1 701 ? 21.313 -14.786 -14.664 1.00 93.75 701 PHE A O 1
ATOM 5404 N N . LEU A 1 702 ? 23.111 -13.525 -14.154 1.00 94.12 702 LEU A N 1
ATOM 5405 C CA . LEU A 1 702 ? 22.677 -13.216 -12.791 1.00 94.12 702 LEU A CA 1
ATOM 5406 C C . LEU A 1 702 ? 21.354 -12.420 -12.809 1.00 94.12 702 LEU A C 1
ATOM 5408 O O . LEU A 1 702 ? 21.133 -11.606 -13.712 1.00 94.12 702 LEU A O 1
ATOM 5412 N N . PRO A 1 703 ? 20.454 -12.645 -11.834 1.00 95.00 703 PRO A N 1
ATOM 5413 C CA . PRO A 1 703 ? 19.167 -11.964 -11.789 1.00 95.00 703 PRO A CA 1
ATOM 5414 C C . PRO A 1 703 ? 19.354 -10.467 -11.528 1.00 95.00 703 PRO A C 1
ATOM 5416 O O . PRO A 1 703 ? 19.995 -10.077 -10.557 1.00 95.00 703 PRO A O 1
ATOM 5419 N N . LEU A 1 704 ? 18.760 -9.635 -12.385 1.00 94.69 704 LEU A N 1
ATOM 5420 C CA . LEU A 1 704 ? 18.808 -8.172 -12.276 1.00 94.69 704 LEU A CA 1
ATOM 5421 C C . LEU A 1 704 ? 17.714 -7.615 -11.343 1.00 94.69 704 LEU A C 1
ATOM 5423 O O . LEU A 1 704 ? 17.801 -6.477 -10.882 1.00 94.69 704 LEU A O 1
ATOM 5427 N N . TYR A 1 705 ? 16.692 -8.430 -11.062 1.00 93.88 705 TYR A N 1
ATOM 5428 C CA . TYR A 1 705 ? 15.528 -8.113 -10.234 1.00 93.88 705 TYR A CA 1
ATOM 5429 C C . TYR A 1 705 ? 15.137 -9.335 -9.379 1.00 93.88 705 TYR A C 1
ATOM 5431 O O . TYR A 1 705 ? 15.328 -10.468 -9.842 1.00 93.88 705 TYR A O 1
ATOM 5439 N N . PRO A 1 706 ? 14.550 -9.145 -8.182 1.00 92.06 706 PRO A N 1
ATOM 5440 C CA . PRO A 1 706 ? 13.878 -10.227 -7.465 1.00 92.06 706 PRO A CA 1
ATOM 5441 C C . PRO A 1 706 ? 12.602 -10.665 -8.214 1.00 92.06 706 PRO A C 1
ATOM 5443 O O . PRO A 1 706 ? 11.853 -9.828 -8.713 1.00 92.06 706 PRO A O 1
ATOM 5446 N N . LYS A 1 707 ? 12.339 -11.977 -8.282 1.00 85.50 707 LYS A N 1
ATOM 5447 C CA . LYS A 1 707 ? 11.113 -12.579 -8.848 1.00 85.50 707 LYS A CA 1
ATOM 5448 C C . LYS A 1 707 ? 9.879 -12.249 -7.997 1.00 85.50 707 LYS A C 1
ATOM 5450 O O . LYS A 1 707 ? 8.800 -12.020 -8.533 1.00 85.50 707 LYS A O 1
ATOM 5455 N N . SER A 1 708 ? 10.038 -12.313 -6.676 1.00 86.44 708 SER A N 1
ATOM 5456 C CA . SER A 1 708 ? 9.014 -12.088 -5.653 1.00 86.44 708 SER A CA 1
ATOM 5457 C C . SER A 1 708 ? 9.700 -11.941 -4.291 1.00 86.44 708 SER A C 1
ATOM 5459 O O . SER A 1 708 ? 10.839 -12.382 -4.136 1.00 86.44 708 SER A O 1
ATOM 5461 N N . PHE A 1 709 ? 9.002 -11.375 -3.304 1.00 86.38 709 PHE A N 1
ATOM 5462 C CA . PHE A 1 709 ? 9.390 -11.446 -1.891 1.00 86.38 709 PHE A CA 1
ATOM 5463 C C . PHE A 1 709 ? 8.607 -12.509 -1.098 1.00 86.38 709 PHE A C 1
ATOM 5465 O O . PHE A 1 709 ? 8.944 -12.740 0.058 1.00 86.38 709 PHE A O 1
ATOM 5472 N N . LEU A 1 710 ? 7.633 -13.208 -1.705 1.00 87.31 710 LEU A N 1
ATOM 5473 C CA . LEU A 1 710 ? 6.968 -14.378 -1.099 1.00 87.31 710 LEU A CA 1
ATOM 5474 C C . LEU A 1 710 ? 7.946 -15.543 -0.871 1.00 87.31 710 LEU A C 1
ATOM 5476 O O . LEU A 1 710 ? 7.870 -16.233 0.142 1.00 87.31 710 LEU A O 1
ATOM 5480 N N . TRP A 1 711 ? 8.884 -15.740 -1.803 1.00 87.38 711 TRP A N 1
ATOM 5481 C CA . TRP A 1 711 ? 9.824 -16.863 -1.829 1.00 87.38 711 TRP A CA 1
ATOM 5482 C C . TRP A 1 711 ? 11.279 -16.360 -1.855 1.00 87.38 711 TRP A C 1
ATOM 5484 O O . TRP A 1 711 ? 11.562 -15.381 -2.553 1.00 87.38 711 TRP A O 1
ATOM 5494 N N . PRO A 1 712 ? 12.226 -17.006 -1.148 1.00 88.25 712 PRO A N 1
ATOM 5495 C CA . PRO A 1 712 ? 13.604 -16.530 -1.056 1.00 88.25 712 PRO A CA 1
ATOM 5496 C C . PRO A 1 712 ? 14.392 -16.851 -2.335 1.00 88.25 712 PRO A C 1
ATOM 5498 O O . PRO A 1 712 ? 14.821 -17.982 -2.559 1.00 88.25 712 PRO A O 1
ATOM 5501 N N . GLN A 1 713 ? 14.641 -15.847 -3.179 1.00 91.06 713 GLN A N 1
ATOM 5502 C CA . GLN A 1 713 ? 15.485 -16.014 -4.366 1.00 91.06 713 GLN A CA 1
ATOM 5503 C C . GLN A 1 713 ? 16.976 -15.874 -4.018 1.00 91.06 713 GLN A C 1
ATOM 5505 O O . GLN A 1 713 ? 17.555 -14.793 -4.113 1.00 91.06 713 GLN A O 1
ATOM 5510 N N . LEU A 1 714 ? 17.609 -16.981 -3.637 1.00 92.69 714 LEU A N 1
ATOM 5511 C CA . LEU A 1 714 ? 19.036 -17.022 -3.308 1.00 92.69 714 LEU A CA 1
ATOM 5512 C C . LEU A 1 714 ? 19.912 -16.997 -4.575 1.00 92.69 714 LEU A C 1
ATOM 5514 O O . LEU A 1 714 ? 19.620 -17.679 -5.556 1.00 92.69 714 LEU A O 1
ATOM 5518 N N . PHE A 1 715 ? 20.985 -16.199 -4.566 1.00 90.88 715 PHE A N 1
ATOM 5519 C CA . PHE A 1 715 ? 21.941 -16.085 -5.676 1.00 90.88 715 PHE A CA 1
ATOM 5520 C C . PHE A 1 715 ? 23.286 -15.497 -5.215 1.00 90.88 715 PHE A C 1
ATOM 5522 O O . PHE A 1 715 ? 23.362 -14.818 -4.192 1.00 90.88 715 PHE A O 1
ATOM 5529 N N . GLY A 1 716 ? 24.341 -15.709 -6.008 1.00 89.38 716 GLY A N 1
ATOM 5530 C CA . GLY A 1 716 ? 25.669 -15.148 -5.739 1.00 89.38 716 GLY A CA 1
ATOM 5531 C C . GLY A 1 716 ? 26.393 -15.800 -4.547 1.00 89.38 716 GLY A C 1
ATOM 5532 O O . GLY A 1 716 ? 26.032 -16.899 -4.125 1.00 89.38 716 GLY A O 1
ATOM 5533 N N . PRO A 1 717 ? 27.453 -15.160 -4.019 1.00 93.38 717 PRO A N 1
ATOM 5534 C CA . PRO A 1 717 ? 28.198 -15.659 -2.866 1.00 93.38 717 PRO A CA 1
ATOM 5535 C C . PRO A 1 717 ? 27.441 -15.399 -1.551 1.00 93.38 717 PRO A C 1
ATOM 5537 O O . PRO A 1 717 ? 26.421 -14.708 -1.528 1.00 93.38 717 PRO A O 1
ATOM 5540 N N . TRP A 1 718 ? 27.940 -15.923 -0.427 1.00 94.62 718 TRP A N 1
ATOM 5541 C CA . TRP A 1 718 ? 27.229 -15.861 0.861 1.00 94.62 718 TRP A CA 1
ATOM 5542 C C . TRP A 1 718 ? 26.970 -14.436 1.369 1.00 94.62 718 TRP A C 1
ATOM 5544 O O . TRP A 1 718 ? 25.944 -14.197 1.999 1.00 94.62 718 TRP A O 1
ATOM 5554 N N . GLN A 1 719 ? 27.820 -13.463 1.022 1.00 94.81 719 GLN A N 1
ATOM 5555 C CA . GLN A 1 719 ? 27.605 -12.046 1.347 1.00 94.81 719 GLN A CA 1
ATOM 5556 C C . GLN A 1 719 ? 26.421 -11.415 0.586 1.00 94.81 719 GLN A C 1
ATOM 5558 O O . GLN A 1 719 ? 26.044 -10.283 0.881 1.00 94.81 719 GLN A O 1
ATOM 5563 N N . VAL A 1 720 ? 25.848 -12.130 -0.388 1.00 94.19 720 VAL A N 1
ATOM 5564 C CA . VAL A 1 720 ? 24.632 -11.761 -1.122 1.00 94.19 720 VAL A CA 1
ATOM 5565 C C . VAL A 1 720 ? 23.467 -12.650 -0.684 1.00 94.19 720 VAL A C 1
ATOM 5567 O O . VAL A 1 720 ? 22.451 -12.120 -0.240 1.00 94.19 720 VAL A O 1
ATOM 5570 N N . TRP A 1 721 ? 23.613 -13.983 -0.716 1.00 95.38 721 TRP A N 1
ATOM 5571 C CA . TRP A 1 721 ? 22.480 -14.866 -0.412 1.00 95.38 721 TRP A CA 1
ATOM 5572 C C . TRP A 1 721 ? 22.078 -14.892 1.069 1.00 95.38 721 TRP A C 1
ATOM 5574 O O . TRP A 1 721 ? 20.883 -14.993 1.336 1.00 95.38 721 TRP A O 1
ATOM 5584 N N . VAL A 1 722 ? 23.004 -14.745 2.031 1.00 96.69 722 VAL A N 1
ATOM 5585 C CA . VAL A 1 722 ? 22.639 -14.710 3.465 1.00 96.69 722 VAL A CA 1
ATOM 5586 C C . VAL A 1 722 ? 21.778 -13.475 3.776 1.00 96.69 722 VAL A C 1
ATOM 5588 O O . VAL A 1 722 ? 20.678 -13.660 4.298 1.00 96.69 722 VAL A O 1
ATOM 5591 N N . PRO A 1 723 ? 22.160 -12.237 3.390 1.00 96.19 723 PRO A N 1
ATOM 5592 C CA . PRO A 1 723 ? 21.271 -11.085 3.534 1.00 96.19 723 PRO A CA 1
ATOM 5593 C C . PRO A 1 723 ? 19.944 -11.223 2.780 1.00 96.19 723 PRO A C 1
ATOM 5595 O O . PRO A 1 723 ? 18.916 -10.807 3.305 1.00 96.19 723 PRO A O 1
ATOM 5598 N N . THR A 1 724 ? 19.919 -11.829 1.586 1.00 96.00 724 THR A N 1
ATOM 5599 C CA . THR A 1 724 ? 18.655 -12.068 0.862 1.00 96.00 724 THR A CA 1
ATOM 5600 C C . THR A 1 724 ? 17.732 -13.038 1.608 1.00 96.00 724 THR A C 1
ATOM 5602 O O . THR A 1 724 ? 16.536 -12.768 1.709 1.00 96.00 724 THR A O 1
ATOM 5605 N N . LEU A 1 725 ? 18.270 -14.120 2.184 1.00 96.56 725 LEU A N 1
ATOM 5606 C CA . LEU A 1 725 ? 17.511 -15.057 3.018 1.00 96.56 725 LEU A CA 1
ATOM 5607 C C . LEU A 1 725 ? 16.972 -14.378 4.284 1.00 96.56 725 LEU A C 1
ATOM 5609 O O . LEU A 1 725 ? 15.807 -14.551 4.630 1.00 96.56 725 LEU A O 1
ATOM 5613 N N . VAL A 1 726 ? 17.799 -13.578 4.958 1.00 97.31 726 VAL A N 1
ATOM 5614 C CA . VAL A 1 726 ? 17.406 -12.885 6.191 1.00 97.31 726 VAL A CA 1
ATOM 5615 C C . VAL A 1 726 ? 16.349 -11.813 5.929 1.00 97.31 726 VAL A C 1
ATOM 5617 O O . VAL A 1 726 ? 15.404 -11.704 6.702 1.00 97.31 726 VAL A O 1
ATOM 5620 N N . VAL A 1 727 ? 16.423 -11.071 4.821 1.00 96.44 727 VAL A N 1
ATOM 5621 C CA . VAL A 1 727 ? 15.351 -10.126 4.462 1.00 96.44 727 VAL A CA 1
ATOM 5622 C C . VAL A 1 727 ? 14.052 -10.854 4.094 1.00 96.44 727 VAL A C 1
ATOM 5624 O O . VAL A 1 727 ? 12.977 -10.379 4.453 1.00 96.44 727 VAL A O 1
ATOM 5627 N N . TRP A 1 728 ? 14.114 -12.043 3.486 1.00 96.19 728 TRP A N 1
ATOM 5628 C CA . TRP A 1 728 ? 12.918 -12.881 3.338 1.00 96.19 728 TRP A CA 1
ATOM 5629 C C . TRP A 1 728 ? 12.353 -13.344 4.696 1.00 96.19 728 TRP A C 1
ATOM 5631 O O . TRP A 1 728 ? 11.142 -13.273 4.899 1.00 96.19 728 TRP A O 1
ATOM 5641 N N . LEU A 1 729 ? 13.201 -13.717 5.664 1.00 96.31 729 LEU A N 1
ATOM 5642 C CA . LEU A 1 729 ? 12.754 -14.000 7.038 1.00 96.31 729 LEU A CA 1
ATOM 5643 C C . LEU A 1 729 ? 12.108 -12.770 7.702 1.00 96.31 729 LEU A C 1
ATOM 5645 O O . LEU A 1 729 ? 11.153 -12.924 8.461 1.00 96.31 729 LEU A O 1
ATOM 5649 N N . THR A 1 730 ? 12.552 -11.545 7.384 1.00 96.38 730 THR A N 1
ATOM 5650 C CA . THR A 1 730 ? 11.921 -10.332 7.937 1.00 96.38 730 THR A CA 1
ATOM 5651 C C . THR A 1 730 ? 10.497 -10.079 7.450 1.00 96.38 730 THR A C 1
ATOM 5653 O O . THR A 1 730 ? 9.794 -9.316 8.100 1.00 96.38 730 THR A O 1
ATOM 5656 N N . ASN A 1 731 ? 10.009 -10.743 6.393 1.00 95.88 731 ASN A N 1
ATOM 5657 C CA . ASN A 1 731 ? 8.588 -10.669 6.029 1.00 95.88 731 ASN A CA 1
ATOM 5658 C C . ASN A 1 731 ? 7.684 -11.071 7.215 1.00 95.88 731 ASN A C 1
ATOM 5660 O O . ASN A 1 731 ? 6.659 -10.439 7.465 1.00 95.88 731 ASN A O 1
ATOM 5664 N N . PHE A 1 732 ? 8.093 -12.086 7.985 1.00 95.75 732 PHE A N 1
ATOM 5665 C CA . PHE A 1 732 ? 7.339 -12.596 9.132 1.00 95.75 732 PHE A CA 1
ATOM 5666 C C . PHE A 1 732 ? 7.364 -11.668 10.358 1.00 95.75 732 PHE A C 1
ATOM 5668 O O . PHE A 1 732 ? 6.641 -11.936 11.318 1.00 95.75 732 PHE A O 1
ATOM 5675 N N . THR A 1 733 ? 8.138 -10.571 10.359 1.00 97.56 733 THR A N 1
ATOM 5676 C CA . THR A 1 733 ? 8.143 -9.662 11.516 1.00 97.56 733 THR A CA 1
ATOM 5677 C C . THR A 1 733 ? 6.821 -8.931 11.681 1.00 97.56 733 THR A C 1
ATOM 5679 O O . THR A 1 733 ? 6.459 -8.699 12.823 1.00 97.56 733 THR A O 1
ATOM 5682 N N . ILE A 1 734 ? 6.072 -8.603 10.618 1.00 97.56 734 ILE A N 1
ATOM 5683 C CA . ILE A 1 734 ? 4.783 -7.900 10.770 1.00 97.56 734 ILE A CA 1
ATOM 5684 C C . ILE A 1 734 ? 3.741 -8.809 11.463 1.00 97.56 734 ILE A C 1
ATOM 5686 O O . ILE A 1 734 ? 3.250 -8.402 12.518 1.00 97.56 734 ILE A O 1
ATOM 5690 N N . PRO A 1 735 ? 3.492 -10.062 11.013 1.00 97.88 735 PRO A N 1
ATOM 5691 C CA . PRO A 1 735 ? 2.638 -10.994 11.753 1.00 97.88 735 PRO A CA 1
ATOM 5692 C C . PRO A 1 735 ? 3.111 -11.275 13.180 1.00 97.88 735 PRO A C 1
ATOM 5694 O O . PRO A 1 735 ? 2.291 -11.286 14.090 1.00 97.88 735 PRO A O 1
ATOM 5697 N N . LEU A 1 736 ? 4.416 -11.438 13.424 1.00 97.81 736 LEU A N 1
ATOM 5698 C CA . LEU A 1 736 ? 4.927 -11.597 14.793 1.00 97.81 736 LEU A CA 1
ATOM 5699 C C . LEU A 1 736 ? 4.730 -10.326 15.642 1.00 97.81 736 LEU A C 1
ATOM 5701 O O . LEU A 1 736 ? 4.371 -10.413 16.807 1.00 97.81 736 LEU A O 1
ATOM 5705 N N . LEU A 1 737 ? 4.908 -9.130 15.078 1.00 97.81 737 LEU A N 1
ATOM 5706 C CA . LEU A 1 737 ? 4.683 -7.861 15.781 1.00 97.81 737 LEU A CA 1
ATOM 5707 C C . LEU A 1 737 ? 3.208 -7.645 16.145 1.00 97.81 737 LEU A C 1
ATOM 5709 O O . LEU A 1 737 ? 2.941 -6.973 17.138 1.00 97.81 737 LEU A O 1
ATOM 5713 N N . SER A 1 738 ? 2.265 -8.231 15.397 1.00 96.12 738 SER A N 1
ATOM 5714 C CA . SER A 1 738 ? 0.840 -8.219 15.760 1.00 96.12 738 SER A CA 1
ATOM 5715 C C . SER A 1 738 ? 0.550 -8.956 17.071 1.00 96.12 738 SER A C 1
ATOM 5717 O O . SER A 1 738 ? -0.303 -8.537 17.850 1.00 96.12 738 SER A O 1
ATOM 5719 N N . SER A 1 739 ? 1.311 -10.019 17.346 1.00 95.25 739 SER A N 1
ATOM 5720 C CA . SER A 1 739 ? 1.191 -10.863 18.534 1.00 95.25 739 SER A CA 1
ATOM 5721 C C . SER A 1 739 ? 2.267 -10.584 19.592 1.00 95.25 739 SER A C 1
ATOM 5723 O O . SER A 1 739 ? 2.466 -11.393 20.493 1.00 95.25 739 SER A O 1
ATOM 5725 N N . LEU A 1 740 ? 2.959 -9.438 19.519 1.00 96.62 740 LEU A N 1
ATOM 5726 C CA . LEU A 1 740 ? 3.986 -9.045 20.495 1.00 96.62 740 LEU A CA 1
ATOM 5727 C C . LEU A 1 740 ? 3.399 -8.689 21.872 1.00 96.62 740 LEU A C 1
ATOM 5729 O O . LEU A 1 740 ? 4.061 -8.896 22.892 1.00 96.62 740 LEU A O 1
ATOM 5733 N N . TYR A 1 741 ? 2.179 -8.150 21.905 1.00 94.81 741 TYR A N 1
ATOM 5734 C CA . TYR A 1 741 ? 1.514 -7.706 23.128 1.00 94.81 741 TYR A CA 1
ATOM 5735 C C . TYR A 1 741 ? 0.111 -8.305 23.255 1.00 94.81 741 TYR A C 1
ATOM 5737 O O . TYR A 1 741 ? -0.673 -8.306 22.302 1.00 94.81 741 TYR A O 1
ATOM 5745 N N . THR A 1 742 ? -0.194 -8.760 24.468 1.00 91.88 742 THR A N 1
ATOM 5746 C CA . THR A 1 742 ? -1.507 -9.239 24.918 1.00 91.88 742 THR A CA 1
ATOM 5747 C C . THR A 1 742 ? -1.878 -8.528 26.220 1.00 91.88 742 THR A C 1
ATOM 5749 O O . THR A 1 742 ? -1.038 -7.867 26.836 1.00 91.88 742 THR A O 1
ATOM 5752 N N . VAL A 1 743 ? -3.119 -8.686 26.665 1.00 89.50 743 VAL A N 1
ATOM 5753 C CA . VAL A 1 743 ? -3.536 -8.351 28.032 1.00 89.50 743 VAL A CA 1
ATOM 5754 C C . VAL A 1 743 ? -3.464 -9.621 28.896 1.00 89.50 743 VAL A C 1
ATOM 5756 O O . VAL A 1 743 ? -3.651 -10.717 28.371 1.00 89.50 743 VAL A O 1
ATOM 5759 N N . VAL A 1 744 ? -3.137 -9.486 30.185 1.00 86.50 744 VAL A N 1
ATOM 5760 C CA . VAL A 1 744 ? -3.082 -10.567 31.192 1.00 86.50 744 VAL A CA 1
ATOM 5761 C C . VAL A 1 744 ? -3.612 -10.084 32.546 1.00 86.50 744 VAL A C 1
ATOM 5763 O O . VAL A 1 744 ? -3.625 -8.879 32.805 1.00 86.50 744 VAL A O 1
ATOM 5766 N N . LEU A 1 745 ? -4.033 -11.005 33.420 1.00 83.75 745 LEU A N 1
ATOM 5767 C CA . LEU A 1 745 ? -4.472 -10.686 34.784 1.00 83.75 745 LEU A CA 1
ATOM 5768 C C . LEU A 1 745 ? -3.291 -10.720 35.755 1.00 83.75 745 LEU A C 1
ATOM 5770 O O . LEU A 1 745 ? -2.636 -11.754 35.878 1.00 83.75 745 LEU A O 1
ATOM 5774 N N . VAL A 1 746 ? -3.060 -9.627 36.481 1.00 82.44 746 VAL A N 1
ATOM 5775 C CA . VAL A 1 746 ? -2.046 -9.546 37.541 1.00 82.44 746 VAL A CA 1
ATOM 5776 C C . VAL A 1 746 ? -2.625 -8.773 38.723 1.00 82.44 746 VAL A C 1
ATOM 5778 O O . VAL A 1 746 ? -3.137 -7.672 38.549 1.00 82.44 746 VAL A O 1
ATOM 5781 N N . ASP A 1 747 ? -2.570 -9.346 39.926 1.00 79.62 747 ASP A N 1
ATOM 5782 C CA . ASP A 1 747 ? -3.118 -8.755 41.162 1.00 79.62 747 ASP A CA 1
ATOM 5783 C C . ASP A 1 747 ? -4.613 -8.367 41.071 1.00 79.62 747 ASP A C 1
ATOM 5785 O O . ASP A 1 747 ? -5.062 -7.416 41.706 1.00 79.62 747 ASP A O 1
ATOM 5789 N N . GLY A 1 748 ? -5.392 -9.064 40.234 1.00 76.12 748 GLY A N 1
ATOM 5790 C CA . GLY A 1 748 ? -6.790 -8.715 39.939 1.00 76.12 748 GLY A CA 1
ATOM 5791 C C . GLY A 1 748 ? -6.973 -7.571 38.927 1.00 76.12 748 GLY A C 1
ATOM 5792 O O . GLY A 1 748 ? -8.104 -7.245 38.579 1.00 76.12 748 GLY A O 1
ATOM 5793 N N . VAL A 1 749 ? -5.886 -6.991 38.409 1.00 82.12 749 VAL A N 1
ATOM 5794 C CA . VAL A 1 749 ? -5.892 -5.915 37.407 1.00 82.12 749 VAL A CA 1
ATOM 5795 C C . VAL A 1 749 ? -5.471 -6.457 36.040 1.00 82.12 749 VAL A C 1
ATOM 5797 O O . VAL A 1 749 ? -4.425 -7.088 35.897 1.00 82.12 749 VAL A O 1
ATOM 5800 N N . TRP A 1 750 ? -6.257 -6.169 35.004 1.00 84.19 750 TRP A N 1
ATOM 5801 C CA . TRP A 1 750 ? -5.869 -6.443 33.619 1.00 84.19 750 TRP A CA 1
ATOM 5802 C C . TRP A 1 750 ? -4.747 -5.490 33.192 1.00 84.19 750 TRP A C 1
ATOM 5804 O O . TRP A 1 750 ? -4.935 -4.275 33.216 1.00 84.19 750 TRP A O 1
ATOM 5814 N N . ARG A 1 751 ? -3.580 -6.015 32.804 1.00 89.56 751 ARG A N 1
ATOM 5815 C CA . ARG A 1 751 ? -2.400 -5.241 32.369 1.00 89.56 751 ARG A CA 1
ATOM 5816 C C . ARG A 1 751 ? -1.934 -5.688 30.986 1.00 89.56 751 ARG A C 1
ATOM 5818 O O . ARG A 1 751 ? -1.996 -6.870 30.658 1.00 89.56 751 ARG A O 1
ATOM 5825 N N . TRP A 1 752 ? -1.423 -4.755 30.185 1.00 92.25 752 TRP A N 1
ATOM 5826 C CA . TRP A 1 752 ? -0.697 -5.096 28.957 1.00 92.25 752 TRP A CA 1
ATOM 5827 C C . TRP A 1 752 ? 0.631 -5.781 29.298 1.00 92.25 752 TRP A C 1
ATOM 5829 O O . TRP A 1 752 ? 1.352 -5.306 30.174 1.00 92.25 752 TRP A O 1
ATOM 5839 N N . ALA A 1 753 ? 0.986 -6.852 28.586 1.00 92.81 753 ALA A N 1
ATOM 5840 C CA . ALA A 1 753 ? 2.232 -7.596 28.771 1.00 92.81 753 ALA A CA 1
ATOM 5841 C C . ALA A 1 753 ? 2.855 -8.030 27.434 1.00 92.81 753 ALA A C 1
ATOM 5843 O O . ALA A 1 753 ? 2.171 -8.187 26.420 1.00 92.81 753 ALA A O 1
ATOM 5844 N N . THR A 1 754 ? 4.176 -8.225 27.433 1.00 95.81 754 THR A N 1
ATOM 5845 C CA . THR A 1 754 ? 4.932 -8.716 26.273 1.00 95.81 754 THR A CA 1
ATOM 5846 C C . THR A 1 754 ? 4.904 -10.239 26.203 1.00 95.81 754 THR A C 1
ATOM 5848 O O . THR A 1 754 ? 5.367 -10.915 27.124 1.00 95.81 754 THR A O 1
ATOM 5851 N N . VAL A 1 755 ? 4.450 -10.764 25.064 1.00 95.50 755 VAL A N 1
ATOM 5852 C CA . VAL A 1 755 ? 4.445 -12.194 24.737 1.00 95.50 755 VAL A CA 1
ATOM 5853 C C . VAL A 1 755 ? 5.887 -12.663 24.529 1.00 95.50 755 VAL A C 1
ATOM 5855 O O . VAL A 1 755 ? 6.521 -12.362 23.514 1.00 95.50 755 VAL A O 1
ATOM 5858 N N . GLN A 1 756 ? 6.440 -13.391 25.499 1.00 94.81 756 GLN A N 1
ATOM 5859 C CA . GLN A 1 756 ? 7.894 -13.577 25.601 1.00 94.81 756 GLN A CA 1
ATOM 5860 C C . GLN A 1 756 ? 8.494 -14.367 24.432 1.00 94.81 756 GLN A C 1
ATOM 5862 O O . GLN A 1 756 ? 9.503 -13.949 23.864 1.00 94.81 756 GLN A O 1
ATOM 5867 N N . GLY A 1 757 ? 7.860 -15.470 24.020 1.00 94.69 757 GLY A N 1
ATOM 5868 C CA . GLY A 1 757 ? 8.329 -16.264 22.877 1.00 94.69 757 GLY A CA 1
ATOM 5869 C C . GLY A 1 757 ? 8.399 -15.443 21.584 1.00 94.69 757 GLY A C 1
ATOM 5870 O O . GLY A 1 757 ? 9.408 -15.471 20.881 1.00 94.69 757 GLY A O 1
ATOM 5871 N N . VAL A 1 758 ? 7.366 -14.635 21.326 1.00 96.81 758 VAL A N 1
ATOM 5872 C CA . VAL A 1 758 ? 7.277 -13.750 20.155 1.00 96.81 758 VAL A CA 1
ATOM 5873 C C . VAL A 1 758 ? 8.346 -12.655 20.206 1.00 96.81 758 VAL A C 1
ATOM 5875 O O . VAL A 1 758 ? 9.043 -12.434 19.214 1.00 96.81 758 VAL A O 1
ATOM 5878 N N . ALA A 1 759 ? 8.534 -12.013 21.362 1.00 97.56 759 ALA A N 1
ATOM 5879 C CA . ALA A 1 759 ? 9.533 -10.962 21.539 1.00 97.56 759 ALA A CA 1
ATOM 5880 C C . ALA A 1 759 ? 10.964 -11.464 21.289 1.00 97.56 759 ALA A C 1
ATOM 5882 O O . ALA A 1 759 ? 11.702 -10.850 20.518 1.00 97.56 759 ALA A O 1
ATOM 5883 N N . TRP A 1 760 ? 11.349 -12.610 21.861 1.00 97.69 760 TRP A N 1
ATOM 5884 C CA . TRP A 1 760 ? 12.686 -13.174 21.646 1.00 97.69 760 TRP A CA 1
ATOM 5885 C C . TRP A 1 760 ? 12.887 -13.708 20.219 1.00 97.69 760 TRP A C 1
ATOM 5887 O O . TRP A 1 760 ? 13.980 -13.552 19.669 1.00 97.69 760 TRP A O 1
ATOM 5897 N N . THR A 1 761 ? 11.847 -14.240 19.560 1.00 97.94 761 THR A N 1
ATOM 5898 C CA . THR A 1 761 ? 11.901 -14.554 18.118 1.00 97.94 761 THR A CA 1
ATOM 5899 C C . THR A 1 761 ? 12.126 -13.294 17.272 1.00 97.94 761 THR A C 1
ATOM 5901 O O . THR A 1 761 ? 12.990 -13.294 16.395 1.00 97.94 761 THR A O 1
ATOM 5904 N N . LEU A 1 762 ? 11.419 -12.194 17.556 1.00 98.31 762 LEU A N 1
ATOM 5905 C CA . LEU A 1 762 ? 11.622 -10.912 16.872 1.00 98.31 762 LEU A CA 1
ATOM 5906 C C . LEU A 1 762 ? 13.033 -10.354 17.101 1.00 98.31 762 LEU A C 1
ATOM 5908 O O . LEU A 1 762 ? 13.675 -9.931 16.139 1.00 98.31 762 LEU A O 1
ATOM 5912 N N . VAL A 1 763 ? 13.552 -10.402 18.334 1.00 98.50 763 VAL A N 1
ATOM 5913 C CA . VAL A 1 763 ? 14.940 -10.013 18.645 1.00 98.50 763 VAL A CA 1
ATOM 5914 C C . VAL A 1 763 ? 15.931 -10.836 17.819 1.00 98.50 763 VAL A C 1
ATOM 5916 O O . VAL A 1 763 ? 16.820 -10.253 17.202 1.00 98.50 763 VAL A O 1
ATOM 5919 N N . ALA A 1 764 ? 15.763 -12.159 17.726 1.00 98.44 764 ALA A N 1
ATOM 5920 C CA . ALA A 1 764 ? 16.638 -13.011 16.919 1.00 98.44 764 ALA A CA 1
ATOM 5921 C C . ALA A 1 764 ? 16.611 -12.640 15.421 1.00 98.44 764 ALA A C 1
ATOM 5923 O O . ALA A 1 764 ? 17.669 -12.517 14.798 1.00 98.44 764 ALA A O 1
ATOM 5924 N N . VAL A 1 765 ? 15.426 -12.390 14.850 1.00 98.31 765 VAL A N 1
ATOM 5925 C CA . VAL A 1 765 ? 15.272 -11.980 13.441 1.00 98.31 765 VAL A CA 1
ATOM 5926 C C . VAL A 1 765 ? 15.881 -10.594 13.185 1.00 98.31 765 VAL A C 1
ATOM 5928 O O . VAL A 1 765 ? 16.610 -10.419 12.206 1.00 98.31 765 VAL A O 1
ATOM 5931 N N . TYR A 1 766 ? 15.668 -9.615 14.070 1.00 98.38 766 TYR A N 1
ATOM 5932 C CA . TYR A 1 766 ? 16.265 -8.283 13.918 1.00 98.38 766 TYR A CA 1
ATOM 5933 C C . TYR A 1 766 ? 17.782 -8.270 14.167 1.00 98.38 766 TYR A C 1
ATOM 5935 O O . TYR A 1 766 ? 18.499 -7.546 13.475 1.00 98.38 766 TYR A O 1
ATOM 5943 N N . VAL A 1 767 ? 18.313 -9.103 15.068 1.00 98.50 767 VAL A N 1
ATOM 5944 C CA . VAL A 1 767 ? 19.767 -9.295 15.230 1.00 98.50 767 VAL A CA 1
ATOM 5945 C C . VAL A 1 767 ? 20.373 -9.931 13.975 1.00 98.50 767 VAL A C 1
ATOM 5947 O O . VAL A 1 767 ? 21.406 -9.460 13.495 1.00 98.50 767 VAL A O 1
ATOM 5950 N N . ALA A 1 768 ? 19.717 -10.928 13.372 1.00 98.25 768 ALA A N 1
ATOM 5951 C CA . ALA A 1 768 ? 20.150 -11.490 12.091 1.00 98.25 768 ALA A CA 1
ATOM 5952 C C . ALA A 1 768 ? 20.145 -10.433 10.967 1.00 98.25 768 ALA A C 1
ATOM 5954 O O . ALA A 1 768 ? 21.082 -10.386 10.162 1.00 98.25 768 ALA A O 1
ATOM 5955 N N . LEU A 1 769 ? 19.139 -9.549 10.930 1.00 97.94 769 LEU A N 1
ATOM 5956 C CA . LEU A 1 769 ? 19.046 -8.430 9.982 1.00 97.94 769 LEU A CA 1
ATOM 5957 C C . LEU A 1 769 ? 20.157 -7.391 10.194 1.00 97.94 769 LEU A C 1
ATOM 5959 O O . LEU A 1 769 ? 20.772 -6.938 9.224 1.00 97.94 769 LEU A O 1
ATOM 5963 N N . LEU A 1 770 ? 20.466 -7.053 11.449 1.00 98.06 770 LEU A N 1
ATOM 5964 C CA . LEU A 1 770 ? 21.568 -6.163 11.815 1.00 98.06 770 LEU A CA 1
ATOM 5965 C C . LEU A 1 770 ? 22.915 -6.741 11.354 1.00 98.06 770 LEU A C 1
ATOM 5967 O O . LEU A 1 770 ? 23.663 -6.068 10.644 1.00 98.06 770 LEU A O 1
ATOM 5971 N N . LEU A 1 771 ? 23.196 -8.008 11.677 1.00 98.06 771 LEU A N 1
ATOM 5972 C CA . LEU A 1 771 ? 24.413 -8.708 11.249 1.00 98.06 771 LEU A CA 1
ATOM 5973 C C . LEU A 1 771 ? 24.509 -8.805 9.718 1.00 98.06 771 LEU A C 1
ATOM 5975 O O . LEU A 1 771 ? 25.562 -8.527 9.146 1.00 98.06 771 LEU A O 1
ATOM 5979 N N . SER A 1 772 ? 23.402 -9.105 9.036 1.00 96.38 772 SER A N 1
ATOM 5980 C CA . SER A 1 772 ? 23.333 -9.138 7.567 1.00 96.38 772 SER A CA 1
ATOM 5981 C C . SER A 1 772 ? 23.590 -7.767 6.937 1.00 96.38 772 SER A C 1
ATOM 5983 O O . SER A 1 772 ? 24.266 -7.667 5.913 1.00 96.38 772 SER A O 1
ATOM 5985 N N . THR A 1 773 ? 23.119 -6.693 7.574 1.00 96.12 773 THR A N 1
ATOM 5986 C CA . THR A 1 773 ? 23.399 -5.314 7.151 1.00 96.12 773 THR A CA 1
ATOM 5987 C C . THR A 1 773 ? 24.876 -4.966 7.340 1.00 96.12 773 THR A C 1
ATOM 5989 O O . THR A 1 773 ? 25.467 -4.333 6.466 1.00 96.12 773 THR A O 1
ATOM 5992 N N . VAL A 1 774 ? 25.515 -5.430 8.421 1.00 95.81 774 VAL A N 1
ATOM 5993 C CA . VAL A 1 774 ? 26.967 -5.283 8.628 1.00 95.81 774 VAL A CA 1
ATOM 5994 C C . VAL A 1 774 ? 27.763 -6.071 7.579 1.00 95.81 774 VAL A C 1
ATOM 5996 O O . VAL A 1 774 ? 28.726 -5.534 7.029 1.00 95.81 774 VAL A O 1
ATOM 5999 N N . VAL A 1 775 ? 27.341 -7.291 7.221 1.00 96.06 775 VAL A N 1
ATOM 6000 C CA . VAL A 1 775 ? 27.938 -8.069 6.116 1.00 96.06 775 VAL A CA 1
ATOM 6001 C C . VAL A 1 775 ? 27.842 -7.300 4.795 1.00 96.06 775 VAL A C 1
ATOM 6003 O O . VAL A 1 775 ? 28.865 -7.107 4.135 1.00 96.06 775 VAL A O 1
ATOM 6006 N N . LEU A 1 776 ? 26.658 -6.782 4.441 1.00 95.19 776 LEU A N 1
ATOM 6007 C CA . LEU A 1 776 ? 26.474 -5.944 3.249 1.00 95.19 776 LEU A CA 1
ATOM 6008 C C . LEU A 1 776 ? 27.339 -4.676 3.296 1.00 95.19 776 LEU A C 1
ATOM 6010 O O . LEU A 1 776 ? 27.974 -4.341 2.298 1.00 95.19 776 LEU A O 1
ATOM 6014 N N . PHE A 1 777 ? 27.409 -3.988 4.437 1.00 94.88 777 PHE A N 1
ATOM 6015 C CA . PHE A 1 777 ? 28.231 -2.790 4.615 1.00 94.88 777 PHE A CA 1
ATOM 6016 C C . PHE A 1 777 ? 29.717 -3.083 4.379 1.00 94.88 777 PHE A C 1
ATOM 6018 O O . PHE A 1 777 ? 30.358 -2.390 3.589 1.00 94.88 777 PHE A O 1
ATOM 6025 N N . VAL A 1 778 ? 30.270 -4.123 5.012 1.00 94.56 778 VAL A N 1
ATOM 6026 C CA . VAL A 1 778 ? 31.680 -4.515 4.849 1.00 94.56 778 VAL A CA 1
ATOM 6027 C C . VAL A 1 778 ? 31.967 -4.927 3.403 1.00 94.56 778 VAL A C 1
ATOM 6029 O O . VAL A 1 778 ? 32.950 -4.460 2.820 1.00 94.56 778 VAL A O 1
ATOM 6032 N N . TYR A 1 779 ? 31.087 -5.733 2.803 1.00 93.12 779 TYR A N 1
ATOM 6033 C CA . TYR A 1 779 ? 31.199 -6.206 1.424 1.00 93.12 779 TYR A CA 1
ATOM 6034 C C . TYR A 1 779 ? 31.179 -5.047 0.414 1.00 93.12 779 TYR A C 1
ATOM 6036 O O . TYR A 1 779 ? 32.113 -4.873 -0.374 1.00 93.12 779 TYR A O 1
ATOM 6044 N N . TRP A 1 780 ? 30.165 -4.179 0.481 1.00 92.38 780 TRP A N 1
ATOM 6045 C CA . TRP A 1 780 ? 30.025 -3.049 -0.437 1.00 92.38 780 TRP A CA 1
ATOM 6046 C C . TRP A 1 780 ? 31.018 -1.911 -0.176 1.00 92.38 780 TRP A C 1
ATOM 6048 O O . TRP A 1 780 ? 31.282 -1.142 -1.102 1.00 92.38 780 TRP A O 1
ATOM 6058 N N . ARG A 1 781 ? 31.629 -1.791 1.015 1.00 88.94 781 ARG A N 1
ATOM 6059 C CA . ARG A 1 781 ? 32.574 -0.698 1.330 1.00 88.94 781 ARG A CA 1
ATOM 6060 C C . ARG A 1 781 ? 33.744 -0.623 0.346 1.00 88.94 781 ARG A C 1
ATOM 6062 O O . ARG A 1 781 ? 34.073 0.474 -0.099 1.00 88.94 781 ARG A O 1
ATOM 6069 N N . ARG A 1 782 ? 34.352 -1.761 -0.015 1.00 82.44 782 ARG A N 1
ATOM 6070 C CA . ARG A 1 782 ? 35.524 -1.819 -0.921 1.00 82.44 782 ARG A CA 1
ATOM 6071 C C . ARG A 1 782 ? 35.240 -2.392 -2.315 1.00 82.44 782 ARG A C 1
ATOM 6073 O O . ARG A 1 782 ? 36.068 -2.208 -3.202 1.00 82.44 782 ARG A O 1
ATOM 6080 N N . ARG A 1 783 ? 34.095 -3.045 -2.545 1.00 87.88 783 ARG A N 1
ATOM 6081 C CA . ARG A 1 783 ? 33.770 -3.641 -3.854 1.00 87.88 783 ARG A CA 1
ATOM 6082 C C . ARG A 1 783 ? 33.516 -2.567 -4.932 1.00 87.88 783 ARG A C 1
ATOM 6084 O O . ARG A 1 783 ? 32.891 -1.537 -4.648 1.00 87.88 783 ARG A O 1
ATOM 6091 N N . ARG A 1 784 ? 34.022 -2.799 -6.154 1.00 87.81 784 ARG A N 1
ATOM 6092 C CA . ARG A 1 784 ? 33.797 -1.964 -7.356 1.00 87.81 784 ARG A CA 1
ATOM 6093 C C . ARG A 1 784 ? 32.469 -2.334 -8.030 1.00 87.81 784 ARG A C 1
ATOM 6095 O O . ARG A 1 784 ? 31.938 -3.417 -7.785 1.00 87.81 784 ARG A O 1
ATOM 6102 N N . THR A 1 785 ? 31.914 -1.448 -8.855 1.00 92.25 785 THR A N 1
ATOM 6103 C CA . THR A 1 785 ? 30.584 -1.641 -9.476 1.00 92.25 785 THR A CA 1
ATOM 6104 C C . THR A 1 785 ? 30.575 -1.519 -10.997 1.00 92.25 785 THR A C 1
ATOM 6106 O O . THR A 1 785 ? 29.540 -1.773 -11.606 1.00 92.25 785 THR A O 1
ATOM 6109 N N . GLY A 1 786 ? 31.690 -1.112 -11.616 1.00 90.94 786 GLY A N 1
ATOM 6110 C CA . GLY A 1 786 ? 31.780 -0.901 -13.066 1.00 90.94 786 GLY A CA 1
ATOM 6111 C C . GLY A 1 786 ? 31.066 0.361 -13.558 1.00 90.94 786 GLY A C 1
ATOM 6112 O O . GLY A 1 786 ? 31.064 0.639 -14.754 1.00 90.94 786 GLY A O 1
ATOM 6113 N N . MET A 1 787 ? 30.467 1.135 -12.649 1.00 93.62 787 MET A N 1
ATOM 6114 C CA . MET A 1 787 ? 29.678 2.327 -12.949 1.00 93.62 787 MET A CA 1
ATOM 6115 C C . MET A 1 787 ? 30.432 3.599 -12.561 1.00 93.62 787 MET A C 1
ATOM 6117 O O . MET A 1 787 ? 30.831 3.747 -11.404 1.00 93.62 787 MET A O 1
ATOM 6121 N N . ILE A 1 788 ? 30.585 4.526 -13.513 1.00 90.69 788 ILE A N 1
ATOM 6122 C CA . ILE A 1 788 ? 31.163 5.862 -13.291 1.00 90.69 788 ILE A CA 1
ATOM 6123 C C . ILE A 1 788 ? 30.445 6.550 -12.125 1.00 90.69 788 ILE A C 1
ATOM 6125 O O . ILE A 1 788 ? 29.219 6.608 -12.120 1.00 90.69 788 ILE A O 1
ATOM 6129 N N . GLU A 1 789 ? 31.191 7.129 -11.178 1.00 85.31 789 GLU A N 1
ATOM 6130 C CA . GLU A 1 789 ? 30.678 7.756 -9.942 1.00 85.31 789 GLU A CA 1
ATOM 6131 C C . GLU A 1 789 ? 29.434 8.658 -10.119 1.00 85.31 789 GLU A C 1
ATOM 6133 O O . GLU A 1 789 ? 28.546 8.676 -9.265 1.00 85.31 789 GLU A O 1
ATOM 6138 N N . THR A 1 790 ? 29.325 9.376 -11.241 1.00 86.94 790 THR A N 1
ATOM 6139 C CA . THR A 1 790 ? 28.210 10.295 -11.548 1.00 86.94 790 THR A CA 1
ATOM 6140 C C . THR A 1 790 ? 27.083 9.688 -12.404 1.00 86.94 790 THR A C 1
ATOM 6142 O O . THR A 1 790 ? 26.116 10.386 -12.723 1.00 86.94 790 THR A O 1
ATOM 6145 N N . TRP A 1 791 ? 27.167 8.405 -12.774 1.00 91.94 791 TRP A N 1
ATOM 6146 C CA . TRP A 1 791 ? 26.278 7.741 -13.733 1.00 91.94 791 TRP A CA 1
ATOM 6147 C C . TRP A 1 791 ? 25.732 6.406 -13.197 1.00 91.94 791 TRP A C 1
ATOM 6149 O O . TRP A 1 791 ? 26.319 5.342 -13.369 1.00 91.94 791 TRP A O 1
ATOM 6159 N N . ASP A 1 792 ? 24.537 6.455 -12.607 1.00 92.75 792 ASP A N 1
ATOM 6160 C CA . ASP A 1 792 ? 23.798 5.256 -12.193 1.00 92.75 792 ASP A CA 1
ATOM 6161 C C . ASP A 1 792 ? 23.132 4.577 -13.410 1.00 92.75 792 ASP A C 1
ATOM 6163 O O . ASP A 1 792 ? 22.261 5.171 -14.057 1.00 92.75 792 ASP A O 1
ATOM 6167 N N . VAL A 1 793 ? 23.542 3.346 -13.734 1.00 93.94 793 VAL A N 1
ATOM 6168 C CA . VAL A 1 793 ? 23.047 2.564 -14.885 1.00 93.94 793 VAL A CA 1
ATOM 6169 C C . VAL A 1 793 ? 21.698 1.935 -14.526 1.00 93.94 793 VAL A C 1
ATOM 6171 O O . VAL A 1 793 ? 21.635 0.956 -13.780 1.00 93.94 793 VAL A O 1
ATOM 6174 N N . ARG A 1 794 ? 20.596 2.517 -15.018 1.00 93.38 794 ARG A N 1
ATOM 6175 C CA . ARG A 1 794 ? 19.230 2.125 -14.610 1.00 93.38 794 ARG A CA 1
ATOM 6176 C C . ARG A 1 794 ? 18.254 1.808 -15.740 1.00 93.38 794 ARG A C 1
ATOM 6178 O O . ARG A 1 794 ? 17.224 1.196 -15.474 1.00 93.38 794 ARG A O 1
ATOM 6185 N N . SER A 1 795 ? 18.520 2.287 -16.949 1.00 95.31 795 SER A N 1
ATOM 6186 C CA . SER A 1 795 ? 17.580 2.255 -18.073 1.00 95.31 795 SER A CA 1
ATOM 6187 C C . SER A 1 795 ? 18.166 1.530 -19.282 1.00 95.31 795 SER A C 1
ATOM 6189 O O . SER A 1 795 ? 19.383 1.369 -19.390 1.00 95.31 795 SER A O 1
ATOM 6191 N N . ILE A 1 796 ? 17.306 1.125 -20.219 1.00 95.44 796 ILE A N 1
ATOM 6192 C CA . ILE A 1 796 ? 17.727 0.438 -21.449 1.00 95.44 796 ILE A CA 1
ATOM 6193 C C . ILE A 1 796 ? 18.700 1.326 -22.247 1.00 95.44 796 ILE A C 1
ATOM 6195 O O . ILE A 1 796 ? 19.691 0.831 -22.771 1.00 95.44 796 ILE A O 1
ATOM 6199 N N . ALA A 1 797 ? 18.498 2.649 -22.257 1.00 95.00 797 ALA A N 1
ATOM 6200 C CA . ALA A 1 797 ? 19.424 3.611 -22.858 1.00 95.00 797 ALA A CA 1
ATOM 6201 C C . ALA A 1 797 ? 20.830 3.589 -22.228 1.00 95.00 797 ALA A C 1
ATOM 6203 O O . ALA A 1 797 ? 21.813 3.728 -22.952 1.00 95.00 797 ALA A O 1
ATOM 6204 N N . ASP A 1 798 ? 20.938 3.409 -20.904 1.00 94.94 798 ASP A N 1
ATOM 6205 C CA . ASP A 1 798 ? 22.241 3.310 -20.228 1.00 94.94 798 ASP A CA 1
ATOM 6206 C C . ASP A 1 798 ? 22.964 2.008 -20.625 1.00 94.94 798 ASP A C 1
ATOM 6208 O O . ASP A 1 798 ? 24.176 2.014 -20.821 1.00 94.94 798 ASP A O 1
ATOM 6212 N N . LEU A 1 799 ? 22.225 0.903 -20.801 1.00 94.19 799 LEU A N 1
ATOM 6213 C CA . LEU A 1 799 ? 22.785 -0.368 -21.274 1.00 94.19 799 LEU A CA 1
ATOM 6214 C C . LEU A 1 799 ? 23.199 -0.296 -22.751 1.00 94.19 799 LEU A C 1
ATOM 6216 O O . LEU A 1 799 ? 24.323 -0.663 -23.077 1.00 94.19 799 LEU A O 1
ATOM 6220 N N . ILE A 1 800 ? 22.359 0.243 -23.641 1.00 93.56 800 ILE A N 1
ATOM 6221 C CA . ILE A 1 800 ? 22.712 0.430 -25.061 1.00 93.56 800 ILE A CA 1
ATOM 6222 C C . ILE A 1 800 ? 23.982 1.287 -25.197 1.00 93.56 800 ILE A C 1
ATOM 6224 O O . ILE A 1 800 ? 24.848 0.977 -26.012 1.00 93.56 800 ILE A O 1
ATOM 6228 N N . PHE A 1 801 ? 24.143 2.322 -24.366 1.00 92.75 801 PHE A N 1
ATOM 6229 C CA . PHE A 1 801 ? 25.349 3.151 -24.351 1.00 92.75 801 PHE A CA 1
ATOM 6230 C C . PHE A 1 801 ? 26.627 2.353 -24.022 1.00 92.75 801 PHE A C 1
ATOM 6232 O O . PHE A 1 801 ? 27.654 2.566 -24.667 1.00 92.75 801 PHE A O 1
ATOM 6239 N N . LEU A 1 802 ? 26.560 1.395 -23.089 1.00 92.56 802 LEU A N 1
ATOM 6240 C CA . LEU A 1 802 ? 27.670 0.493 -22.733 1.00 92.56 802 LEU A CA 1
ATOM 6241 C C . LEU A 1 802 ? 27.954 -0.590 -23.784 1.00 92.56 802 LEU A C 1
ATOM 6243 O O . LEU A 1 802 ? 29.086 -1.069 -23.888 1.00 92.56 802 LEU A O 1
ATOM 6247 N N . LEU A 1 803 ? 26.933 -0.980 -24.550 1.00 90.56 803 LEU A N 1
ATOM 6248 C CA . LEU A 1 803 ? 27.010 -1.994 -25.606 1.00 90.56 803 LEU A CA 1
ATOM 6249 C C . LEU A 1 803 ? 27.406 -1.394 -26.974 1.00 90.56 803 LEU A C 1
ATOM 6251 O O . LEU A 1 803 ? 27.898 -2.108 -27.844 1.00 90.56 803 LEU A O 1
ATOM 6255 N N . SER A 1 804 ? 27.249 -0.079 -27.156 1.00 86.81 804 SER A N 1
ATOM 6256 C CA . SER A 1 804 ? 27.566 0.672 -28.382 1.00 86.81 804 SER A CA 1
ATOM 6257 C C . SER A 1 804 ? 28.956 0.376 -28.982 1.00 86.81 804 SER A C 1
ATOM 6259 O O . SER A 1 804 ? 29.011 0.092 -30.182 1.00 86.81 804 SER A O 1
ATOM 6261 N N . PRO A 1 805 ? 30.068 0.357 -28.209 1.00 82.94 805 PRO A N 1
ATOM 6262 C CA . PRO A 1 805 ? 31.368 -0.072 -28.732 1.00 82.94 805 PRO A CA 1
ATOM 6263 C C . PRO A 1 805 ? 31.545 -1.602 -28.742 1.00 82.94 805 PRO A C 1
ATOM 6265 O O . PRO A 1 805 ? 32.183 -2.125 -29.650 1.00 82.94 805 PRO A O 1
ATOM 6268 N N . SER A 1 806 ? 30.950 -2.319 -27.777 1.00 86.00 806 SER A N 1
ATOM 6269 C CA . SER A 1 806 ? 31.200 -3.725 -27.385 1.00 86.00 806 SER A CA 1
ATOM 6270 C C . SER A 1 806 ? 31.633 -4.703 -28.486 1.00 86.00 806 SER A C 1
ATOM 6272 O O . SER A 1 806 ? 30.941 -4.846 -29.492 1.00 86.00 806 SER A O 1
ATOM 6274 N N . ASN A 1 807 ? 32.718 -5.447 -28.260 1.00 83.06 807 ASN A N 1
ATOM 6275 C CA . ASN A 1 807 ? 33.167 -6.521 -29.152 1.00 83.06 807 ASN A CA 1
ATOM 6276 C C . ASN A 1 807 ? 32.512 -7.897 -28.889 1.00 83.06 807 ASN A C 1
ATOM 6278 O O . ASN A 1 807 ? 32.705 -8.807 -29.690 1.00 83.06 807 ASN A O 1
ATOM 6282 N N . SER A 1 808 ? 31.722 -8.081 -27.819 1.00 81.94 808 SER A N 1
ATOM 6283 C CA . SER A 1 808 ? 31.106 -9.386 -27.497 1.00 81.94 808 SER A CA 1
ATOM 6284 C C . SER A 1 808 ? 29.736 -9.625 -28.147 1.00 81.94 808 SER A C 1
ATOM 6286 O O . SER A 1 808 ? 29.319 -10.773 -28.298 1.00 81.94 808 SER A O 1
ATOM 6288 N N . LEU A 1 809 ? 29.056 -8.570 -28.615 1.00 80.19 809 LEU A N 1
ATOM 6289 C CA . LEU A 1 809 ? 27.727 -8.655 -29.247 1.00 80.19 809 LEU A CA 1
ATOM 6290 C C . LEU A 1 809 ? 27.588 -9.643 -30.427 1.00 80.19 809 LEU A C 1
ATOM 6292 O O . LEU A 1 809 ? 26.493 -10.187 -30.577 1.00 80.19 809 LEU A O 1
ATOM 6296 N N . PRO A 1 810 ? 28.613 -9.943 -31.258 1.00 77.75 810 PRO A N 1
ATOM 6297 C CA . PRO A 1 810 ? 28.483 -10.960 -32.304 1.00 77.75 810 PRO A CA 1
ATOM 6298 C C . PRO A 1 810 ? 28.078 -12.344 -31.778 1.00 77.75 810 PRO A C 1
ATOM 6300 O O . PRO A 1 810 ? 27.405 -13.080 -32.493 1.00 77.75 810 PRO A O 1
ATOM 6303 N N . GLN A 1 811 ? 28.425 -12.678 -30.529 1.00 76.88 811 GLN A N 1
ATOM 6304 C CA . GLN A 1 811 ? 28.072 -13.949 -29.878 1.00 76.88 811 GLN A CA 1
ATOM 6305 C C . GLN A 1 811 ? 26.579 -14.036 -29.514 1.00 76.88 811 GLN A C 1
ATOM 6307 O O . GLN A 1 811 ? 26.047 -15.125 -29.321 1.00 76.88 811 GLN A O 1
ATOM 6312 N N . TYR A 1 812 ? 25.896 -12.891 -29.442 1.00 81.62 812 TYR A N 1
ATOM 6313 C CA . TYR A 1 812 ? 24.497 -12.781 -29.035 1.00 81.62 812 TYR A CA 1
ATOM 6314 C C . TYR A 1 812 ? 23.505 -12.782 -30.211 1.00 81.62 812 TYR A C 1
ATOM 6316 O O . TYR A 1 812 ? 22.300 -12.881 -29.973 1.00 81.62 812 TYR A O 1
ATOM 6324 N N . ARG A 1 813 ? 23.958 -12.663 -31.471 1.00 77.00 813 ARG A N 1
ATOM 6325 C CA . ARG A 1 813 ? 23.035 -12.632 -32.624 1.00 77.00 813 ARG A CA 1
ATOM 6326 C C . ARG A 1 813 ? 22.338 -13.985 -32.792 1.00 77.00 813 ARG A C 1
ATOM 6328 O O . ARG A 1 813 ? 22.986 -15.023 -32.801 1.00 77.00 813 ARG A O 1
ATOM 6335 N N . GLY A 1 814 ? 21.018 -13.951 -32.930 1.00 74.44 814 GLY A N 1
ATOM 6336 C CA . GLY A 1 814 ? 20.110 -15.100 -32.971 1.00 74.44 814 GLY A CA 1
ATOM 6337 C C . GLY A 1 814 ? 19.467 -15.407 -31.619 1.00 74.44 814 GLY A C 1
ATOM 6338 O O . GLY A 1 814 ? 18.390 -16.004 -31.572 1.00 74.44 814 GLY A O 1
ATOM 6339 N N . LEU A 1 815 ? 20.053 -14.942 -30.511 1.00 82.44 815 LEU A N 1
ATOM 6340 C CA . LEU A 1 815 ? 19.485 -15.153 -29.180 1.00 82.44 815 LEU A CA 1
ATOM 6341 C C . LEU A 1 815 ? 18.219 -14.320 -28.949 1.00 82.44 815 LEU A C 1
ATOM 6343 O O . LEU A 1 815 ? 17.397 -14.708 -28.127 1.00 82.44 815 LEU A O 1
ATOM 6347 N N . GLU A 1 816 ? 17.983 -13.274 -29.750 1.00 83.19 816 GLU A N 1
ATOM 6348 C CA . GLU A 1 816 ? 16.702 -12.557 -29.825 1.00 83.19 816 GLU A CA 1
ATOM 6349 C C . GLU A 1 816 ? 15.493 -13.461 -30.154 1.00 83.19 816 GLU A C 1
ATOM 6351 O O . GLU A 1 816 ? 14.349 -13.059 -29.930 1.00 83.19 816 GLU A O 1
ATOM 6356 N N . ALA A 1 817 ? 15.729 -14.676 -30.670 1.00 79.75 817 ALA A N 1
ATOM 6357 C CA . ALA A 1 817 ? 14.710 -15.688 -30.949 1.00 79.75 817 ALA A CA 1
ATOM 6358 C C . ALA A 1 817 ? 14.716 -16.884 -29.971 1.00 79.75 817 ALA A C 1
ATOM 6360 O O . ALA A 1 817 ? 13.813 -17.727 -30.029 1.00 79.75 817 ALA A O 1
ATOM 6361 N N . ALA A 1 818 ? 15.694 -16.971 -29.062 1.00 81.38 818 ALA A N 1
ATOM 6362 C CA . ALA A 1 818 ? 15.846 -18.100 -28.148 1.00 81.38 818 ALA A CA 1
ATOM 6363 C C . ALA A 1 818 ? 14.658 -18.195 -27.173 1.00 81.38 818 ALA A C 1
ATOM 6365 O O . ALA A 1 818 ? 14.340 -17.251 -26.454 1.00 81.38 818 ALA A O 1
ATOM 6366 N N . ALA A 1 819 ? 13.997 -19.354 -27.123 1.00 73.75 819 ALA A N 1
ATOM 6367 C CA . ALA A 1 819 ? 12.765 -19.521 -26.346 1.00 73.75 819 ALA A CA 1
ATOM 6368 C C . ALA A 1 819 ? 12.964 -19.507 -24.815 1.00 73.75 819 ALA A C 1
ATOM 6370 O O . ALA A 1 819 ? 12.016 -19.217 -24.087 1.00 73.75 819 ALA A O 1
ATOM 6371 N N . THR A 1 820 ? 14.163 -19.832 -24.315 1.00 81.38 820 THR A N 1
ATOM 6372 C CA . THR A 1 820 ? 14.447 -19.981 -22.877 1.00 81.38 820 THR A CA 1
ATOM 6373 C C . THR A 1 820 ? 15.838 -19.465 -22.504 1.00 81.38 820 THR A C 1
ATOM 6375 O O . THR A 1 820 ? 16.769 -19.484 -23.316 1.00 81.38 820 THR A O 1
ATOM 6378 N N . ARG A 1 821 ? 16.016 -19.085 -21.227 1.00 87.44 821 ARG A N 1
ATOM 6379 C CA . ARG A 1 821 ? 17.341 -18.789 -20.654 1.00 87.44 821 ARG A CA 1
ATOM 6380 C C . ARG A 1 821 ? 18.287 -19.984 -20.752 1.00 87.44 821 ARG A C 1
ATOM 6382 O O . ARG A 1 821 ? 19.461 -19.777 -21.025 1.00 87.44 821 ARG A O 1
ATOM 6389 N N . GLY A 1 822 ? 17.793 -21.211 -20.566 1.00 83.69 822 GLY A N 1
ATOM 6390 C CA . GLY A 1 822 ? 18.607 -22.427 -20.677 1.00 83.69 822 GLY A CA 1
ATOM 6391 C C . GLY A 1 822 ? 19.281 -22.555 -22.046 1.00 83.69 822 GLY A C 1
ATOM 6392 O O . GLY A 1 822 ? 20.464 -22.878 -22.119 1.00 83.69 822 GLY A O 1
ATOM 6393 N N . ASN A 1 823 ? 18.578 -22.205 -23.128 1.00 81.75 823 ASN A N 1
ATOM 6394 C CA . ASN A 1 823 ? 19.153 -22.220 -24.474 1.00 81.75 823 ASN A CA 1
ATOM 6395 C C . ASN A 1 823 ? 20.186 -21.096 -24.670 1.00 81.75 823 ASN A C 1
ATOM 6397 O O . ASN A 1 823 ? 21.251 -21.354 -25.222 1.00 81.75 823 ASN A O 1
ATOM 6401 N N . MET A 1 824 ? 19.938 -19.886 -24.149 1.00 85.88 824 MET A N 1
ATOM 6402 C CA . MET A 1 824 ? 20.950 -18.815 -24.150 1.00 85.88 824 MET A CA 1
ATOM 6403 C C . MET A 1 824 ? 22.192 -19.186 -23.326 1.00 85.88 824 MET A C 1
ATOM 6405 O O . MET A 1 824 ? 23.304 -19.015 -23.814 1.00 85.88 824 MET A O 1
ATOM 6409 N N . LYS A 1 825 ? 22.022 -19.760 -22.124 1.00 85.06 825 LYS A N 1
ATOM 6410 C CA . LYS A 1 825 ? 23.112 -20.282 -21.277 1.00 85.06 825 LYS A CA 1
ATOM 6411 C C . LYS A 1 825 ? 23.908 -21.359 -22.016 1.00 85.06 825 LYS A C 1
ATOM 6413 O O . LYS A 1 825 ? 25.117 -21.385 -21.887 1.00 85.06 825 LYS A O 1
ATOM 6418 N N . LYS A 1 826 ? 23.271 -22.222 -22.819 1.00 80.12 826 LYS A N 1
ATOM 6419 C CA . LYS A 1 826 ? 23.966 -23.254 -23.616 1.00 80.12 826 LYS A CA 1
ATOM 6420 C C . LYS A 1 826 ? 24.820 -22.678 -24.756 1.00 80.12 826 LYS A C 1
ATOM 6422 O O . LYS A 1 826 ? 25.846 -23.277 -25.060 1.00 80.12 826 LYS A O 1
ATOM 6427 N N . VAL A 1 827 ? 24.435 -21.544 -25.351 1.00 78.00 827 VAL A N 1
ATOM 6428 C CA . VAL A 1 827 ? 25.196 -20.878 -26.433 1.00 78.00 827 VAL A CA 1
ATOM 6429 C C . VAL A 1 827 ? 26.283 -19.935 -25.894 1.00 78.00 827 VAL A C 1
ATOM 6431 O O . VAL A 1 827 ? 27.380 -19.900 -26.444 1.00 78.00 827 VAL A O 1
ATOM 6434 N N . LEU A 1 828 ? 26.004 -19.205 -24.809 1.00 81.06 828 LEU A N 1
ATOM 6435 C CA . LEU A 1 828 ? 26.911 -18.235 -24.171 1.00 81.06 828 LEU A CA 1
ATOM 6436 C C . LEU A 1 828 ? 27.640 -18.800 -22.936 1.00 81.06 828 LEU A C 1
ATOM 6438 O O . LEU A 1 828 ? 28.026 -18.043 -22.047 1.00 81.06 828 LEU A O 1
ATOM 6442 N N . ASP A 1 829 ? 27.797 -20.117 -22.802 1.00 70.75 829 ASP A N 1
ATOM 6443 C CA . ASP A 1 829 ? 28.462 -20.638 -21.605 1.00 70.75 829 ASP A CA 1
ATOM 6444 C C . ASP A 1 829 ? 29.964 -20.345 -21.610 1.00 70.75 829 ASP A C 1
ATOM 6446 O O . ASP A 1 829 ? 30.657 -20.518 -22.615 1.00 70.75 829 ASP A O 1
ATOM 6450 N N . GLY A 1 830 ? 30.476 -19.943 -20.450 1.00 65.00 830 GLY A N 1
ATOM 6451 C CA . GLY A 1 830 ? 31.879 -19.584 -20.291 1.00 65.00 830 GLY A CA 1
ATOM 6452 C C . GLY A 1 830 ? 32.211 -18.172 -20.777 1.00 65.00 830 GLY A C 1
ATOM 6453 O O . GLY A 1 830 ? 33.375 -17.772 -20.669 1.00 65.00 830 GLY A O 1
ATOM 6454 N N . THR A 1 831 ? 31.229 -17.389 -21.253 1.00 73.38 831 THR A N 1
ATOM 6455 C CA . THR A 1 831 ? 31.450 -15.954 -21.458 1.00 73.38 831 THR A CA 1
ATOM 6456 C C . THR A 1 831 ? 31.731 -15.285 -20.111 1.00 73.38 831 THR A C 1
ATOM 6458 O O . THR A 1 831 ? 31.202 -15.659 -19.059 1.00 73.38 831 THR A O 1
ATOM 6461 N N . ALA A 1 832 ? 32.667 -14.340 -20.129 1.00 83.88 832 ALA A N 1
ATOM 6462 C CA . ALA A 1 832 ? 33.190 -13.668 -18.944 1.00 83.88 832 ALA A CA 1
ATOM 6463 C C . ALA A 1 832 ? 33.365 -12.168 -19.223 1.00 83.88 832 ALA A C 1
ATOM 6465 O O . ALA A 1 832 ? 34.431 -11.591 -18.971 1.00 83.88 832 ALA A O 1
ATOM 6466 N N . GLU A 1 833 ? 32.324 -11.568 -19.809 1.00 89.69 833 GLU A N 1
ATOM 6467 C CA . GLU A 1 833 ? 32.283 -10.168 -20.214 1.00 89.69 833 GLU A CA 1
ATOM 6468 C C . GLU A 1 833 ? 32.656 -9.240 -19.057 1.00 89.69 833 GLU A C 1
ATOM 6470 O O . GLU A 1 833 ? 32.083 -9.288 -17.965 1.00 89.69 833 GLU A O 1
ATOM 6475 N N . ARG A 1 834 ? 33.621 -8.358 -19.319 1.00 91.56 834 ARG A N 1
ATOM 6476 C CA . ARG A 1 834 ? 34.067 -7.333 -18.384 1.00 91.56 834 ARG A CA 1
ATOM 6477 C C . ARG A 1 834 ? 33.291 -6.043 -18.624 1.00 91.56 834 ARG A C 1
ATOM 6479 O O . ARG A 1 834 ? 33.152 -5.599 -19.762 1.00 91.56 834 ARG A O 1
ATOM 6486 N N . LEU A 1 835 ? 32.826 -5.425 -17.543 1.00 93.94 835 LEU A N 1
ATOM 6487 C CA . LEU A 1 835 ? 32.379 -4.033 -17.521 1.00 93.94 835 LEU A CA 1
ATOM 6488 C C . LEU A 1 835 ? 33.531 -3.189 -16.973 1.00 93.94 835 LEU A C 1
ATOM 6490 O O . LEU A 1 835 ? 33.962 -3.411 -15.845 1.00 93.94 835 LEU A O 1
ATOM 6494 N N . GLY A 1 836 ? 34.046 -2.241 -17.753 1.00 92.12 836 GLY A N 1
ATOM 6495 C CA . GLY A 1 836 ? 35.208 -1.463 -17.327 1.00 92.12 836 GLY A CA 1
ATOM 6496 C C . GLY A 1 836 ? 35.697 -0.455 -18.358 1.00 92.12 836 GLY A C 1
ATOM 6497 O O . GLY A 1 836 ? 34.977 -0.109 -19.301 1.00 92.12 836 GLY A O 1
ATOM 6498 N N . TYR A 1 837 ? 36.931 0.005 -18.160 1.00 89.38 837 TYR A N 1
ATOM 6499 C CA . TYR A 1 837 ? 37.663 0.808 -19.133 1.00 89.38 837 TYR A CA 1
ATOM 6500 C C . TYR A 1 837 ? 38.457 -0.055 -20.118 1.00 89.38 837 TYR A C 1
ATOM 6502 O O . TYR A 1 837 ? 38.988 -1.112 -19.766 1.00 89.38 837 TYR A O 1
ATOM 6510 N N . TRP A 1 838 ? 38.554 0.435 -21.351 1.00 86.62 838 TRP A N 1
ATOM 6511 C CA . TRP A 1 838 ? 39.159 -0.256 -22.485 1.00 86.62 838 TRP A CA 1
ATOM 6512 C C . TRP A 1 838 ? 40.020 0.690 -23.320 1.00 86.62 838 TRP A C 1
ATOM 6514 O O . TRP A 1 838 ? 39.710 1.876 -23.440 1.00 86.62 838 TRP A O 1
ATOM 6524 N N . THR A 1 839 ? 41.068 0.146 -23.935 1.00 82.56 839 THR A N 1
ATOM 6525 C CA . THR A 1 839 ? 41.855 0.785 -25.001 1.00 82.56 839 THR A CA 1
ATOM 6526 C C . THR A 1 839 ? 42.038 -0.173 -26.174 1.00 82.56 839 THR A C 1
ATOM 6528 O O . THR A 1 839 ? 41.810 -1.383 -26.069 1.00 82.56 839 THR A O 1
ATOM 6531 N N . THR A 1 840 ? 42.460 0.372 -27.312 1.00 76.00 840 THR A N 1
ATOM 6532 C CA . THR A 1 840 ? 42.694 -0.375 -28.546 1.00 76.00 840 THR A CA 1
ATOM 6533 C C . THR A 1 840 ? 43.867 0.235 -29.328 1.00 76.00 840 THR A C 1
ATOM 6535 O O . THR A 1 840 ? 43.979 1.460 -29.356 1.00 76.00 840 THR A O 1
ATOM 6538 N N . PRO A 1 841 ? 44.764 -0.575 -29.927 1.00 67.31 841 PRO A N 1
ATOM 6539 C CA . PRO A 1 841 ? 45.964 -0.079 -30.606 1.00 67.31 841 PRO A CA 1
ATOM 6540 C C . PRO A 1 841 ? 45.724 0.403 -32.047 1.00 67.31 841 PRO A C 1
ATOM 6542 O O . PRO A 1 841 ? 46.650 0.911 -32.670 1.00 67.31 841 PRO A O 1
ATOM 6545 N N . GLU A 1 842 ? 44.523 0.221 -32.602 1.00 62.69 842 GLU A N 1
ATOM 6546 C CA . GLU A 1 842 ? 44.230 0.491 -34.023 1.00 62.69 842 GLU A CA 1
ATOM 6547 C C . GLU A 1 842 ? 43.773 1.940 -34.293 1.00 62.69 842 GLU A C 1
ATOM 6549 O O . GLU A 1 842 ? 43.481 2.305 -35.431 1.00 62.69 842 GLU A O 1
ATOM 6554 N N . VAL A 1 843 ? 43.726 2.790 -33.260 1.00 58.78 843 VAL A N 1
ATOM 6555 C CA . VAL A 1 843 ? 43.362 4.212 -33.366 1.00 58.78 843 VAL A CA 1
ATOM 6556 C C . VAL A 1 843 ? 44.591 5.079 -33.061 1.00 58.78 843 VAL A C 1
ATOM 6558 O O . VAL A 1 843 ? 45.159 4.930 -31.982 1.00 58.78 843 VAL A O 1
ATOM 6561 N N . PRO A 1 844 ? 44.985 6.028 -33.940 1.00 49.84 844 PRO A N 1
ATOM 6562 C CA . PRO A 1 844 ? 46.175 6.874 -33.739 1.00 49.84 844 PRO A CA 1
ATOM 6563 C C . PRO A 1 844 ? 46.165 7.768 -32.485 1.00 49.84 844 PRO A C 1
ATOM 6565 O O . PRO A 1 844 ? 47.192 8.338 -32.122 1.00 49.84 844 PRO A O 1
ATOM 6568 N N . GLU A 1 845 ? 45.013 7.908 -31.830 1.00 54.19 845 GLU A N 1
ATOM 6569 C CA . GLU A 1 845 ? 44.849 8.562 -30.535 1.00 54.19 845 GLU A CA 1
ATOM 6570 C C . GLU A 1 845 ? 44.292 7.532 -29.542 1.00 54.19 845 GLU A C 1
ATOM 6572 O O . GLU A 1 845 ? 43.142 7.100 -29.675 1.00 54.19 845 GLU A O 1
ATOM 6577 N N . ASN A 1 846 ? 45.109 7.141 -28.555 1.00 54.56 846 ASN A N 1
ATOM 6578 C CA . ASN A 1 846 ? 44.813 6.100 -27.558 1.00 54.56 846 ASN A CA 1
ATOM 6579 C C . ASN A 1 846 ? 43.649 6.498 -26.631 1.00 54.56 846 ASN A C 1
ATOM 6581 O O . ASN A 1 846 ? 43.833 6.919 -25.490 1.00 54.56 846 ASN A O 1
ATOM 6585 N N . SER A 1 847 ? 42.428 6.385 -27.140 1.00 67.19 847 SER A N 1
ATOM 6586 C CA . SER A 1 847 ? 41.201 6.807 -26.472 1.00 67.19 847 SER A CA 1
ATOM 6587 C C . SER A 1 847 ? 40.711 5.729 -25.506 1.00 67.19 847 SER A C 1
ATOM 6589 O O . SER A 1 847 ? 40.291 4.646 -25.911 1.00 67.19 847 SER A O 1
ATOM 6591 N N . VAL A 1 848 ? 40.746 6.042 -24.208 1.00 79.81 848 VAL A N 1
ATOM 6592 C CA . VAL A 1 848 ? 40.106 5.227 -23.167 1.00 79.81 848 VAL A CA 1
ATOM 6593 C C . VAL A 1 848 ? 38.587 5.395 -23.261 1.00 79.81 848 VAL A C 1
ATOM 6595 O O . VAL A 1 848 ? 38.091 6.523 -23.223 1.00 79.81 848 VAL A O 1
ATOM 6598 N N . PHE A 1 849 ? 37.843 4.290 -23.342 1.00 84.12 849 PHE A N 1
ATOM 6599 C CA . PHE A 1 849 ? 36.374 4.286 -23.399 1.00 84.12 849 PHE A CA 1
ATOM 6600 C C . PHE A 1 849 ? 35.758 3.293 -22.392 1.00 84.12 849 PHE A C 1
ATOM 6602 O O . PHE A 1 849 ? 36.449 2.413 -21.877 1.00 84.12 849 PHE A O 1
ATOM 6609 N N . TRP A 1 850 ? 34.471 3.458 -22.064 1.00 89.75 850 TRP A N 1
ATOM 6610 C CA . TRP A 1 850 ? 33.785 2.750 -20.967 1.00 89.75 850 TRP A CA 1
ATOM 6611 C C . TRP A 1 850 ? 32.675 1.849 -21.508 1.00 89.75 850 TRP A C 1
ATOM 6613 O O . TRP A 1 850 ? 31.738 2.330 -22.141 1.00 89.75 850 TRP A O 1
ATOM 6623 N N . GLY A 1 851 ? 32.742 0.541 -21.269 1.00 91.00 851 GLY A N 1
ATOM 6624 C CA . GLY A 1 851 ? 31.761 -0.370 -21.856 1.00 91.00 851 GLY A CA 1
ATOM 6625 C C . GLY A 1 851 ? 31.872 -1.820 -21.415 1.00 91.00 851 GLY A C 1
ATOM 6626 O O . GLY A 1 851 ? 32.704 -2.185 -20.581 1.00 91.00 851 GLY A O 1
ATOM 6627 N N . ILE A 1 852 ? 31.007 -2.640 -22.008 1.00 92.44 852 ILE A N 1
ATOM 6628 C CA . ILE A 1 852 ? 30.976 -4.095 -21.836 1.00 92.44 852 ILE A CA 1
ATOM 6629 C C . ILE A 1 852 ? 31.741 -4.741 -22.997 1.00 92.44 852 ILE A C 1
ATOM 6631 O O . ILE A 1 852 ? 31.480 -4.414 -24.154 1.00 92.44 852 ILE A O 1
ATOM 6635 N N . GLY A 1 853 ? 32.654 -5.668 -22.718 1.00 89.12 853 GLY A N 1
ATOM 6636 C CA . GLY A 1 853 ? 33.422 -6.368 -23.754 1.00 89.12 853 GLY A CA 1
ATOM 6637 C C . GLY A 1 853 ? 34.212 -7.563 -23.228 1.00 89.12 853 GLY A C 1
ATOM 6638 O O . GLY A 1 853 ? 34.127 -7.918 -22.052 1.00 89.12 853 GLY A O 1
ATOM 6639 N N . VAL A 1 854 ? 34.993 -8.186 -24.106 1.00 85.31 854 VAL A N 1
ATOM 6640 C CA . VAL A 1 854 ? 35.883 -9.319 -23.804 1.00 85.31 854 VAL A CA 1
ATOM 6641 C C . VAL A 1 854 ? 37.307 -8.936 -24.231 1.00 85.31 854 VAL A C 1
ATOM 6643 O O . VAL A 1 854 ? 37.470 -8.376 -25.315 1.00 85.31 854 VAL A O 1
ATOM 6646 N N . PRO A 1 855 ? 38.346 -9.178 -23.409 1.00 82.19 855 PRO A N 1
ATOM 6647 C CA . PRO A 1 855 ? 39.719 -8.870 -23.797 1.00 82.19 855 PRO A CA 1
ATOM 6648 C C . PRO A 1 855 ? 40.223 -9.860 -24.855 1.00 82.19 855 PRO A C 1
ATOM 6650 O O . PRO A 1 855 ? 39.927 -11.052 -24.794 1.00 82.19 855 PRO A O 1
ATOM 6653 N N . THR A 1 856 ? 40.989 -9.368 -25.829 1.00 75.00 856 THR A N 1
ATOM 6654 C CA . THR A 1 856 ? 41.414 -10.143 -27.013 1.00 75.00 856 THR A CA 1
ATOM 6655 C C . THR A 1 856 ? 42.933 -10.157 -27.206 1.00 75.00 856 THR A C 1
ATOM 6657 O O . THR A 1 856 ? 43.439 -10.273 -28.323 1.00 75.00 856 THR A O 1
ATOM 6660 N N . THR A 1 857 ? 43.703 -10.057 -26.116 1.00 72.06 857 THR A N 1
ATOM 6661 C CA . THR A 1 857 ? 45.150 -10.316 -26.177 1.00 72.06 857 THR A CA 1
ATOM 6662 C C . THR A 1 857 ? 45.420 -11.808 -26.406 1.00 72.06 857 THR A C 1
ATOM 6664 O O . THR A 1 857 ? 44.580 -12.657 -26.107 1.00 72.06 857 THR A O 1
ATOM 6667 N N . LYS A 1 858 ? 46.610 -12.158 -26.916 1.00 65.94 858 LYS A N 1
ATOM 6668 C CA . LYS A 1 858 ? 47.000 -13.570 -27.089 1.00 65.94 858 LYS A CA 1
ATOM 6669 C C . LYS A 1 858 ? 46.955 -14.337 -25.762 1.00 65.94 858 LYS A C 1
ATOM 6671 O O . LYS A 1 858 ? 46.528 -15.483 -25.745 1.00 65.94 858 LYS A O 1
ATOM 6676 N N . GLU A 1 859 ? 47.352 -13.691 -24.669 1.00 67.69 859 GLU A N 1
ATOM 6677 C CA . GLU A 1 859 ? 47.357 -14.270 -23.325 1.00 67.69 859 GLU A CA 1
ATOM 6678 C C . GLU A 1 859 ? 45.929 -14.520 -22.820 1.00 67.69 859 GLU A C 1
ATOM 6680 O O . GLU A 1 859 ? 45.625 -15.642 -22.425 1.00 67.69 859 GLU A O 1
ATOM 6685 N N . ASP A 1 860 ? 45.022 -13.542 -22.938 1.00 67.62 860 ASP A N 1
ATOM 6686 C CA . ASP A 1 860 ? 43.599 -13.707 -22.590 1.00 67.62 860 ASP A CA 1
ATOM 6687 C C . ASP A 1 860 ? 42.913 -14.815 -23.410 1.00 67.62 860 ASP A C 1
ATOM 6689 O O . ASP A 1 860 ? 42.080 -15.561 -22.885 1.00 67.62 860 ASP A O 1
ATOM 6693 N N . ILE A 1 861 ? 43.276 -14.930 -24.693 1.00 66.12 861 ILE A N 1
ATOM 6694 C CA . ILE A 1 861 ? 42.740 -15.919 -25.637 1.00 66.12 861 ILE A CA 1
ATOM 6695 C C . ILE A 1 861 ? 43.268 -17.330 -25.341 1.00 66.12 861 ILE A C 1
ATOM 6697 O O . ILE A 1 861 ? 42.492 -18.283 -25.403 1.00 66.12 861 ILE A O 1
ATOM 6701 N N . GLU A 1 862 ? 44.549 -17.509 -25.003 1.00 66.38 862 GLU A N 1
ATOM 6702 C CA . GLU A 1 862 ? 45.051 -18.823 -24.571 1.00 66.38 862 GLU A CA 1
ATOM 6703 C C . GLU A 1 862 ? 44.525 -19.203 -23.179 1.00 66.38 862 GLU A C 1
ATOM 6705 O O . GLU A 1 862 ? 44.170 -20.365 -22.967 1.00 66.38 862 GLU A O 1
ATOM 6710 N N . LEU A 1 863 ? 44.363 -18.236 -22.266 1.00 67.62 863 LEU A N 1
ATOM 6711 C CA . LEU A 1 863 ? 43.689 -18.453 -20.983 1.00 67.62 863 LEU A CA 1
ATOM 6712 C C . LEU A 1 863 ? 42.243 -18.927 -21.199 1.00 67.62 863 LEU A C 1
ATOM 6714 O O . LEU A 1 863 ? 41.792 -19.866 -20.546 1.00 67.62 863 LEU A O 1
ATOM 6718 N N . GLU A 1 864 ? 41.531 -18.324 -22.157 1.00 63.69 864 GLU A N 1
ATOM 6719 C CA . GLU A 1 864 ? 40.193 -18.758 -22.555 1.00 63.69 864 GLU A CA 1
ATOM 6720 C C . GLU A 1 864 ? 40.184 -20.150 -23.184 1.00 63.69 864 GLU A C 1
ATOM 6722 O O . GLU A 1 864 ? 39.334 -20.959 -22.832 1.00 63.69 864 GLU A O 1
ATOM 6727 N N . LYS A 1 865 ? 41.106 -20.461 -24.100 1.00 65.19 865 LYS A N 1
ATOM 6728 C CA . LYS A 1 865 ? 41.187 -21.790 -24.728 1.00 65.19 865 LYS A CA 1
ATOM 6729 C C . LYS A 1 865 ? 41.490 -22.884 -23.708 1.00 65.19 865 LYS A C 1
ATOM 6731 O O . LYS A 1 865 ? 40.941 -23.977 -23.828 1.00 65.19 865 LYS A O 1
ATOM 6736 N N . LEU A 1 866 ? 42.353 -22.609 -22.730 1.00 67.12 866 LEU A N 1
ATOM 6737 C CA . LEU A 1 866 ? 42.696 -23.549 -21.666 1.00 67.12 866 LEU A CA 1
ATOM 6738 C C . LEU A 1 866 ? 41.499 -23.791 -20.738 1.00 67.12 866 LEU A C 1
ATOM 6740 O O . LEU A 1 866 ? 41.124 -24.939 -20.517 1.00 67.12 866 LEU A O 1
ATOM 6744 N N . ASP A 1 867 ? 40.851 -22.722 -20.269 1.00 62.97 867 ASP A N 1
ATOM 6745 C CA . ASP A 1 867 ? 39.647 -22.809 -19.438 1.00 62.97 867 ASP A CA 1
ATOM 6746 C C . ASP A 1 867 ? 38.514 -23.525 -20.203 1.00 62.97 867 ASP A C 1
ATOM 6748 O O . ASP A 1 867 ? 37.972 -24.523 -19.733 1.00 62.97 867 ASP A O 1
ATOM 6752 N N . ARG A 1 868 ? 38.238 -23.119 -21.450 1.00 63.56 868 ARG A N 1
ATOM 6753 C CA . ARG A 1 868 ? 37.232 -23.731 -22.337 1.00 63.56 868 ARG A CA 1
ATOM 6754 C C . ARG A 1 868 ? 37.489 -25.221 -22.587 1.00 63.56 868 ARG A C 1
ATOM 6756 O O . ARG A 1 868 ? 36.523 -25.973 -22.642 1.00 63.56 868 ARG A O 1
ATOM 6763 N N . LYS A 1 869 ? 38.746 -25.670 -22.707 1.00 61.34 869 LYS A N 1
ATOM 6764 C CA . LYS A 1 869 ? 39.087 -27.106 -22.796 1.00 61.34 869 LYS A CA 1
ATOM 6765 C C . LYS A 1 869 ? 38.742 -27.854 -21.509 1.00 61.34 869 LYS A C 1
ATOM 6767 O O . LYS A 1 869 ? 38.119 -28.910 -21.583 1.00 61.34 869 LYS A O 1
ATOM 6772 N N . ASN A 1 870 ? 39.096 -27.293 -20.353 1.00 60.31 870 ASN A N 1
ATOM 6773 C CA . ASN A 1 870 ? 38.809 -27.897 -19.051 1.00 60.31 870 ASN A CA 1
ATOM 6774 C C . ASN A 1 870 ? 37.293 -28.035 -18.814 1.00 60.31 870 ASN A C 1
ATOM 6776 O O . ASN A 1 870 ? 36.841 -29.081 -18.357 1.00 60.31 870 ASN A O 1
ATOM 6780 N N . TRP A 1 871 ? 36.497 -27.025 -19.190 1.00 54.12 871 TRP A N 1
ATOM 6781 C CA . TRP A 1 871 ? 35.032 -27.086 -19.080 1.00 54.12 871 TRP A CA 1
ATOM 6782 C C . TRP A 1 871 ? 34.372 -27.936 -20.173 1.00 54.12 871 TRP A C 1
ATOM 6784 O O . TRP A 1 871 ? 33.357 -28.567 -19.898 1.00 54.12 871 TRP A O 1
ATOM 6794 N N . ALA A 1 872 ? 34.932 -28.013 -21.387 1.00 56.00 872 ALA A N 1
ATOM 6795 C CA . ALA A 1 872 ? 34.427 -28.900 -22.441 1.00 56.00 872 ALA A CA 1
ATOM 6796 C C . ALA A 1 872 ? 34.560 -30.381 -22.053 1.00 56.00 872 ALA A C 1
ATOM 6798 O O . ALA A 1 872 ? 33.589 -31.120 -22.172 1.00 56.00 872 ALA A O 1
ATOM 6799 N N . ALA A 1 873 ? 35.698 -30.781 -21.472 1.00 57.53 873 ALA A N 1
ATOM 6800 C CA . ALA A 1 873 ? 35.906 -32.135 -20.949 1.00 57.53 873 ALA A CA 1
ATOM 6801 C C . ALA A 1 873 ? 34.946 -32.513 -19.796 1.00 57.53 873 ALA A C 1
ATOM 6803 O O . ALA A 1 873 ? 34.789 -33.688 -19.477 1.00 57.53 873 ALA A O 1
ATOM 6804 N N . GLN A 1 874 ? 34.279 -31.530 -19.178 1.00 53.34 874 GLN A N 1
ATOM 6805 C CA . GLN A 1 874 ? 33.231 -31.735 -18.171 1.00 53.34 874 GLN A CA 1
ATOM 6806 C C . GLN A 1 874 ? 31.809 -31.771 -18.784 1.00 53.34 874 GLN A C 1
ATOM 6808 O O . GLN A 1 874 ? 30.823 -31.871 -18.056 1.00 53.34 874 GLN A O 1
ATOM 6813 N N . ARG A 1 875 ? 31.680 -31.668 -20.116 1.00 48.56 875 ARG A N 1
ATOM 6814 C CA . ARG A 1 875 ? 30.421 -31.376 -20.829 1.00 48.56 875 ARG A CA 1
ATOM 6815 C C . ARG A 1 875 ? 30.001 -32.417 -21.872 1.00 48.56 875 ARG A C 1
ATOM 6817 O O . ARG A 1 875 ? 28.894 -32.313 -22.399 1.00 48.56 875 ARG A O 1
ATOM 6824 N N . ASP A 1 876 ? 30.835 -33.416 -22.157 1.00 47.72 876 ASP A N 1
ATOM 6825 C CA . ASP A 1 876 ? 30.643 -34.402 -23.241 1.00 47.72 876 ASP A CA 1
ATOM 6826 C C . ASP A 1 876 ? 29.446 -35.373 -23.051 1.00 47.72 876 ASP A C 1
ATOM 6828 O O . ASP A 1 876 ? 29.317 -36.376 -23.748 1.00 47.72 876 ASP A O 1
ATOM 6832 N N . SER A 1 877 ? 28.515 -35.060 -22.144 1.00 45.22 877 SER A N 1
ATOM 6833 C CA . SER A 1 877 ? 27.222 -35.732 -21.973 1.00 45.22 877 SER A CA 1
ATOM 6834 C C . SER A 1 877 ? 26.092 -35.167 -22.851 1.00 45.22 877 SER A C 1
ATOM 6836 O O . SER A 1 877 ? 25.009 -35.751 -22.882 1.00 45.22 877 SER A O 1
ATOM 6838 N N . SER A 1 878 ? 26.287 -34.045 -23.564 1.00 45.78 878 SER A N 1
ATOM 6839 C CA . SER A 1 878 ? 25.236 -33.472 -24.427 1.00 45.78 878 SER A CA 1
ATOM 6840 C C . SER A 1 878 ? 25.759 -32.715 -25.656 1.00 45.78 878 SER A C 1
ATOM 6842 O O . SER A 1 878 ? 26.740 -31.976 -25.590 1.00 45.78 878 SER A O 1
ATOM 6844 N N . ARG A 1 879 ? 25.061 -32.865 -26.794 1.00 43.91 879 ARG A N 1
ATOM 6845 C CA . ARG A 1 879 ? 25.349 -32.131 -28.040 1.00 43.91 879 ARG A CA 1
ATOM 6846 C C . ARG A 1 879 ? 25.202 -30.612 -27.812 1.00 43.91 879 ARG A C 1
ATOM 6848 O O . ARG A 1 879 ? 24.144 -30.187 -27.341 1.00 43.91 879 ARG A O 1
ATOM 6855 N N . PRO A 1 880 ? 26.176 -29.776 -28.224 1.00 51.41 880 PRO A N 1
ATOM 6856 C CA . PRO A 1 880 ? 26.008 -28.326 -28.216 1.00 51.41 880 PRO A CA 1
ATOM 6857 C C . PRO A 1 880 ? 24.922 -27.895 -29.215 1.00 51.41 880 PRO A C 1
ATOM 6859 O O . PRO A 1 880 ? 24.895 -28.343 -30.364 1.00 51.41 880 PRO A O 1
ATOM 6862 N N . VAL A 1 881 ? 24.030 -27.006 -28.772 1.00 52.28 881 VAL A N 1
ATOM 6863 C CA . VAL A 1 881 ? 23.018 -26.363 -29.624 1.00 52.28 881 VAL A CA 1
ATOM 6864 C C . VAL A 1 881 ? 23.711 -25.282 -30.448 1.00 52.28 881 VAL A C 1
ATOM 6866 O O . VAL A 1 881 ? 24.356 -24.396 -29.889 1.00 52.28 881 VAL A O 1
ATOM 6869 N N . THR A 1 882 ? 23.604 -25.359 -31.771 1.00 54.66 882 THR A N 1
ATOM 6870 C CA . THR A 1 882 ? 24.227 -24.394 -32.687 1.00 54.66 882 THR A CA 1
ATOM 6871 C C . THR A 1 882 ? 23.305 -23.208 -32.967 1.00 54.66 882 THR A C 1
ATOM 6873 O O . THR A 1 882 ? 22.092 -23.295 -32.796 1.00 54.66 882 THR A O 1
ATOM 6876 N N . LEU A 1 883 ? 23.863 -22.098 -33.463 1.00 49.59 883 LEU A N 1
ATOM 6877 C CA . LEU A 1 883 ? 23.070 -20.949 -33.915 1.00 49.59 883 LEU A CA 1
ATOM 6878 C C . LEU A 1 883 ? 22.042 -21.348 -34.997 1.00 49.59 883 LEU A C 1
ATOM 6880 O O . LEU A 1 883 ? 20.885 -20.942 -34.932 1.00 49.59 883 LEU A O 1
ATOM 6884 N N . SER A 1 884 ? 22.425 -22.235 -35.918 1.00 53.28 884 SER A N 1
ATOM 6885 C CA . SER A 1 884 ? 21.540 -22.829 -36.930 1.00 53.28 884 SER A CA 1
ATOM 6886 C C . SER A 1 884 ? 20.359 -23.615 -36.343 1.00 53.28 884 SER A C 1
ATOM 6888 O O . SER A 1 884 ? 19.274 -23.577 -36.916 1.00 53.28 884 SER A O 1
ATOM 6890 N N . ASP A 1 885 ? 20.527 -24.264 -35.184 1.00 54.00 885 ASP A N 1
ATOM 6891 C CA . ASP A 1 885 ? 19.438 -24.973 -34.490 1.00 54.00 885 ASP A CA 1
ATOM 6892 C C . ASP A 1 885 ? 18.404 -24.005 -33.866 1.00 54.00 885 ASP A C 1
ATOM 6894 O O . ASP A 1 885 ? 17.319 -24.429 -33.467 1.00 54.00 885 ASP A O 1
ATOM 6898 N N . LEU A 1 886 ? 18.724 -22.706 -33.769 1.00 55.09 886 LEU A N 1
ATOM 6899 C CA . LEU A 1 886 ? 17.829 -21.654 -33.268 1.00 55.09 886 LEU A CA 1
ATOM 6900 C C . LEU A 1 886 ? 17.242 -20.780 -34.390 1.00 55.09 886 LEU A C 1
ATOM 6902 O O . LEU A 1 886 ? 16.118 -20.294 -34.253 1.00 55.09 886 LEU A O 1
ATOM 6906 N N . GLU A 1 887 ? 17.967 -20.579 -35.496 1.00 54.28 887 GLU A N 1
ATOM 6907 C CA . GLU A 1 887 ? 17.555 -19.677 -36.584 1.00 54.28 887 GLU A CA 1
ATOM 6908 C C . GLU A 1 887 ? 16.514 -20.273 -37.558 1.00 54.28 887 GLU A C 1
ATOM 6910 O O . GLU A 1 887 ? 15.862 -19.514 -38.272 1.00 54.28 887 GLU A O 1
ATOM 6915 N N . ASP A 1 888 ? 16.254 -21.589 -37.549 1.00 48.62 888 ASP A N 1
ATOM 6916 C CA . ASP A 1 888 ? 15.284 -22.233 -38.466 1.00 48.62 888 ASP A CA 1
ATOM 6917 C C . ASP A 1 888 ? 13.791 -21.961 -38.127 1.00 48.62 888 ASP A C 1
ATOM 6919 O O . ASP A 1 888 ? 12.865 -22.494 -38.747 1.00 48.62 888 ASP A O 1
ATOM 6923 N N . GLN A 1 889 ? 13.507 -21.082 -37.158 1.00 53.12 889 GLN A N 1
ATOM 6924 C CA . GLN A 1 889 ? 12.148 -20.640 -36.825 1.00 53.12 889 GLN A CA 1
ATOM 6925 C C . GLN A 1 889 ? 11.635 -19.570 -37.807 1.00 53.12 889 GLN A C 1
ATOM 6927 O O . GLN A 1 889 ? 11.548 -18.385 -37.486 1.00 53.12 889 GLN A O 1
ATOM 6932 N N . LYS A 1 890 ? 11.230 -20.023 -39.002 1.00 49.34 890 LYS A N 1
ATOM 6933 C CA . LYS A 1 890 ? 10.786 -19.260 -40.196 1.00 49.34 890 LYS A CA 1
ATOM 6934 C C . LYS A 1 890 ? 9.583 -18.288 -40.038 1.00 49.34 890 LYS A C 1
ATOM 6936 O O . LYS A 1 890 ? 8.975 -17.909 -41.036 1.00 49.34 890 LYS A O 1
ATOM 6941 N N . GLN A 1 891 ? 9.210 -17.864 -38.828 1.00 59.72 891 GLN A N 1
ATOM 6942 C CA . GLN A 1 891 ? 8.092 -16.944 -38.556 1.00 59.72 891 GLN A CA 1
ATOM 6943 C C . GLN A 1 891 ? 8.459 -15.885 -37.488 1.00 59.72 891 GLN A C 1
ATOM 6945 O O . GLN A 1 891 ? 8.076 -16.018 -36.324 1.00 59.72 891 GLN A O 1
ATOM 6950 N N . PRO A 1 892 ? 9.163 -14.789 -37.840 1.00 59.16 892 PRO A N 1
ATOM 6951 C CA . PRO A 1 892 ? 9.629 -13.793 -36.861 1.00 59.16 892 PRO A CA 1
ATOM 6952 C C . PRO A 1 892 ? 8.494 -13.109 -36.074 1.00 59.16 892 PRO A C 1
ATOM 6954 O O . PRO A 1 892 ? 8.696 -12.666 -34.942 1.00 59.16 892 PRO A O 1
ATOM 6957 N N . TRP A 1 893 ? 7.279 -13.064 -36.628 1.00 59.47 893 TRP A N 1
ATOM 6958 C CA . TRP A 1 893 ? 6.097 -12.511 -35.959 1.00 59.47 893 TRP A CA 1
ATOM 6959 C C . TRP A 1 893 ? 5.563 -13.399 -34.824 1.00 59.47 893 TRP A C 1
ATOM 6961 O O . TRP A 1 893 ? 5.085 -12.870 -33.822 1.00 59.47 893 TRP A O 1
ATOM 6971 N N . THR A 1 894 ? 5.689 -14.731 -34.920 1.00 65.00 894 THR A N 1
ATOM 6972 C CA . THR A 1 894 ? 5.306 -15.635 -33.816 1.00 65.00 894 THR A CA 1
ATOM 6973 C C . THR A 1 894 ? 6.362 -15.639 -32.711 1.00 65.00 894 THR A C 1
ATOM 6975 O O . THR A 1 894 ? 6.020 -15.740 -31.534 1.00 65.00 894 THR A O 1
ATOM 6978 N N . VAL A 1 895 ? 7.637 -15.433 -33.069 1.00 73.75 895 VAL A N 1
ATOM 6979 C CA . VAL A 1 895 ? 8.732 -15.196 -32.117 1.00 73.75 895 VAL A CA 1
ATOM 6980 C C . VAL A 1 895 ? 8.487 -13.909 -31.318 1.00 73.75 895 VAL A C 1
ATOM 6982 O O . VAL A 1 895 ? 8.538 -13.941 -30.093 1.00 73.75 895 VAL A O 1
ATOM 6985 N N . ARG A 1 896 ? 8.147 -12.790 -31.980 1.00 81.56 896 ARG A N 1
ATOM 6986 C CA . ARG A 1 896 ? 7.966 -11.456 -31.362 1.00 81.56 896 ARG A CA 1
ATOM 6987 C C . ARG A 1 896 ? 7.020 -11.422 -30.151 1.00 81.56 896 ARG A C 1
ATOM 6989 O O . ARG A 1 896 ? 7.220 -10.577 -29.277 1.00 81.56 896 ARG A O 1
ATOM 6996 N N . SER A 1 897 ? 6.013 -12.295 -30.105 1.00 82.12 897 SER A N 1
ATOM 6997 C CA . SER A 1 897 ? 4.891 -12.233 -29.149 1.00 82.12 897 SER A CA 1
ATOM 6998 C C . SER A 1 897 ? 4.692 -13.523 -28.331 1.00 82.12 897 SER A C 1
ATOM 7000 O O . SER A 1 897 ? 3.587 -13.790 -27.841 1.00 82.12 897 SER A O 1
ATOM 7002 N N . ARG A 1 898 ? 5.763 -14.319 -28.205 1.00 86.00 898 ARG A N 1
ATOM 7003 C CA . ARG A 1 898 ? 5.816 -15.648 -27.573 1.00 86.00 898 ARG A CA 1
ATOM 7004 C C . ARG A 1 898 ? 5.646 -15.623 -26.052 1.00 86.00 898 ARG A C 1
ATOM 7006 O O . ARG A 1 898 ? 4.803 -16.329 -25.509 1.00 86.00 898 ARG A O 1
ATOM 7013 N N . TYR A 1 899 ? 6.475 -14.842 -25.372 1.00 90.06 899 TYR A N 1
ATOM 7014 C CA . TYR A 1 899 ? 6.618 -14.813 -23.924 1.00 90.06 899 TYR A CA 1
ATOM 7015 C C . TYR A 1 899 ? 5.795 -13.691 -23.287 1.00 90.06 899 TYR A C 1
ATOM 7017 O O . TYR A 1 899 ? 5.783 -12.549 -23.746 1.00 90.06 899 TYR A O 1
ATOM 7025 N N . LEU A 1 900 ? 5.161 -14.031 -22.169 1.00 91.88 900 LEU A N 1
ATOM 7026 C CA . LEU A 1 900 ? 4.599 -13.112 -21.186 1.00 91.88 900 LEU A CA 1
ATOM 7027 C C . LEU A 1 900 ? 4.752 -13.791 -19.810 1.00 91.88 900 LEU A C 1
ATOM 7029 O O . LEU A 1 900 ? 4.485 -15.002 -19.729 1.00 91.88 900 LEU A O 1
ATOM 7033 N N . PRO A 1 901 ? 5.183 -13.080 -18.746 1.00 91.81 901 PRO A N 1
ATOM 7034 C CA . PRO A 1 901 ? 5.282 -13.658 -17.408 1.00 91.81 901 PRO A CA 1
ATOM 7035 C C . PRO A 1 901 ? 3.964 -14.299 -16.981 1.00 91.81 901 PRO A C 1
ATOM 7037 O O . PRO A 1 901 ? 2.892 -13.783 -17.299 1.00 91.81 901 PRO A O 1
ATOM 7040 N N . TRP A 1 902 ? 4.041 -15.436 -16.286 1.00 89.31 902 TRP A N 1
ATOM 7041 C CA . TRP A 1 902 ? 2.880 -16.285 -15.998 1.00 89.31 902 TRP A CA 1
ATOM 7042 C C . TRP A 1 902 ? 1.738 -15.513 -15.318 1.00 89.31 902 TRP A C 1
ATOM 7044 O O . TRP A 1 902 ? 0.591 -15.610 -15.744 1.00 89.31 902 TRP A O 1
ATOM 7054 N N . CYS A 1 903 ? 2.081 -14.652 -14.361 1.00 88.44 903 CYS A N 1
ATOM 7055 C CA . CYS A 1 903 ? 1.181 -13.793 -13.597 1.00 88.44 903 CYS A CA 1
ATOM 7056 C C . CYS A 1 903 ? 0.499 -12.676 -14.419 1.00 88.44 903 CYS A C 1
ATOM 7058 O O . CYS A 1 903 ? -0.452 -12.066 -13.945 1.00 88.44 903 CYS A O 1
ATOM 7060 N N . PHE A 1 904 ? 0.955 -12.421 -15.652 1.00 90.44 904 PHE A N 1
ATOM 7061 C CA . PHE A 1 904 ? 0.345 -11.496 -16.618 1.00 90.44 904 PHE A CA 1
ATOM 7062 C C . PHE A 1 904 ? -0.341 -12.222 -17.792 1.00 90.44 904 PHE A C 1
ATOM 7064 O O . PHE A 1 904 ? -0.929 -11.563 -18.653 1.00 90.44 904 PHE A O 1
ATOM 7071 N N . ARG A 1 905 ? -0.283 -13.562 -17.857 1.00 92.12 905 ARG A N 1
ATOM 7072 C CA . ARG A 1 905 ? -1.062 -14.349 -18.829 1.00 92.12 905 ARG A CA 1
ATOM 7073 C C . ARG A 1 905 ? -2.551 -14.205 -18.534 1.00 92.12 905 ARG A C 1
ATOM 7075 O O . ARG A 1 905 ? -2.945 -13.945 -17.401 1.00 92.12 905 ARG A O 1
ATOM 7082 N N . ASP A 1 906 ? -3.370 -14.391 -19.564 1.00 89.06 906 ASP A N 1
ATOM 7083 C CA . ASP A 1 906 ? -4.781 -14.019 -19.509 1.00 89.06 906 ASP A CA 1
ATOM 7084 C C . ASP A 1 906 ? -5.571 -14.809 -18.444 1.00 89.06 906 ASP A C 1
ATOM 7086 O O . ASP A 1 906 ? -6.324 -14.192 -17.696 1.00 89.06 906 ASP A O 1
ATOM 7090 N N . SER A 1 907 ? -5.344 -16.120 -18.289 1.00 91.56 907 SER A N 1
ATOM 7091 C CA . SER A 1 907 ? -6.044 -16.943 -17.286 1.00 91.56 907 SER A CA 1
ATOM 7092 C C . SER A 1 907 ? -5.639 -16.641 -15.831 1.00 91.56 907 SER A C 1
ATOM 7094 O O . SER A 1 907 ? -6.540 -16.364 -15.044 1.00 91.56 907 SER A O 1
ATOM 7096 N N . PRO A 1 908 ? -4.345 -16.640 -15.434 1.00 93.69 908 PRO A N 1
ATOM 7097 C CA . PRO A 1 908 ? -3.954 -16.406 -14.038 1.00 93.69 908 PRO A CA 1
ATOM 7098 C C . PRO A 1 908 ? -4.397 -15.053 -13.474 1.00 93.69 908 PRO A C 1
ATOM 7100 O O . PRO A 1 908 ? -4.892 -15.000 -12.356 1.00 93.69 908 PRO A O 1
ATOM 7103 N N . ILE A 1 909 ? -4.289 -13.962 -14.240 1.00 93.25 909 ILE A N 1
ATOM 7104 C CA . ILE A 1 909 ? -4.692 -12.636 -13.742 1.00 93.25 909 ILE A CA 1
ATOM 7105 C C . ILE A 1 909 ? -6.219 -12.474 -13.655 1.00 93.25 909 ILE A C 1
ATOM 7107 O O . ILE A 1 909 ? -6.703 -11.786 -12.762 1.00 93.25 909 ILE A O 1
ATOM 7111 N N . ILE A 1 910 ? -6.987 -13.129 -14.538 1.00 94.25 910 ILE A N 1
ATOM 7112 C CA . ILE A 1 910 ? -8.453 -13.194 -14.414 1.00 94.25 910 ILE A CA 1
ATOM 7113 C C . ILE A 1 910 ? -8.829 -14.050 -13.200 1.00 94.25 910 ILE A C 1
ATOM 7115 O O . ILE A 1 910 ? -9.674 -13.634 -12.417 1.00 94.25 910 ILE A O 1
ATOM 7119 N N . LEU A 1 911 ? -8.160 -15.191 -12.997 1.00 95.38 911 LEU A N 1
ATOM 7120 C CA . LEU A 1 911 ? -8.351 -16.042 -11.822 1.00 95.38 911 LEU A CA 1
ATOM 7121 C C . LEU A 1 911 ? -8.086 -15.272 -10.522 1.00 95.38 911 LEU A C 1
ATOM 7123 O O . LEU A 1 911 ? -8.891 -15.375 -9.607 1.00 95.38 911 LEU A O 1
ATOM 7127 N N . PHE A 1 912 ? -7.016 -14.473 -10.445 1.00 93.75 912 PHE A N 1
ATOM 7128 C CA . PHE A 1 912 ? -6.730 -13.657 -9.261 1.00 93.75 912 PHE A CA 1
ATOM 7129 C C . PHE A 1 912 ? -7.812 -12.606 -8.997 1.00 93.75 912 PHE A C 1
ATOM 7131 O O . PHE A 1 912 ? -8.302 -12.532 -7.878 1.00 93.75 912 PHE A O 1
ATOM 7138 N N . VAL A 1 913 ? -8.232 -11.844 -10.014 1.00 96.31 913 VAL A N 1
ATOM 7139 C CA . VAL A 1 913 ? -9.282 -10.818 -9.855 1.00 96.31 913 VAL A CA 1
ATOM 7140 C C . VAL A 1 913 ? -10.631 -11.443 -9.479 1.00 96.31 913 VAL A C 1
ATOM 7142 O O . VAL A 1 913 ? -11.335 -10.903 -8.632 1.00 96.31 913 VAL A O 1
ATOM 7145 N N . VAL A 1 914 ? -10.987 -12.596 -10.056 1.00 97.00 914 VAL A N 1
ATOM 7146 C CA . VAL A 1 914 ? -12.226 -13.315 -9.713 1.00 97.00 914 VAL A CA 1
ATOM 7147 C C . VAL A 1 914 ? -12.148 -13.929 -8.313 1.00 97.00 914 VAL A C 1
ATOM 7149 O O . VAL A 1 914 ? -13.098 -13.797 -7.550 1.00 97.00 914 VAL A O 1
ATOM 7152 N N . ALA A 1 915 ? -11.031 -14.562 -7.945 1.00 95.62 915 ALA A N 1
ATOM 7153 C CA . ALA A 1 915 ? -10.849 -15.133 -6.611 1.00 95.62 915 ALA A CA 1
ATOM 7154 C C . ALA A 1 915 ? -10.863 -14.049 -5.525 1.00 95.62 915 ALA A C 1
ATOM 7156 O O . ALA A 1 915 ? -11.513 -14.224 -4.501 1.00 95.62 915 ALA A O 1
ATOM 7157 N N . GLU A 1 916 ? -10.210 -12.911 -5.763 1.00 95.44 916 GLU A N 1
ATOM 7158 C CA . GLU A 1 916 ? -10.236 -11.767 -4.854 1.00 95.44 916 GLU A CA 1
ATOM 7159 C C . GLU A 1 916 ? -11.636 -11.156 -4.740 1.00 95.44 916 GLU A C 1
ATOM 7161 O O . GLU A 1 916 ? -12.100 -10.928 -3.627 1.00 95.44 916 GLU A O 1
ATOM 7166 N N . ALA A 1 917 ? -12.349 -10.961 -5.856 1.00 96.88 917 ALA A N 1
ATOM 7167 C CA . ALA A 1 917 ? -13.729 -10.481 -5.826 1.00 96.88 917 ALA A CA 1
ATOM 7168 C C . ALA A 1 917 ? -14.651 -11.432 -5.044 1.00 96.88 917 ALA A C 1
ATOM 7170 O O . ALA A 1 917 ? -15.440 -10.977 -4.221 1.00 96.88 917 ALA A O 1
ATOM 7171 N N . LEU A 1 918 ? -14.525 -12.749 -5.243 1.00 96.94 918 LEU A N 1
ATOM 7172 C CA . LEU A 1 918 ? -15.296 -13.752 -4.502 1.00 96.94 918 LEU A CA 1
ATOM 7173 C C . LEU A 1 918 ? -14.939 -13.778 -3.009 1.00 96.94 918 LEU A C 1
ATOM 7175 O O . LEU A 1 918 ? -15.841 -13.886 -2.183 1.00 96.94 918 LEU A O 1
ATOM 7179 N N . LEU A 1 919 ? -13.659 -13.639 -2.647 1.00 94.19 919 LEU A N 1
ATOM 7180 C CA . LEU A 1 919 ? -13.218 -13.562 -1.248 1.00 94.19 919 LEU A CA 1
ATOM 7181 C C . LEU A 1 919 ? -13.679 -12.266 -0.568 1.00 94.19 919 LEU A C 1
ATOM 7183 O O . LEU A 1 919 ? -14.095 -12.306 0.586 1.00 94.19 919 LEU A O 1
ATOM 7187 N N . LEU A 1 920 ? -13.658 -11.133 -1.276 1.00 95.38 920 LEU A N 1
ATOM 7188 C CA . LEU A 1 920 ? -14.156 -9.851 -0.778 1.00 95.38 920 LEU A CA 1
ATOM 7189 C C . LEU A 1 920 ? -15.681 -9.874 -0.600 1.00 95.38 920 LEU A C 1
ATOM 7191 O O . LEU A 1 920 ? -16.177 -9.442 0.437 1.00 95.38 920 LEU A O 1
ATOM 7195 N N . ILE A 1 921 ? -16.424 -10.438 -1.559 1.00 95.25 921 ILE A N 1
ATOM 7196 C CA . ILE A 1 921 ? -17.873 -10.653 -1.436 1.00 95.25 921 ILE A CA 1
ATOM 7197 C C . ILE A 1 921 ? -18.174 -11.598 -0.266 1.00 95.25 921 ILE A C 1
ATOM 7199 O O . ILE A 1 921 ? -19.040 -11.286 0.544 1.00 95.25 921 ILE A O 1
ATOM 7203 N N . ALA A 1 922 ? -17.447 -12.710 -0.123 1.00 92.75 922 ALA A N 1
ATOM 7204 C CA . ALA A 1 922 ? -17.621 -13.628 1.002 1.00 92.75 922 ALA A CA 1
ATOM 7205 C C . ALA A 1 922 ? -17.324 -12.953 2.353 1.00 92.75 922 ALA A C 1
ATOM 7207 O O . ALA A 1 922 ? -18.082 -13.145 3.302 1.00 92.75 922 ALA A O 1
ATOM 7208 N N . LEU A 1 923 ? -16.279 -12.121 2.435 1.00 91.62 923 LEU A N 1
ATOM 7209 C CA . LEU A 1 923 ? -15.957 -11.338 3.629 1.00 91.62 923 LEU A CA 1
ATOM 7210 C C . LEU A 1 923 ? -17.074 -10.342 3.971 1.00 91.62 923 LEU A C 1
ATOM 7212 O O . LEU A 1 923 ? -17.475 -10.271 5.127 1.00 91.62 923 LEU A O 1
ATOM 7216 N N . ILE A 1 924 ? -17.602 -9.612 2.982 1.00 91.38 924 ILE A N 1
ATOM 7217 C CA . ILE A 1 924 ? -18.728 -8.680 3.162 1.00 91.38 924 ILE A CA 1
ATOM 7218 C C . ILE A 1 924 ? -19.981 -9.437 3.623 1.00 91.38 924 ILE A C 1
ATOM 7220 O O . ILE A 1 924 ? -20.593 -9.052 4.616 1.00 91.38 924 ILE A O 1
ATOM 7224 N N . VAL A 1 925 ? -20.340 -10.542 2.962 1.00 90.38 925 VAL A N 1
ATOM 7225 C CA . VAL A 1 925 ? -21.501 -11.356 3.350 1.00 90.38 925 VAL A CA 1
ATOM 7226 C C . VAL A 1 925 ? -21.348 -11.860 4.785 1.00 90.38 925 VAL A C 1
ATOM 7228 O O . VAL A 1 925 ? -22.235 -11.618 5.593 1.00 90.38 925 VAL A O 1
ATOM 7231 N N . VAL A 1 926 ? -20.220 -12.477 5.151 1.00 87.31 926 VAL A N 1
ATOM 7232 C CA . VAL A 1 926 ? -20.004 -12.964 6.526 1.00 87.31 926 VAL A CA 1
ATOM 7233 C C . VAL A 1 926 ? -20.021 -11.815 7.543 1.00 87.31 926 VAL A C 1
ATOM 7235 O O . VAL A 1 926 ? -20.603 -11.966 8.615 1.00 87.31 926 VAL A O 1
ATOM 7238 N N . ALA A 1 927 ? -19.438 -10.659 7.213 1.00 86.50 927 ALA A N 1
ATOM 7239 C CA . ALA A 1 927 ? -19.335 -9.520 8.122 1.00 86.50 927 ALA A CA 1
ATOM 7240 C C . ALA A 1 927 ? -20.666 -8.819 8.425 1.00 86.50 927 ALA A C 1
ATOM 7242 O O . ALA A 1 927 ? -20.827 -8.321 9.541 1.00 86.50 927 ALA A O 1
ATOM 7243 N N . PHE A 1 928 ? -21.592 -8.774 7.460 1.00 86.62 928 PHE A N 1
ATOM 7244 C CA . PHE A 1 928 ? -22.831 -7.990 7.548 1.00 86.62 928 PHE A CA 1
ATOM 7245 C C . PHE A 1 928 ? -24.124 -8.828 7.585 1.00 86.62 928 PHE A C 1
ATOM 7247 O O . PHE A 1 928 ? -25.170 -8.295 7.949 1.00 86.62 928 PHE A O 1
ATOM 7254 N N . LEU A 1 929 ? -24.093 -10.130 7.267 1.00 84.88 929 LEU A N 1
ATOM 7255 C CA . LEU A 1 929 ? -25.265 -11.008 7.388 1.00 84.88 929 LEU A CA 1
ATOM 7256 C C . LEU A 1 929 ? -25.712 -11.111 8.866 1.00 84.88 929 LEU A C 1
ATOM 7258 O O . LEU A 1 929 ? -24.894 -11.485 9.709 1.00 84.88 929 LEU A O 1
ATOM 7262 N N . PRO A 1 930 ? -26.992 -10.862 9.221 1.00 79.19 930 PRO A N 1
ATOM 7263 C CA . PRO A 1 930 ? -27.425 -10.743 10.623 1.00 79.19 930 PRO A CA 1
ATOM 7264 C C . PRO A 1 930 ? -27.131 -11.941 11.543 1.00 79.19 930 PRO A C 1
ATOM 7266 O O . PRO A 1 930 ? -27.062 -11.767 12.765 1.00 79.19 930 PRO A O 1
ATOM 7269 N N . SER A 1 931 ? -26.956 -13.142 10.983 1.00 74.88 931 SER A N 1
ATOM 7270 C CA . SER A 1 931 ? -26.631 -14.382 11.703 1.00 74.88 931 SER A CA 1
ATOM 7271 C C . SER A 1 931 ? -25.132 -14.632 11.914 1.00 74.88 931 SER A C 1
ATOM 7273 O O . SER A 1 931 ? -24.786 -15.431 12.779 1.00 74.88 931 SER A O 1
ATOM 7275 N N . THR A 1 932 ? -24.243 -13.962 11.172 1.00 76.69 932 THR A N 1
ATOM 7276 C CA . THR A 1 932 ? -22.774 -14.090 11.301 1.00 76.69 932 THR A CA 1
ATOM 7277 C C . THR A 1 932 ? -22.067 -12.757 11.560 1.00 76.69 932 THR A C 1
ATOM 7279 O O . THR A 1 932 ? -20.840 -12.719 11.617 1.00 76.69 932 THR A O 1
ATOM 7282 N N . ALA A 1 933 ? -22.833 -11.669 11.704 1.00 79.81 933 ALA A N 1
ATOM 7283 C CA . ALA A 1 933 ? -22.344 -10.298 11.746 1.00 79.81 933 ALA A CA 1
ATOM 7284 C C . ALA A 1 933 ? -21.199 -10.107 12.753 1.00 79.81 933 ALA A C 1
ATOM 7286 O O . ALA A 1 933 ? -21.410 -10.175 13.965 1.00 79.81 933 ALA A O 1
ATOM 7287 N N . LEU A 1 934 ? -19.999 -9.794 12.247 1.00 82.38 934 LEU A N 1
ATOM 7288 C CA . LEU A 1 934 ? -18.757 -9.765 13.035 1.00 82.38 934 LEU A CA 1
ATOM 7289 C C . LEU A 1 934 ? -18.827 -8.823 14.250 1.00 82.38 934 LEU A C 1
ATOM 7291 O O . LEU A 1 934 ? -18.156 -9.074 15.248 1.00 82.38 934 LEU A O 1
ATOM 7295 N N . ARG A 1 935 ? -19.665 -7.774 14.202 1.00 81.44 935 ARG A N 1
ATOM 7296 C CA . ARG A 1 935 ? -19.912 -6.853 15.330 1.00 81.44 935 ARG A CA 1
ATOM 7297 C C . ARG A 1 935 ? -20.419 -7.555 16.602 1.00 81.44 935 ARG A C 1
ATOM 7299 O O . ARG A 1 935 ? -20.173 -7.046 17.686 1.00 81.44 935 ARG A O 1
ATOM 7306 N N . LYS A 1 936 ? -21.091 -8.709 16.488 1.00 79.88 936 LYS A N 1
ATOM 7307 C CA . LYS A 1 936 ? -21.578 -9.504 17.634 1.00 79.88 936 LYS A CA 1
ATOM 7308 C C . LYS A 1 936 ? -20.467 -10.294 18.344 1.00 79.88 936 LYS A C 1
ATOM 7310 O O . LYS A 1 936 ? -20.713 -10.864 19.402 1.00 79.88 936 LYS A O 1
ATOM 7315 N N . GLY A 1 937 ? -19.266 -10.328 17.764 1.00 83.56 937 GLY A N 1
ATOM 7316 C CA . GLY A 1 937 ? -18.185 -11.217 18.168 1.00 83.56 937 GLY A CA 1
ATOM 7317 C C . GLY A 1 937 ? -18.440 -12.678 17.776 1.00 83.56 937 GLY A C 1
ATOM 7318 O O . GLY A 1 937 ? -19.509 -13.039 17.284 1.00 83.56 937 GLY A O 1
ATOM 7319 N N . PHE A 1 938 ? -17.436 -13.533 17.965 1.00 87.31 938 PHE A N 1
ATOM 7320 C CA . PHE A 1 938 ? -17.547 -14.979 17.734 1.00 87.31 938 PHE A CA 1
ATOM 7321 C C . PHE A 1 938 ? -16.697 -15.776 18.731 1.00 87.31 938 PHE A C 1
ATOM 7323 O O . PHE A 1 938 ? -15.694 -15.278 19.239 1.00 87.31 938 PHE A O 1
ATOM 7330 N N . LEU A 1 939 ? -17.085 -17.020 19.017 1.00 86.00 939 LEU A N 1
ATOM 7331 C CA . LEU A 1 939 ? -16.362 -17.872 19.967 1.00 86.00 939 LEU A CA 1
ATOM 7332 C C . LEU A 1 939 ? -14.955 -18.237 19.441 1.00 86.00 939 LEU A C 1
ATOM 7334 O O . LEU A 1 939 ? -14.822 -18.615 18.272 1.00 86.00 939 LEU A O 1
ATOM 7338 N N . PRO A 1 940 ? -13.901 -18.161 20.274 1.00 86.69 940 PRO A N 1
ATOM 7339 C CA . PRO A 1 940 ? -12.550 -18.527 19.870 1.00 86.69 940 PRO A CA 1
ATOM 7340 C C . PRO A 1 940 ? -12.401 -20.047 19.697 1.00 86.69 940 PRO A C 1
ATOM 7342 O O . PRO A 1 940 ? -12.850 -20.834 20.525 1.00 86.69 940 PRO A O 1
ATOM 7345 N N . LEU A 1 941 ? -11.691 -20.466 18.644 1.00 84.31 941 LEU A N 1
ATOM 7346 C CA . LEU A 1 941 ? -11.386 -21.881 18.364 1.00 84.31 941 LEU A CA 1
ATOM 7347 C C . LEU A 1 941 ? -10.263 -22.464 19.244 1.00 84.31 941 LEU A C 1
ATOM 7349 O O . LEU A 1 941 ? -9.961 -23.652 19.158 1.00 84.31 941 LEU A O 1
ATOM 7353 N N . LEU A 1 942 ? -9.614 -21.629 20.056 1.00 87.94 942 LEU A N 1
ATOM 7354 C CA . LEU A 1 942 ? -8.532 -21.984 20.973 1.00 87.94 942 LEU A CA 1
ATOM 7355 C C . LEU A 1 942 ? -8.794 -21.331 22.331 1.00 87.94 942 LEU A C 1
ATOM 7357 O O . LEU A 1 942 ? -9.508 -20.332 22.410 1.00 87.94 942 LEU A O 1
ATOM 7361 N N . SER A 1 943 ? -8.178 -21.848 23.397 1.00 85.38 943 SER A N 1
ATOM 7362 C CA . SER A 1 943 ? -8.252 -21.172 24.694 1.00 85.38 943 SER A CA 1
ATOM 7363 C C . SER A 1 943 ? -7.643 -19.773 24.601 1.00 85.38 943 SER A C 1
ATOM 7365 O O . SER A 1 943 ? -6.576 -19.579 24.014 1.00 85.38 943 SER A O 1
ATOM 7367 N N . ALA A 1 944 ? -8.330 -18.807 25.200 1.00 82.31 944 ALA A N 1
ATOM 7368 C CA . ALA A 1 944 ? -7.814 -17.460 25.375 1.00 82.31 944 ALA A CA 1
ATOM 7369 C C . ALA A 1 944 ? -6.799 -17.374 26.532 1.00 82.31 944 ALA A C 1
ATOM 7371 O O . ALA A 1 944 ? -6.013 -16.435 26.565 1.00 82.31 944 ALA A O 1
ATOM 7372 N N . ALA A 1 945 ? -6.793 -18.344 27.459 1.00 79.19 945 ALA A N 1
ATOM 7373 C CA . ALA A 1 945 ? -6.014 -18.320 28.701 1.00 79.19 945 ALA A CA 1
ATOM 7374 C C . ALA A 1 945 ? -4.516 -18.019 28.465 1.00 79.19 945 ALA A C 1
ATOM 7376 O O . ALA A 1 945 ? -3.898 -18.664 27.610 1.00 79.19 945 ALA A O 1
ATOM 7377 N N . PRO A 1 946 ? -3.899 -17.101 29.237 1.00 79.69 946 PRO A N 1
ATOM 7378 C CA . PRO A 1 946 ? -2.497 -16.771 29.067 1.00 79.69 946 PRO A CA 1
ATOM 7379 C C . PRO A 1 946 ? -1.637 -17.855 29.714 1.00 79.69 946 PRO A C 1
ATOM 7381 O O . PRO A 1 946 ? -1.624 -18.038 30.932 1.00 79.69 946 PRO A O 1
ATOM 7384 N N . LEU A 1 947 ? -0.880 -18.567 28.888 1.00 85.06 947 LEU A N 1
ATOM 7385 C CA . LEU A 1 947 ? 0.160 -19.482 29.336 1.00 85.06 947 LEU A CA 1
ATOM 7386 C C . LEU A 1 947 ? 1.387 -18.702 29.840 1.00 85.06 947 LEU A C 1
ATOM 7388 O O . LEU A 1 947 ? 1.549 -17.504 29.580 1.00 85.06 947 LEU A O 1
ATOM 7392 N N . ALA A 1 948 ? 2.277 -19.404 30.549 1.00 81.50 948 ALA A N 1
ATOM 7393 C CA . ALA A 1 948 ? 3.515 -18.846 31.090 1.00 81.50 948 ALA A CA 1
ATOM 7394 C C . ALA A 1 948 ? 4.317 -18.065 30.027 1.00 81.50 948 ALA A C 1
ATOM 7396 O O . ALA A 1 948 ? 4.480 -18.515 28.893 1.00 81.50 948 ALA A O 1
ATOM 7397 N N . GLY A 1 949 ? 4.817 -16.881 30.397 1.00 83.19 949 GLY A N 1
ATOM 7398 C CA . GLY A 1 949 ? 5.405 -15.933 29.441 1.00 83.19 949 GLY A CA 1
ATOM 7399 C C . GLY A 1 949 ? 4.376 -15.090 28.671 1.00 83.19 949 GLY A C 1
ATOM 7400 O O . GLY A 1 949 ? 4.716 -14.559 27.613 1.00 83.19 949 GLY A O 1
ATOM 7401 N N . ALA A 1 950 ? 3.152 -14.971 29.204 1.00 86.19 950 ALA A N 1
ATOM 7402 C CA . ALA A 1 950 ? 2.039 -14.190 28.661 1.00 86.19 950 ALA A CA 1
ATOM 7403 C C . ALA A 1 950 ? 1.640 -14.597 27.229 1.00 86.19 950 ALA A C 1
ATOM 7405 O O . ALA A 1 950 ? 1.478 -13.747 26.362 1.00 86.19 950 ALA A O 1
ATOM 7406 N N . PHE A 1 951 ? 1.500 -15.898 26.954 1.00 90.75 951 PHE A N 1
ATOM 7407 C CA . PHE A 1 951 ? 1.094 -16.392 25.632 1.00 90.75 951 PHE A CA 1
ATOM 7408 C C . PHE A 1 951 ? -0.373 -16.848 25.625 1.00 90.75 951 PHE A C 1
ATOM 7410 O O . PHE A 1 951 ? -0.682 -17.911 26.155 1.00 90.75 951 PHE A O 1
ATOM 7417 N N . SER A 1 952 ? -1.261 -16.070 24.996 1.00 90.31 952 SER A N 1
ATOM 7418 C CA . SER A 1 952 ? -2.651 -16.461 24.699 1.00 90.31 952 SER A CA 1
ATOM 7419 C C . SER A 1 952 ? -2.720 -17.143 23.322 1.00 90.31 952 SER A C 1
ATOM 7421 O O . SER A 1 952 ? -2.405 -16.496 22.316 1.00 90.31 952 SER A O 1
ATOM 7423 N N . PRO A 1 953 ? -3.119 -18.428 23.228 1.00 90.19 953 PRO A N 1
ATOM 7424 C CA . PRO A 1 953 ? -3.276 -19.116 21.946 1.00 90.19 953 PRO A CA 1
ATOM 7425 C C . PRO A 1 953 ? -4.309 -18.459 21.019 1.00 90.19 953 PRO A C 1
ATOM 7427 O O . PRO A 1 953 ? -4.076 -18.379 19.811 1.00 90.19 953 PRO A O 1
ATOM 7430 N N . ALA A 1 954 ? -5.427 -17.965 21.566 1.00 89.44 954 ALA A N 1
ATOM 7431 C CA . ALA A 1 954 ? -6.456 -17.283 20.784 1.00 89.44 954 ALA A CA 1
ATOM 7432 C C . ALA A 1 954 ? -5.974 -15.923 20.252 1.00 89.44 954 ALA A C 1
ATOM 7434 O O . ALA A 1 954 ? -6.027 -15.698 19.043 1.00 89.44 954 ALA A O 1
ATOM 7435 N N . ASP A 1 955 ? -5.447 -15.037 21.107 1.00 88.94 955 ASP A N 1
ATOM 7436 C CA . ASP A 1 955 ? -4.984 -13.711 20.664 1.00 88.94 955 ASP A CA 1
ATOM 7437 C C . ASP A 1 955 ? -3.779 -13.812 19.723 1.00 88.94 955 ASP A C 1
ATOM 7439 O O . ASP A 1 955 ? -3.654 -13.011 18.794 1.00 88.94 955 ASP A O 1
ATOM 7443 N N . PHE A 1 956 ? -2.924 -14.828 19.899 1.00 92.56 956 PHE A N 1
ATOM 7444 C CA . PHE A 1 956 ? -1.891 -15.144 18.919 1.00 92.56 956 PHE A CA 1
ATOM 7445 C C . PHE A 1 956 ? -2.512 -15.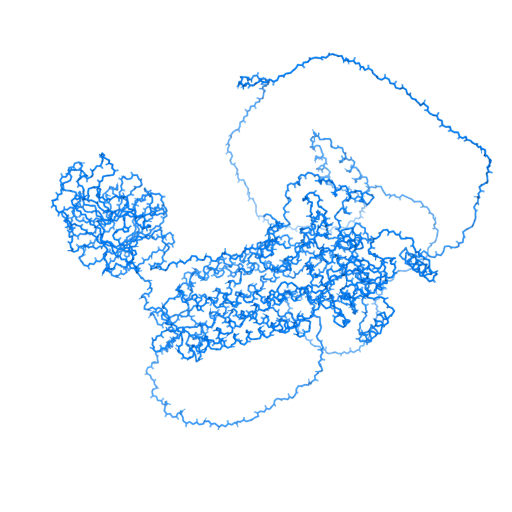502 17.563 1.00 92.56 956 PHE A C 1
ATOM 7447 O O . PHE A 1 956 ? -2.152 -14.885 16.564 1.00 92.56 956 PHE A O 1
ATOM 7454 N N . LEU A 1 957 ? -3.453 -16.454 17.507 1.00 93.44 957 LEU A N 1
ATOM 7455 C CA . LEU A 1 957 ? -4.071 -16.895 16.251 1.00 93.44 957 LEU A CA 1
ATOM 7456 C C . LEU A 1 957 ? -4.798 -15.749 15.528 1.00 93.44 957 LEU A C 1
ATOM 7458 O O . LEU A 1 957 ? -4.567 -15.537 14.336 1.00 93.44 957 LEU A O 1
ATOM 7462 N N . TYR A 1 958 ? -5.656 -15.010 16.235 1.00 92.50 958 TYR A N 1
ATOM 7463 C CA . TYR A 1 958 ? -6.528 -14.000 15.630 1.00 92.50 958 TYR A CA 1
ATOM 7464 C C . TYR A 1 958 ? -5.827 -12.671 15.305 1.00 92.50 958 TYR A C 1
ATOM 7466 O O . TYR A 1 958 ? -6.357 -11.907 14.503 1.00 92.50 958 TYR A O 1
ATOM 7474 N N . SER A 1 959 ? -4.612 -12.427 15.809 1.00 93.44 959 SER A N 1
ATOM 7475 C CA . SER A 1 959 ? -3.711 -11.393 15.270 1.00 93.44 959 SER A CA 1
ATOM 7476 C C . SER A 1 959 ? -2.817 -11.924 14.146 1.00 93.44 959 SER A C 1
ATOM 7478 O O . SER A 1 959 ? -2.767 -11.356 13.052 1.00 93.44 959 SER A O 1
ATOM 7480 N N . PHE A 1 960 ? -2.122 -13.039 14.384 1.00 96.06 960 PHE A N 1
ATOM 7481 C CA . PHE A 1 960 ? -1.092 -13.538 13.475 1.00 96.06 960 PHE A CA 1
ATOM 7482 C C . PHE A 1 960 ? -1.672 -13.970 12.124 1.00 96.06 960 PHE A C 1
ATOM 7484 O O . PHE A 1 960 ? -1.086 -13.659 11.088 1.00 96.06 960 PHE A O 1
ATOM 7491 N N . LEU A 1 961 ? -2.823 -14.656 12.102 1.00 95.94 961 LEU A N 1
ATOM 7492 C CA . LEU A 1 961 ? -3.382 -15.205 10.864 1.00 95.94 961 LEU A CA 1
ATOM 7493 C C . LEU A 1 961 ? -3.927 -14.122 9.908 1.00 95.94 961 LEU A C 1
ATOM 7495 O O . LEU A 1 961 ? -3.531 -14.148 8.741 1.00 95.94 961 LEU A O 1
ATOM 7499 N N . PRO A 1 962 ? -4.745 -13.132 10.331 1.00 95.88 962 PRO A N 1
ATOM 7500 C CA . PRO A 1 962 ? -5.154 -12.047 9.436 1.00 95.88 962 PRO A CA 1
ATOM 7501 C C . PRO A 1 962 ? -3.971 -11.183 8.977 1.00 95.88 962 PRO A C 1
ATOM 7503 O O . PRO A 1 962 ? -3.923 -10.789 7.811 1.00 95.88 962 PRO A O 1
ATOM 7506 N N . SER A 1 963 ? -2.975 -10.954 9.845 1.00 97.75 963 SER A N 1
ATOM 7507 C CA . SER A 1 963 ? -1.732 -10.277 9.452 1.00 97.75 963 SER A CA 1
ATOM 7508 C C . SER A 1 963 ? -0.959 -11.075 8.391 1.00 97.75 963 SER A C 1
ATOM 7510 O O . SER A 1 963 ? -0.535 -10.517 7.380 1.00 97.75 963 SER A O 1
ATOM 7512 N N . LEU A 1 964 ? -0.839 -12.398 8.546 1.00 97.62 964 LEU A N 1
ATOM 7513 C CA . LEU A 1 964 ? -0.181 -13.286 7.580 1.00 97.62 964 LEU A CA 1
ATOM 7514 C C . LEU A 1 964 ? -0.914 -13.339 6.227 1.00 97.62 964 LEU A C 1
ATOM 7516 O O . LEU A 1 964 ? -0.266 -13.339 5.180 1.00 97.62 964 LEU A O 1
ATOM 7520 N N . ILE A 1 965 ? -2.251 -13.334 6.227 1.00 96.88 965 ILE A N 1
ATOM 7521 C CA . ILE A 1 965 ? -3.061 -13.262 5.000 1.00 96.88 965 ILE A CA 1
ATOM 7522 C C . ILE A 1 965 ? -2.849 -11.908 4.304 1.00 96.88 965 ILE A C 1
ATOM 7524 O O . ILE A 1 965 ? -2.569 -11.869 3.105 1.00 96.88 965 ILE A O 1
ATOM 7528 N N . GLY A 1 966 ? -2.884 -10.801 5.054 1.00 97.44 966 GLY A N 1
ATOM 7529 C CA . GLY A 1 966 ? -2.569 -9.470 4.529 1.00 97.44 966 GLY A CA 1
ATOM 7530 C C . GLY A 1 966 ? -1.152 -9.370 3.953 1.00 97.44 966 GLY A C 1
ATOM 7531 O O . GLY A 1 966 ? -0.942 -8.736 2.918 1.00 97.44 966 GLY A O 1
ATOM 7532 N N . LEU A 1 967 ? -0.183 -10.049 4.572 1.00 97.56 967 LEU A N 1
ATOM 7533 C CA . LEU A 1 967 ? 1.202 -10.119 4.107 1.00 97.56 967 LEU A CA 1
ATOM 7534 C C . LEU A 1 967 ? 1.297 -10.881 2.778 1.00 97.56 967 LEU A C 1
ATOM 7536 O O . LEU A 1 967 ? 1.995 -10.435 1.867 1.00 97.56 967 LEU A O 1
ATOM 7540 N N . ALA A 1 968 ? 0.572 -11.994 2.634 1.00 96.31 968 ALA A N 1
ATOM 7541 C CA . ALA A 1 968 ? 0.522 -12.753 1.387 1.00 96.31 968 ALA A CA 1
ATOM 7542 C C . ALA A 1 968 ? -0.063 -11.924 0.227 1.00 96.31 968 ALA A C 1
ATOM 7544 O O . ALA A 1 968 ? 0.510 -11.924 -0.865 1.00 96.31 968 ALA A O 1
ATOM 7545 N N . LEU A 1 969 ? -1.138 -11.160 0.475 1.00 96.06 969 LEU A N 1
ATOM 7546 C CA . LEU A 1 969 ? -1.708 -10.216 -0.497 1.00 96.06 969 LEU A CA 1
ATOM 7547 C C . LEU A 1 969 ? -0.683 -9.140 -0.894 1.00 96.06 969 LEU A C 1
ATOM 7549 O O . LEU A 1 969 ? -0.363 -8.994 -2.073 1.00 96.06 969 LEU A O 1
ATOM 7553 N N . PHE A 1 970 ? -0.085 -8.456 0.088 1.00 97.44 970 PHE A N 1
ATOM 7554 C CA . PHE A 1 970 ? 0.919 -7.408 -0.126 1.00 97.44 970 PHE A CA 1
ATOM 7555 C C . PHE A 1 970 ? 2.125 -7.884 -0.958 1.00 97.44 970 PHE A C 1
ATOM 7557 O O . PHE A 1 970 ? 2.465 -7.267 -1.972 1.00 97.44 970 PHE A O 1
ATOM 7564 N N . LEU A 1 971 ? 2.760 -8.999 -0.578 1.00 96.00 971 LEU A N 1
ATOM 7565 C CA . LEU A 1 971 ? 3.938 -9.534 -1.277 1.00 96.00 971 LEU A CA 1
ATOM 7566 C C . LEU A 1 971 ? 3.579 -10.128 -2.657 1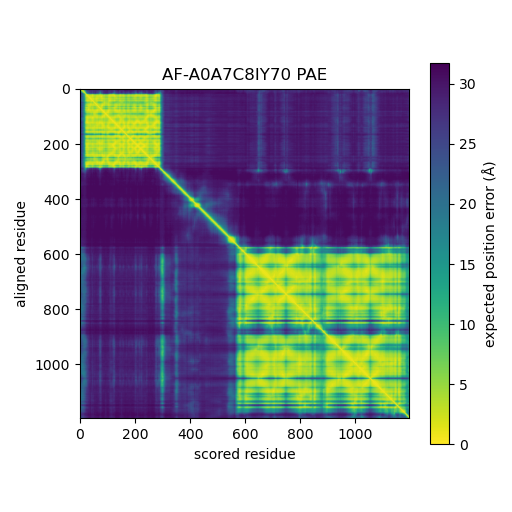.00 96.00 971 LEU A C 1
ATOM 7568 O O . LEU A 1 971 ? 4.382 -10.066 -3.599 1.00 96.00 971 LEU A O 1
ATOM 7572 N N . GLY A 1 972 ? 2.360 -10.656 -2.813 1.00 93.88 972 GLY A N 1
ATOM 7573 C CA . GLY A 1 972 ? 1.794 -11.035 -4.107 1.00 93.88 972 GLY A CA 1
ATOM 7574 C C . GLY A 1 972 ? 1.651 -9.829 -5.038 1.00 93.88 972 GLY A C 1
ATOM 7575 O O . GLY A 1 972 ? 2.178 -9.841 -6.155 1.00 93.88 972 GLY A O 1
ATOM 7576 N N . PHE A 1 973 ? 1.041 -8.744 -4.554 1.00 96.12 973 PHE A N 1
ATOM 7577 C CA . PHE A 1 973 ? 0.856 -7.511 -5.318 1.00 96.12 973 PHE A CA 1
ATOM 7578 C C . PHE A 1 973 ? 2.185 -6.853 -5.708 1.00 96.12 973 PHE A C 1
ATOM 7580 O O . PHE A 1 973 ? 2.360 -6.471 -6.866 1.00 96.12 973 PHE A O 1
ATOM 7587 N N . GLN A 1 974 ? 3.166 -6.791 -4.797 1.00 94.44 974 GLN A N 1
ATOM 7588 C CA . GLN A 1 974 ? 4.524 -6.315 -5.110 1.00 94.44 974 GLN A CA 1
ATOM 7589 C C . GLN A 1 974 ? 5.149 -7.059 -6.303 1.00 94.44 974 GLN A C 1
ATOM 7591 O O . GLN A 1 974 ? 5.841 -6.460 -7.127 1.00 94.44 974 GLN A O 1
ATOM 7596 N N . SER A 1 975 ? 4.883 -8.362 -6.429 1.00 92.88 975 SER A N 1
ATOM 7597 C CA . SER A 1 975 ? 5.413 -9.193 -7.518 1.00 92.88 975 SER A CA 1
ATOM 7598 C C . SER A 1 975 ? 4.797 -8.817 -8.881 1.00 92.88 975 SER A C 1
ATOM 7600 O O . SER A 1 975 ? 5.478 -8.837 -9.912 1.00 92.88 975 SER A O 1
ATOM 7602 N N . LEU A 1 976 ? 3.522 -8.410 -8.895 1.00 94.19 976 LEU A N 1
ATOM 7603 C CA . LEU A 1 976 ? 2.823 -7.892 -10.078 1.00 94.19 976 LEU A CA 1
ATOM 7604 C C . LEU A 1 976 ? 3.230 -6.444 -10.410 1.00 94.19 976 LEU A C 1
ATOM 7606 O O . LEU A 1 976 ? 3.456 -6.122 -11.580 1.00 94.19 976 LEU A O 1
ATOM 7610 N N . GLU A 1 977 ? 3.387 -5.587 -9.397 1.00 95.88 977 GLU A N 1
ATOM 7611 C CA . GLU A 1 977 ? 3.848 -4.198 -9.532 1.00 95.88 977 GLU A CA 1
ATOM 7612 C C . GLU A 1 977 ? 5.249 -4.121 -10.154 1.00 95.88 977 GLU A C 1
ATOM 7614 O O . GLU A 1 977 ? 5.459 -3.406 -11.142 1.00 95.88 977 GLU A O 1
ATOM 7619 N N . LEU A 1 978 ? 6.188 -4.926 -9.651 1.00 94.50 978 LEU A N 1
ATOM 7620 C CA . LEU A 1 978 ? 7.546 -4.987 -10.182 1.00 94.50 978 LEU A CA 1
ATOM 7621 C C . LEU A 1 978 ? 7.556 -5.525 -11.620 1.00 94.50 978 LEU A C 1
ATOM 7623 O O . LEU A 1 978 ? 8.249 -4.974 -12.478 1.00 94.50 978 LEU A O 1
ATOM 7627 N N . THR A 1 979 ? 6.726 -6.529 -11.919 1.00 94.56 979 THR A N 1
ATOM 7628 C CA . THR A 1 979 ? 6.549 -7.049 -13.285 1.00 94.56 979 THR A CA 1
ATOM 7629 C C . THR A 1 979 ? 6.046 -5.958 -14.241 1.00 94.56 979 THR A C 1
ATOM 7631 O O . THR A 1 979 ? 6.606 -5.792 -15.328 1.00 94.56 979 THR A O 1
ATOM 7634 N N . LEU A 1 980 ? 5.072 -5.133 -13.830 1.00 95.19 980 LEU A N 1
ATOM 7635 C CA . LEU A 1 980 ? 4.619 -3.978 -14.617 1.00 95.19 980 LEU A CA 1
ATOM 7636 C C . LEU A 1 980 ? 5.751 -2.962 -14.846 1.00 95.19 980 LEU A C 1
ATOM 7638 O O . LEU A 1 980 ? 5.917 -2.469 -15.961 1.00 95.19 980 LEU A O 1
ATOM 7642 N N . ARG A 1 981 ? 6.552 -2.660 -13.818 1.00 95.06 981 ARG A N 1
ATOM 7643 C CA . ARG A 1 981 ? 7.666 -1.693 -13.892 1.00 95.06 981 ARG A CA 1
ATOM 7644 C C . ARG A 1 981 ? 8.823 -2.166 -14.772 1.00 95.06 981 ARG A C 1
ATOM 7646 O O . ARG A 1 981 ? 9.478 -1.324 -15.387 1.00 95.06 981 ARG A O 1
ATOM 7653 N N . ILE A 1 982 ? 9.059 -3.477 -14.851 1.00 95.38 982 ILE A N 1
ATOM 7654 C CA . ILE A 1 982 ? 10.023 -4.097 -15.773 1.00 95.38 982 ILE A CA 1
ATOM 7655 C C . ILE A 1 982 ? 9.495 -4.041 -17.215 1.00 95.38 982 ILE A C 1
ATOM 7657 O O . ILE A 1 982 ? 10.238 -3.676 -18.124 1.00 95.38 982 ILE A O 1
ATOM 7661 N N . LEU A 1 983 ? 8.215 -4.364 -17.438 1.00 94.94 983 LEU A N 1
ATOM 7662 C CA . LEU A 1 983 ? 7.624 -4.469 -18.780 1.00 94.94 983 LEU A CA 1
ATOM 7663 C C . LEU A 1 983 ? 7.203 -3.124 -19.400 1.00 94.94 983 LEU A C 1
ATOM 7665 O O . LEU A 1 983 ? 7.148 -3.022 -20.624 1.00 94.94 983 LEU A O 1
ATOM 7669 N N . ALA A 1 984 ? 6.944 -2.085 -18.602 1.00 94.88 984 ALA A N 1
ATOM 7670 C CA . ALA A 1 984 ? 6.520 -0.760 -19.070 1.00 94.88 984 ALA A CA 1
ATOM 7671 C C . ALA A 1 984 ? 7.358 -0.165 -20.233 1.00 94.88 984 ALA A C 1
ATOM 7673 O O . ALA A 1 984 ? 6.749 0.218 -21.235 1.00 94.88 984 ALA A O 1
ATOM 7674 N N . PRO A 1 985 ? 8.711 -0.105 -20.186 1.00 95.19 985 PRO A N 1
ATOM 7675 C CA . PRO A 1 985 ? 9.507 0.376 -21.323 1.00 95.19 985 PRO A CA 1
ATOM 7676 C C . PRO A 1 985 ? 9.351 -0.469 -22.587 1.00 95.19 985 PRO A C 1
ATOM 7678 O O . PRO A 1 985 ? 9.340 0.081 -23.686 1.00 95.19 985 PRO A O 1
ATOM 7681 N N . TRP A 1 986 ? 9.200 -1.785 -22.448 1.00 94.19 986 TRP A N 1
ATOM 7682 C CA . TRP A 1 986 ? 9.023 -2.695 -23.578 1.00 94.19 986 TRP A CA 1
ATOM 7683 C C . TRP A 1 986 ? 7.633 -2.565 -24.205 1.00 94.19 986 TRP A C 1
ATOM 7685 O O . TRP A 1 986 ? 7.521 -2.591 -25.428 1.00 94.19 986 TRP A O 1
ATOM 7695 N N . GLY A 1 987 ? 6.599 -2.338 -23.387 1.00 92.25 987 GLY A N 1
ATOM 7696 C CA . GLY A 1 987 ? 5.254 -1.998 -23.853 1.00 92.25 987 GLY A CA 1
ATOM 7697 C C . GLY A 1 987 ? 5.231 -0.686 -24.641 1.00 92.25 987 GLY A C 1
ATOM 7698 O O . GLY A 1 987 ? 4.710 -0.652 -25.750 1.00 92.25 987 GLY A O 1
ATOM 7699 N N . GLU A 1 988 ? 5.871 0.375 -24.140 1.00 91.56 988 GLU A N 1
ATOM 7700 C CA . GLU A 1 988 ? 5.993 1.643 -24.878 1.00 91.56 988 GLU A CA 1
ATOM 7701 C C . GLU A 1 988 ? 6.798 1.498 -26.187 1.00 91.56 988 GLU A C 1
ATOM 7703 O O . GLU A 1 988 ? 6.420 2.082 -27.202 1.00 91.56 988 GLU A O 1
ATOM 7708 N N . LEU A 1 989 ? 7.834 0.650 -26.240 1.00 91.56 989 LEU A N 1
ATOM 7709 C CA . LEU A 1 989 ? 8.504 0.297 -27.505 1.00 91.56 989 LEU A CA 1
ATOM 7710 C C . LEU A 1 989 ? 7.642 -0.565 -28.450 1.00 91.56 989 LEU A C 1
ATOM 7712 O O . LEU A 1 989 ? 7.954 -0.646 -29.638 1.00 91.56 989 LEU A O 1
ATOM 7716 N N . ALA A 1 990 ? 6.582 -1.206 -27.954 1.00 88.19 990 ALA A N 1
ATOM 7717 C CA . ALA A 1 990 ? 5.668 -2.043 -28.733 1.00 88.19 990 ALA A CA 1
ATOM 7718 C C . ALA A 1 990 ? 4.503 -1.266 -29.379 1.00 88.19 990 ALA A C 1
ATOM 7720 O O . ALA A 1 990 ? 3.672 -1.883 -30.044 1.00 88.19 990 ALA A O 1
ATOM 7721 N N . ARG A 1 991 ? 4.427 0.064 -29.208 1.00 85.06 991 ARG A N 1
ATOM 7722 C CA . ARG A 1 991 ? 3.443 0.917 -29.901 1.00 85.06 991 ARG A CA 1
ATOM 7723 C C . ARG A 1 991 ? 3.657 0.875 -31.412 1.00 85.06 991 ARG A C 1
ATOM 7725 O O . ARG A 1 991 ? 4.797 0.938 -31.870 1.00 85.06 991 ARG A O 1
ATOM 7732 N N . GLU A 1 992 ? 2.564 0.880 -32.172 1.00 80.00 992 GLU A N 1
ATOM 7733 C CA . GLU A 1 992 ? 2.585 0.899 -33.643 1.00 80.00 992 GLU A CA 1
ATOM 7734 C C . GLU A 1 992 ? 3.327 2.124 -34.197 1.00 80.00 992 GLU A C 1
ATOM 7736 O O . GLU A 1 992 ? 4.132 1.992 -35.110 1.00 80.00 992 GLU A O 1
ATOM 7741 N N . GLU A 1 993 ? 3.155 3.299 -33.580 1.00 78.81 993 GLU A N 1
ATOM 7742 C CA . GLU A 1 993 ? 3.907 4.521 -33.910 1.00 78.81 993 GLU A CA 1
ATOM 7743 C C . GLU A 1 993 ? 5.337 4.577 -33.320 1.00 78.81 993 GLU A C 1
ATOM 7745 O O . GLU A 1 993 ? 6.051 5.569 -33.497 1.00 78.81 993 GLU A O 1
ATOM 7750 N N . GLY A 1 994 ? 5.731 3.593 -32.507 1.00 83.38 994 GLY A N 1
ATOM 7751 C CA . GLY A 1 994 ? 6.851 3.707 -31.569 1.00 83.38 994 GLY A CA 1
ATOM 7752 C C . GLY A 1 994 ? 6.657 4.789 -30.488 1.00 83.38 994 GLY A C 1
ATOM 7753 O O . GLY A 1 994 ? 5.690 5.556 -30.484 1.00 83.38 994 GLY A O 1
ATOM 7754 N N . SER A 1 995 ? 7.614 4.886 -29.563 1.00 89.00 995 SER A N 1
ATOM 7755 C CA . SER A 1 995 ? 7.591 5.825 -28.428 1.00 89.00 995 SER A CA 1
ATOM 7756 C C . SER A 1 995 ? 8.856 6.688 -28.355 1.00 89.00 995 SER A C 1
ATOM 7758 O O . SER A 1 995 ? 9.880 6.377 -28.966 1.00 89.00 995 SER A O 1
ATOM 7760 N N . ARG A 1 996 ? 8.800 7.812 -27.633 1.00 90.25 996 ARG A N 1
ATOM 7761 C CA . ARG A 1 996 ? 9.962 8.694 -27.409 1.00 90.25 996 ARG A CA 1
ATOM 7762 C C . ARG A 1 996 ? 10.974 8.013 -26.495 1.00 90.25 996 ARG A C 1
ATOM 7764 O O . ARG A 1 996 ? 10.603 7.196 -25.653 1.00 90.25 996 ARG A O 1
ATOM 7771 N N . ALA A 1 997 ? 12.243 8.408 -26.580 1.00 90.50 997 ALA A N 1
ATOM 7772 C CA . ALA A 1 997 ? 13.272 7.890 -25.676 1.00 90.50 997 ALA A CA 1
ATOM 7773 C C . ALA A 1 997 ? 12.951 8.163 -24.191 1.00 90.50 997 ALA A C 1
ATOM 7775 O O . ALA A 1 997 ? 13.195 7.301 -23.352 1.00 90.50 997 ALA A O 1
ATOM 7776 N N . GLU A 1 998 ? 12.355 9.314 -23.860 1.00 91.00 998 GLU A N 1
ATOM 7777 C CA . GLU A 1 998 ? 11.988 9.677 -22.480 1.00 91.00 998 GLU A CA 1
ATOM 7778 C C . GLU A 1 998 ? 10.846 8.834 -21.886 1.00 91.00 998 GLU A C 1
ATOM 7780 O O . GLU A 1 998 ? 10.866 8.547 -20.688 1.00 91.00 998 GLU A O 1
ATOM 7785 N N . THR A 1 999 ? 9.895 8.391 -22.716 1.00 91.06 999 THR A N 1
ATOM 7786 C CA . THR A 1 999 ? 8.774 7.514 -22.331 1.00 91.06 999 THR A CA 1
ATOM 7787 C C . THR A 1 999 ? 9.082 6.023 -22.488 1.00 91.06 999 THR A C 1
ATOM 7789 O O . THR A 1 999 ? 8.267 5.203 -22.086 1.00 91.06 999 THR A O 1
ATOM 7792 N N . SER A 1 1000 ? 10.251 5.648 -23.021 1.00 93.69 1000 SER A N 1
ATOM 7793 C CA . SER A 1 1000 ? 10.643 4.244 -23.221 1.00 93.69 1000 SER A CA 1
ATOM 7794 C C . SER A 1 1000 ? 12.077 3.947 -22.759 1.00 93.69 1000 SER A C 1
ATOM 7796 O O . SER A 1 1000 ? 12.280 3.512 -21.628 1.00 93.69 1000 SER A O 1
ATOM 7798 N N . LEU A 1 1001 ? 13.085 4.201 -23.598 1.00 94.38 1001 LEU A N 1
ATOM 7799 C CA . LEU A 1 1001 ? 14.482 3.807 -23.368 1.00 94.38 1001 LEU A CA 1
ATOM 7800 C C . LEU A 1 1001 ? 15.096 4.374 -22.076 1.00 94.38 1001 LEU A C 1
ATOM 7802 O O . LEU A 1 1001 ? 15.957 3.725 -21.489 1.00 94.38 1001 LEU A O 1
ATOM 7806 N N . LEU A 1 1002 ? 14.662 5.558 -21.634 1.00 94.56 1002 LEU A N 1
ATOM 7807 C CA . LEU A 1 1002 ? 15.115 6.253 -20.419 1.00 94.56 1002 LEU A CA 1
ATOM 7808 C C . LEU A 1 1002 ? 14.186 6.032 -19.206 1.00 94.56 1002 LEU A C 1
ATOM 7810 O O . LEU A 1 1002 ? 14.320 6.717 -18.181 1.00 94.56 1002 LEU A O 1
ATOM 7814 N N . LEU A 1 1003 ? 13.236 5.096 -19.287 1.00 94.94 1003 LEU A N 1
ATOM 7815 C CA . LEU A 1 1003 ? 12.527 4.613 -18.105 1.00 94.94 1003 LEU A CA 1
ATOM 7816 C C . LEU A 1 1003 ? 13.466 3.781 -17.227 1.00 94.94 1003 LEU A C 1
ATOM 7818 O O . LEU A 1 1003 ? 14.257 2.973 -17.702 1.00 94.94 1003 LEU A O 1
ATOM 7822 N N . ASP A 1 1004 ? 13.348 3.989 -15.921 1.00 94.44 1004 ASP A N 1
ATOM 7823 C CA . ASP A 1 1004 ? 14.121 3.324 -14.871 1.00 94.44 1004 ASP A CA 1
ATOM 7824 C C . ASP A 1 1004 ? 13.200 2.857 -13.729 1.00 94.44 1004 ASP A C 1
ATOM 7826 O O . ASP A 1 1004 ? 13.641 2.714 -12.592 1.00 94.44 1004 ASP A O 1
ATOM 7830 N N . TYR A 1 1005 ? 11.913 2.605 -14.018 1.00 95.50 1005 TYR A N 1
ATOM 7831 C CA . TYR A 1 1005 ? 10.900 2.300 -12.999 1.00 95.50 1005 TYR A CA 1
ATOM 7832 C C . TYR A 1 1005 ? 11.278 1.112 -12.107 1.00 95.50 1005 TYR A C 1
ATOM 7834 O O . TYR A 1 1005 ? 11.121 1.203 -10.891 1.00 95.50 1005 TYR A O 1
ATOM 7842 N N . ALA A 1 1006 ? 11.819 0.027 -12.671 1.00 93.69 1006 ALA A N 1
ATOM 7843 C CA . ALA A 1 1006 ? 12.291 -1.135 -11.907 1.00 93.69 1006 ALA A CA 1
ATOM 7844 C C . ALA A 1 1006 ? 13.521 -0.843 -11.010 1.00 93.69 1006 ALA A C 1
ATOM 7846 O O . ALA A 1 1006 ? 13.890 -1.665 -10.181 1.00 93.69 1006 ALA A O 1
ATOM 7847 N N . ALA A 1 1007 ? 14.148 0.331 -11.152 1.00 92.88 1007 ALA A N 1
ATOM 7848 C CA . ALA A 1 1007 ? 15.287 0.807 -10.362 1.00 92.88 1007 ALA A CA 1
ATOM 7849 C C . ALA A 1 1007 ? 14.956 2.039 -9.484 1.00 92.88 1007 ALA A C 1
ATOM 7851 O O . ALA A 1 1007 ? 15.858 2.634 -8.885 1.00 92.88 1007 ALA A O 1
ATOM 7852 N N . CYS A 1 1008 ? 13.691 2.466 -9.434 1.00 92.88 1008 CYS A N 1
ATOM 7853 C CA . CYS A 1 1008 ? 13.208 3.513 -8.532 1.00 92.88 1008 CYS A CA 1
ATOM 7854 C C . CYS A 1 1008 ? 12.909 2.968 -7.126 1.00 92.88 1008 CYS A C 1
ATOM 7856 O O . CYS A 1 1008 ? 12.533 1.808 -6.969 1.00 92.88 1008 CYS A O 1
ATOM 7858 N N . LEU A 1 1009 ? 12.977 3.843 -6.118 1.00 91.38 1009 LEU A N 1
ATOM 7859 C CA . LEU A 1 1009 ? 12.271 3.627 -4.845 1.00 91.38 1009 LEU A CA 1
ATOM 7860 C C . LEU A 1 1009 ? 10.739 3.695 -5.076 1.00 91.38 1009 LEU A C 1
ATOM 7862 O O . LEU A 1 1009 ? 10.329 4.225 -6.114 1.00 91.38 1009 LEU A O 1
ATOM 7866 N N . PRO A 1 1010 ? 9.878 3.204 -4.161 1.00 88.69 1010 PRO A N 1
ATOM 7867 C CA . PRO A 1 1010 ? 8.474 2.922 -4.484 1.00 88.69 1010 PRO A CA 1
ATOM 7868 C C . PRO A 1 1010 ? 7.682 4.125 -5.032 1.00 88.69 1010 PRO A C 1
ATOM 7870 O O . PRO A 1 1010 ? 7.481 4.216 -6.246 1.00 88.69 1010 PRO A O 1
ATOM 7873 N N . TRP A 1 1011 ? 7.359 5.134 -4.213 1.00 93.69 1011 TRP A N 1
ATOM 7874 C CA . TRP A 1 1011 ? 6.667 6.345 -4.693 1.00 93.69 1011 TRP A CA 1
ATOM 7875 C C . TRP A 1 1011 ? 7.510 7.220 -5.643 1.00 93.69 1011 TRP A C 1
ATOM 7877 O O . TRP A 1 1011 ? 6.967 8.036 -6.388 1.00 93.69 1011 TRP A O 1
ATOM 7887 N N . GLN A 1 1012 ? 8.837 7.029 -5.713 1.00 95.25 1012 GLN A N 1
ATOM 7888 C CA . GLN A 1 1012 ? 9.657 7.671 -6.754 1.00 95.25 1012 GLN A CA 1
ATOM 7889 C C . GLN A 1 1012 ? 9.229 7.206 -8.158 1.00 95.25 1012 GLN A C 1
ATOM 7891 O O . GLN A 1 1012 ? 9.254 8.006 -9.099 1.00 95.25 1012 GLN A O 1
ATOM 7896 N N . SER A 1 1013 ? 8.806 5.945 -8.304 1.00 94.38 1013 SER A N 1
ATOM 7897 C CA . SER A 1 1013 ? 8.258 5.445 -9.566 1.00 94.38 1013 SER A CA 1
ATOM 7898 C C . SER A 1 1013 ? 6.913 6.104 -9.898 1.00 94.38 1013 SER A C 1
ATOM 7900 O O . SER A 1 1013 ? 6.756 6.576 -11.025 1.00 94.38 1013 SER A O 1
ATOM 7902 N N . THR A 1 1014 ? 6.024 6.289 -8.912 1.00 96.38 1014 THR A N 1
ATOM 7903 C CA . THR A 1 1014 ? 4.756 7.033 -9.036 1.00 96.38 1014 THR A CA 1
ATOM 7904 C C . THR A 1 1014 ? 4.964 8.449 -9.562 1.00 96.38 1014 THR A C 1
ATOM 7906 O O . THR A 1 1014 ? 4.408 8.810 -10.599 1.00 96.38 1014 THR A O 1
ATOM 7909 N N . PHE A 1 1015 ? 5.825 9.250 -8.924 1.00 96.62 1015 PHE A N 1
ATOM 7910 C CA . PHE A 1 1015 ? 6.071 10.629 -9.363 1.00 96.62 1015 PHE A CA 1
ATOM 7911 C C . PHE A 1 1015 ? 6.674 10.707 -10.776 1.00 96.62 1015 PHE A C 1
ATOM 7913 O O . PHE A 1 1015 ? 6.386 11.653 -11.514 1.00 96.62 1015 PHE A O 1
ATOM 7920 N N . LYS A 1 1016 ? 7.484 9.720 -11.196 1.00 94.88 1016 LYS A N 1
ATOM 7921 C CA . LYS A 1 1016 ? 7.973 9.635 -12.584 1.00 94.88 1016 LYS A CA 1
ATOM 7922 C C . LYS A 1 1016 ? 6.890 9.138 -13.553 1.00 94.88 1016 LYS A C 1
ATOM 7924 O O . LYS A 1 1016 ? 6.882 9.564 -14.704 1.00 94.88 1016 LYS A O 1
ATOM 7929 N N . ALA A 1 1017 ? 5.978 8.270 -13.120 1.00 95.38 1017 ALA A N 1
ATOM 7930 C CA . ALA A 1 1017 ? 4.848 7.809 -13.921 1.00 95.38 1017 ALA A CA 1
ATOM 7931 C C . ALA A 1 1017 ? 3.847 8.940 -14.195 1.00 95.38 1017 ALA A C 1
ATOM 7933 O O . ALA A 1 1017 ? 3.532 9.174 -15.359 1.00 95.38 1017 ALA A O 1
ATOM 7934 N N . ILE A 1 1018 ? 3.461 9.721 -13.178 1.00 95.44 1018 ILE A N 1
ATOM 7935 C CA . ILE A 1 1018 ? 2.602 10.911 -13.327 1.00 95.44 1018 ILE A CA 1
ATOM 7936 C C . ILE A 1 1018 ? 3.235 11.917 -14.302 1.00 95.44 1018 ILE A C 1
ATOM 7938 O O . ILE A 1 1018 ? 2.595 12.336 -15.264 1.00 95.44 1018 ILE A O 1
ATOM 7942 N N . LYS A 1 1019 ? 4.523 12.252 -14.125 1.00 93.06 1019 LYS A N 1
ATOM 7943 C CA . LYS A 1 1019 ? 5.238 13.199 -15.008 1.00 93.06 1019 LYS A CA 1
ATOM 7944 C C . LYS A 1 1019 ? 5.349 12.740 -16.467 1.00 93.06 1019 LYS A C 1
ATOM 7946 O O . LYS A 1 1019 ? 5.496 13.581 -17.347 1.00 93.06 1019 LYS A O 1
ATOM 7951 N N . LEU A 1 1020 ? 5.265 11.435 -16.727 1.00 90.69 1020 LEU A N 1
ATOM 7952 C CA . LEU A 1 1020 ? 5.248 10.849 -18.073 1.00 90.69 1020 LEU A CA 1
ATOM 7953 C C . LEU A 1 1020 ? 3.833 10.425 -18.522 1.00 90.69 1020 LEU A C 1
ATOM 7955 O O . LEU A 1 1020 ? 3.686 9.803 -19.569 1.00 90.69 1020 LEU A O 1
ATOM 7959 N N . LYS A 1 1021 ? 2.792 10.792 -17.758 1.00 92.50 1021 LYS A N 1
ATOM 7960 C CA . LYS A 1 1021 ? 1.371 10.449 -17.964 1.00 92.50 1021 LYS A CA 1
ATOM 7961 C C . LYS A 1 1021 ? 1.063 8.944 -18.002 1.00 92.50 1021 LYS A C 1
ATOM 7963 O O . LYS A 1 1021 ? 0.035 8.542 -18.528 1.00 92.50 1021 LYS A O 1
ATOM 7968 N N . HIS A 1 1022 ? 1.913 8.082 -17.448 1.00 92.69 1022 HIS A N 1
ATOM 7969 C CA . HIS A 1 1022 ? 1.693 6.631 -17.420 1.00 92.69 1022 HIS A CA 1
ATOM 7970 C C . HIS A 1 1022 ? 0.727 6.236 -16.284 1.00 92.69 1022 HIS A C 1
ATOM 7972 O O . HIS A 1 1022 ? 1.136 5.630 -15.294 1.00 92.69 1022 HIS A O 1
ATOM 7978 N N . TRP A 1 1023 ? -0.553 6.607 -16.413 1.00 93.00 1023 TRP A N 1
ATOM 7979 C CA . TRP A 1 1023 ? -1.546 6.597 -15.326 1.00 93.00 1023 TRP A CA 1
ATOM 7980 C C . TRP A 1 1023 ? -1.700 5.261 -14.592 1.00 93.00 1023 TRP A C 1
ATOM 7982 O O . TRP A 1 1023 ? -1.550 5.236 -13.375 1.00 93.00 1023 TRP A O 1
ATOM 7992 N N . ARG A 1 1024 ? -1.886 4.135 -15.293 1.00 93.31 1024 ARG A N 1
ATOM 7993 C CA . ARG A 1 1024 ? -1.951 2.806 -14.649 1.00 93.31 1024 ARG A CA 1
ATOM 7994 C C . ARG A 1 1024 ? -0.688 2.458 -13.858 1.00 93.31 1024 ARG A C 1
ATOM 7996 O O . ARG A 1 1024 ? -0.787 1.862 -12.793 1.00 93.31 1024 ARG A O 1
ATOM 8003 N N . VAL A 1 1025 ? 0.497 2.836 -14.349 1.00 95.00 1025 VAL A N 1
ATOM 8004 C CA . VAL A 1 1025 ? 1.745 2.643 -13.590 1.00 95.00 1025 VAL A CA 1
ATOM 8005 C C . VAL A 1 1025 ? 1.730 3.534 -12.350 1.00 95.00 1025 VAL A C 1
ATOM 8007 O O . VAL A 1 1025 ? 2.038 3.057 -11.265 1.00 95.00 1025 VAL A O 1
ATOM 8010 N N . ALA A 1 1026 ? 1.325 4.801 -12.471 1.00 96.38 1026 ALA A N 1
ATOM 8011 C CA . ALA A 1 1026 ? 1.207 5.702 -11.325 1.00 96.38 1026 ALA A CA 1
ATOM 8012 C C . ALA A 1 1026 ? 0.244 5.159 -10.255 1.00 96.38 1026 ALA A C 1
ATOM 8014 O O . ALA A 1 1026 ? 0.621 5.107 -9.092 1.00 96.38 1026 ALA A O 1
ATOM 8015 N N . PHE A 1 1027 ? -0.937 4.683 -10.651 1.00 96.69 1027 PHE A N 1
ATOM 8016 C CA . PHE A 1 1027 ? -1.949 4.101 -9.766 1.00 96.69 1027 PHE A CA 1
ATOM 8017 C C . PHE A 1 1027 ? -1.432 2.856 -9.024 1.00 96.69 1027 PHE A C 1
ATOM 8019 O O . PHE A 1 1027 ? -1.389 2.836 -7.796 1.00 96.69 1027 PHE A O 1
ATOM 8026 N N . VAL A 1 1028 ? -0.931 1.859 -9.762 1.00 96.62 1028 VAL A N 1
ATOM 8027 C CA . VAL A 1 1028 ? -0.393 0.608 -9.193 1.00 96.62 1028 VAL A CA 1
ATOM 8028 C C . VAL A 1 1028 ? 0.796 0.870 -8.256 1.00 96.62 1028 VAL A C 1
ATOM 8030 O O . VAL A 1 1028 ? 0.872 0.289 -7.176 1.00 96.62 1028 VAL A O 1
ATOM 8033 N N . THR A 1 1029 ? 1.712 1.767 -8.633 1.00 96.44 1029 THR A N 1
ATOM 8034 C CA . THR A 1 1029 ? 2.901 2.089 -7.816 1.00 96.44 1029 THR A CA 1
ATOM 8035 C C . THR A 1 1029 ? 2.610 3.026 -6.640 1.00 96.44 1029 THR A C 1
ATOM 8037 O O . THR A 1 1029 ? 3.398 3.077 -5.698 1.00 96.44 1029 THR A O 1
ATOM 8040 N N . PHE A 1 1030 ? 1.493 3.761 -6.673 1.00 97.12 1030 PHE A N 1
ATOM 8041 C CA . PHE A 1 1030 ? 1.007 4.547 -5.538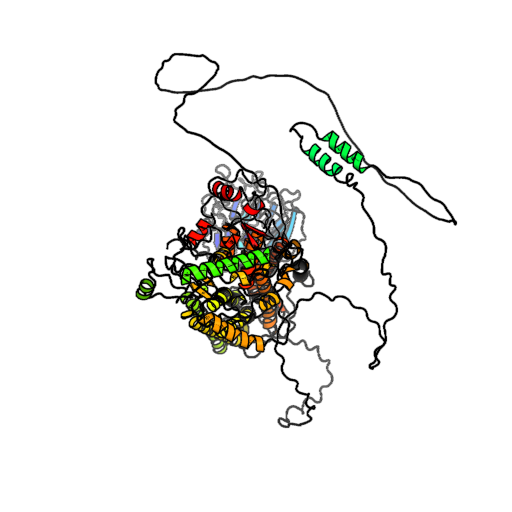 1.00 97.12 1030 PHE A CA 1
ATOM 8042 C C . PHE A 1 1030 ? 0.404 3.647 -4.457 1.00 97.12 1030 PHE A C 1
ATOM 8044 O O . PHE A 1 1030 ? 0.723 3.814 -3.279 1.00 97.12 1030 PHE A O 1
ATOM 8051 N N . LEU A 1 1031 ? -0.422 2.679 -4.872 1.00 97.38 1031 LEU A N 1
ATOM 8052 C CA . LEU A 1 1031 ? -1.124 1.762 -3.976 1.00 97.38 1031 LEU A CA 1
ATOM 8053 C C . LEU A 1 1031 ? -0.233 0.631 -3.437 1.00 97.38 1031 LEU A C 1
ATOM 8055 O O . LEU A 1 1031 ? -0.372 0.269 -2.273 1.00 97.38 1031 LEU A O 1
ATOM 8059 N N . SER A 1 1032 ? 0.723 0.109 -4.220 1.00 96.19 1032 SER A N 1
ATOM 8060 C CA . SER A 1 1032 ? 1.566 -1.021 -3.785 1.00 96.19 1032 SER A CA 1
ATOM 8061 C C . SER A 1 1032 ? 2.256 -0.824 -2.421 1.00 96.19 1032 SER A C 1
ATOM 8063 O O . SER A 1 1032 ? 2.265 -1.785 -1.653 1.00 96.19 1032 SER A O 1
ATOM 8065 N N . PRO A 1 1033 ? 2.803 0.359 -2.064 1.00 95.25 1033 PRO A N 1
ATOM 8066 C CA . PRO A 1 1033 ? 3.352 0.599 -0.728 1.00 95.25 1033 PRO A CA 1
ATOM 8067 C C . PRO A 1 1033 ? 2.280 0.742 0.356 1.00 95.25 1033 PRO A C 1
ATOM 8069 O O . PRO A 1 1033 ? 2.526 0.363 1.494 1.00 95.25 1033 PRO A O 1
ATOM 8072 N N . LEU A 1 1034 ? 1.097 1.266 0.016 1.00 96.56 1034 LEU A N 1
ATOM 8073 C CA . LEU A 1 1034 ? -0.017 1.433 0.956 1.00 96.56 1034 LEU A CA 1
ATOM 8074 C C . LEU A 1 1034 ? -0.626 0.086 1.363 1.00 96.56 1034 LEU A C 1
ATOM 8076 O O . LEU A 1 1034 ? -1.081 -0.055 2.492 1.00 96.56 1034 LEU A O 1
ATOM 8080 N N . PHE A 1 1035 ? -0.553 -0.940 0.510 1.00 98.06 1035 PHE A N 1
ATOM 8081 C CA . PHE A 1 1035 ? -0.999 -2.291 0.863 1.00 98.06 1035 PHE A CA 1
ATOM 8082 C C . PHE A 1 1035 ? -0.170 -2.964 1.971 1.00 98.06 1035 PHE A C 1
ATOM 8084 O O . PHE A 1 1035 ? -0.621 -3.968 2.515 1.00 98.06 1035 PHE A O 1
ATOM 8091 N N . VAL A 1 1036 ? 0.964 -2.389 2.406 1.00 97.75 1036 VAL A N 1
ATOM 8092 C CA . VAL A 1 1036 ? 1.627 -2.818 3.655 1.00 97.75 1036 VAL A CA 1
ATOM 8093 C C . VAL A 1 1036 ? 0.767 -2.533 4.896 1.00 97.75 1036 VAL A C 1
ATOM 8095 O O . VAL A 1 1036 ? 0.988 -3.125 5.948 1.00 97.75 1036 VAL A O 1
ATOM 8098 N N . LEU A 1 1037 ? -0.250 -1.671 4.782 1.00 98.12 1037 LEU A N 1
ATOM 8099 C CA . LEU A 1 1037 ? -1.232 -1.445 5.840 1.00 98.12 1037 LEU A CA 1
ATOM 8100 C C . LEU A 1 1037 ? -2.196 -2.629 6.014 1.00 98.12 1037 LEU A C 1
ATOM 8102 O O . LEU A 1 1037 ? -2.730 -2.786 7.103 1.00 98.12 1037 LEU A O 1
ATOM 8106 N N . ILE A 1 1038 ? -2.386 -3.495 5.008 1.00 98.06 1038 ILE A N 1
ATOM 8107 C CA . ILE A 1 1038 ? -3.269 -4.670 5.121 1.00 98.06 1038 ILE A CA 1
ATOM 8108 C C . ILE A 1 1038 ? -2.766 -5.658 6.199 1.00 98.06 1038 ILE A C 1
ATOM 8110 O O . ILE A 1 1038 ? -3.547 -5.960 7.100 1.00 98.06 1038 ILE A O 1
ATOM 8114 N N . PRO A 1 1039 ? -1.496 -6.131 6.207 1.00 97.94 1039 PRO A N 1
ATOM 8115 C CA . PRO A 1 1039 ? -0.995 -6.968 7.303 1.00 97.94 1039 PRO A CA 1
ATOM 8116 C C . PRO A 1 1039 ? -0.952 -6.236 8.651 1.00 97.94 1039 PRO A C 1
ATOM 8118 O O . PRO A 1 1039 ? -1.283 -6.831 9.675 1.00 97.94 1039 PRO A O 1
ATOM 8121 N N . VAL A 1 1040 ? -0.579 -4.950 8.653 1.00 97.88 1040 VAL A N 1
ATOM 8122 C CA . VAL A 1 1040 ? -0.476 -4.117 9.866 1.00 97.88 1040 VAL A CA 1
ATOM 8123 C C . VAL A 1 1040 ? -1.831 -3.966 10.563 1.00 97.88 1040 VAL A C 1
ATOM 8125 O O . VAL A 1 1040 ? -1.950 -4.184 11.766 1.00 97.88 1040 VAL A O 1
ATOM 8128 N N . LEU A 1 1041 ? -2.867 -3.602 9.809 1.00 97.31 1041 LEU A N 1
ATOM 8129 C CA . LEU A 1 1041 ? -4.218 -3.437 10.335 1.00 97.31 1041 LEU A CA 1
ATOM 8130 C C . LEU A 1 1041 ? -4.863 -4.794 10.624 1.00 97.31 1041 LEU A C 1
ATOM 8132 O O . LEU A 1 1041 ? -5.475 -4.948 11.676 1.00 97.31 1041 LEU A O 1
ATOM 8136 N N . GLY A 1 1042 ? -4.653 -5.800 9.767 1.00 96.19 1042 GLY A N 1
ATOM 8137 C CA . GLY A 1 1042 ? -5.125 -7.169 9.995 1.00 96.19 1042 GLY A CA 1
ATOM 8138 C C . GLY A 1 1042 ? -4.654 -7.736 11.336 1.00 96.19 1042 GLY A C 1
ATOM 8139 O O . GLY A 1 1042 ? -5.448 -8.317 12.067 1.00 96.19 1042 GLY A O 1
ATOM 8140 N N . GLY A 1 1043 ? -3.400 -7.486 11.719 1.00 92.25 1043 GLY A N 1
ATOM 8141 C CA . GLY A 1 1043 ? -2.877 -7.901 13.021 1.00 92.25 1043 GLY A CA 1
ATOM 8142 C C . GLY A 1 1043 ? -3.527 -7.222 14.235 1.00 92.25 1043 GLY A C 1
ATOM 8143 O O . GLY A 1 1043 ? -3.573 -7.807 15.318 1.00 92.25 1043 GLY A O 1
ATOM 8144 N N . GLY A 1 1044 ? -4.055 -6.009 14.051 1.00 91.38 1044 GLY A N 1
ATOM 8145 C CA . GLY A 1 1044 ? -4.802 -5.260 15.063 1.00 91.38 1044 GLY A CA 1
ATOM 8146 C C . GLY A 1 1044 ? -6.324 -5.402 14.956 1.00 91.38 1044 GLY A C 1
ATOM 8147 O O . GLY A 1 1044 ? -7.032 -4.725 15.697 1.00 91.38 1044 GLY A O 1
ATOM 8148 N N . LEU A 1 1045 ? -6.842 -6.238 14.048 1.00 93.75 1045 LEU A N 1
ATOM 8149 C CA . LEU A 1 1045 ? -8.277 -6.330 13.766 1.00 93.75 1045 LEU A CA 1
ATOM 8150 C C . LEU A 1 1045 ? -9.080 -6.921 14.930 1.00 93.75 1045 LEU A C 1
ATOM 8152 O O . LEU A 1 1045 ? -10.173 -6.437 15.202 1.00 93.75 1045 LEU A O 1
ATOM 8156 N N . PHE A 1 1046 ? -8.553 -7.940 15.605 1.00 92.19 1046 PHE A N 1
ATOM 8157 C CA . PHE A 1 1046 ? -9.283 -8.724 16.605 1.00 92.19 1046 PHE A CA 1
ATOM 8158 C C . PHE A 1 1046 ? -8.624 -8.689 17.991 1.00 92.19 1046 PHE A C 1
ATOM 8160 O O . PHE A 1 1046 ? -7.404 -8.546 18.096 1.00 92.19 1046 PHE A O 1
ATOM 8167 N N . LEU A 1 1047 ? -9.416 -8.888 19.049 1.00 89.00 1047 LEU A N 1
ATOM 8168 C CA . LEU A 1 1047 ? -8.957 -9.183 20.415 1.00 89.00 1047 LEU A CA 1
ATOM 8169 C C . LEU A 1 1047 ? -9.976 -10.094 21.128 1.00 89.00 1047 LEU A C 1
ATOM 8171 O O . LEU A 1 1047 ? -11.178 -9.973 20.880 1.00 89.00 1047 LEU A O 1
ATOM 8175 N N . ALA A 1 1048 ? -9.513 -10.989 22.005 1.00 87.19 1048 ALA A N 1
ATOM 8176 C CA . ALA A 1 1048 ? -10.370 -11.748 22.913 1.00 87.19 1048 ALA A CA 1
ATOM 8177 C C . ALA A 1 1048 ? -10.850 -10.886 24.096 1.00 87.19 1048 ALA A C 1
ATOM 8179 O O . ALA A 1 1048 ? -10.045 -10.277 24.799 1.00 87.19 1048 ALA A O 1
ATOM 8180 N N . LEU A 1 1049 ? -12.163 -10.865 24.334 1.00 82.25 1049 LEU A N 1
ATOM 8181 C CA . LEU A 1 1049 ? -12.819 -10.151 25.434 1.00 82.25 1049 LEU A CA 1
ATOM 8182 C C . LEU A 1 1049 ? -13.923 -11.027 26.045 1.00 82.25 1049 LEU A C 1
ATOM 8184 O O . LEU A 1 1049 ? -14.564 -11.812 25.349 1.00 82.25 1049 LEU A O 1
ATOM 8188 N N . THR A 1 1050 ? -14.189 -10.868 27.338 1.00 75.56 1050 THR A N 1
ATOM 8189 C CA . THR A 1 1050 ? -15.345 -11.465 28.021 1.00 75.56 1050 THR A CA 1
ATOM 8190 C C . THR A 1 1050 ? -16.432 -10.406 28.223 1.00 75.56 1050 THR A C 1
ATOM 8192 O O . THR A 1 1050 ? -16.234 -9.506 29.047 1.00 75.56 1050 THR A O 1
ATOM 8195 N N . PRO A 1 1051 ? -17.570 -10.493 27.508 1.00 67.06 1051 PRO A N 1
ATOM 8196 C CA . PRO A 1 1051 ? -18.811 -9.825 27.903 1.00 67.06 1051 PRO A CA 1
ATOM 8197 C C . PRO A 1 1051 ? -19.316 -10.300 29.285 1.00 67.06 1051 PRO A C 1
ATOM 8199 O O . PRO A 1 1051 ? -18.906 -11.359 29.768 1.00 67.06 1051 PRO A O 1
ATOM 8202 N N . PRO A 1 1052 ? -20.276 -9.592 29.908 1.00 54.44 1052 PRO A N 1
ATOM 8203 C CA . PRO A 1 1052 ? -20.880 -9.936 31.204 1.00 54.44 1052 PRO A CA 1
ATOM 8204 C C . PRO A 1 1052 ? -21.551 -11.311 31.234 1.00 54.44 1052 PRO A C 1
ATOM 8206 O O . PRO A 1 1052 ? -21.700 -11.907 32.296 1.00 54.44 1052 PRO A O 1
ATOM 8209 N N . SER A 1 1053 ? -21.924 -11.835 30.063 1.00 57.31 1053 SER A N 1
ATOM 8210 C CA . SER A 1 1053 ? -22.411 -13.204 29.873 1.00 57.31 1053 SER A CA 1
ATOM 8211 C C . SER A 1 1053 ? -21.352 -14.287 30.155 1.00 57.31 1053 SER A C 1
ATOM 8213 O O . SER A 1 1053 ? -21.661 -15.475 30.093 1.00 57.31 1053 SER A O 1
ATOM 8215 N N . GLY A 1 1054 ? -20.109 -13.906 30.477 1.00 61.25 1054 GLY A N 1
ATOM 8216 C CA . GLY A 1 1054 ? -19.064 -14.777 31.029 1.00 61.25 1054 GLY A CA 1
ATOM 8217 C C . GLY A 1 1054 ? -18.338 -15.663 30.013 1.00 61.25 1054 GLY A C 1
ATOM 8218 O O . GLY A 1 1054 ? -17.340 -16.295 30.355 1.00 61.25 1054 GLY A O 1
ATOM 8219 N N . ALA A 1 1055 ? -18.802 -15.707 28.763 1.00 74.06 1055 ALA A N 1
ATOM 8220 C CA . ALA A 1 1055 ? -18.185 -16.471 27.685 1.00 74.06 1055 ALA A CA 1
ATOM 8221 C C . ALA A 1 1055 ? -17.231 -15.591 26.863 1.00 74.06 1055 ALA A C 1
ATOM 8223 O O . ALA A 1 1055 ? -17.657 -14.593 26.282 1.00 74.06 1055 ALA A O 1
ATOM 8224 N N . VAL A 1 1056 ? -15.957 -15.982 26.759 1.00 82.81 1056 VAL A N 1
ATOM 8225 C CA . VAL A 1 1056 ? -14.957 -15.257 25.956 1.00 82.81 1056 VAL A CA 1
ATOM 8226 C C . VAL A 1 1056 ? -15.347 -15.260 24.473 1.00 82.81 1056 VAL A C 1
ATOM 8228 O O . VAL A 1 1056 ? -15.574 -16.321 23.893 1.00 82.81 1056 VAL A O 1
ATOM 8231 N N . HIS A 1 1057 ? -15.365 -14.085 23.847 1.00 86.44 1057 HIS A N 1
ATOM 8232 C CA . HIS A 1 1057 ? -15.612 -13.886 22.420 1.00 86.44 1057 HIS A CA 1
ATOM 8233 C C . HIS A 1 1057 ? -14.488 -13.049 21.790 1.00 86.44 1057 HIS A C 1
ATOM 8235 O O . HIS A 1 1057 ? -13.850 -12.221 22.438 1.00 86.44 1057 HIS A O 1
ATOM 8241 N N . ILE A 1 1058 ? -14.238 -13.262 20.501 1.00 89.19 1058 ILE A N 1
ATOM 8242 C CA . ILE A 1 1058 ? -13.339 -12.448 19.686 1.00 89.19 1058 ILE A CA 1
ATOM 8243 C C . ILE A 1 1058 ? -14.140 -11.302 19.069 1.00 89.19 1058 ILE A C 1
ATOM 8245 O O . ILE A 1 1058 ? -15.078 -11.562 18.315 1.00 89.19 1058 ILE A O 1
ATOM 8249 N N . TYR A 1 1059 ? -13.752 -10.054 19.340 1.00 88.50 1059 TYR A N 1
ATOM 8250 C CA . TYR A 1 1059 ? -14.406 -8.862 18.785 1.00 88.50 1059 TYR A CA 1
ATOM 8251 C C . TYR A 1 1059 ? -13.526 -8.142 17.758 1.00 88.50 1059 TYR A C 1
ATOM 8253 O O . TYR A 1 1059 ? -12.311 -8.046 17.959 1.00 88.50 1059 TYR A O 1
ATOM 8261 N N . PRO A 1 1060 ? -14.111 -7.608 16.667 1.00 91.00 1060 PRO A N 1
ATOM 8262 C CA . PRO A 1 1060 ? -13.412 -6.736 15.736 1.00 91.00 1060 PRO A CA 1
ATOM 8263 C C . PRO A 1 1060 ? -13.329 -5.298 16.267 1.00 91.00 1060 PRO A C 1
ATOM 8265 O O . PRO A 1 1060 ? -14.328 -4.724 16.697 1.00 91.00 1060 PRO A O 1
ATOM 8268 N N . ASN A 1 1061 ? -12.176 -4.650 16.111 1.00 91.50 1061 ASN A N 1
ATOM 8269 C CA . ASN A 1 1061 ? -12.111 -3.192 16.114 1.00 91.50 1061 ASN A CA 1
ATOM 8270 C C . ASN A 1 1061 ? -12.756 -2.680 14.807 1.00 91.50 1061 ASN A C 1
ATOM 8272 O O . ASN A 1 1061 ? -12.203 -2.847 13.716 1.00 91.50 1061 ASN A O 1
ATOM 8276 N N . VAL A 1 1062 ? -13.956 -2.097 14.909 1.00 90.12 1062 VAL A N 1
ATOM 8277 C CA . VAL A 1 1062 ? -14.780 -1.712 13.746 1.00 90.12 1062 VAL A CA 1
ATOM 8278 C C . VAL A 1 1062 ? -14.110 -0.663 12.832 1.00 90.12 1062 VAL A C 1
ATOM 8280 O O . VAL A 1 1062 ? -14.117 -0.885 11.618 1.00 90.12 1062 VAL A O 1
ATOM 8283 N N . PRO A 1 1063 ? -13.458 0.411 13.332 1.00 90.69 1063 PRO A N 1
ATOM 8284 C CA . PRO A 1 1063 ? -12.677 1.322 12.486 1.00 90.69 1063 PRO A CA 1
ATOM 8285 C C . PRO A 1 1063 ? -11.543 0.631 11.712 1.00 90.69 1063 PRO A C 1
ATOM 8287 O O . PRO A 1 1063 ? -11.377 0.864 10.514 1.00 90.69 1063 PRO A O 1
ATOM 8290 N N . ILE A 1 1064 ? -10.788 -0.267 12.355 1.00 93.81 1064 ILE A N 1
ATOM 8291 C CA . ILE A 1 1064 ? -9.733 -1.053 11.695 1.00 93.81 1064 ILE A CA 1
ATOM 8292 C C . ILE A 1 1064 ? -10.335 -1.971 10.622 1.00 93.81 1064 ILE A C 1
ATOM 8294 O O . ILE A 1 1064 ? -9.786 -2.059 9.522 1.00 93.81 1064 ILE A O 1
ATOM 8298 N N . PHE A 1 1065 ? -11.486 -2.598 10.887 1.00 92.94 1065 PHE A N 1
ATOM 8299 C CA . PHE A 1 1065 ? -12.200 -3.407 9.897 1.00 92.94 1065 PHE A CA 1
ATOM 8300 C C . PHE A 1 1065 ? -12.626 -2.591 8.666 1.00 92.94 1065 PHE A C 1
ATOM 8302 O O . PHE A 1 1065 ? -12.389 -3.021 7.536 1.00 92.94 1065 PHE A O 1
ATOM 8309 N N . ALA A 1 1066 ? -13.183 -1.392 8.864 1.00 91.88 1066 ALA A N 1
ATOM 8310 C CA . ALA A 1 1066 ? -13.578 -0.499 7.773 1.00 91.88 1066 ALA A CA 1
ATOM 8311 C C . ALA A 1 1066 ? -12.375 -0.059 6.914 1.00 91.88 1066 ALA A C 1
ATOM 8313 O O . ALA A 1 1066 ? -12.444 -0.090 5.683 1.00 91.88 1066 ALA A O 1
ATOM 8314 N N . LEU A 1 1067 ? -11.240 0.269 7.545 1.00 95.88 1067 LEU A N 1
ATOM 8315 C CA . LEU A 1 1067 ? -9.997 0.607 6.841 1.00 95.88 1067 LEU A CA 1
ATOM 8316 C C . LEU A 1 1067 ? -9.432 -0.579 6.042 1.00 95.88 1067 LEU A C 1
ATOM 8318 O O . LEU A 1 1067 ? -8.979 -0.392 4.911 1.00 95.88 1067 LEU A O 1
ATOM 8322 N N . ILE A 1 1068 ? -9.487 -1.802 6.582 1.00 96.19 1068 ILE A N 1
ATOM 8323 C CA . ILE A 1 1068 ? -9.107 -3.020 5.847 1.00 96.19 1068 ILE A CA 1
ATOM 8324 C C . ILE A 1 1068 ? -10.033 -3.228 4.645 1.00 96.19 1068 ILE A C 1
ATOM 8326 O O . ILE A 1 1068 ? -9.543 -3.482 3.547 1.00 96.19 1068 ILE A O 1
ATOM 8330 N N . LEU A 1 1069 ? -11.349 -3.078 4.818 1.00 95.62 1069 LEU A N 1
ATOM 8331 C CA . LEU A 1 1069 ? -12.318 -3.248 3.735 1.00 95.62 1069 LEU A CA 1
ATOM 8332 C C . LEU A 1 1069 ? -12.071 -2.245 2.594 1.00 95.62 1069 LEU A C 1
ATOM 8334 O O . LEU A 1 1069 ? -12.023 -2.641 1.429 1.00 95.62 1069 LEU A O 1
ATOM 8338 N N . ALA A 1 1070 ? -11.811 -0.976 2.920 1.00 97.19 1070 ALA A N 1
ATOM 8339 C CA . ALA A 1 1070 ? -11.435 0.045 1.943 1.00 97.19 1070 ALA A CA 1
ATOM 8340 C C . ALA A 1 1070 ? -10.114 -0.289 1.219 1.00 97.19 1070 ALA A C 1
ATOM 8342 O O . ALA A 1 1070 ? -10.025 -0.158 -0.005 1.00 97.19 1070 ALA A O 1
ATOM 8343 N N . LEU A 1 1071 ? -9.096 -0.775 1.940 1.00 97.75 1071 LEU A N 1
ATOM 8344 C CA . LEU A 1 1071 ? -7.830 -1.216 1.342 1.00 97.75 1071 LEU A CA 1
ATOM 8345 C C . LEU A 1 1071 ? -8.003 -2.435 0.423 1.00 97.75 1071 LEU A C 1
ATOM 8347 O O . LEU A 1 1071 ? -7.339 -2.492 -0.610 1.00 97.75 1071 LEU A O 1
ATOM 8351 N N . LEU A 1 1072 ? -8.895 -3.376 0.750 1.00 97.69 1072 LEU A N 1
ATOM 8352 C CA . LEU A 1 1072 ? -9.209 -4.533 -0.097 1.00 97.69 1072 LEU A CA 1
ATOM 8353 C C . LEU A 1 1072 ? -9.993 -4.132 -1.357 1.00 97.69 1072 LEU A C 1
ATOM 8355 O O . LEU A 1 1072 ? -9.697 -4.630 -2.438 1.00 97.69 1072 LEU A O 1
ATOM 8359 N N . ILE A 1 1073 ? -10.922 -3.175 -1.267 1.00 98.00 1073 ILE A N 1
ATOM 8360 C CA . ILE A 1 1073 ? -11.598 -2.602 -2.446 1.00 98.00 1073 ILE A CA 1
ATOM 8361 C C . ILE A 1 1073 ? -10.577 -1.911 -3.370 1.00 98.00 1073 ILE A C 1
ATOM 8363 O O . ILE A 1 1073 ? -10.605 -2.101 -4.589 1.00 98.00 1073 ILE A O 1
ATOM 8367 N N . LEU A 1 1074 ? -9.628 -1.157 -2.803 1.00 97.88 1074 LEU A N 1
ATOM 8368 C CA . LEU A 1 1074 ? -8.527 -0.547 -3.559 1.00 97.88 1074 LEU A CA 1
ATOM 8369 C C . LEU A 1 1074 ? -7.562 -1.591 -4.146 1.00 97.88 1074 LEU A C 1
ATOM 8371 O O . LEU A 1 1074 ? -7.055 -1.385 -5.250 1.00 97.88 1074 LEU A O 1
ATOM 8375 N N . HIS A 1 1075 ? -7.324 -2.706 -3.452 1.00 97.81 1075 HIS A N 1
ATOM 8376 C CA . HIS A 1 1075 ? -6.524 -3.826 -3.950 1.00 97.81 1075 HIS A CA 1
ATOM 8377 C C . HIS A 1 1075 ? -7.201 -4.496 -5.151 1.00 97.81 1075 HIS A C 1
ATOM 8379 O O . HIS A 1 1075 ? -6.568 -4.615 -6.203 1.00 97.81 1075 HIS A O 1
ATOM 8385 N N . LEU A 1 1076 ? -8.506 -4.768 -5.073 1.00 97.81 1076 LEU A N 1
ATOM 8386 C CA . LEU A 1 1076 ? -9.281 -5.334 -6.176 1.00 97.81 1076 LEU A CA 1
ATOM 8387 C C . LEU A 1 1076 ? -9.318 -4.387 -7.384 1.00 97.81 1076 LEU A C 1
ATOM 8389 O O . LEU A 1 1076 ? -9.130 -4.826 -8.519 1.00 97.81 1076 LEU A O 1
ATOM 8393 N N . ALA A 1 1077 ? -9.480 -3.079 -7.163 1.00 97.38 1077 ALA A N 1
ATOM 8394 C CA . ALA A 1 1077 ? -9.403 -2.073 -8.224 1.00 97.38 1077 ALA A CA 1
ATOM 8395 C C . ALA A 1 1077 ? -8.004 -2.018 -8.873 1.00 97.38 1077 ALA A C 1
ATOM 8397 O O . ALA A 1 1077 ? -7.875 -1.952 -10.100 1.00 97.38 1077 ALA A O 1
ATOM 8398 N N . ALA A 1 1078 ? -6.939 -2.101 -8.072 1.00 96.75 1078 ALA A N 1
ATOM 8399 C CA . ALA A 1 1078 ? -5.565 -2.157 -8.562 1.00 96.75 1078 ALA A CA 1
ATOM 8400 C C . ALA A 1 1078 ? -5.282 -3.452 -9.343 1.00 96.75 1078 ALA A C 1
ATOM 8402 O O . ALA A 1 1078 ? -4.633 -3.405 -10.392 1.00 96.75 1078 ALA A O 1
ATOM 8403 N N . MET A 1 1079 ? -5.831 -4.582 -8.898 1.00 95.88 1079 MET A N 1
ATOM 8404 C CA . MET A 1 1079 ? -5.735 -5.880 -9.563 1.00 95.88 1079 MET A CA 1
ATOM 8405 C C . MET A 1 1079 ? -6.514 -5.915 -10.883 1.00 95.88 1079 MET A C 1
ATOM 8407 O O . MET A 1 1079 ? -5.960 -6.297 -11.918 1.00 95.88 1079 MET A O 1
ATOM 8411 N N . ALA A 1 1080 ? -7.746 -5.402 -10.901 1.00 95.75 1080 ALA A N 1
ATOM 8412 C CA . ALA A 1 1080 ? -8.529 -5.201 -12.118 1.00 95.75 1080 ALA A CA 1
ATOM 8413 C C . ALA A 1 1080 ? -7.816 -4.264 -13.111 1.00 95.75 1080 ALA A C 1
ATOM 8415 O O . ALA A 1 1080 ? -7.840 -4.510 -14.320 1.00 95.75 1080 ALA A O 1
ATOM 8416 N N . SER A 1 1081 ? -7.081 -3.251 -12.629 1.00 95.38 1081 SER A N 1
ATOM 8417 C CA . SER A 1 1081 ? -6.283 -2.369 -13.493 1.00 95.38 1081 SER A CA 1
ATOM 8418 C C . SER A 1 1081 ? -5.204 -3.113 -14.295 1.00 95.38 1081 SER A C 1
ATOM 8420 O O . SER A 1 1081 ? -4.813 -2.645 -15.368 1.00 95.38 1081 SER A O 1
ATOM 8422 N N . PHE A 1 1082 ? -4.749 -4.301 -13.863 1.00 93.88 1082 PHE A N 1
ATOM 8423 C CA . PHE A 1 1082 ? -3.822 -5.106 -14.662 1.00 93.88 1082 PHE A CA 1
ATOM 8424 C C . PHE A 1 1082 ? -4.465 -5.700 -15.931 1.00 93.88 1082 PHE A C 1
ATOM 8426 O O . PHE A 1 1082 ? -3.728 -6.084 -16.848 1.00 93.88 1082 PHE A O 1
ATOM 8433 N N . ILE A 1 1083 ? -5.801 -5.754 -16.028 1.00 92.38 1083 ILE A N 1
ATOM 8434 C CA . ILE A 1 1083 ? -6.527 -6.457 -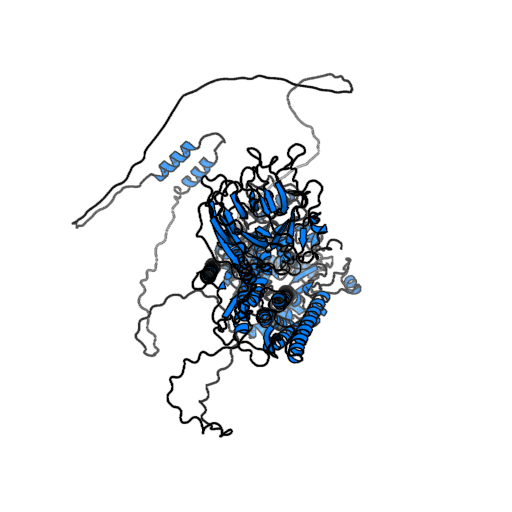17.096 1.00 92.38 1083 ILE A CA 1
ATOM 8435 C C . ILE A 1 1083 ? -6.354 -5.874 -18.512 1.00 92.38 1083 ILE A C 1
ATOM 8437 O O . ILE A 1 1083 ? -6.015 -6.647 -19.414 1.00 92.38 1083 ILE A O 1
ATOM 8441 N N . PRO A 1 1084 ? -6.576 -4.571 -18.775 1.00 90.62 1084 PRO A N 1
ATOM 8442 C CA . PRO A 1 1084 ? -6.562 -4.046 -20.142 1.00 90.62 1084 PRO A CA 1
ATOM 8443 C C . PRO A 1 1084 ? -5.179 -4.107 -20.815 1.00 90.62 1084 PRO A C 1
ATOM 8445 O O . PRO A 1 1084 ? -4.136 -4.157 -20.162 1.00 90.62 1084 PRO A O 1
ATOM 8448 N N . TYR A 1 1085 ? -5.169 -4.095 -22.151 1.00 83.69 1085 TYR A N 1
ATOM 8449 C CA . TYR A 1 1085 ? -4.001 -3.898 -23.032 1.00 83.69 1085 TYR A CA 1
ATOM 8450 C C . TYR A 1 1085 ? -2.751 -4.793 -22.830 1.00 83.69 1085 TYR A C 1
ATOM 8452 O O . TYR A 1 1085 ? -1.742 -4.563 -23.503 1.00 83.69 1085 TYR A O 1
ATOM 8460 N N . ARG A 1 1086 ? -2.809 -5.861 -22.011 1.00 87.69 1086 ARG A N 1
ATOM 8461 C CA . ARG A 1 1086 ? -1.670 -6.752 -21.661 1.00 87.69 1086 ARG A CA 1
ATOM 8462 C C . ARG A 1 1086 ? -0.849 -7.270 -22.849 1.00 87.69 1086 ARG A C 1
ATOM 8464 O O . ARG A 1 1086 ? 0.349 -7.501 -22.707 1.00 87.69 1086 ARG A O 1
ATOM 8471 N N . LYS A 1 1087 ? -1.474 -7.445 -24.021 1.00 84.00 1087 LYS A N 1
ATOM 8472 C CA . LYS A 1 1087 ? -0.838 -7.983 -25.239 1.00 84.00 1087 LYS A CA 1
ATOM 8473 C C . LYS A 1 1087 ? 0.408 -7.191 -25.676 1.00 84.00 1087 LYS A C 1
ATOM 8475 O O . LYS A 1 1087 ? 1.329 -7.806 -26.205 1.00 84.00 1087 LYS A O 1
ATOM 8480 N N . HIS A 1 1088 ? 0.486 -5.888 -25.387 1.00 84.62 1088 HIS A N 1
ATOM 8481 C CA . HIS A 1 1088 ? 1.653 -5.047 -25.703 1.00 84.62 1088 HIS A CA 1
ATOM 8482 C C . HIS A 1 1088 ? 2.924 -5.418 -24.922 1.00 84.62 1088 HIS A C 1
ATOM 8484 O O . HIS A 1 1088 ? 4.026 -5.155 -25.395 1.00 84.62 1088 HIS A O 1
ATOM 8490 N N . PHE A 1 1089 ? 2.800 -6.058 -23.752 1.00 90.44 1089 PHE A N 1
ATOM 8491 C CA . PHE A 1 1089 ? 3.947 -6.476 -22.936 1.00 90.44 1089 PHE A CA 1
ATOM 8492 C C . PHE A 1 1089 ? 4.554 -7.822 -23.363 1.00 90.44 1089 PHE A C 1
ATOM 8494 O O . PHE A 1 1089 ? 5.483 -8.307 -22.719 1.00 90.44 1089 PHE A O 1
ATOM 8501 N N . ARG A 1 1090 ? 4.030 -8.451 -24.426 1.00 90.25 1090 ARG A N 1
ATOM 8502 C CA . ARG A 1 1090 ? 4.591 -9.694 -24.967 1.00 90.25 1090 ARG A CA 1
ATOM 8503 C C . ARG A 1 1090 ? 5.965 -9.440 -25.594 1.00 90.25 1090 ARG A C 1
ATOM 8505 O O . ARG A 1 1090 ? 6.175 -8.430 -26.266 1.00 90.25 1090 ARG A O 1
ATOM 8512 N N . LEU A 1 1091 ? 6.875 -10.389 -25.399 1.00 91.25 1091 LEU A N 1
ATOM 8513 C CA . LEU A 1 1091 ? 8.269 -10.382 -25.857 1.00 91.25 1091 LEU A CA 1
ATOM 8514 C C . LEU A 1 1091 ? 8.641 -11.761 -26.444 1.00 91.25 1091 LEU A C 1
ATOM 8516 O O . LEU A 1 1091 ? 7.855 -12.697 -26.326 1.00 91.25 1091 LEU A O 1
ATOM 8520 N N . PRO A 1 1092 ? 9.823 -11.941 -27.056 1.00 88.38 1092 PRO A N 1
ATOM 8521 C CA . PRO A 1 1092 ? 10.344 -13.270 -27.406 1.00 88.38 1092 PRO A CA 1
ATOM 8522 C C . PRO A 1 1092 ? 10.648 -14.171 -26.207 1.00 88.38 1092 PRO A C 1
ATOM 8524 O O . PRO A 1 1092 ? 10.302 -15.352 -26.212 1.00 88.38 1092 PRO A O 1
ATOM 8527 N N . HIS A 1 1093 ? 11.267 -13.594 -25.179 1.00 90.88 1093 HIS A N 1
ATOM 8528 C CA . HIS A 1 1093 ? 11.697 -14.244 -23.944 1.00 90.88 1093 HIS A CA 1
ATOM 8529 C C . HIS A 1 1093 ? 11.645 -13.237 -22.777 1.00 90.88 1093 HIS A C 1
ATOM 8531 O O . HIS A 1 1093 ? 11.214 -12.095 -22.951 1.00 90.88 1093 HIS A O 1
ATOM 8537 N N . ALA A 1 1094 ? 12.064 -13.660 -21.582 1.00 92.31 1094 ALA A N 1
ATOM 8538 C CA . ALA A 1 1094 ? 12.152 -12.800 -20.400 1.00 92.31 1094 ALA A CA 1
ATOM 8539 C C . ALA A 1 1094 ? 13.186 -11.664 -20.561 1.00 92.31 1094 ALA A C 1
ATOM 8541 O O . ALA A 1 1094 ? 14.000 -11.686 -21.480 1.00 92.31 1094 ALA A O 1
ATOM 8542 N N . VAL A 1 1095 ? 13.137 -10.677 -19.658 1.00 94.12 1095 VAL A N 1
ATOM 8543 C CA . VAL A 1 1095 ? 14.037 -9.503 -19.579 1.00 94.12 1095 VAL A CA 1
ATOM 8544 C C . VAL A 1 1095 ? 14.478 -9.272 -18.128 1.00 94.12 1095 VAL A C 1
ATOM 8546 O O . VAL A 1 1095 ? 14.241 -8.227 -17.531 1.00 94.12 1095 VAL A O 1
ATOM 8549 N N . THR A 1 1096 ? 15.041 -10.317 -17.521 1.00 93.19 1096 THR A N 1
ATOM 8550 C CA . THR A 1 1096 ? 15.277 -10.437 -16.068 1.00 93.19 1096 THR A CA 1
ATOM 8551 C C . THR A 1 1096 ? 16.735 -10.721 -15.681 1.00 93.19 1096 THR A C 1
ATOM 8553 O O . THR A 1 1096 ? 17.064 -10.743 -14.494 1.00 93.19 1096 THR A O 1
ATOM 8556 N N . CYS A 1 1097 ? 17.624 -10.890 -16.661 1.00 94.44 1097 CYS A N 1
ATOM 8557 C CA . CYS A 1 1097 ? 19.081 -10.809 -16.512 1.00 94.44 1097 CYS A CA 1
ATOM 8558 C C . CYS A 1 1097 ? 19.677 -9.897 -17.602 1.00 94.44 1097 CYS A C 1
ATOM 8560 O O . CYS A 1 1097 ? 18.963 -9.446 -18.501 1.00 94.44 1097 CYS A O 1
ATOM 8562 N N . LEU A 1 1098 ? 20.980 -9.610 -17.535 1.00 94.81 1098 LEU A N 1
ATOM 8563 C CA . LEU A 1 1098 ? 21.634 -8.739 -18.519 1.00 94.81 1098 LEU A CA 1
ATOM 8564 C C . LEU A 1 1098 ? 21.689 -9.382 -19.910 1.00 94.81 1098 LEU A C 1
ATOM 8566 O O . LEU A 1 1098 ? 21.386 -8.693 -20.877 1.00 94.81 1098 LEU A O 1
ATOM 8570 N N . ALA A 1 1099 ? 21.967 -10.685 -20.021 1.00 93.56 1099 ALA A N 1
ATOM 8571 C CA . ALA A 1 1099 ? 22.028 -11.384 -21.310 1.00 93.56 1099 ALA A CA 1
ATOM 8572 C C . ALA A 1 1099 ? 20.700 -11.304 -22.093 1.00 93.56 1099 ALA A C 1
ATOM 8574 O O . ALA A 1 1099 ? 20.687 -11.044 -23.296 1.00 93.56 1099 ALA A O 1
ATOM 8575 N N . GLU A 1 1100 ? 19.580 -11.445 -21.378 1.00 94.06 1100 GLU A N 1
ATOM 8576 C CA . GLU A 1 1100 ? 18.211 -11.295 -21.892 1.00 94.06 1100 GLU A CA 1
ATOM 8577 C C . GLU A 1 1100 ? 17.890 -9.869 -22.377 1.00 94.06 1100 GLU A C 1
ATOM 8579 O O . GLU A 1 1100 ? 17.078 -9.688 -23.278 1.00 94.06 1100 GLU A O 1
ATOM 8584 N N . ILE A 1 1101 ? 18.505 -8.835 -21.799 1.00 94.75 1101 ILE A N 1
ATOM 8585 C CA . ILE A 1 1101 ? 18.330 -7.448 -22.264 1.00 94.75 1101 ILE A CA 1
ATOM 8586 C C . ILE A 1 1101 ? 19.320 -7.135 -23.397 1.00 94.75 1101 ILE A C 1
ATOM 8588 O O . ILE A 1 1101 ? 18.993 -6.389 -24.324 1.00 94.75 1101 ILE A O 1
ATOM 8592 N N . MET A 1 1102 ? 20.517 -7.727 -23.349 1.00 92.69 1102 MET A N 1
ATOM 8593 C CA . MET A 1 1102 ? 21.566 -7.574 -24.352 1.00 92.69 1102 MET A CA 1
ATOM 8594 C C . MET A 1 1102 ? 21.117 -8.093 -25.716 1.00 92.69 1102 MET A C 1
ATOM 8596 O O . MET A 1 1102 ? 21.268 -7.341 -26.675 1.00 92.69 1102 MET A O 1
ATOM 8600 N N . SER A 1 1103 ? 20.506 -9.283 -25.826 1.00 89.56 1103 SER A N 1
ATOM 8601 C CA . SER A 1 1103 ? 20.058 -9.844 -27.120 1.00 89.56 1103 SER A CA 1
ATOM 8602 C C . SER A 1 1103 ? 19.184 -8.859 -27.918 1.00 89.56 1103 SER A C 1
ATOM 8604 O O . SER A 1 1103 ? 19.484 -8.545 -29.070 1.00 89.56 1103 SER A O 1
ATOM 8606 N N . PHE A 1 1104 ? 18.189 -8.237 -27.276 1.00 91.19 1104 PHE A N 1
ATOM 8607 C CA . PHE A 1 1104 ? 17.318 -7.219 -27.887 1.00 91.19 1104 PHE A CA 1
ATOM 8608 C C . PHE A 1 1104 ? 18.022 -5.890 -28.231 1.00 91.19 1104 PHE A C 1
ATOM 8610 O O . PHE A 1 1104 ? 17.484 -5.089 -29.005 1.00 91.19 1104 PHE A O 1
ATOM 8617 N N . CYS A 1 1105 ? 19.225 -5.661 -27.697 1.00 90.25 1105 CYS A N 1
ATOM 8618 C CA . CYS A 1 1105 ? 20.076 -4.496 -27.951 1.00 90.25 1105 CYS A CA 1
ATOM 8619 C C . CYS A 1 1105 ? 21.235 -4.771 -28.938 1.00 90.25 1105 CYS A C 1
ATOM 8621 O O . CYS A 1 1105 ? 21.958 -3.839 -29.282 1.00 90.25 1105 CYS A O 1
ATOM 8623 N N . CYS A 1 1106 ? 21.420 -6.005 -29.429 1.00 80.31 1106 CYS A N 1
ATOM 8624 C CA . CYS A 1 1106 ? 22.580 -6.399 -30.253 1.00 80.31 1106 CYS A CA 1
ATOM 8625 C C . CYS A 1 1106 ? 22.598 -5.853 -31.690 1.00 80.31 1106 CYS A C 1
ATOM 8627 O O . CYS A 1 1106 ? 23.560 -6.077 -32.423 1.00 80.31 1106 CYS A O 1
ATOM 8629 N N . ASN A 1 1107 ? 21.542 -5.165 -32.127 1.00 79.44 1107 ASN A N 1
ATOM 8630 C CA . ASN A 1 1107 ? 21.402 -4.711 -33.507 1.00 79.44 1107 ASN A CA 1
ATOM 8631 C C . ASN A 1 1107 ? 22.529 -3.734 -33.910 1.00 79.44 1107 ASN A C 1
ATOM 8633 O O . ASN A 1 1107 ? 22.719 -2.683 -33.299 1.00 79.44 1107 ASN A O 1
ATOM 8637 N N . GLU A 1 1108 ? 23.223 -4.033 -35.006 1.00 74.62 1108 GLU A N 1
ATOM 8638 C CA . GLU A 1 1108 ? 24.292 -3.206 -35.580 1.00 74.62 1108 GLU A CA 1
ATOM 8639 C C . GLU A 1 1108 ? 23.839 -1.764 -35.877 1.00 74.62 1108 GLU A C 1
ATOM 8641 O O . GLU A 1 1108 ? 24.587 -0.803 -35.683 1.00 74.62 1108 GLU A O 1
ATOM 8646 N N . GLN A 1 1109 ? 22.570 -1.586 -36.257 1.00 74.56 1109 GLN A N 1
ATOM 8647 C CA . GLN A 1 1109 ? 21.964 -0.269 -36.489 1.00 74.56 1109 GLN A CA 1
ATOM 8648 C C . GLN A 1 1109 ? 21.851 0.578 -35.211 1.00 74.56 1109 GLN A C 1
ATOM 8650 O O . GLN A 1 1109 ? 21.761 1.799 -35.292 1.00 74.56 1109 GLN A O 1
ATOM 8655 N N . LEU A 1 1110 ? 21.831 -0.069 -34.042 1.00 80.12 1110 LEU A N 1
ATOM 8656 C CA . LEU A 1 1110 ? 21.742 0.567 -32.730 1.00 80.12 1110 LEU A CA 1
ATOM 8657 C C . LEU A 1 1110 ? 23.140 0.947 -32.214 1.00 80.12 1110 LEU A C 1
ATOM 8659 O O . LEU A 1 1110 ? 23.322 2.067 -31.740 1.00 80.12 1110 LEU A O 1
ATOM 8663 N N . ARG A 1 1111 ? 24.146 0.077 -32.421 1.00 75.06 1111 ARG A N 1
ATOM 8664 C CA . ARG A 1 1111 ? 25.578 0.396 -32.215 1.00 75.06 1111 ARG A CA 1
ATOM 8665 C C . ARG A 1 1111 ? 26.027 1.607 -33.029 1.00 75.06 1111 ARG A C 1
ATOM 8667 O O . ARG A 1 1111 ? 26.796 2.436 -32.554 1.00 75.06 1111 ARG A O 1
ATOM 8674 N N . THR A 1 1112 ? 25.581 1.687 -34.283 1.00 74.00 1112 THR A N 1
ATOM 8675 C CA . THR A 1 1112 ? 26.030 2.707 -35.244 1.00 74.00 1112 THR A CA 1
ATOM 8676 C C . THR A 1 1112 ? 25.301 4.050 -35.121 1.00 74.00 1112 THR A C 1
ATOM 8678 O O . THR A 1 1112 ? 25.694 5.014 -35.780 1.00 74.00 1112 THR A O 1
ATOM 8681 N N . ASP A 1 1113 ? 24.306 4.177 -34.237 1.00 81.94 1113 ASP A N 1
ATOM 8682 C CA . ASP A 1 1113 ? 23.558 5.422 -34.048 1.00 81.94 1113 ASP A CA 1
ATOM 8683 C C . ASP A 1 1113 ? 24.422 6.542 -33.436 1.00 81.94 1113 ASP A C 1
ATOM 8685 O O . ASP A 1 1113 ? 25.192 6.326 -32.500 1.00 81.94 1113 ASP A O 1
ATOM 8689 N N . GLU A 1 1114 ? 24.281 7.771 -33.934 1.00 79.88 1114 GLU A N 1
ATOM 8690 C CA . GLU A 1 1114 ? 24.988 8.947 -33.403 1.00 79.88 1114 GLU A CA 1
ATOM 8691 C C . GLU A 1 1114 ? 24.559 9.297 -31.959 1.00 79.88 1114 GLU A C 1
ATOM 8693 O O . GLU A 1 1114 ? 25.299 9.976 -31.252 1.00 79.88 1114 GLU A O 1
ATOM 8698 N N . ALA A 1 1115 ? 23.402 8.813 -31.483 1.00 84.62 1115 ALA A N 1
ATOM 8699 C CA . ALA A 1 1115 ? 22.918 9.057 -30.120 1.00 84.62 1115 ALA A CA 1
ATOM 8700 C C . ALA A 1 1115 ? 23.618 8.232 -29.023 1.00 84.62 1115 ALA A C 1
ATOM 8702 O O . ALA A 1 1115 ? 23.495 8.572 -27.848 1.00 84.62 1115 ALA A O 1
ATOM 8703 N N . PHE A 1 1116 ? 24.356 7.179 -29.392 1.00 87.56 1116 PHE A N 1
ATOM 8704 C CA . PHE A 1 1116 ? 25.136 6.343 -28.469 1.00 87.56 1116 PHE A CA 1
ATOM 8705 C C . PHE A 1 1116 ? 26.646 6.432 -28.748 1.00 87.56 1116 PHE A C 1
ATOM 8707 O O . PHE A 1 1116 ? 27.405 5.511 -28.449 1.00 87.56 1116 PHE A O 1
ATOM 8714 N N . ASP A 1 1117 ? 27.094 7.531 -29.354 1.00 82.81 1117 ASP A N 1
ATOM 8715 C CA . ASP A 1 1117 ? 28.503 7.795 -29.629 1.00 82.81 1117 ASP A CA 1
ATOM 8716 C C . ASP A 1 1117 ? 29.235 8.289 -28.369 1.00 82.81 1117 ASP A C 1
ATOM 8718 O O . ASP A 1 1117 ? 29.097 9.444 -27.956 1.00 82.81 1117 ASP A O 1
ATOM 8722 N N . GLN A 1 1118 ? 30.044 7.413 -27.765 1.00 79.50 1118 GLN A N 1
ATOM 8723 C CA . GLN A 1 1118 ? 30.816 7.749 -26.564 1.00 79.50 1118 GLN A CA 1
ATOM 8724 C C . GLN A 1 1118 ? 31.883 8.829 -26.818 1.00 79.50 1118 GLN A C 1
ATOM 8726 O O . GLN A 1 1118 ? 32.262 9.528 -25.883 1.00 79.50 1118 GLN A O 1
ATOM 8731 N N . GLY A 1 1119 ? 32.312 9.047 -28.069 1.00 74.12 1119 GLY A N 1
ATOM 8732 C CA . GLY A 1 1119 ? 33.232 10.135 -28.424 1.00 74.12 1119 GLY A CA 1
ATOM 8733 C C . GLY A 1 1119 ? 32.630 11.537 -28.256 1.00 74.12 1119 GLY A C 1
ATOM 8734 O O . GLY A 1 1119 ? 33.356 12.527 -28.311 1.00 74.12 1119 GLY A O 1
ATOM 8735 N N . LYS A 1 1120 ? 31.309 11.637 -28.043 1.00 75.25 1120 LYS A N 1
ATOM 8736 C CA . LYS A 1 1120 ? 30.563 12.898 -27.878 1.00 75.25 1120 LYS A CA 1
ATOM 8737 C C . LYS A 1 1120 ? 29.805 13.002 -26.546 1.00 75.25 1120 LYS A C 1
ATOM 8739 O O . LYS A 1 1120 ? 29.120 13.999 -26.317 1.00 75.25 1120 LYS A O 1
ATOM 8744 N N . ILE A 1 1121 ? 29.863 11.972 -25.698 1.00 82.25 1121 ILE A N 1
ATOM 8745 C CA . ILE A 1 1121 ? 28.996 11.813 -24.522 1.00 82.25 1121 ILE A CA 1
ATOM 8746 C C . ILE A 1 1121 ? 29.846 11.359 -23.334 1.00 82.25 1121 ILE A C 1
ATOM 8748 O O . ILE A 1 1121 ? 30.225 10.195 -23.241 1.00 82.25 1121 ILE A O 1
ATOM 8752 N N . SER A 1 1122 ? 30.100 12.265 -22.390 1.00 79.44 1122 SER A N 1
ATOM 8753 C CA . SER A 1 1122 ? 30.838 11.973 -21.152 1.00 79.44 1122 SER A CA 1
ATOM 8754 C C . SER A 1 1122 ? 29.936 11.941 -19.913 1.00 79.44 1122 SER A C 1
ATOM 8756 O O . SER A 1 1122 ? 30.361 11.488 -18.852 1.00 79.44 1122 SER A O 1
ATOM 8758 N N . ARG A 1 1123 ? 28.690 12.424 -20.013 1.00 86.31 1123 ARG A N 1
ATOM 8759 C CA . ARG A 1 1123 ? 27.727 12.506 -18.901 1.00 86.31 1123 ARG A CA 1
ATOM 8760 C C . ARG A 1 1123 ? 26.336 12.021 -19.309 1.00 86.31 1123 ARG A C 1
ATOM 8762 O O . ARG A 1 1123 ? 25.866 12.288 -20.414 1.00 86.31 1123 ARG A O 1
ATOM 8769 N N . ARG A 1 1124 ? 25.586 11.443 -18.360 1.00 89.56 1124 ARG A N 1
ATOM 8770 C CA . ARG A 1 1124 ? 24.194 10.976 -18.567 1.00 89.56 1124 ARG A CA 1
ATOM 8771 C C . ARG A 1 1124 ? 23.241 12.071 -19.078 1.00 89.56 1124 ARG A C 1
ATOM 8773 O O . ARG A 1 1124 ? 22.245 11.782 -19.737 1.00 89.56 1124 ARG A O 1
ATOM 8780 N N . THR A 1 1125 ? 23.536 13.341 -18.797 1.00 88.69 1125 THR A N 1
ATOM 8781 C CA . THR A 1 1125 ? 22.810 14.506 -19.334 1.00 88.69 1125 THR A CA 1
ATOM 8782 C C . THR A 1 1125 ? 23.053 14.745 -20.824 1.00 88.69 1125 THR A C 1
ATOM 8784 O O . THR A 1 1125 ? 22.146 15.211 -21.509 1.00 88.69 1125 THR A O 1
ATOM 8787 N N . GLU A 1 1126 ? 24.236 14.409 -21.348 1.00 89.12 1126 GLU A N 1
ATOM 8788 C CA . GLU A 1 1126 ? 24.504 14.445 -22.789 1.00 89.12 1126 GLU A CA 1
ATOM 8789 C C . GLU A 1 1126 ? 23.798 13.295 -23.508 1.00 89.12 1126 GLU A C 1
ATOM 8791 O O . GLU A 1 1126 ? 23.192 13.550 -24.542 1.00 89.12 1126 GLU A O 1
ATOM 8796 N N . LEU A 1 1127 ? 23.745 12.084 -22.930 1.00 90.62 1127 LEU A N 1
ATOM 8797 C CA . LEU A 1 1127 ? 22.965 10.976 -23.504 1.00 90.62 1127 LEU A CA 1
ATOM 8798 C C . LEU A 1 1127 ? 21.481 11.354 -23.667 1.00 90.62 1127 LEU A C 1
ATOM 8800 O O . LEU A 1 1127 ? 20.903 11.160 -24.733 1.00 90.62 1127 LEU A O 1
ATOM 8804 N N . LYS A 1 1128 ? 20.870 11.980 -22.650 1.00 90.69 1128 LYS A N 1
ATOM 8805 C CA . LYS A 1 1128 ? 19.491 12.498 -22.751 1.00 90.69 1128 LYS A CA 1
ATOM 8806 C C . LYS A 1 1128 ? 19.322 13.538 -23.867 1.00 90.69 1128 LYS A C 1
ATOM 8808 O O . LYS A 1 1128 ? 18.299 13.541 -24.541 1.00 90.69 1128 LYS A O 1
ATOM 8813 N N . ARG A 1 1129 ? 20.318 14.405 -24.083 1.00 86.94 1129 ARG A N 1
ATOM 8814 C CA . ARG A 1 1129 ? 20.318 15.398 -25.172 1.00 86.94 1129 ARG A CA 1
ATOM 8815 C C . ARG A 1 1129 ? 20.474 14.736 -26.549 1.00 86.94 1129 ARG A C 1
ATOM 8817 O O . ARG A 1 1129 ? 19.796 15.130 -27.492 1.00 86.94 1129 ARG A O 1
ATOM 8824 N N . ALA A 1 1130 ? 21.332 13.722 -26.655 1.00 86.94 1130 ALA A N 1
ATOM 8825 C CA . ALA A 1 1130 ? 21.590 12.963 -27.880 1.00 86.94 1130 ALA A CA 1
ATOM 8826 C C . ALA A 1 1130 ? 20.391 12.085 -28.301 1.00 86.94 1130 ALA A C 1
ATOM 8828 O O . ALA A 1 1130 ? 20.155 11.871 -29.491 1.00 86.94 1130 ALA A O 1
ATOM 8829 N N . LEU A 1 1131 ? 19.582 11.661 -27.324 1.00 88.38 1131 LEU A N 1
ATOM 8830 C CA . LEU A 1 1131 ? 18.273 11.021 -27.494 1.00 88.38 1131 LEU A CA 1
ATOM 8831 C C . LEU A 1 1131 ? 17.116 12.020 -27.732 1.00 88.38 1131 LEU A C 1
ATOM 8833 O O . LEU A 1 1131 ? 15.949 11.658 -27.604 1.00 88.38 1131 LEU A O 1
ATOM 8837 N N . ASP A 1 1132 ? 17.439 13.262 -28.105 1.00 83.75 1132 ASP A N 1
ATOM 8838 C CA . ASP A 1 1132 ? 16.521 14.358 -28.445 1.00 83.75 1132 ASP A CA 1
ATOM 8839 C C . ASP A 1 1132 ? 15.627 14.880 -27.285 1.00 83.75 1132 ASP A C 1
ATOM 8841 O O . ASP A 1 1132 ? 14.843 15.801 -27.501 1.00 83.75 1132 ASP A O 1
ATOM 8845 N N . CYS A 1 1133 ? 15.780 14.410 -26.036 1.00 82.38 1133 CYS A N 1
ATOM 8846 C CA . CYS A 1 1133 ? 14.900 14.746 -24.894 1.00 82.38 1133 CYS A CA 1
ATOM 8847 C C . CYS A 1 1133 ? 15.006 16.193 -24.360 1.00 82.38 1133 CYS A C 1
ATOM 8849 O O . CYS A 1 1133 ? 14.392 16.528 -23.352 1.00 82.38 1133 CYS A O 1
ATOM 8851 N N . THR A 1 1134 ? 15.802 17.060 -24.992 1.00 74.44 1134 THR A N 1
ATOM 8852 C CA . THR A 1 1134 ? 15.813 18.513 -24.724 1.00 74.44 1134 THR A CA 1
ATOM 8853 C C . THR A 1 1134 ? 15.052 19.306 -25.791 1.00 74.44 1134 THR A C 1
ATOM 8855 O O . THR A 1 1134 ? 15.217 20.519 -25.880 1.00 74.44 1134 THR A O 1
ATOM 8858 N N . LYS A 1 1135 ? 14.285 18.623 -26.648 1.00 69.31 1135 LYS A N 1
ATOM 8859 C CA . LYS A 1 1135 ? 13.436 19.215 -27.685 1.00 69.31 1135 LYS A CA 1
ATOM 8860 C C . LYS A 1 1135 ? 11.964 19.028 -27.336 1.00 69.31 1135 LYS A C 1
ATOM 8862 O O . LYS A 1 1135 ? 11.600 18.095 -26.616 1.00 69.31 1135 LYS A O 1
ATOM 8867 N N . ASP A 1 1136 ? 11.134 19.882 -27.927 1.00 69.38 1136 ASP A N 1
ATOM 8868 C CA . ASP A 1 1136 ? 9.673 19.797 -27.883 1.00 69.38 1136 ASP A CA 1
ATOM 8869 C C . ASP A 1 1136 ? 9.190 18.369 -28.173 1.00 69.38 1136 ASP A C 1
ATOM 8871 O O . ASP A 1 1136 ? 9.759 17.680 -29.022 1.00 69.38 1136 ASP A O 1
ATOM 8875 N N . GLN A 1 1137 ? 8.097 17.937 -27.536 1.00 66.38 1137 GLN A N 1
ATOM 8876 C CA . GLN A 1 1137 ? 7.524 16.592 -27.711 1.00 66.38 1137 GLN A CA 1
ATOM 8877 C C . GLN A 1 1137 ? 7.323 16.208 -29.195 1.00 66.38 1137 GLN A C 1
ATOM 8879 O O . GLN A 1 1137 ? 7.547 15.060 -29.573 1.00 66.38 1137 GLN A O 1
ATOM 8884 N N . HIS A 1 1138 ? 6.986 17.181 -30.049 1.00 63.62 1138 HIS A N 1
ATOM 8885 C CA . HIS A 1 1138 ? 6.776 17.025 -31.496 1.00 63.62 1138 HIS A CA 1
ATOM 8886 C C . HIS A 1 1138 ? 8.075 17.061 -32.336 1.00 63.62 1138 HIS A C 1
ATOM 8888 O O . HIS A 1 1138 ? 8.013 17.126 -33.561 1.00 63.62 1138 HIS A O 1
ATOM 8894 N N . ARG A 1 1139 ? 9.257 17.064 -31.707 1.00 64.62 1139 ARG A N 1
ATOM 8895 C CA . ARG A 1 1139 ? 10.590 17.089 -32.351 1.00 64.62 1139 ARG A CA 1
ATOM 8896 C C . ARG A 1 1139 ? 11.526 15.976 -31.860 1.00 64.62 1139 ARG A C 1
ATOM 8898 O O . ARG A 1 1139 ? 12.684 15.923 -32.278 1.00 64.62 1139 ARG A O 1
ATOM 8905 N N . GLN A 1 1140 ? 11.057 15.097 -30.971 1.00 77.25 1140 GLN A N 1
ATOM 8906 C CA . GLN A 1 1140 ? 11.849 13.978 -30.456 1.00 77.25 1140 GLN A CA 1
ATOM 8907 C C . GLN A 1 1140 ? 11.821 12.770 -31.404 1.00 77.25 1140 GLN A C 1
ATOM 8909 O O . GLN A 1 1140 ? 10.781 12.423 -31.964 1.00 77.25 1140 GLN A O 1
ATOM 8914 N N . GLY A 1 1141 ? 12.960 12.088 -31.550 1.00 78.00 1141 GLY A N 1
ATOM 8915 C CA . GLY A 1 1141 ? 13.038 10.835 -32.301 1.00 78.00 1141 GLY A CA 1
ATOM 8916 C C . GLY A 1 1141 ? 12.296 9.691 -31.597 1.00 78.00 1141 GLY A C 1
ATOM 8917 O O . GLY A 1 1141 ? 12.483 9.467 -30.399 1.00 78.00 1141 GLY A O 1
ATOM 8918 N N . ARG A 1 1142 ? 11.480 8.944 -32.352 1.00 85.56 1142 ARG A N 1
ATOM 8919 C CA . ARG A 1 1142 ? 10.770 7.752 -31.862 1.00 85.56 1142 ARG A CA 1
ATOM 8920 C C . ARG A 1 1142 ? 11.569 6.459 -32.064 1.00 85.56 1142 ARG A C 1
ATOM 8922 O O . ARG A 1 1142 ? 12.343 6.329 -33.016 1.00 85.56 1142 ARG A O 1
ATOM 8929 N N . TRP A 1 1143 ? 11.318 5.492 -31.190 1.00 89.56 1143 TRP A N 1
ATOM 8930 C CA . TRP A 1 1143 ? 11.969 4.186 -31.087 1.00 89.56 1143 TRP A CA 1
ATOM 8931 C C . TRP A 1 1143 ? 10.923 3.072 -30.987 1.00 89.56 1143 TRP A C 1
ATOM 8933 O O . TRP A 1 1143 ? 9.816 3.299 -30.504 1.00 89.56 1143 TRP A O 1
ATOM 8943 N N . THR A 1 1144 ? 11.265 1.869 -31.444 1.00 89.12 1144 THR A N 1
ATOM 8944 C CA . THR A 1 1144 ? 10.367 0.703 -31.443 1.00 89.12 1144 THR A CA 1
ATOM 8945 C C . THR A 1 1144 ? 11.141 -0.602 -31.229 1.00 89.12 1144 THR A C 1
ATOM 8947 O O . THR A 1 1144 ? 12.351 -0.655 -31.471 1.00 89.12 1144 THR A O 1
ATOM 8950 N N . PHE A 1 1145 ? 10.451 -1.649 -30.770 1.00 89.12 1145 PHE A N 1
ATOM 8951 C CA . PHE A 1 1145 ? 10.964 -3.012 -30.619 1.00 89.12 1145 PHE A CA 1
ATOM 8952 C C . PHE A 1 1145 ? 10.149 -3.990 -31.485 1.00 89.12 1145 PHE A C 1
ATOM 8954 O O . PHE A 1 1145 ? 9.006 -4.341 -31.165 1.00 89.12 1145 PHE A O 1
ATOM 8961 N N . GLY A 1 1146 ? 10.752 -4.450 -32.585 1.00 78.56 1146 GLY A N 1
ATOM 8962 C CA . GLY A 1 1146 ? 10.077 -5.260 -33.601 1.00 78.56 1146 GLY A CA 1
ATOM 8963 C C . GLY A 1 1146 ? 11.025 -5.947 -34.587 1.00 78.56 1146 GLY A C 1
ATOM 8964 O O . GLY A 1 1146 ? 12.231 -5.675 -34.620 1.00 78.56 1146 GLY A O 1
ATOM 8965 N N . ALA A 1 1147 ? 10.467 -6.863 -35.384 1.00 67.88 1147 ALA A N 1
ATOM 8966 C CA . ALA A 1 1147 ? 11.151 -7.447 -36.537 1.00 67.88 1147 ALA A CA 1
ATOM 8967 C C . ALA A 1 1147 ? 11.447 -6.352 -37.577 1.00 67.88 1147 ALA A C 1
ATOM 8969 O O . ALA A 1 1147 ? 10.779 -5.321 -37.595 1.00 67.88 1147 ALA A O 1
ATOM 8970 N N . GLY A 1 1148 ? 12.478 -6.519 -38.405 1.00 61.75 1148 GLY A N 1
ATOM 8971 C CA . GLY A 1 1148 ? 12.807 -5.546 -39.447 1.00 61.75 1148 GLY A CA 1
ATOM 8972 C C . GLY A 1 1148 ? 11.948 -5.627 -40.704 1.00 61.75 1148 GLY A C 1
ATOM 8973 O O . GLY A 1 1148 ? 11.064 -6.470 -40.825 1.00 61.75 1148 GLY A O 1
ATOM 8974 N N . ARG A 1 1149 ? 12.241 -4.735 -41.655 1.00 56.09 1149 ARG A N 1
ATOM 8975 C CA . ARG A 1 1149 ? 11.582 -4.708 -42.974 1.00 56.09 1149 ARG A CA 1
ATOM 8976 C C . ARG A 1 1149 ? 12.083 -5.801 -43.923 1.00 56.09 1149 ARG A C 1
ATOM 8978 O O . ARG A 1 1149 ? 11.342 -6.211 -44.809 1.00 56.09 1149 ARG A O 1
ATOM 8985 N N . ASN A 1 1150 ? 13.319 -6.265 -43.733 1.00 53.31 1150 ASN A N 1
ATOM 8986 C CA . ASN A 1 1150 ? 13.998 -7.232 -44.600 1.00 53.31 1150 ASN A CA 1
ATOM 8987 C C . ASN A 1 1150 ? 14.453 -8.457 -43.787 1.00 53.31 1150 ASN A C 1
ATOM 8989 O O . ASN A 1 1150 ? 14.648 -8.357 -42.578 1.00 53.31 1150 ASN A O 1
ATOM 8993 N N . SER A 1 1151 ? 14.727 -9.579 -44.459 1.00 43.38 1151 SER A N 1
ATOM 8994 C CA . SER A 1 1151 ? 15.270 -10.802 -43.841 1.00 43.38 1151 SER A CA 1
ATOM 8995 C C . SER A 1 1151 ? 16.632 -10.613 -43.152 1.00 43.38 1151 SER A C 1
ATOM 8997 O O . SER A 1 1151 ? 16.893 -11.273 -42.153 1.00 43.38 1151 SER A O 1
ATOM 8999 N N . GLU A 1 1152 ? 17.479 -9.686 -43.621 1.00 49.25 1152 GLU A N 1
ATOM 9000 C CA . GLU A 1 1152 ? 18.732 -9.316 -42.934 1.00 49.25 1152 GLU A CA 1
ATOM 9001 C C . GLU A 1 1152 ? 18.495 -8.515 -41.626 1.00 49.25 1152 GLU A C 1
ATOM 9003 O O . GLU A 1 1152 ? 19.376 -8.448 -40.768 1.00 49.25 1152 GLU A O 1
ATOM 9008 N N . GLU A 1 1153 ? 17.322 -7.895 -41.429 1.00 61.84 1153 GLU A N 1
ATOM 9009 C CA . GLU A 1 1153 ? 17.061 -7.001 -40.293 1.00 61.84 1153 GLU A CA 1
ATOM 9010 C C . GLU A 1 1153 ? 16.427 -7.718 -39.080 1.00 61.84 1153 GLU A C 1
ATOM 9012 O O . GLU A 1 1153 ? 15.211 -7.679 -38.861 1.00 61.84 1153 GLU A O 1
ATOM 9017 N N . ARG A 1 1154 ? 17.282 -8.269 -38.215 1.00 71.19 1154 ARG A N 1
ATOM 9018 C CA . ARG A 1 1154 ? 16.936 -8.975 -36.960 1.00 71.19 1154 ARG A CA 1
ATOM 9019 C C . ARG A 1 1154 ? 15.963 -8.243 -36.025 1.00 71.19 1154 ARG A C 1
ATOM 9021 O O . ARG A 1 1154 ? 15.804 -7.020 -36.075 1.00 71.19 1154 ARG A O 1
ATOM 9028 N N . LEU A 1 1155 ? 15.322 -9.012 -35.146 1.00 81.00 1155 LEU A N 1
ATOM 9029 C CA . LEU A 1 1155 ? 14.429 -8.532 -34.090 1.00 81.00 1155 LEU A CA 1
ATOM 9030 C C . LEU A 1 1155 ? 15.227 -7.797 -32.998 1.00 81.00 1155 LEU A C 1
ATOM 9032 O O . LEU A 1 1155 ? 16.212 -8.317 -32.490 1.00 81.00 1155 LEU A O 1
ATOM 9036 N N . GLY A 1 1156 ? 14.820 -6.576 -32.648 1.00 86.56 1156 GLY A N 1
ATOM 9037 C CA . GLY A 1 1156 ? 15.534 -5.757 -31.666 1.00 86.56 1156 GLY A CA 1
ATOM 9038 C C . GLY A 1 1156 ? 15.016 -4.323 -31.584 1.00 86.56 1156 GLY A C 1
ATOM 9039 O O . GLY A 1 1156 ? 14.043 -3.961 -32.250 1.00 86.56 1156 GLY A O 1
ATOM 9040 N N . ILE A 1 1157 ? 15.676 -3.502 -30.766 1.00 89.88 1157 ILE A N 1
ATOM 9041 C CA . ILE A 1 1157 ? 15.380 -2.067 -30.626 1.00 89.88 1157 ILE A CA 1
ATOM 9042 C C . ILE A 1 1157 ? 15.938 -1.287 -31.829 1.00 89.88 1157 ILE A C 1
ATOM 9044 O O . ILE A 1 1157 ? 17.088 -1.485 -32.231 1.00 89.88 1157 ILE A O 1
ATOM 9048 N N . LYS A 1 1158 ? 15.126 -0.392 -32.414 1.00 85.94 1158 LYS A N 1
ATOM 9049 C CA . LYS A 1 1158 ? 15.472 0.429 -33.597 1.00 85.94 1158 LYS A CA 1
ATOM 9050 C C . LYS A 1 1158 ? 14.830 1.822 -33.533 1.00 85.94 1158 LYS A C 1
ATOM 9052 O O . LYS A 1 1158 ? 13.842 2.021 -32.825 1.00 85.94 1158 LYS A O 1
ATOM 9057 N N . ARG A 1 1159 ? 15.330 2.782 -34.327 1.00 84.62 1159 ARG A N 1
ATOM 9058 C CA . ARG A 1 1159 ? 14.600 4.036 -34.609 1.00 84.62 1159 ARG A CA 1
ATOM 9059 C C . ARG A 1 1159 ? 13.367 3.757 -35.465 1.00 84.62 1159 ARG A C 1
ATOM 9061 O O . ARG A 1 1159 ? 13.448 3.026 -36.448 1.00 84.62 1159 ARG A O 1
ATOM 9068 N N . TYR A 1 1160 ? 12.253 4.406 -35.144 1.00 79.56 1160 TYR A N 1
ATOM 9069 C CA . TYR A 1 1160 ? 10.984 4.224 -35.852 1.00 79.56 1160 TYR A CA 1
ATOM 9070 C C . TYR A 1 1160 ? 11.001 4.762 -37.296 1.00 79.56 1160 TYR A C 1
ATOM 9072 O O . TYR A 1 1160 ? 10.348 4.200 -38.171 1.00 79.56 1160 TYR A O 1
ATOM 9080 N N . SER A 1 1161 ? 11.810 5.787 -37.598 1.00 70.38 1161 SER A N 1
ATOM 9081 C CA . SER A 1 1161 ? 11.937 6.344 -38.958 1.00 70.38 1161 SER A CA 1
ATOM 9082 C C . SER A 1 1161 ? 12.388 5.313 -40.005 1.00 70.38 1161 SER A C 1
ATOM 9084 O O . SER A 1 1161 ? 11.982 5.406 -41.164 1.00 70.38 1161 SER A O 1
ATOM 9086 N N . ARG A 1 1162 ? 13.129 4.267 -39.600 1.00 64.56 1162 ARG A N 1
ATOM 9087 C CA . ARG A 1 1162 ? 13.478 3.106 -40.446 1.00 64.56 1162 ARG A CA 1
ATOM 9088 C C . ARG A 1 1162 ? 12.255 2.358 -40.992 1.00 64.56 1162 ARG A C 1
ATOM 9090 O O . ARG A 1 1162 ? 12.352 1.779 -42.072 1.00 64.56 1162 ARG A O 1
ATOM 9097 N N . PHE A 1 1163 ? 11.134 2.363 -40.269 1.00 61.00 1163 PHE A N 1
ATOM 9098 C CA . PHE A 1 1163 ? 9.916 1.609 -40.593 1.00 61.00 1163 PHE A CA 1
ATOM 9099 C C . PHE A 1 1163 ? 8.885 2.393 -41.404 1.00 61.00 1163 PHE A C 1
ATOM 9101 O O . PHE A 1 1163 ? 8.030 1.782 -42.045 1.00 61.00 1163 PHE A O 1
ATOM 9108 N N . THR A 1 1164 ? 8.992 3.721 -41.444 1.00 61.00 1164 THR A N 1
ATOM 9109 C CA . THR A 1 1164 ? 8.081 4.598 -42.194 1.00 61.00 1164 THR A CA 1
ATOM 9110 C C . THR A 1 1164 ? 8.736 5.206 -43.434 1.00 61.00 1164 THR A C 1
ATOM 9112 O O . THR A 1 1164 ? 8.108 5.285 -44.486 1.00 61.00 1164 THR A O 1
ATOM 9115 N N . VAL A 1 1165 ? 10.023 5.559 -43.382 1.00 61.53 1165 VAL A N 1
ATOM 9116 C CA . VAL A 1 1165 ? 10.708 6.316 -44.447 1.00 61.53 1165 VAL A CA 1
ATOM 9117 C C . VAL A 1 1165 ? 11.463 5.393 -45.406 1.00 61.53 1165 VAL A C 1
ATOM 9119 O O . VAL A 1 1165 ? 11.977 4.352 -45.007 1.00 61.53 1165 VAL A O 1
ATOM 9122 N N . ASN A 1 1166 ? 11.558 5.755 -46.689 1.00 66.75 1166 ASN A N 1
ATOM 9123 C CA . ASN A 1 1166 ? 12.394 5.033 -47.656 1.00 66.75 1166 ASN A CA 1
ATOM 9124 C C . ASN A 1 1166 ? 13.891 5.120 -47.250 1.00 66.75 1166 ASN A C 1
ATOM 9126 O O . ASN A 1 1166 ? 14.360 6.235 -47.004 1.00 66.75 1166 ASN A O 1
ATOM 9130 N N . PRO A 1 1167 ? 14.664 4.011 -47.229 1.00 63.38 1167 PRO A N 1
ATOM 9131 C CA . PRO A 1 1167 ? 16.075 4.008 -46.817 1.00 63.38 1167 PRO A CA 1
ATOM 9132 C C . PRO A 1 1167 ? 16.962 5.060 -47.502 1.00 63.38 1167 PRO A C 1
ATOM 9134 O O . PRO A 1 1167 ? 17.820 5.649 -46.850 1.00 63.38 1167 PRO A O 1
ATOM 9137 N N . THR A 1 1168 ? 16.717 5.366 -48.781 1.00 64.69 1168 THR A N 1
ATOM 9138 C CA . THR A 1 1168 ? 17.468 6.396 -49.532 1.00 64.69 1168 THR A CA 1
ATOM 9139 C C . THR A 1 1168 ? 17.256 7.810 -48.981 1.00 64.69 1168 THR A C 1
ATOM 9141 O O . THR A 1 1168 ? 18.173 8.629 -48.991 1.00 64.69 1168 THR A O 1
ATOM 9144 N N . LYS A 1 1169 ? 16.060 8.094 -48.450 1.00 63.97 1169 LYS A N 1
ATOM 9145 C CA . LYS A 1 1169 ? 15.680 9.390 -47.866 1.00 63.97 1169 LYS A CA 1
ATOM 9146 C C . LYS A 1 1169 ? 15.864 9.434 -46.347 1.00 63.97 1169 LYS A C 1
ATOM 9148 O O . LYS A 1 1169 ? 15.900 10.525 -45.785 1.00 63.97 1169 LYS A O 1
ATOM 9153 N N . LEU A 1 1170 ? 16.039 8.287 -45.682 1.00 62.09 1170 LEU A N 1
ATOM 9154 C CA . LEU A 1 1170 ? 16.152 8.158 -44.222 1.00 62.09 1170 LEU A CA 1
ATOM 9155 C C . LEU A 1 1170 ? 17.185 9.121 -43.613 1.00 62.09 1170 LEU A C 1
ATOM 9157 O O . LEU A 1 1170 ? 16.858 9.865 -42.696 1.00 62.09 1170 LEU A O 1
ATOM 9161 N N . ARG A 1 1171 ? 18.407 9.194 -44.162 1.00 58.25 1171 ARG A N 1
ATOM 9162 C CA . ARG A 1 1171 ? 19.471 10.071 -43.626 1.00 58.25 1171 ARG A CA 1
ATOM 9163 C C . ARG A 1 1171 ? 19.190 11.570 -43.817 1.00 58.25 1171 ARG A C 1
ATOM 9165 O O . ARG A 1 1171 ? 19.721 12.390 -43.071 1.00 58.25 1171 ARG A O 1
ATOM 9172 N N . GLN A 1 1172 ? 18.373 11.941 -44.805 1.00 58.84 1172 GLN A N 1
ATOM 9173 C CA . GLN A 1 1172 ? 17.891 13.317 -44.970 1.00 58.84 1172 GLN A CA 1
ATOM 9174 C C . GLN A 1 1172 ? 16.720 13.595 -44.020 1.00 58.84 1172 GLN A C 1
ATOM 9176 O O . GLN A 1 1172 ? 16.711 14.628 -43.358 1.00 58.84 1172 GLN A O 1
ATOM 9181 N N . TYR A 1 1173 ? 15.783 12.654 -43.887 1.00 62.44 1173 TYR A N 1
ATOM 9182 C CA . TYR A 1 1173 ? 14.646 12.727 -42.969 1.00 62.44 1173 TYR A CA 1
ATOM 9183 C C . TYR A 1 1173 ? 15.089 12.842 -41.506 1.00 62.44 1173 TYR A C 1
ATOM 9185 O O . TYR A 1 1173 ? 14.688 13.782 -40.828 1.00 62.44 1173 TYR A O 1
ATOM 9193 N N . ASP A 1 1174 ? 15.995 11.977 -41.042 1.00 61.50 1174 ASP A N 1
ATOM 9194 C CA . ASP A 1 1174 ? 16.532 12.002 -39.674 1.00 61.50 1174 ASP A CA 1
ATOM 9195 C C . ASP A 1 1174 ? 17.328 13.286 -39.371 1.00 61.50 1174 ASP A C 1
ATOM 9197 O O . ASP A 1 1174 ? 17.512 13.628 -38.204 1.00 61.50 1174 ASP A O 1
ATOM 9201 N N . LYS A 1 1175 ? 17.789 14.022 -40.394 1.00 59.41 1175 LYS A N 1
ATOM 9202 C CA . LYS A 1 1175 ? 18.348 15.377 -40.240 1.00 59.41 1175 LYS A CA 1
ATOM 9203 C C . LYS A 1 1175 ? 17.261 16.459 -40.262 1.00 59.41 1175 LYS A C 1
ATOM 9205 O O . LYS A 1 1175 ? 17.328 17.392 -39.469 1.00 59.41 1175 LYS A O 1
ATOM 9210 N N . HIS A 1 1176 ? 16.254 16.332 -41.127 1.00 54.94 1176 HIS A N 1
ATOM 9211 C CA . HIS A 1 1176 ? 15.171 17.310 -41.286 1.00 54.94 1176 HIS A CA 1
ATOM 9212 C C . HIS A 1 1176 ? 14.222 17.327 -40.077 1.00 54.94 1176 HIS A C 1
ATOM 9214 O O . HIS A 1 1176 ? 13.929 18.389 -39.537 1.00 54.94 1176 HIS A O 1
ATOM 9220 N N . VAL A 1 1177 ? 13.803 16.151 -39.599 1.00 53.59 1177 VAL A N 1
ATOM 9221 C CA . VAL A 1 1177 ? 12.929 15.978 -38.425 1.00 53.59 1177 VAL A CA 1
ATOM 9222 C C . VAL A 1 1177 ? 13.611 16.421 -37.132 1.00 53.59 1177 VAL A C 1
ATOM 9224 O O . VAL A 1 1177 ? 12.963 16.972 -36.251 1.00 53.59 1177 VAL A O 1
ATOM 9227 N N . ARG A 1 1178 ? 14.940 16.294 -37.030 1.00 53.12 1178 ARG A N 1
ATOM 9228 C CA . ARG A 1 1178 ? 15.689 16.853 -35.893 1.00 53.12 1178 ARG A CA 1
ATOM 9229 C C . ARG A 1 1178 ? 15.714 18.389 -35.863 1.00 53.12 1178 ARG A C 1
ATOM 9231 O O . ARG A 1 1178 ? 16.134 18.916 -34.831 1.00 53.12 1178 ARG A O 1
ATOM 9238 N N . GLY A 1 1179 ? 15.301 19.073 -36.940 1.00 41.28 1179 GLY A N 1
ATOM 9239 C CA . GLY A 1 1179 ? 15.340 20.536 -37.100 1.00 41.28 1179 GLY A CA 1
ATOM 9240 C C . GLY A 1 1179 ? 14.005 21.225 -37.439 1.00 41.28 1179 GLY A C 1
ATOM 9241 O O . GLY A 1 1179 ? 13.958 22.452 -37.444 1.00 41.28 1179 GLY A O 1
ATOM 9242 N N . LYS A 1 1180 ? 12.916 20.486 -37.689 1.00 38.06 1180 LYS A N 1
ATOM 9243 C CA . LYS A 1 1180 ? 11.554 21.024 -37.876 1.00 38.06 1180 LYS A CA 1
ATOM 9244 C C . LYS A 1 1180 ? 10.556 20.316 -36.951 1.00 38.06 1180 LYS A C 1
ATOM 9246 O O . LYS A 1 1180 ? 10.777 19.155 -36.623 1.00 38.06 1180 LYS A O 1
ATOM 9251 N N . PRO A 1 1181 ? 9.450 20.970 -36.540 1.00 36.50 1181 PRO A N 1
ATOM 9252 C CA . PRO A 1 1181 ? 8.344 20.266 -35.894 1.00 36.50 1181 PRO A CA 1
ATOM 9253 C C . PRO A 1 1181 ? 7.788 19.176 -36.820 1.00 36.50 1181 PRO A C 1
ATOM 9255 O O . PRO A 1 1181 ? 7.569 19.424 -38.007 1.00 36.50 1181 PRO A O 1
ATOM 9258 N N . ILE A 1 1182 ? 7.541 17.985 -36.271 1.00 43.97 1182 ILE A N 1
ATOM 9259 C CA . ILE A 1 1182 ? 6.694 16.980 -36.919 1.00 43.97 1182 ILE A CA 1
ATOM 9260 C C . ILE A 1 1182 ? 5.282 17.579 -36.991 1.00 43.97 1182 ILE A C 1
ATOM 9262 O O . ILE A 1 1182 ? 4.803 18.178 -36.028 1.00 43.97 1182 ILE A O 1
ATOM 9266 N N . SER A 1 1183 ? 4.670 17.512 -38.169 1.00 31.19 1183 SER A N 1
ATOM 9267 C CA . SER A 1 1183 ? 3.531 18.347 -38.551 1.00 31.19 1183 SER A CA 1
ATOM 9268 C C . SER A 1 1183 ? 2.222 17.982 -37.849 1.00 31.19 1183 SER A C 1
ATOM 9270 O O . SER A 1 1183 ? 1.791 16.834 -37.921 1.00 31.19 1183 SER A O 1
ATOM 9272 N N . GLY A 1 1184 ? 1.547 19.004 -37.314 1.00 35.59 1184 GLY A N 1
ATOM 9273 C CA . GLY A 1 1184 ? 0.168 18.944 -36.823 1.00 35.59 1184 GLY A CA 1
ATOM 9274 C C . GLY A 1 1184 ? 0.016 18.487 -35.362 1.00 35.59 1184 GLY A C 1
ATOM 9275 O O . GLY A 1 1184 ? 0.871 17.764 -34.839 1.00 35.59 1184 GLY A O 1
ATOM 9276 N N . PRO A 1 1185 ? -1.070 18.897 -34.676 1.00 34.62 1185 PRO A N 1
ATOM 9277 C CA . PRO A 1 1185 ? -1.529 18.179 -33.494 1.00 34.62 1185 PRO A CA 1
ATOM 9278 C C . PRO A 1 1185 ? -1.909 16.747 -33.896 1.00 34.62 1185 PRO A C 1
ATOM 9280 O O . PRO A 1 1185 ? -2.379 16.503 -35.008 1.00 34.62 1185 PRO A O 1
ATOM 9283 N N . LEU A 1 1186 ? -1.676 15.793 -32.997 1.00 37.25 1186 LEU A N 1
ATOM 9284 C CA . LEU A 1 1186 ? -1.961 14.381 -33.251 1.00 37.25 1186 LEU A CA 1
ATOM 9285 C C . LEU A 1 1186 ? -3.484 14.186 -33.388 1.00 37.25 1186 LEU A C 1
ATOM 9287 O O . LEU A 1 1186 ? -4.214 14.715 -32.545 1.00 37.25 1186 LEU A O 1
ATOM 9291 N N . PRO A 1 1187 ? -3.976 13.452 -34.406 1.00 32.88 1187 PRO A N 1
ATOM 9292 C CA . PRO A 1 1187 ? -5.404 13.187 -34.542 1.00 32.88 1187 PRO A CA 1
ATOM 9293 C C . PRO A 1 1187 ? -5.899 12.417 -33.311 1.00 32.88 1187 PRO A C 1
ATOM 9295 O O . PRO A 1 1187 ? -5.310 11.406 -32.940 1.00 32.88 1187 PRO A O 1
ATOM 9298 N N . ASN A 1 1188 ? -6.937 12.961 -32.672 1.00 38.28 1188 ASN A N 1
ATOM 9299 C CA . ASN A 1 1188 ? -7.686 12.472 -31.508 1.00 38.28 1188 ASN A CA 1
ATOM 9300 C C . ASN A 1 1188 ? -7.114 11.236 -30.780 1.00 38.28 1188 ASN A C 1
ATOM 9302 O O . ASN A 1 1188 ? -7.349 10.102 -31.188 1.00 38.28 1188 ASN A O 1
ATOM 9306 N N . GLY A 1 1189 ? -6.480 11.458 -29.621 1.00 40.28 1189 GLY A N 1
ATOM 9307 C CA . GLY A 1 1189 ? -6.215 10.380 -28.656 1.00 40.28 1189 GLY A CA 1
ATOM 9308 C C . GLY A 1 1189 ? -4.752 9.993 -28.438 1.00 40.28 1189 GLY A C 1
ATOM 9309 O O . GLY A 1 1189 ? -4.472 8.837 -28.128 1.00 40.28 1189 GLY A O 1
ATOM 9310 N N . SER A 1 1190 ? -3.799 10.933 -28.509 1.00 38.53 1190 SER A N 1
ATOM 9311 C CA . SER A 1 1190 ? -2.395 10.684 -28.128 1.00 38.53 1190 SER A CA 1
ATOM 9312 C C . SER A 1 1190 ? -2.180 10.560 -26.604 1.00 38.53 1190 SER A C 1
ATOM 9314 O O . SER A 1 1190 ? -1.335 11.243 -26.014 1.00 38.53 1190 SER A O 1
ATOM 9316 N N . GLY A 1 1191 ? -2.973 9.709 -25.956 1.00 41.56 1191 GLY A N 1
ATOM 9317 C CA . GLY A 1 1191 ? -2.819 9.326 -24.560 1.00 41.56 1191 GLY A CA 1
ATOM 9318 C C . GLY A 1 1191 ? -1.628 8.381 -24.327 1.00 41.56 1191 GLY A C 1
ATOM 9319 O O . GLY A 1 1191 ? -0.949 7.939 -25.270 1.00 41.56 1191 GLY A O 1
ATOM 9320 N N . PRO A 1 1192 ? -1.346 8.044 -23.059 1.00 39.47 1192 PRO A N 1
ATOM 9321 C CA . PRO A 1 1192 ? -0.452 6.934 -22.734 1.00 39.47 1192 PRO A CA 1
ATOM 9322 C C . PRO A 1 1192 ? -1.011 5.607 -23.276 1.00 39.47 1192 PRO A C 1
ATOM 9324 O O . PRO A 1 1192 ? -2.220 5.464 -23.443 1.00 39.47 1192 PRO A O 1
ATOM 9327 N N . LEU A 1 1193 ? -0.161 4.586 -23.442 1.00 39.38 1193 LEU A N 1
ATOM 9328 C CA . LEU A 1 1193 ? -0.614 3.208 -23.731 1.00 39.38 1193 LEU A CA 1
ATOM 9329 C C . LEU A 1 1193 ? -1.571 2.631 -22.673 1.00 39.38 1193 LEU A C 1
ATOM 9331 O O . LEU A 1 1193 ? -2.206 1.601 -22.876 1.00 39.38 1193 LEU A O 1
ATOM 9335 N N . PHE A 1 1194 ? -1.598 3.272 -21.510 1.00 46.34 1194 PHE A N 1
ATOM 9336 C CA . PHE A 1 1194 ? -2.304 2.849 -20.315 1.00 46.34 1194 PHE A CA 1
ATOM 9337 C C . PHE A 1 1194 ? -3.767 3.308 -20.257 1.00 46.34 1194 PHE A C 1
ATOM 9339 O O . PHE A 1 1194 ? -4.443 2.952 -19.298 1.00 46.34 1194 PHE A O 1
ATOM 9346 N N . GLY A 1 1195 ? -4.242 4.043 -21.270 1.00 34.59 1195 GLY A N 1
ATOM 9347 C CA . GLY A 1 1195 ? -5.608 4.560 -21.342 1.00 34.59 1195 GLY A CA 1
ATOM 9348 C C . GLY A 1 1195 ? -5.824 5.885 -20.605 1.00 34.59 1195 GLY A C 1
ATOM 9349 O O . GLY A 1 1195 ? -4.919 6.419 -19.952 1.00 34.59 1195 GLY A O 1
ATOM 9350 N N . HIS A 1 1196 ? -7.040 6.398 -20.775 1.00 33.91 1196 HIS A N 1
ATOM 9351 C CA . HIS A 1 1196 ? -7.715 7.297 -19.843 1.00 33.91 1196 HIS A CA 1
ATOM 9352 C C . HIS A 1 1196 ? -8.677 6.460 -18.996 1.00 33.91 1196 HIS A C 1
ATOM 9354 O O . HIS A 1 1196 ? -9.148 5.434 -19.542 1.00 33.91 1196 HIS A O 1
#

Nearest PDB structures (foldseek):
  9k7m-assembly2_B  TM=8.681E-01  e=3.368E-18  Coprinopsis cinerea okayama7#130
  9k7o-assembly2_B  TM=8.415E-01  e=1.213E-17  Coprinopsis cinerea okayama7#130
  4le3-assembly3_C  TM=8.306E-01  e=3.377E-12  Podospora anserina
  3w9a-assembly3_C  TM=8.285E-01  e=7.243E-11  Coprinopsis cinerea okayama7#130

Foldseek 3Di:
DDDDDDDPDDDDDDDDDDFQDDFDFPAFQFAAPPDALVCLQDPNQRWDFPDKWFDPDTLSVQKDWANVDAFFRADNGTWIKGKWAQRGWGDPDPPRIQNQKRIRKTWGSPADQPDPLLDAKKKWKKKKAFDPVAGDPLCWKKWFKFFQFSVNPWTQKTWIAHDDPPDDDVDRQKTWIWGIVPDVVTDTQDMDGRDHPKIKIWMWMAGLPQQWIWIWIDIHQDWTDTPDDTHHTHSNRGGTMIGWIMTFAPDQPPRSSNRRDDDHTHIHIMIMRDTTMGPCNVVDDGGGSPPPPLPQFFLPLPPPPPDPDDDDDDPDDPPDPDDDDDDDDDDDDDDDDDDDDDDDDDDDDDPDDDDDDDDDDDDDDDDDDDDDDDDDDDDDDDYDDDDDDDDDDDDDPDPPPVVVVVVVVVPDDDPDDDPVVVVVVVVVVVPDDDDDDDDDDDDDDDDDDDDDDDDDDDDDDDDDDDDDDDDDDDDDDDDDDDDDDDDDDDDDDDDDDDDDDDDDDDDDDDDDDDDDDDDDDDDDDDDDDDDDDDPDDDPVVVVVVVVVVVVVVVVVCVVVVHADDDDDDFQDQDDDAKDFDDQFDDPVVCVVLVPPDPTAFGQQAAPPLLDPVNLVVLLVLLVVLLVVLVCQLVVCVVPVADDFDPSDCPDPVLCVQQFVLLVSLLVSLLSLQLSLQSCLQQQLLLLLADPDLVSLFCSLVRFNGDLFLCDQDADDDCLNRQSSVLSSVSLLLNLLSLQQWDWDADPNTTHIGGQNVSSVVNSVSSVSNSVSSVSSNVVSVPGGRLHRRFDDQFFLLSQLLQCLNEPCLVLLALVLQPQDPVLVCLSCGSDRKHFHWIFGPSDPRTDIDTHIYQHDDPVSVVVSVVVVVVVVVVPVPDDRQDSVNRPPPPCQPCLFFPDDPPCLDQPNLVVVLVVLVVVLVVCVCQCPPPVNNQQVFAAFPASQHQDPSRDGPRLSCQLSVQLVVLSVLLRVLVSVLLSCLLLQLQLQQLDPLFHACLRHRPRRLNSDSQCRSLVSCVVSQVVLNNLSSVLSSVSSVRSSLSSSQWRWTDRSVRHIGIHGPVVSVVVNSVSSVSSSVNSVLSNPPSSSSGGSYDDGGSSSSSSQSSFPQSSPQPLSGRSQDDHPVSSCVSQVVVDDPQLGWGKHFGAAPDPVGGTHIDTSLNVVPDPVCSVVCNVVSNPDGNDDDDPPDPHPSSHD